Protein AF-0000000076391956 (afdb_homodimer)

Structure (mmCIF, N/CA/C/O backbone):
data_AF-0000000076391956-model_v1
#
loop_
_entity.id
_entity.type
_entity.pdbx_description
1 polymer 'Acylamino-acid-releasing enzyme'
#
loop_
_atom_site.group_PDB
_atom_site.id
_atom_site.type_symbol
_atom_site.label_atom_id
_atom_site.label_alt_id
_atom_site.label_comp_id
_atom_site.label_asym_id
_atom_site.label_entity_id
_atom_site.label_seq_id
_atom_site.pdbx_PDB_ins_code
_atom_site.Cartn_x
_atom_site.Cartn_y
_atom_site.Cartn_z
_atom_site.occupancy
_atom_site.B_iso_or_equiv
_atom_site.auth_seq_id
_atom_site.auth_comp_id
_atom_site.auth_asym_id
_atom_site.auth_atom_id
_atom_site.pdbx_PDB_model_num
ATOM 1 N N . SER A 1 1 ? -21.219 22.891 1.385 1 69.19 1 SER A N 1
ATOM 2 C CA . SER A 1 1 ? -20.25 23.219 0.346 1 69.19 1 SER A CA 1
ATOM 3 C C . SER A 1 1 ? -20.234 24.719 0.05 1 69.19 1 SER A C 1
ATOM 5 O O . SER A 1 1 ? -19.312 25.234 -0.591 1 69.19 1 SER A O 1
ATOM 7 N N . ARG A 1 2 ? -21.094 25.328 0.674 1 73.44 2 ARG A N 1
ATOM 8 C CA . ARG A 1 2 ? -21.25 26.719 0.299 1 73.44 2 ARG A CA 1
ATOM 9 C C . ARG A 1 2 ? -20.422 27.625 1.206 1 73.44 2 ARG A C 1
ATOM 11 O O . ARG A 1 2 ? -20.234 28.812 0.921 1 73.44 2 ARG A O 1
ATOM 18 N N . PHE A 1 3 ? -19.922 27.141 2.203 1 78.62 3 PHE A N 1
ATOM 19 C CA . PHE A 1 3 ? -19.141 27.953 3.123 1 78.62 3 PHE A CA 1
ATOM 20 C C . PHE A 1 3 ? -17.641 27.812 2.852 1 78.62 3 PHE A C 1
ATOM 22 O O . PHE A 1 3 ? -17.062 26.766 3.105 1 78.62 3 PHE A O 1
ATOM 29 N N . PRO A 1 4 ? -17.062 28.828 2.361 1 83.75 4 PRO A N 1
ATOM 30 C CA . PRO A 1 4 ? -15.625 28.766 2.092 1 83.75 4 PRO A CA 1
ATOM 31 C C . PRO A 1 4 ? -14.781 28.781 3.367 1 83.75 4 PRO A C 1
ATOM 33 O O . PRO A 1 4 ? -15.281 29.156 4.434 1 83.75 4 PRO A O 1
ATOM 36 N N . PHE A 1 5 ? -13.625 28.328 3.242 1 85.25 5 PHE A N 1
ATOM 37 C CA . PHE A 1 5 ? -12.641 28.344 4.32 1 85.25 5 PHE A CA 1
ATOM 38 C C . PHE A 1 5 ? -11.602 29.438 4.082 1 85.25 5 PHE A C 1
ATOM 40 O O . PHE A 1 5 ? -11.133 29.625 2.953 1 85.25 5 PHE A O 1
ATOM 47 N N . LEU A 1 6 ? -11.406 30.203 5.062 1 85.31 6 LEU A N 1
ATOM 48 C CA . LEU A 1 6 ? -10.383 31.25 4.977 1 85.31 6 LEU A CA 1
ATOM 49 C C . LEU A 1 6 ? -8.984 30.656 5.086 1 85.31 6 LEU A C 1
ATOM 51 O O . LEU A 1 6 ? -8.656 30.016 6.086 1 85.31 6 LEU A O 1
ATOM 55 N N . ALA A 1 7 ? -8.164 30.922 4.137 1 82.44 7 ALA A N 1
ATOM 56 C CA . ALA A 1 7 ? -6.816 30.359 4.113 1 82.44 7 ALA A CA 1
ATOM 57 C C . ALA A 1 7 ? -5.797 31.359 4.641 1 82.44 7 ALA A C 1
ATOM 59 O O . ALA A 1 7 ? -4.895 31 5.395 1 82.44 7 ALA A O 1
ATOM 60 N N . LYS A 1 8 ? -5.969 32.562 4.199 1 88.56 8 LYS A N 1
ATOM 61 C CA . LYS A 1 8 ? -4.953 33.562 4.512 1 88.56 8 LYS A CA 1
ATOM 62 C C . LYS A 1 8 ? -5.543 35 4.465 1 88.56 8 LYS A C 1
ATOM 64 O O . LYS A 1 8 ? -6.543 35.219 3.787 1 88.56 8 LYS A O 1
ATOM 69 N N . ALA A 1 9 ? -4.965 35.875 5.254 1 91.31 9 ALA A N 1
ATOM 70 C CA . ALA A 1 9 ? -5.242 37.312 5.18 1 91.31 9 ALA A CA 1
ATOM 71 C C . ALA A 1 9 ? -3.971 38.125 5.391 1 91.31 9 ALA A C 1
ATOM 73 O O . ALA A 1 9 ? -3.139 37.781 6.23 1 91.31 9 ALA A O 1
ATOM 74 N N . CYS A 1 10 ? -3.826 39.156 4.551 1 91.88 10 CYS A N 1
ATOM 75 C CA . CYS A 1 10 ? -2.643 40 4.633 1 91.88 10 CYS A CA 1
ATOM 76 C C . CYS A 1 10 ? -3.021 41.469 4.547 1 91.88 10 CYS A C 1
ATOM 78 O O . CYS A 1 10 ? -3.861 41.844 3.732 1 91.88 10 CYS A O 1
ATOM 80 N N . ILE A 1 11 ? -2.412 42.25 5.391 1 92.81 11 ILE A N 1
ATOM 81 C CA . ILE A 1 11 ? -2.627 43.688 5.371 1 92.81 11 ILE A CA 1
ATOM 82 C C . ILE A 1 11 ? -1.604 44.344 4.457 1 92.81 11 ILE A C 1
ATOM 84 O O . ILE A 1 11 ? -0.395 44.188 4.652 1 92.81 11 ILE A O 1
ATOM 88 N N . GLY A 1 12 ? -2.117 45.125 3.539 1 89.56 12 GLY A N 1
ATOM 89 C CA . GLY A 1 12 ? -1.245 45.812 2.594 1 89.56 12 GLY A CA 1
ATOM 90 C C . GLY A 1 12 ? -0.627 47.062 3.156 1 89.56 12 GLY A C 1
ATOM 91 O O . GLY A 1 12 ? -0.872 47.438 4.312 1 89.56 12 GLY A O 1
ATOM 92 N N . PRO A 1 13 ? 0.162 47.75 2.322 1 88.38 13 PRO A N 1
ATOM 93 C CA . PRO A 1 13 ? 0.824 48.969 2.77 1 88.38 13 PRO A CA 1
ATOM 94 C C . PRO A 1 13 ? -0.156 50.125 2.992 1 88.38 13 PRO A C 1
ATOM 96 O O . PRO A 1 13 ? -1.264 50.094 2.449 1 88.38 13 PRO A O 1
ATOM 99 N N . GLU A 1 14 ? 0.287 51.031 3.805 1 91.12 14 GLU A N 1
ATOM 100 C CA . GLU A 1 14 ? -0.49 52.219 4.051 1 91.12 14 GLU A CA 1
ATOM 101 C C . GLU A 1 14 ? -0.443 53.188 2.852 1 91.12 14 GLU A C 1
ATOM 103 O O . GLU A 1 14 ? 0.618 53.375 2.258 1 91.12 14 GLU A O 1
ATOM 108 N N . VAL A 1 15 ? -1.582 53.656 2.527 1 88.06 15 VAL A N 1
ATOM 109 C CA . VAL A 1 15 ? -1.7 54.656 1.476 1 88.06 15 VAL A CA 1
ATOM 110 C C . VAL A 1 15 ? -2.334 55.938 2.043 1 88.06 15 VAL A C 1
ATOM 112 O O . VAL A 1 15 ? -3.299 55.875 2.807 1 88.06 15 VAL A O 1
ATOM 115 N N . ILE A 1 16 ? -1.777 57.031 1.696 1 90.25 16 ILE A N 1
ATOM 116 C CA . ILE A 1 16 ? -2.332 58.312 2.121 1 90.25 16 ILE A CA 1
ATOM 117 C C . ILE A 1 16 ? -3.08 58.938 0.959 1 90.25 16 ILE A C 1
ATOM 119 O O . ILE A 1 16 ? -2.504 59.188 -0.106 1 90.25 16 ILE A O 1
ATOM 123 N N . SER A 1 17 ? -4.27 59.219 1.28 1 86.44 17 SER A N 1
ATOM 124 C CA . SER A 1 17 ? -5.074 59.844 0.237 1 86.44 17 SER A CA 1
ATOM 125 C C . SER A 1 17 ? -4.691 61.312 0.052 1 86.44 17 SER A C 1
ATOM 127 O O . SER A 1 17 ? -4.016 61.875 0.901 1 86.44 17 SER A O 1
ATOM 129 N N . GLN A 1 18 ? -5.293 61.875 -0.97 1 86.88 18 GLN A N 1
ATOM 130 C CA . GLN A 1 18 ? -5.043 63.281 -1.272 1 86.88 18 GLN A CA 1
ATOM 131 C C . GLN A 1 18 ? -5.613 64.188 -0.184 1 86.88 18 GLN A C 1
ATOM 133 O O . GLN A 1 18 ? -5.156 65.312 -0.01 1 86.88 18 GLN A O 1
ATOM 138 N N . TYR A 1 19 ? -6.461 63.688 0.542 1 86.69 19 TYR A N 1
ATOM 139 C CA . TYR A 1 19 ? -7.117 64.5 1.579 1 86.69 19 TYR A CA 1
ATOM 140 C C . TYR A 1 19 ? -6.535 64.188 2.953 1 86.69 19 TYR A C 1
ATOM 142 O O . TYR A 1 19 ? -7.082 64.625 3.975 1 86.69 19 TYR A O 1
ATOM 150 N N . GLY A 1 20 ? -5.539 63.344 2.934 1 82.19 20 GLY A N 1
ATOM 151 C CA . GLY A 1 20 ? -4.824 63.094 4.172 1 82.19 20 GLY A CA 1
ATOM 152 C C . GLY A 1 20 ? -5.305 61.844 4.891 1 82.19 20 GLY A C 1
ATOM 153 O O . GLY A 1 20 ? -4.703 61.406 5.879 1 82.19 20 GLY A O 1
ATOM 154 N N . GLY A 1 21 ? -6.312 61.25 4.414 1 87.31 21 GLY A N 1
ATOM 155 C CA . GLY A 1 21 ? -6.809 60.031 5.035 1 87.31 21 GLY A CA 1
ATOM 156 C C . GLY A 1 21 ? -5.938 58.812 4.762 1 87.31 21 GLY A C 1
ATOM 157 O O . GLY A 1 21 ? -5.391 58.688 3.664 1 87.31 21 GLY A O 1
ATOM 158 N N . LYS A 1 22 ? -5.75 57.969 5.801 1 91.88 22 LYS A N 1
ATOM 159 C CA . LYS A 1 22 ? -4.934 56.75 5.676 1 91.88 22 LYS A CA 1
ATOM 160 C C . LYS A 1 22 ? -5.797 55.531 5.367 1 91.88 22 LYS A C 1
ATOM 162 O O . LYS A 1 22 ? -6.871 55.375 5.953 1 91.88 22 LYS A O 1
ATOM 167 N N . TYR A 1 23 ? -5.398 54.812 4.383 1 91.75 23 TYR A N 1
ATOM 168 C CA . TYR A 1 23 ? -6.121 53.562 4.121 1 91.75 23 TYR A CA 1
ATOM 169 C C . TYR A 1 23 ? -5.168 52.469 3.693 1 91.75 23 TYR A C 1
ATOM 171 O O . TYR A 1 23 ? -4.004 52.719 3.373 1 91.75 23 TYR A O 1
ATOM 179 N N . CYS A 1 24 ? -5.543 51.25 3.848 1 91.81 24 CYS A N 1
ATOM 180 C CA . CYS A 1 24 ? -4.812 50.094 3.354 1 91.81 24 CYS A CA 1
ATOM 181 C C . CYS A 1 24 ? -5.773 49 2.871 1 91.81 24 CYS A C 1
ATOM 183 O O . CYS A 1 24 ? -6.965 49.031 3.176 1 91.81 24 CYS A O 1
ATOM 185 N N . ASN A 1 25 ? -5.273 48.188 2.055 1 90.44 25 ASN A N 1
ATOM 186 C CA . ASN A 1 25 ? -6.047 47.062 1.539 1 90.44 25 ASN A CA 1
ATOM 187 C C . ASN A 1 25 ? -5.773 45.781 2.328 1 90.44 25 ASN A C 1
ATOM 189 O O . ASN A 1 25 ? -4.648 45.531 2.781 1 90.44 25 ASN A O 1
ATOM 193 N N . ILE A 1 26 ? -6.773 45 2.523 1 92.62 26 ILE A N 1
ATOM 194 C CA . ILE A 1 26 ? -6.641 43.656 3.117 1 92.62 26 ILE A CA 1
ATOM 195 C C . ILE A 1 26 ? -6.914 42.594 2.059 1 92.62 26 ILE A C 1
ATOM 197 O O . ILE A 1 26 ? -8.016 42.531 1.507 1 92.62 26 ILE A O 1
ATOM 201 N N . HIS A 1 27 ? -5.879 41.875 1.807 1 91.25 27 HIS A N 1
ATOM 202 C CA . HIS A 1 27 ? -5.992 40.75 0.872 1 91.25 27 HIS A CA 1
ATOM 203 C C . HIS A 1 27 ? -6.332 39.469 1.598 1 91.25 27 HIS A C 1
ATOM 205 O O . HIS A 1 27 ? -5.668 39.094 2.568 1 91.25 27 HIS A O 1
ATOM 211 N N . THR A 1 28 ? -7.398 38.781 1.174 1 92 28 THR A N 1
ATOM 212 C CA . THR A 1 28 ? -7.789 37.531 1.786 1 92 28 THR A CA 1
ATOM 213 C C . THR A 1 28 ? -7.883 36.406 0.735 1 92 28 THR A C 1
ATOM 215 O O . THR A 1 28 ? -8.25 36.688 -0.414 1 92 28 THR A O 1
ATOM 218 N N . GLU A 1 29 ? -7.5 35.25 1.104 1 91.31 29 GLU A N 1
ATOM 219 C CA . GLU A 1 29 ? -7.598 34.062 0.253 1 91.31 29 GLU A CA 1
ATOM 220 C C . GLU A 1 29 ? -8.516 33.031 0.872 1 91.31 29 GLU A C 1
ATOM 222 O O . GLU A 1 29 ? -8.445 32.75 2.074 1 91.31 29 GLU A O 1
ATOM 227 N N . TRP A 1 30 ? -9.344 32.469 0.008 1 89.25 30 TRP A N 1
ATOM 228 C CA . TRP A 1 30 ? -10.367 31.516 0.445 1 89.25 30 TRP A CA 1
ATOM 229 C C . TRP A 1 30 ? -10.328 30.25 -0.395 1 89.25 30 TRP A C 1
ATOM 231 O O . TRP A 1 30 ? -9.844 30.25 -1.529 1 89.25 30 TRP A O 1
ATOM 241 N N . THR A 1 31 ? -10.773 29.156 0.243 1 90.12 31 THR A N 1
ATOM 242 C CA . THR A 1 31 ? -10.938 27.891 -0.448 1 90.12 31 THR A CA 1
ATOM 243 C C . THR A 1 31 ? -12.359 27.359 -0.276 1 90.12 31 THR A C 1
ATOM 245 O O . THR A 1 31 ? -12.938 27.469 0.803 1 90.12 31 THR A O 1
ATOM 248 N N . GLN A 1 32 ? -12.898 26.828 -1.362 1 88.62 32 GLN A N 1
ATOM 249 C CA . GLN A 1 32 ? -14.266 26.312 -1.342 1 88.62 32 GLN A CA 1
ATOM 250 C C . GLN A 1 32 ? -14.375 25.016 -2.139 1 88.62 32 GLN A C 1
ATOM 252 O O . GLN A 1 32 ? -13.734 24.859 -3.178 1 88.62 32 GLN A O 1
ATOM 257 N N . ARG A 1 33 ? -15.195 24.109 -1.592 1 88.88 33 ARG A N 1
ATOM 258 C CA . ARG A 1 33 ? -15.461 22.859 -2.307 1 88.88 33 ARG A CA 1
ATOM 259 C C . ARG A 1 33 ? -16.438 23.094 -3.455 1 88.88 33 ARG A C 1
ATOM 261 O O . ARG A 1 33 ? -17.5 23.688 -3.266 1 88.88 33 ARG A O 1
ATOM 268 N N . ASP A 1 34 ? -16.109 22.656 -4.648 1 88.56 34 ASP A N 1
ATOM 269 C CA . ASP A 1 34 ? -17.016 22.609 -5.797 1 88.56 34 ASP A CA 1
ATOM 270 C C . ASP A 1 34 ? -17.406 21.172 -6.133 1 88.56 34 ASP A C 1
ATOM 272 O O . ASP A 1 34 ? -16.641 20.453 -6.762 1 88.56 34 ASP A O 1
ATOM 276 N N . LEU A 1 35 ? -18.562 20.828 -5.801 1 83.44 35 LEU A N 1
ATOM 277 C CA . LEU A 1 35 ? -19 19.438 -5.949 1 83.44 35 LEU A CA 1
ATOM 278 C C . LEU A 1 35 ? -19.25 19.109 -7.418 1 83.44 35 LEU A C 1
ATOM 280 O O . LEU A 1 35 ? -19.156 17.938 -7.816 1 83.44 35 LEU A O 1
ATOM 284 N N . GLU A 1 36 ? -19.625 20.094 -8.195 1 78.25 36 GLU A N 1
ATOM 285 C CA . GLU A 1 36 ? -19.859 19.859 -9.617 1 78.25 36 GLU A CA 1
ATOM 286 C C . GLU A 1 36 ? -18.547 19.625 -10.367 1 78.25 36 GLU A C 1
ATOM 288 O O . GLU A 1 36 ? -18.453 18.703 -11.172 1 78.25 36 GLU A O 1
ATOM 293 N N . ARG A 1 37 ? -17.562 20.453 -10.031 1 80.25 37 ARG A N 1
ATOM 294 C CA . ARG A 1 37 ? -16.25 20.297 -10.656 1 80.25 37 ARG A CA 1
ATOM 295 C C . ARG A 1 37 ? -15.43 19.219 -9.953 1 80.25 37 ARG A C 1
ATOM 297 O O . ARG A 1 37 ? -14.414 18.766 -10.477 1 80.25 37 ARG A O 1
ATOM 304 N N . VAL A 1 38 ? -15.867 18.844 -8.797 1 86.25 38 VAL A N 1
ATOM 305 C CA . VAL A 1 38 ? -15.195 17.859 -7.961 1 86.25 38 VAL A CA 1
ATOM 306 C C . VAL A 1 38 ? -13.773 18.328 -7.66 1 86.25 38 VAL A C 1
ATOM 308 O O . VAL A 1 38 ? -12.812 17.578 -7.867 1 86.25 38 VAL A O 1
ATOM 311 N N . GLU A 1 39 ? -13.609 19.625 -7.379 1 87.94 39 GLU A N 1
ATOM 312 C CA . GLU A 1 39 ? -12.305 20.188 -7.023 1 87.94 39 GLU A CA 1
ATOM 313 C C . GLU A 1 39 ? -12.445 21.328 -6.016 1 87.94 39 GLU A C 1
ATOM 315 O O . GLU A 1 39 ? -13.547 21.859 -5.82 1 87.94 39 GLU A O 1
ATOM 320 N N . ARG A 1 40 ? -11.383 21.672 -5.348 1 89.94 40 ARG A N 1
ATOM 321 C CA . ARG A 1 40 ? -11.336 22.844 -4.48 1 89.94 40 ARG A CA 1
ATOM 322 C C . ARG A 1 40 ? -10.992 24.094 -5.273 1 89.94 40 ARG A C 1
ATOM 324 O O . ARG A 1 40 ? -10.047 24.094 -6.07 1 89.94 40 ARG A O 1
ATOM 331 N N . VAL A 1 41 ? -11.758 25.047 -5.07 1 88.69 41 VAL A N 1
ATOM 332 C CA . VAL A 1 41 ? -11.539 26.328 -5.758 1 88.69 41 VAL A CA 1
ATOM 333 C C . VAL A 1 41 ? -10.953 27.344 -4.785 1 88.69 41 VAL A C 1
ATOM 335 O O . VAL A 1 41 ? -11.484 27.547 -3.693 1 88.69 41 VAL A O 1
ATOM 338 N N . ASN A 1 42 ? -9.859 27.938 -5.137 1 91.06 42 ASN A N 1
ATOM 339 C CA . ASN A 1 42 ? -9.25 29.031 -4.375 1 91.06 42 ASN A CA 1
ATOM 340 C C . ASN A 1 42 ? -9.547 30.391 -5 1 91.06 42 ASN A C 1
ATOM 342 O O . ASN A 1 42 ? -9.555 30.531 -6.223 1 91.06 42 ASN A O 1
ATOM 346 N N . PHE A 1 43 ? -9.891 31.359 -4.18 1 89.94 43 PHE A N 1
ATOM 347 C CA . PHE A 1 43 ? -10.172 32.688 -4.695 1 89.94 43 PHE A CA 1
ATOM 348 C C . PHE A 1 43 ? -9.766 33.75 -3.686 1 89.94 43 PHE A C 1
ATOM 350 O O . PHE A 1 43 ? -9.531 33.469 -2.514 1 89.94 43 PHE A O 1
ATOM 357 N N . CYS A 1 44 ? -9.602 34.938 -4.152 1 91.31 44 CYS A N 1
ATOM 358 C CA . CYS A 1 44 ? -9.195 36.031 -3.297 1 91.31 44 CYS A CA 1
ATOM 359 C C . CYS A 1 44 ? -10.289 37.094 -3.205 1 91.31 44 CYS A C 1
ATOM 361 O O . CYS A 1 44 ? -11.109 37.219 -4.121 1 91.31 44 CYS A O 1
ATOM 363 N N . ARG A 1 45 ? -10.352 37.656 -2.012 1 88.69 45 ARG A N 1
ATOM 364 C CA . ARG A 1 45 ? -11.195 38.812 -1.732 1 88.69 45 ARG A CA 1
ATOM 365 C C . ARG A 1 45 ? -10.375 39.969 -1.152 1 88.69 45 ARG A C 1
ATOM 367 O O . ARG A 1 45 ? -9.461 39.719 -0.354 1 88.69 45 ARG A O 1
ATOM 374 N N . GLN A 1 46 ? -10.781 41.156 -1.593 1 90.56 46 GLN A N 1
ATOM 375 C CA . GLN A 1 46 ? -10.055 42.344 -1.105 1 90.56 46 GLN A CA 1
ATOM 376 C C . GLN A 1 46 ? -10.992 43.281 -0.368 1 90.56 46 GLN A C 1
ATOM 378 O O . GLN A 1 46 ? -12.156 43.438 -0.734 1 90.56 46 GLN A O 1
ATOM 383 N N . TYR A 1 47 ? -10.438 43.875 0.614 1 92.94 47 TYR A N 1
ATOM 384 C CA . TYR A 1 47 ? -11.141 44.875 1.395 1 92.94 47 TYR A CA 1
ATOM 385 C C . TYR A 1 47 ? -10.297 46.156 1.532 1 92.94 47 TYR A C 1
ATOM 387 O O . TYR A 1 47 ? -9.07 46.094 1.462 1 92.94 47 TYR A O 1
ATOM 395 N N . ILE A 1 48 ? -11.023 47.281 1.636 1 92.88 48 ILE A N 1
ATOM 396 C CA . ILE A 1 48 ? -10.359 48.531 1.918 1 92.88 48 ILE A CA 1
ATOM 397 C C . ILE A 1 48 ? -10.758 49.031 3.305 1 92.88 48 ILE A C 1
ATOM 399 O O . ILE A 1 48 ? -11.922 48.906 3.701 1 92.88 48 ILE A O 1
ATOM 403 N N . ILE A 1 49 ? -9.75 49.469 4.039 1 94 49 ILE A N 1
ATOM 404 C CA . ILE A 1 49 ? -10.031 50 5.363 1 94 49 ILE A CA 1
ATOM 405 C C . ILE A 1 49 ? -9.469 51.438 5.457 1 94 49 ILE A C 1
ATOM 407 O O . ILE A 1 49 ? -8.32 51.688 5.082 1 94 49 ILE A O 1
ATOM 411 N N . PHE A 1 50 ? -10.344 52.312 5.891 1 93.62 50 PHE A N 1
ATOM 412 C CA . PHE A 1 50 ? -9.922 53.656 6.266 1 93.62 50 PHE A CA 1
ATOM 413 C C . PHE A 1 50 ? -9.797 53.812 7.781 1 93.62 50 PHE A C 1
ATOM 415 O O . PHE A 1 50 ? -10.68 53.344 8.516 1 93.62 50 PHE A O 1
ATOM 422 N N . TYR A 1 51 ? -8.688 54.281 8.211 1 92 51 TYR A N 1
ATOM 423 C CA . TYR A 1 51 ? -8.492 54.344 9.656 1 92 51 TYR A CA 1
ATOM 424 C C . TYR A 1 51 ? -7.754 55.594 10.07 1 92 51 TYR A C 1
ATOM 426 O O . TYR A 1 51 ? -7.121 56.25 9.242 1 92 51 TYR A O 1
ATOM 434 N N . ASP A 1 52 ? -7.984 55.938 11.281 1 87.75 52 ASP A N 1
ATOM 435 C CA . ASP A 1 52 ? -7.23 56.969 11.953 1 87.75 52 ASP A CA 1
ATOM 436 C C . ASP A 1 52 ? -6.332 56.406 13.039 1 87.75 52 ASP A C 1
ATOM 438 O O . ASP A 1 52 ? -6.082 55.188 13.07 1 87.75 52 ASP A O 1
ATOM 442 N N . GLU A 1 53 ? -5.863 57.25 13.875 1 77.62 53 GLU A N 1
ATOM 443 C CA . GLU A 1 53 ? -4.867 56.781 14.836 1 77.62 53 GLU A CA 1
ATOM 444 C C . GLU A 1 53 ? -5.449 55.75 15.789 1 77.62 53 GLU A C 1
ATOM 446 O O . GLU A 1 53 ? -4.738 54.844 16.266 1 77.62 53 GLU A O 1
ATOM 451 N N . ASN A 1 54 ? -6.734 55.844 15.969 1 79.94 54 ASN A N 1
ATOM 452 C CA . ASN A 1 54 ? -7.203 54.938 17.016 1 79.94 54 ASN A CA 1
ATOM 453 C C . ASN A 1 54 ? -8.461 54.188 16.594 1 79.94 54 ASN A C 1
ATOM 455 O O . ASN A 1 54 ? -9.047 53.469 17.391 1 79.94 54 ASN A O 1
ATOM 459 N N . SER A 1 55 ? -8.797 54.406 15.344 1 86.81 55 SER A N 1
ATOM 460 C CA . SER A 1 55 ? -10.07 53.781 15.008 1 86.81 55 SER A CA 1
ATOM 461 C C . SER A 1 55 ? -10.164 53.469 13.516 1 86.81 55 SER A C 1
ATOM 463 O O . SER A 1 55 ? -9.555 54.188 12.695 1 86.81 55 SER A O 1
ATOM 465 N N . ILE A 1 56 ? -10.977 52.469 13.266 1 91.19 56 ILE A N 1
ATOM 466 C CA . ILE A 1 56 ? -11.352 52.188 11.891 1 91.19 56 ILE A CA 1
ATOM 467 C C . ILE A 1 56 ? -12.562 53 11.492 1 91.19 56 ILE A C 1
ATOM 469 O O . ILE A 1 56 ? -13.625 52.906 12.109 1 91.19 56 ILE A O 1
ATOM 473 N N . VAL A 1 57 ? -12.414 53.719 10.492 1 90 57 VAL A N 1
ATOM 474 C CA . VAL A 1 57 ? -13.445 54.688 10.102 1 90 57 VAL A CA 1
ATOM 475 C C . VAL A 1 57 ? -14.398 54.031 9.094 1 90 57 VAL A C 1
ATOM 477 O O . VAL A 1 57 ? -15.594 54.312 9.102 1 90 57 VAL A O 1
ATOM 480 N N . TYR A 1 58 ? -13.805 53.281 8.258 1 90.19 58 TYR A N 1
ATOM 481 C CA . TYR A 1 58 ? -14.602 52.656 7.207 1 90.19 58 TYR A CA 1
ATOM 482 C C . TYR A 1 58 ? -13.945 51.375 6.719 1 90.19 58 TYR A C 1
ATOM 484 O O . TYR A 1 58 ? -12.719 51.25 6.672 1 90.19 58 TYR A O 1
ATOM 492 N N . THR A 1 59 ? -14.844 50.438 6.461 1 90.94 59 THR A N 1
ATOM 493 C CA . THR A 1 59 ? -14.406 49.219 5.797 1 90.94 59 THR A CA 1
ATOM 494 C C . THR A 1 59 ? -15.359 48.844 4.664 1 90.94 59 THR A C 1
ATOM 496 O O . THR A 1 59 ? -16.562 49.125 4.738 1 90.94 59 THR A O 1
ATOM 499 N N . GLY A 1 60 ? -14.875 48.25 3.531 1 87.75 60 GLY A N 1
ATOM 500 C CA . GLY A 1 60 ? -15.703 47.781 2.43 1 87.75 60 GLY A CA 1
ATOM 501 C C . GLY A 1 60 ? -14.938 46.906 1.451 1 87.75 60 GLY A C 1
ATOM 502 O O . GLY A 1 60 ? -13.711 46.906 1.451 1 87.75 60 GLY A O 1
ATOM 503 N N . PRO A 1 61 ? -15.734 46.156 0.773 1 86.5 61 PRO A N 1
ATOM 504 C CA . PRO A 1 61 ? -15.094 45.344 -0.268 1 86.5 61 PRO A CA 1
ATOM 505 C C . PRO A 1 61 ? -14.445 46.219 -1.358 1 86.5 61 PRO A C 1
ATOM 507 O O . PRO A 1 61 ? -14.961 47.281 -1.703 1 86.5 61 PRO A O 1
ATOM 510 N N . SER A 1 62 ? -13.281 45.75 -1.672 1 83.38 62 SER A N 1
ATOM 511 C CA . SER A 1 62 ? -12.586 46.406 -2.771 1 83.38 62 SER A CA 1
ATOM 512 C C . SER A 1 62 ? -12.562 45.531 -4.02 1 83.38 62 SER A C 1
ATOM 514 O O . SER A 1 62 ? -11.578 44.844 -4.277 1 83.38 62 SER A O 1
ATOM 516 N N . GLY A 1 63 ? -13.727 45.344 -4.758 1 75.75 63 GLY A N 1
ATOM 517 C CA . GLY A 1 63 ? -13.844 44.531 -5.969 1 75.75 63 GLY A CA 1
ATOM 518 C C . GLY A 1 63 ? -14.555 43.219 -5.746 1 75.75 63 GLY A C 1
ATOM 519 O O . GLY A 1 63 ? -15.078 42.969 -4.66 1 75.75 63 GLY A O 1
ATOM 520 N N . ASN A 1 64 ? -14.523 42.375 -6.797 1 73.75 64 ASN A N 1
ATOM 521 C CA . ASN A 1 64 ? -15.188 41.094 -6.758 1 73.75 64 ASN A CA 1
ATOM 522 C C . ASN A 1 64 ? -14.211 39.969 -6.441 1 73.75 64 ASN A C 1
ATOM 524 O O . ASN A 1 64 ? -12.992 40.156 -6.496 1 73.75 64 ASN A O 1
ATOM 528 N N . CYS A 1 65 ? -14.758 38.844 -5.992 1 80.88 65 CYS A N 1
ATOM 529 C CA . CYS A 1 65 ? -13.945 37.625 -5.801 1 80.88 65 CYS A CA 1
ATOM 530 C C . CYS A 1 65 ? -13.289 37.219 -7.105 1 80.88 65 CYS A C 1
ATOM 532 O O . CYS A 1 65 ? -13.906 37.281 -8.172 1 80.88 65 CYS A O 1
ATOM 534 N N . THR A 1 66 ? -12.062 36.906 -7.027 1 81.5 66 THR A N 1
ATOM 535 C CA . THR A 1 66 ? -11.328 36.438 -8.195 1 81.5 66 THR A CA 1
ATOM 536 C C . THR A 1 66 ? -10.703 35.062 -7.938 1 81.5 66 THR A C 1
ATOM 538 O O . THR A 1 66 ? -10.039 34.875 -6.918 1 81.5 66 THR A O 1
ATOM 541 N N . GLU A 1 67 ? -10.945 34.062 -8.805 1 82.69 67 GLU A N 1
ATOM 542 C CA . GLU A 1 67 ? -10.367 32.719 -8.672 1 82.69 67 GLU A CA 1
ATOM 543 C C . GLU A 1 67 ? -8.859 32.75 -8.914 1 82.69 67 GLU A C 1
ATOM 545 O O . GLU A 1 67 ? -8.383 33.438 -9.812 1 82.69 67 GLU A O 1
ATOM 550 N N . LEU A 1 68 ? -8.102 32.125 -8.086 1 88.12 68 LEU A N 1
ATOM 551 C CA . LEU A 1 68 ? -6.656 31.969 -8.203 1 88.12 68 LEU A CA 1
ATOM 552 C C . LEU A 1 68 ? -6.32 30.641 -8.898 1 88.12 68 LEU A C 1
ATOM 554 O O . LEU A 1 68 ? -6.223 29.609 -8.242 1 88.12 68 LEU A O 1
ATOM 558 N N . GLN A 1 69 ? -6.059 30.688 -10.141 1 81.5 69 GLN A N 1
ATOM 559 C CA . GLN A 1 69 ? -5.867 29.469 -10.922 1 81.5 69 GLN A CA 1
ATOM 560 C C . GLN A 1 69 ? -4.422 28.984 -10.836 1 81.5 69 GLN A C 1
ATOM 562 O O . GLN A 1 69 ? -3.496 29.703 -11.219 1 81.5 69 GLN A O 1
ATOM 567 N N . SER A 1 70 ? -4.23 27.812 -10.398 1 87.44 70 SER A N 1
ATOM 568 C CA . SER A 1 70 ? -2.979 27.078 -10.398 1 87.44 70 SER A CA 1
ATOM 569 C C . SER A 1 70 ? -1.887 27.828 -9.648 1 87.44 70 SER A C 1
ATOM 571 O O . SER A 1 70 ? -0.708 27.734 -9.992 1 87.44 70 SER A O 1
ATOM 573 N N . GLU A 1 71 ? -2.297 28.781 -8.766 1 91.5 71 GLU A N 1
ATOM 574 C CA . GLU A 1 71 ? -1.331 29.469 -7.914 1 91.5 71 GLU A CA 1
ATOM 575 C C . GLU A 1 71 ? -0.949 28.609 -6.715 1 91.5 71 GLU A C 1
ATOM 577 O O . GLU A 1 71 ? -1.812 28.219 -5.926 1 91.5 71 GLU A O 1
ATOM 582 N N . LEU A 1 72 ? 0.309 28.391 -6.672 1 93.12 72 LEU A N 1
ATOM 583 C CA . LEU A 1 72 ? 0.787 27.531 -5.586 1 93.12 72 LEU A CA 1
ATOM 584 C C . LEU A 1 72 ? 1.186 28.375 -4.375 1 93.12 72 LEU A C 1
ATOM 586 O O . LEU A 1 72 ? 0.818 28.047 -3.244 1 93.12 72 LEU A O 1
ATOM 590 N N . LEU A 1 73 ? 2.012 29.391 -4.555 1 94.56 73 LEU A N 1
ATOM 591 C CA . LEU A 1 73 ? 2.453 30.344 -3.543 1 94.56 73 LEU A CA 1
ATOM 592 C C . LEU A 1 73 ? 2.406 31.766 -4.086 1 94.56 73 LEU A C 1
ATOM 594 O O . LEU A 1 73 ? 2.5 31.984 -5.297 1 94.56 73 LEU A O 1
ATOM 598 N N . SER A 1 74 ? 2.256 32.688 -3.215 1 93.12 74 SER A N 1
ATOM 599 C CA . SER A 1 74 ? 2.32 34.094 -3.584 1 93.12 74 SER A CA 1
ATOM 600 C C . SER A 1 74 ? 2.734 34.969 -2.398 1 93.12 74 SER A C 1
ATOM 602 O O . SER A 1 74 ? 2.451 34.625 -1.248 1 93.12 74 SER A O 1
ATOM 604 N N . ARG A 1 75 ? 3.453 36.062 -2.752 1 93.06 75 ARG A N 1
ATOM 605 C CA . ARG A 1 75 ? 3.904 36.969 -1.709 1 93.06 75 ARG A CA 1
ATOM 606 C C . ARG A 1 75 ? 4.113 38.375 -2.266 1 93.06 75 ARG A C 1
ATOM 608 O O . ARG A 1 75 ? 4.699 38.531 -3.336 1 93.06 75 ARG A O 1
ATOM 615 N N . GLU A 1 76 ? 3.584 39.281 -1.533 1 91.31 76 GLU A N 1
ATOM 616 C CA . GLU A 1 76 ? 3.844 40.656 -1.876 1 91.31 76 GLU A CA 1
ATOM 617 C C . GLU A 1 76 ? 5.195 41.125 -1.337 1 91.31 76 GLU A C 1
ATOM 619 O O . GLU A 1 76 ? 5.609 40.719 -0.25 1 91.31 76 GLU A O 1
ATOM 624 N N . SER A 1 77 ? 5.832 42.031 -2.107 1 92.81 77 SER A N 1
ATOM 625 C CA . SER A 1 77 ? 7.102 42.594 -1.636 1 92.81 77 SER A CA 1
ATOM 626 C C . SER A 1 77 ? 6.895 43.5 -0.431 1 92.81 77 SER A C 1
ATOM 628 O O . SER A 1 77 ? 5.793 44 -0.213 1 92.81 77 SER A O 1
ATOM 630 N N . PRO A 1 78 ? 7.961 43.719 0.378 1 87 78 PRO A N 1
ATOM 631 C CA . PRO A 1 78 ? 7.836 44.562 1.552 1 87 78 PRO A CA 1
ATOM 632 C C . PRO A 1 78 ? 7.332 45.969 1.202 1 87 78 PRO A C 1
ATOM 634 O O . PRO A 1 78 ? 6.559 46.562 1.964 1 87 78 PRO A O 1
ATOM 637 N N . SER A 1 79 ? 7.645 46.5 0.072 1 87.56 79 SER A N 1
ATOM 638 C CA . SER A 1 79 ? 7.211 47.812 -0.345 1 87.56 79 SER A CA 1
ATOM 639 C C . SER A 1 79 ? 5.773 47.812 -0.853 1 87.56 79 SER A C 1
ATOM 641 O O . SER A 1 79 ? 5.129 48.844 -0.955 1 87.56 79 SER A O 1
ATOM 643 N N . GLY A 1 80 ? 5.328 46.594 -1.275 1 87.25 80 GLY A N 1
ATOM 644 C CA . GLY A 1 80 ? 4.008 46.469 -1.872 1 87.25 80 GLY A CA 1
ATOM 645 C C . GLY A 1 80 ? 4 46.75 -3.363 1 87.25 80 GLY A C 1
ATOM 646 O O . GLY A 1 80 ? 2.965 46.625 -4.02 1 87.25 80 GLY A O 1
ATOM 647 N N . SER A 1 81 ? 5.129 46.969 -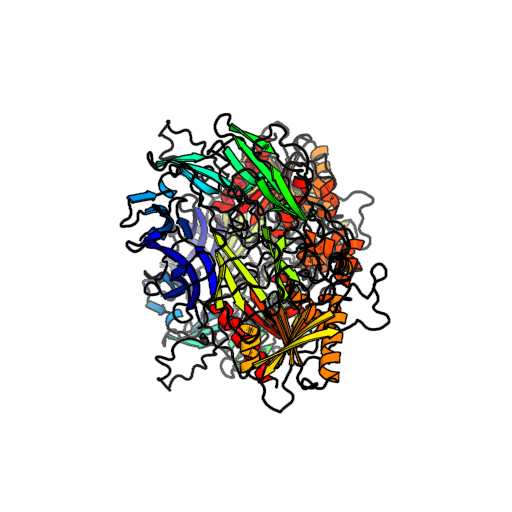3.932 1 89.19 81 SER A N 1
ATOM 648 C CA . SER A 1 81 ? 5.207 47.344 -5.336 1 89.19 81 SER A CA 1
ATOM 649 C C . SER A 1 81 ? 5.238 46.125 -6.242 1 89.19 81 SER A C 1
ATOM 651 O O . SER A 1 81 ? 4.887 46.219 -7.422 1 89.19 81 SER A O 1
ATOM 653 N N . LEU A 1 82 ? 5.688 45.062 -5.719 1 92.75 82 LEU A N 1
ATOM 654 C CA . LEU A 1 82 ? 5.812 43.844 -6.508 1 92.75 82 LEU A CA 1
ATOM 655 C C . LEU A 1 82 ? 5.113 42.688 -5.82 1 92.75 82 LEU A C 1
ATOM 657 O O . LEU A 1 82 ? 4.848 42.719 -4.617 1 92.75 82 LEU A O 1
ATOM 661 N N . ARG A 1 83 ? 4.793 41.719 -6.629 1 93.44 83 ARG A N 1
ATOM 662 C CA . ARG A 1 83 ? 4.215 40.469 -6.133 1 93.44 83 ARG A CA 1
ATOM 663 C C . ARG A 1 83 ? 4.832 39.25 -6.828 1 93.44 83 ARG A C 1
ATOM 665 O O . ARG A 1 83 ? 4.965 39.25 -8.055 1 93.44 83 ARG A O 1
ATOM 672 N N . ALA A 1 84 ? 5.301 38.344 -6.105 1 96 84 ALA A N 1
ATOM 673 C CA . ALA A 1 84 ? 5.809 37.094 -6.645 1 96 84 ALA A CA 1
ATOM 674 C C . ALA A 1 84 ? 4.746 36 -6.586 1 96 84 ALA A C 1
ATOM 676 O O . ALA A 1 84 ? 4.039 35.844 -5.586 1 96 84 ALA A O 1
ATOM 677 N N . VAL A 1 85 ? 4.566 35.25 -7.688 1 95.19 85 VAL A N 1
ATOM 678 C CA . VAL A 1 85 ? 3.572 34.188 -7.762 1 95.19 85 VAL A CA 1
ATOM 679 C C . VAL A 1 85 ? 4.211 32.906 -8.32 1 95.19 85 VAL A C 1
ATOM 681 O O . VAL A 1 85 ? 4.777 32.938 -9.422 1 95.19 85 VAL A O 1
ATOM 684 N N . LEU A 1 86 ? 4.219 31.828 -7.57 1 96.5 86 LEU A N 1
ATOM 685 C CA . LEU A 1 86 ? 4.578 30.516 -8.078 1 96.5 86 LEU A CA 1
ATOM 686 C C . LEU A 1 86 ? 3.365 29.812 -8.695 1 96.5 86 LEU A C 1
ATOM 688 O O . LEU A 1 86 ? 2.365 29.578 -8.008 1 96.5 86 LEU A O 1
ATOM 692 N N . ARG A 1 87 ? 3.463 29.422 -9.953 1 94.75 87 ARG A N 1
ATOM 693 C CA . ARG A 1 87 ? 2.326 28.875 -10.68 1 94.75 87 ARG A CA 1
ATOM 694 C C . ARG A 1 87 ? 2.703 27.562 -11.352 1 94.75 87 ARG A C 1
ATOM 696 O O . ARG A 1 87 ? 3.811 27.406 -11.875 1 94.75 87 ARG A O 1
ATOM 703 N N . GLU A 1 88 ? 1.774 26.641 -11.25 1 93.94 88 GLU A N 1
ATOM 704 C CA . GLU A 1 88 ? 1.947 25.375 -11.961 1 93.94 88 GLU A CA 1
ATOM 705 C C . GLU A 1 88 ? 1.195 25.391 -13.289 1 93.94 88 GLU A C 1
ATOM 707 O O . GLU A 1 88 ? 0.079 25.906 -13.375 1 93.94 88 GLU A O 1
ATOM 712 N N . HIS A 1 89 ? 1.883 24.844 -14.344 1 88.88 89 HIS A N 1
ATOM 713 C CA . HIS A 1 89 ? 1.286 24.781 -15.672 1 88.88 89 HIS A CA 1
ATOM 714 C C . HIS A 1 89 ? 1.527 23.406 -16.312 1 88.88 89 HIS A C 1
ATOM 716 O O . HIS A 1 89 ? 2.646 22.891 -16.281 1 88.88 89 HIS A O 1
ATOM 722 N N . THR A 1 90 ? 0.428 22.797 -16.672 1 87.62 90 THR A N 1
ATOM 723 C CA . THR A 1 90 ? 0.547 21.562 -17.438 1 87.62 90 THR A CA 1
ATOM 724 C C . THR A 1 90 ? 0.401 21.844 -18.938 1 87.62 90 THR A C 1
ATOM 726 O O . THR A 1 90 ? -0.622 22.375 -19.375 1 87.62 90 THR A O 1
ATOM 729 N N . ASN A 1 91 ? 1.369 21.422 -19.609 1 83.19 91 ASN A N 1
ATOM 730 C CA . ASN A 1 91 ? 1.278 21.672 -21.047 1 83.19 91 ASN A CA 1
ATOM 731 C C . ASN A 1 91 ? 0.409 20.641 -21.75 1 83.19 91 ASN A C 1
ATOM 733 O O . ASN A 1 91 ? -0.149 19.75 -21.094 1 83.19 91 ASN A O 1
ATOM 737 N N . LYS A 1 92 ? 0.285 20.641 -23.109 1 73.06 92 LYS A N 1
ATOM 738 C CA . LYS A 1 92 ? -0.587 19.781 -23.922 1 73.06 92 LYS A CA 1
ATOM 739 C C . LYS A 1 92 ? -0.106 18.344 -23.906 1 73.06 92 LYS A C 1
ATOM 741 O O . LYS A 1 92 ? -0.896 17.422 -24.125 1 73.06 92 LYS A O 1
ATOM 746 N N . LYS A 1 93 ? 1.123 18.203 -23.703 1 75.62 93 LYS A N 1
ATOM 747 C CA . LYS A 1 93 ? 1.71 16.859 -23.688 1 75.62 93 LYS A CA 1
ATOM 748 C C . LYS A 1 93 ? 1.607 16.219 -22.312 1 75.62 93 LYS A C 1
ATOM 750 O O . LYS A 1 93 ? 2.066 15.102 -22.094 1 75.62 93 LYS A O 1
ATOM 755 N N . GLY A 1 94 ? 1.068 16.984 -21.312 1 81.44 94 GLY A N 1
ATOM 756 C CA . GLY A 1 94 ? 0.877 16.453 -19.969 1 81.44 94 GLY A CA 1
ATOM 757 C C . GLY A 1 94 ? 2.061 16.703 -19.062 1 81.44 94 GLY A C 1
ATOM 758 O O . GLY A 1 94 ? 2.111 16.188 -17.938 1 81.44 94 GLY A O 1
ATOM 759 N N . GLU A 1 95 ? 3.01 17.422 -19.531 1 86.25 95 GLU A N 1
ATOM 760 C CA . GLU A 1 95 ? 4.168 17.75 -18.703 1 86.25 95 GLU A CA 1
ATOM 761 C C . GLU A 1 95 ? 3.861 18.891 -17.75 1 86.25 95 GLU A C 1
ATOM 763 O O . GLU A 1 95 ? 3.326 19.922 -18.156 1 86.25 95 GLU A O 1
ATOM 768 N N . GLU A 1 96 ? 4.164 18.75 -16.531 1 90.56 96 GLU A N 1
ATOM 769 C CA . GLU A 1 96 ? 3.943 19.75 -15.5 1 90.56 96 GLU A CA 1
ATOM 770 C C . GLU A 1 96 ? 5.176 20.625 -15.312 1 90.56 96 GLU A C 1
ATOM 772 O O . GLU A 1 96 ? 6.289 20.125 -15.164 1 90.56 96 GLU A O 1
ATOM 777 N N . LYS A 1 97 ? 5.02 21.938 -15.383 1 92.69 97 LYS A N 1
ATOM 778 C CA . LYS A 1 97 ? 6.086 22.922 -15.172 1 92.69 97 LYS A CA 1
ATOM 779 C C . LYS A 1 97 ? 5.707 23.922 -14.078 1 92.69 97 LYS A C 1
ATOM 781 O O . LYS A 1 97 ? 4.523 24.156 -13.828 1 92.69 97 LYS A O 1
ATOM 786 N N . GLN A 1 98 ? 6.691 24.438 -13.414 1 95.81 98 GLN A N 1
ATOM 787 C CA . GLN A 1 98 ? 6.484 25.469 -12.414 1 95.81 98 GLN A CA 1
ATOM 788 C C . GLN A 1 98 ? 7.129 26.781 -12.852 1 95.81 98 GLN A C 1
ATOM 790 O O . GLN A 1 98 ? 8.289 26.812 -13.266 1 95.81 98 GLN A O 1
ATOM 795 N N . PHE A 1 99 ? 6.406 27.875 -12.797 1 94.88 99 PHE A N 1
ATOM 796 C CA . PHE A 1 99 ? 6.859 29.219 -13.164 1 94.88 99 PHE A CA 1
ATOM 797 C C . PHE A 1 99 ? 6.859 30.141 -11.945 1 94.88 99 PHE A C 1
ATOM 799 O O . PHE A 1 99 ? 5.957 30.078 -11.109 1 94.88 99 PHE A O 1
ATOM 806 N N . LEU A 1 100 ? 7.836 30.906 -11.805 1 96.75 100 LEU A N 1
ATOM 807 C CA . LEU A 1 100 ? 7.836 32.031 -10.859 1 96.75 100 LEU A CA 1
ATOM 808 C C . LEU A 1 100 ? 7.602 33.344 -11.586 1 96.75 100 LEU A C 1
ATOM 810 O O . LEU A 1 100 ? 8.406 33.75 -12.43 1 96.75 100 LEU A O 1
ATOM 814 N N . GLU A 1 101 ? 6.547 34 -11.242 1 95.69 101 GLU A N 1
ATOM 815 C CA . GLU A 1 101 ? 6.152 35.219 -11.883 1 95.69 101 GLU A CA 1
ATOM 816 C C . GLU A 1 101 ? 6.363 36.438 -10.961 1 95.69 101 GLU A C 1
ATOM 818 O O . GLU A 1 101 ? 6.133 36.344 -9.75 1 95.69 101 GLU A O 1
ATOM 823 N N . ILE A 1 102 ? 6.848 37.5 -11.523 1 94.56 102 ILE A N 1
ATOM 824 C CA . ILE A 1 102 ? 6.953 38.75 -10.812 1 94.56 102 ILE A CA 1
ATOM 825 C C . ILE A 1 102 ? 5.984 39.781 -11.422 1 94.56 102 ILE A C 1
ATOM 827 O O . ILE A 1 102 ? 6.047 40.062 -12.625 1 94.56 102 ILE A O 1
ATOM 831 N N . TRP A 1 103 ? 5.113 40.219 -10.578 1 92.62 103 TRP A N 1
ATOM 832 C CA . TRP A 1 103 ? 4.09 41.156 -11.016 1 92.62 103 TRP A CA 1
ATOM 833 C C . TRP A 1 103 ? 4.324 42.531 -10.398 1 92.62 103 TRP A C 1
ATOM 835 O O . TRP A 1 103 ? 4.684 42.656 -9.227 1 92.62 103 TRP A O 1
ATOM 845 N N . ASN A 1 104 ? 4.168 43.469 -11.164 1 90.31 104 ASN A N 1
ATOM 846 C CA . ASN A 1 104 ? 4.043 44.812 -10.609 1 90.31 104 ASN A CA 1
ATOM 847 C C . ASN A 1 104 ? 2.582 45.25 -10.492 1 90.31 104 ASN A C 1
ATOM 849 O O . ASN A 1 104 ? 1.678 44.438 -10.617 1 90.31 104 ASN A O 1
ATOM 853 N N . ARG A 1 105 ? 2.266 46.438 -10.172 1 82.75 105 ARG A N 1
ATOM 854 C CA . ARG A 1 105 ? 0.905 46.906 -9.906 1 82.75 105 ARG A CA 1
ATOM 855 C C . ARG A 1 105 ? 0.031 46.781 -11.148 1 82.75 105 ARG A C 1
ATOM 857 O O . ARG A 1 105 ? -1.189 46.625 -11.039 1 82.75 105 ARG A O 1
ATOM 864 N N . ASN A 1 106 ? 0.693 46.688 -12.211 1 78.88 106 ASN A N 1
ATOM 865 C CA . ASN A 1 106 ? -0.114 46.844 -13.422 1 78.88 106 ASN A CA 1
ATOM 866 C C . ASN A 1 106 ? 0.021 45.625 -14.336 1 78.88 106 ASN A C 1
ATOM 868 O O . ASN A 1 106 ? -0.845 45.375 -15.18 1 78.88 106 ASN A O 1
ATOM 872 N N . SER A 1 107 ? 1.143 45 -14.203 1 85.38 107 SER A N 1
ATOM 873 C CA . SER A 1 107 ? 1.358 43.938 -15.188 1 85.38 107 SER A CA 1
ATOM 874 C C . SER A 1 107 ? 2.387 42.938 -14.695 1 85.38 107 SER A C 1
ATOM 876 O O . SER A 1 107 ? 3.096 43.188 -13.719 1 85.38 107 SER A O 1
ATOM 878 N N . LYS A 1 108 ? 2.467 41.781 -15.469 1 87.88 108 LYS A N 1
ATOM 879 C CA . LYS A 1 108 ? 3.506 40.781 -15.25 1 87.88 108 LYS A CA 1
ATOM 880 C C . LYS A 1 108 ? 4.84 41.219 -15.828 1 87.88 108 LYS A C 1
ATOM 882 O O . LYS A 1 108 ? 4.969 41.438 -17.031 1 87.88 108 LYS A O 1
ATOM 887 N N . GLU A 1 109 ? 5.734 41.406 -14.992 1 90.12 109 GLU A N 1
ATOM 888 C CA . GLU A 1 109 ? 7.047 41.875 -15.406 1 90.12 109 GLU A CA 1
ATOM 889 C C . GLU A 1 109 ? 7.938 40.75 -15.883 1 90.12 109 GLU A C 1
ATOM 891 O O . GLU A 1 109 ? 8.703 40.906 -16.844 1 90.12 109 GLU A O 1
ATOM 896 N N . LYS A 1 110 ? 7.918 39.688 -15.164 1 91.5 110 LYS A N 1
ATOM 897 C CA . LYS A 1 110 ? 8.789 38.531 -15.477 1 91.5 110 LYS A CA 1
ATOM 898 C C . LYS A 1 110 ? 8.055 37.219 -15.273 1 91.5 110 LYS A C 1
ATOM 900 O O . LYS A 1 110 ? 7.16 37.125 -14.43 1 91.5 110 LYS A O 1
ATOM 905 N N . SER A 1 111 ? 8.336 36.281 -16.062 1 93.31 111 SER A N 1
ATOM 906 C CA . SER A 1 111 ? 7.918 34.875 -15.93 1 93.31 111 SER A CA 1
ATOM 907 C C . SER A 1 111 ? 9.094 33.938 -16.125 1 93.31 111 SER A C 1
ATOM 909 O O . SER A 1 111 ? 9.617 33.781 -17.219 1 93.31 111 SER A O 1
ATOM 911 N N . ILE A 1 112 ? 9.477 33.281 -15.078 1 94.31 112 ILE A N 1
ATOM 912 C CA . ILE A 1 112 ? 10.68 32.469 -15.078 1 94.31 112 ILE A CA 1
ATOM 913 C C . ILE A 1 112 ? 10.281 30.984 -14.992 1 94.31 112 ILE A C 1
ATOM 915 O O . ILE A 1 112 ? 9.633 30.562 -14.023 1 94.31 112 ILE A O 1
ATOM 919 N N . ASP A 1 113 ? 10.602 30.188 -15.992 1 94.31 113 ASP A N 1
ATOM 920 C CA . ASP A 1 113 ? 10.367 28.75 -15.992 1 94.31 113 ASP A CA 1
ATOM 921 C C . ASP A 1 113 ? 11.391 28.016 -15.117 1 94.31 113 ASP A C 1
ATOM 923 O O . ASP A 1 113 ? 12.461 27.641 -15.594 1 94.31 113 ASP A O 1
ATOM 927 N N . LEU A 1 114 ? 11.016 27.797 -13.875 1 95.88 114 LEU A N 1
ATOM 928 C CA . LEU A 1 114 ? 11.938 27.188 -12.914 1 95.88 114 LEU A CA 1
ATOM 929 C C . LEU A 1 114 ? 12.297 25.766 -13.328 1 95.88 114 LEU A C 1
ATOM 931 O O . LEU A 1 114 ? 13.422 25.312 -13.094 1 95.88 114 LEU A O 1
ATOM 935 N N . THR A 1 115 ? 11.375 25.031 -13.93 1 92.75 115 THR A N 1
ATOM 936 C CA . THR A 1 115 ? 11.594 23.656 -14.344 1 92.75 115 THR A CA 1
ATOM 937 C C . THR A 1 115 ? 12.641 23.578 -15.445 1 92.75 115 THR A C 1
ATOM 939 O O . THR A 1 115 ? 13.531 22.719 -15.406 1 92.75 115 THR A O 1
ATOM 942 N N . SER A 1 116 ? 12.594 24.438 -16.375 1 90.31 116 SER A N 1
ATOM 943 C CA . SER A 1 116 ? 13.5 24.422 -17.516 1 90.31 116 SER A CA 1
ATOM 944 C C . SER A 1 116 ? 14.914 24.812 -17.109 1 90.31 116 SER A C 1
ATOM 946 O O . SER A 1 116 ? 15.891 24.391 -17.734 1 90.31 116 SER A O 1
ATOM 948 N N . LEU A 1 117 ? 15.008 25.703 -16.078 1 93.06 117 LEU A N 1
ATOM 949 C CA . LEU A 1 117 ? 16.328 26.109 -15.609 1 93.06 117 LEU A CA 1
ATOM 950 C C . LEU A 1 117 ? 17.078 24.906 -15.023 1 93.06 117 LEU A C 1
ATOM 952 O O . LEU A 1 117 ? 18.312 24.922 -14.938 1 93.06 117 LEU A O 1
ATOM 956 N N . ASP A 1 118 ? 16.422 23.844 -14.547 1 92.94 118 ASP A N 1
ATOM 957 C CA . ASP A 1 118 ? 16.938 22.516 -14.195 1 92.94 118 ASP A CA 1
ATOM 958 C C . ASP A 1 118 ? 18 22.609 -13.102 1 92.94 118 ASP A C 1
ATOM 960 O O . ASP A 1 118 ? 19.047 21.984 -13.195 1 92.94 118 ASP A O 1
ATOM 964 N N . LYS A 1 119 ? 17.844 23.531 -12.133 1 96.19 119 LYS A N 1
ATOM 965 C CA . LYS A 1 119 ? 18.766 23.672 -11.016 1 96.19 119 LYS A CA 1
ATOM 966 C C . LYS A 1 119 ? 18.312 22.859 -9.812 1 96.19 119 LYS A C 1
ATOM 968 O O . LYS A 1 119 ? 19.109 22.547 -8.93 1 96.19 119 LYS A O 1
ATOM 973 N N . HIS A 1 120 ? 17.125 22.594 -9.75 1 97.31 120 HIS A N 1
ATOM 974 C CA . HIS A 1 120 ? 16.5 21.844 -8.672 1 97.31 120 HIS A CA 1
ATOM 975 C C . HIS A 1 120 ? 15.258 21.109 -9.156 1 97.31 120 HIS A C 1
ATOM 977 O O . HIS A 1 120 ? 14.852 21.266 -10.312 1 97.31 120 HIS A O 1
ATOM 983 N N . GLY A 1 121 ? 14.68 20.203 -8.297 1 96.5 121 GLY A N 1
ATOM 984 C CA . GLY A 1 121 ? 13.406 19.562 -8.578 1 96.5 121 GLY A CA 1
ATOM 985 C C . GLY A 1 121 ? 12.211 20.453 -8.297 1 96.5 121 GLY A C 1
ATOM 986 O O . GLY A 1 121 ? 12.305 21.672 -8.406 1 96.5 121 GLY A O 1
ATOM 987 N N . LYS A 1 122 ? 11.109 19.922 -7.965 1 96.69 122 LYS A N 1
ATOM 988 C CA . LYS A 1 122 ? 9.867 20.672 -7.758 1 96.69 122 LYS A CA 1
ATOM 989 C C . LYS A 1 122 ? 9.984 21.594 -6.555 1 96.69 122 LYS A C 1
ATOM 991 O O . LYS A 1 122 ? 10.547 21.219 -5.523 1 96.69 122 LYS A O 1
ATOM 996 N N . VAL A 1 123 ? 9.453 22.781 -6.668 1 98.06 123 VAL A N 1
ATOM 997 C CA . VAL A 1 123 ? 9.391 23.734 -5.566 1 98.06 123 VAL A CA 1
ATOM 998 C C . VAL A 1 123 ? 8.344 23.297 -4.551 1 98.06 123 VAL A C 1
ATOM 1000 O O . VAL A 1 123 ? 7.258 22.844 -4.93 1 98.06 123 VAL A O 1
ATOM 1003 N N . TYR A 1 124 ? 8.781 23.375 -3.279 1 97.75 124 TYR A N 1
ATOM 1004 C CA . TYR A 1 124 ? 7.855 22.984 -2.223 1 97.75 124 TYR A CA 1
ATOM 1005 C C . TYR A 1 124 ? 6.809 24.062 -1.988 1 97.75 124 TYR A C 1
ATOM 1007 O O . TYR A 1 124 ? 7.141 25.234 -1.868 1 97.75 124 TYR A O 1
ATOM 1015 N N . GLU A 1 125 ? 5.547 23.688 -1.955 1 95.31 125 GLU A N 1
ATOM 1016 C CA . GLU A 1 125 ? 4.457 24.641 -1.748 1 95.31 125 GLU A CA 1
ATOM 1017 C C . GLU A 1 125 ? 3.758 24.391 -0.415 1 95.31 125 GLU A C 1
ATOM 1019 O O . GLU A 1 125 ? 2.787 25.078 -0.083 1 95.31 125 GLU A O 1
ATOM 1024 N N . ASP A 1 126 ? 4.246 23.438 0.355 1 92.31 126 ASP A N 1
ATOM 1025 C CA . ASP A 1 126 ? 3.592 23.062 1.604 1 92.31 126 ASP A CA 1
ATOM 1026 C C . ASP A 1 126 ? 3.91 24.047 2.717 1 92.31 126 ASP A C 1
ATOM 1028 O O . ASP A 1 126 ? 4.797 24.891 2.568 1 92.31 126 ASP A O 1
ATOM 1032 N N . GLY A 1 127 ? 3.166 23.953 3.816 1 89.62 127 GLY A N 1
ATOM 1033 C CA . GLY A 1 127 ? 3.367 24.844 4.949 1 89.62 127 GLY A CA 1
ATOM 1034 C C . GLY A 1 127 ? 4.422 24.344 5.918 1 89.62 127 GLY A C 1
ATOM 1035 O O . GLY A 1 127 ? 4.785 25.031 6.867 1 89.62 127 GLY A O 1
ATOM 1036 N N . GLN A 1 128 ? 4.953 23.172 5.613 1 93.06 128 GLN A N 1
ATOM 1037 C CA . GLN A 1 128 ? 5.941 22.562 6.504 1 93.06 128 GLN A CA 1
ATOM 1038 C C . GLN A 1 128 ? 7.348 23.047 6.164 1 93.06 128 GLN A C 1
ATOM 1040 O O . GLN A 1 128 ? 8.062 23.547 7.027 1 93.06 128 GLN A O 1
ATOM 1045 N N . PHE A 1 129 ? 7.719 22.891 4.934 1 96.81 129 PHE A N 1
ATOM 1046 C CA . PHE A 1 129 ? 9.047 23.281 4.477 1 96.81 129 PHE A CA 1
ATOM 1047 C C . PHE A 1 129 ? 8.984 24.562 3.658 1 96.81 129 PHE A C 1
ATOM 1049 O O . PHE A 1 129 ? 9.812 25.469 3.826 1 96.81 129 PHE A O 1
ATOM 1056 N N . GLY A 1 130 ? 8.031 24.656 2.828 1 94.81 130 GLY A N 1
ATOM 1057 C CA . GLY A 1 130 ? 7.965 25.641 1.762 1 94.81 130 GLY A CA 1
ATOM 1058 C C . GLY A 1 130 ? 7.984 27.062 2.268 1 94.81 130 GLY A C 1
ATOM 1059 O O . GLY A 1 130 ? 7.555 27.344 3.391 1 94.81 130 GLY A O 1
ATOM 1060 N N . CYS A 1 131 ? 8.539 27.953 1.386 1 95.38 131 CYS A N 1
ATOM 1061 C CA . CYS A 1 131 ? 8.516 29.391 1.637 1 95.38 131 CYS A CA 1
ATOM 1062 C C . CYS A 1 131 ? 8.688 30.172 0.34 1 95.38 131 CYS A C 1
ATOM 1064 O O . CYS A 1 131 ? 9.133 29.625 -0.669 1 95.38 131 CYS A O 1
ATOM 1066 N N . LEU A 1 132 ? 8.203 31.297 0.283 1 97.06 132 LEU A N 1
ATOM 1067 C CA . LEU A 1 132 ? 8.414 32.312 -0.743 1 97.06 132 LEU A CA 1
ATOM 1068 C C . LEU A 1 132 ? 8.609 33.688 -0.115 1 97.06 132 LEU A C 1
ATOM 1070 O O . LEU A 1 132 ? 7.645 34.312 0.333 1 97.06 132 LEU A O 1
ATOM 1074 N N . VAL A 1 133 ? 9.875 34.125 -0.137 1 97.31 133 VAL A N 1
ATOM 1075 C CA . VAL A 1 133 ? 10.172 35.312 0.67 1 97.31 133 VAL A CA 1
ATOM 1076 C C . VAL A 1 133 ? 11.039 36.281 -0.128 1 97.31 133 VAL A C 1
ATOM 1078 O O . VAL A 1 133 ? 12.023 35.875 -0.755 1 97.31 133 VAL A O 1
ATOM 1081 N N . TRP A 1 134 ? 10.711 37.562 -0.079 1 97.12 134 TRP A N 1
ATOM 1082 C CA . TRP A 1 134 ? 11.5 38.625 -0.7 1 97.12 134 TRP A CA 1
ATOM 1083 C C . TRP A 1 134 ? 12.672 39 0.188 1 97.12 134 TRP A C 1
ATOM 1085 O O . TRP A 1 134 ? 12.547 39.062 1.414 1 97.12 134 TRP A O 1
ATOM 1095 N N . SER A 1 135 ? 13.781 39.281 -0.473 1 97.44 135 SER A N 1
ATOM 1096 C CA . SER A 1 135 ? 14.836 39.969 0.274 1 97.44 135 SER A CA 1
ATOM 1097 C C . SER A 1 135 ? 14.391 41.375 0.712 1 97.44 135 SER A C 1
ATOM 1099 O O . SER A 1 135 ? 13.406 41.906 0.192 1 97.44 135 SER A O 1
ATOM 1101 N N . HIS A 1 136 ? 15.102 41.844 1.719 1 94.38 136 HIS A N 1
ATOM 1102 C CA . HIS A 1 136 ? 14.766 43.188 2.176 1 94.38 136 HIS A CA 1
ATOM 1103 C C . HIS A 1 136 ? 14.953 44.219 1.064 1 94.38 136 HIS A C 1
ATOM 1105 O O . HIS A 1 136 ? 14.219 45.219 0.984 1 94.38 136 HIS A O 1
ATOM 1111 N N . SER A 1 137 ? 15.898 44 0.172 1 95.06 137 SER A N 1
ATOM 1112 C CA . SER A 1 137 ? 16.188 44.906 -0.949 1 95.06 137 SER A CA 1
ATOM 1113 C C . SER A 1 137 ? 15.211 44.656 -2.1 1 95.06 137 SER A C 1
ATOM 1115 O O . SER A 1 137 ? 15.203 45.438 -3.07 1 95.06 137 SER A O 1
ATOM 1117 N N . GLU A 1 138 ? 14.438 43.625 -2.08 1 95.75 138 GLU A N 1
ATOM 1118 C CA . GLU A 1 138 ? 13.453 43.219 -3.088 1 95.75 138 GLU A CA 1
ATOM 1119 C C . GLU A 1 138 ? 14.125 42.875 -4.414 1 95.75 138 GLU A C 1
ATOM 1121 O O . GLU A 1 138 ? 13.531 43.031 -5.48 1 95.75 138 GLU A O 1
ATOM 1126 N N . SER A 1 139 ? 15.383 42.406 -4.297 1 96.19 139 SER A N 1
ATOM 1127 C CA . SER A 1 139 ? 16.141 42.031 -5.488 1 96.19 139 SER A CA 1
ATOM 1128 C C . SER A 1 139 ? 16.172 40.5 -5.656 1 96.19 139 SER A C 1
ATOM 1130 O O . SER A 1 139 ? 16.484 40 -6.742 1 96.19 139 SER A O 1
ATOM 1132 N N . HIS A 1 140 ? 15.961 39.875 -4.602 1 97.69 140 HIS A N 1
ATOM 1133 C CA . HIS A 1 140 ? 16.062 38.406 -4.633 1 97.69 140 HIS A CA 1
ATOM 1134 C C . HIS A 1 140 ? 14.812 37.75 -4.031 1 97.69 140 HIS A C 1
ATOM 1136 O O . HIS A 1 140 ? 14.125 38.375 -3.217 1 97.69 140 HIS A O 1
ATOM 1142 N N . ILE A 1 141 ? 14.516 36.531 -4.438 1 98.12 141 ILE A N 1
ATOM 1143 C CA . ILE A 1 141 ? 13.445 35.719 -3.883 1 98.12 141 ILE A CA 1
ATOM 1144 C C . ILE A 1 141 ? 14.023 34.406 -3.316 1 98.12 141 ILE A C 1
ATOM 1146 O O . ILE A 1 141 ? 14.828 33.75 -3.971 1 98.12 141 ILE A O 1
ATOM 1150 N N . LEU A 1 142 ? 13.703 34.156 -2.143 1 98.44 142 LEU A N 1
ATOM 1151 C CA . LEU A 1 142 ? 14.086 32.938 -1.46 1 98.44 142 LEU A CA 1
ATOM 1152 C C . LEU A 1 142 ? 12.945 31.906 -1.479 1 98.44 142 LEU A C 1
ATOM 1154 O O . LEU A 1 142 ? 11.797 32.25 -1.19 1 98.44 142 LEU A O 1
ATOM 1158 N N . TYR A 1 143 ? 13.164 30.672 -1.903 1 98.5 143 TYR A N 1
ATOM 1159 C CA . TYR A 1 143 ? 12.188 29.594 -1.849 1 98.5 143 TYR A CA 1
ATOM 1160 C C . TYR A 1 143 ? 12.875 28.25 -1.616 1 98.5 143 TYR A C 1
ATOM 1162 O O . TYR A 1 143 ? 14.102 28.172 -1.558 1 98.5 143 TYR A O 1
ATOM 1170 N N . ILE A 1 144 ? 12.094 27.188 -1.346 1 98.5 144 ILE A N 1
ATOM 1171 C CA . ILE A 1 144 ? 12.594 25.844 -1.07 1 98.5 144 ILE A CA 1
ATOM 1172 C C . ILE A 1 144 ? 12.164 24.891 -2.18 1 98.5 144 ILE A C 1
ATOM 1174 O O . ILE A 1 144 ? 11.016 24.953 -2.639 1 98.5 144 ILE A O 1
ATOM 1178 N N . ALA A 1 145 ? 13.047 24.078 -2.66 1 98.44 145 ALA A N 1
ATOM 1179 C CA . ALA A 1 145 ? 12.758 23.094 -3.697 1 98.44 145 ALA A CA 1
ATOM 1180 C C . ALA A 1 145 ? 13.414 21.75 -3.383 1 98.44 145 ALA A C 1
ATOM 1182 O O . ALA A 1 145 ? 14.203 21.641 -2.445 1 98.44 145 ALA A O 1
ATOM 1183 N N . GLU A 1 146 ? 12.969 20.719 -4.074 1 97.88 146 GLU A N 1
ATOM 1184 C CA . GLU A 1 146 ? 13.617 19.406 -3.971 1 97.88 146 GLU A CA 1
ATOM 1185 C C . GLU A 1 146 ? 15 19.422 -4.617 1 97.88 146 GLU A C 1
ATOM 1187 O O . GLU A 1 146 ? 15.188 20.016 -5.68 1 97.88 146 GLU A O 1
ATOM 1192 N N . LYS A 1 147 ? 15.938 18.812 -3.949 1 96.94 147 LYS A N 1
ATOM 1193 C CA . LYS A 1 147 ? 17.266 18.688 -4.531 1 96.94 147 LYS A CA 1
ATOM 1194 C C . LYS A 1 147 ? 17.219 17.984 -5.883 1 96.94 147 LYS A C 1
ATOM 1196 O O . LYS A 1 147 ? 16.469 17.016 -6.055 1 96.94 147 LYS A O 1
ATOM 1201 N N . LYS A 1 148 ? 17.953 18.5 -6.793 1 94.88 148 LYS A N 1
ATOM 1202 C CA . LYS A 1 148 ? 18.016 17.844 -8.102 1 94.88 148 LYS A CA 1
ATOM 1203 C C . LYS A 1 148 ? 18.594 16.438 -7.984 1 94.88 148 LYS A C 1
ATOM 1205 O O . LYS A 1 148 ? 19.672 16.25 -7.395 1 94.88 148 LYS A O 1
ATOM 1210 N N . ARG A 1 149 ? 17.922 15.484 -8.5 1 91.06 149 ARG A N 1
ATOM 1211 C CA . ARG A 1 149 ? 18.391 14.102 -8.484 1 91.06 149 ARG A CA 1
ATOM 1212 C C . ARG A 1 149 ? 19.281 13.812 -9.688 1 91.06 149 ARG A C 1
ATOM 1214 O O . ARG A 1 149 ? 19.094 14.398 -10.758 1 91.06 149 ARG A O 1
ATOM 1221 N N . PRO A 1 150 ? 20.203 12.938 -9.484 1 88.38 150 PRO A N 1
ATOM 1222 C CA . PRO A 1 150 ? 21.016 12.555 -10.633 1 88.38 150 PRO A CA 1
ATOM 1223 C C . PRO A 1 150 ? 20.219 11.859 -11.727 1 88.38 150 PRO A C 1
ATOM 1225 O O . PRO A 1 150 ? 19.234 11.164 -11.43 1 88.38 150 PRO A O 1
ATOM 1228 N N . LYS A 1 151 ? 20.594 12.102 -12.867 1 86.19 151 LYS A N 1
ATOM 1229 C CA . LYS A 1 151 ? 19.969 11.398 -13.984 1 86.19 151 LYS A CA 1
ATOM 1230 C C . LYS A 1 151 ? 20.359 9.922 -13.992 1 86.19 151 LYS A C 1
ATOM 1232 O O . LYS A 1 151 ? 21.531 9.586 -13.852 1 86.19 151 LYS A O 1
ATOM 1237 N N . THR A 1 152 ? 19.422 9.07 -14.039 1 88.75 152 THR A N 1
ATOM 1238 C CA . THR A 1 152 ? 19.656 7.625 -14.008 1 88.75 152 THR A CA 1
ATOM 1239 C C . THR A 1 152 ? 19.172 6.977 -15.305 1 88.75 152 THR A C 1
ATOM 1241 O O . THR A 1 152 ? 18.328 7.527 -16 1 88.75 152 THR A O 1
ATOM 1244 N N . GLU A 1 153 ? 19.859 5.871 -15.656 1 84.88 153 GLU A N 1
ATOM 1245 C CA . GLU A 1 153 ? 19.5 5.141 -16.875 1 84.88 153 GLU A CA 1
ATOM 1246 C C . GLU A 1 153 ? 19.531 3.633 -16.641 1 84.88 153 GLU A C 1
ATOM 1248 O O . GLU A 1 153 ? 20.188 3.158 -15.711 1 84.88 153 GLU A O 1
ATOM 1253 N N . SER A 1 154 ? 18.797 2.949 -17.5 1 85.44 154 SER A N 1
ATOM 1254 C CA . SER A 1 154 ? 18.797 1.49 -17.469 1 85.44 154 SER A CA 1
ATOM 1255 C C . SER A 1 154 ? 20.125 0.918 -17.922 1 85.44 154 SER A C 1
ATOM 1257 O O . SER A 1 154 ? 20.844 1.545 -18.703 1 85.44 154 SER A O 1
ATOM 1259 N N . PHE A 1 155 ? 20.422 -0.231 -17.406 1 84.75 155 PHE A N 1
ATOM 1260 C CA . PHE A 1 155 ? 21.609 -0.942 -17.875 1 84.75 155 PHE A CA 1
ATOM 1261 C C . PHE A 1 155 ? 21.5 -1.26 -19.359 1 84.75 155 PHE A C 1
ATOM 1263 O O . PHE A 1 155 ? 22.516 -1.503 -20.016 1 84.75 155 PHE A O 1
ATOM 1270 N N . PHE A 1 156 ? 20.312 -1.219 -19.906 1 81.06 156 PHE A N 1
ATOM 1271 C CA . PHE A 1 156 ? 20.094 -1.744 -21.25 1 81.06 156 PHE A CA 1
ATOM 1272 C C . PHE A 1 156 ? 19.703 -0.627 -22.203 1 81.06 156 PHE A C 1
ATOM 1274 O O . PHE A 1 156 ? 19.203 -0.891 -23.297 1 81.06 156 PHE A O 1
ATOM 1281 N N . GLN A 1 157 ? 19.781 0.541 -21.766 1 74.94 157 GLN A N 1
ATOM 1282 C CA . GLN A 1 157 ? 19.5 1.661 -22.656 1 74.94 157 GLN A CA 1
ATOM 1283 C C . GLN A 1 157 ? 20.625 1.865 -23.672 1 74.94 157 GLN A C 1
ATOM 1285 O O . GLN A 1 157 ? 21.797 1.792 -23.312 1 74.94 157 GLN A O 1
ATOM 1290 N N . SER A 1 158 ? 20.266 1.679 -25.094 1 63.69 158 SER A N 1
ATOM 1291 C CA . SER A 1 158 ? 21.188 1.81 -26.219 1 63.69 158 SER A CA 1
ATOM 1292 C C . SER A 1 158 ? 21.969 3.117 -26.156 1 63.69 158 SER A C 1
ATOM 1294 O O . SER A 1 158 ? 21.422 4.152 -25.766 1 63.69 158 SER A O 1
ATOM 1296 N N . LYS A 1 159 ? 23.188 2.971 -26 1 55.56 159 LYS A N 1
ATOM 1297 C CA . LYS A 1 159 ? 24.156 4.07 -25.984 1 55.56 159 LYS A CA 1
ATOM 1298 C C . LYS A 1 159 ? 23.891 5.051 -27.125 1 55.56 159 LYS A C 1
ATOM 1300 O O . LYS A 1 159 ? 24.609 5.043 -28.125 1 55.56 159 LYS A O 1
ATOM 1305 N N . SER A 1 160 ? 22.812 5.184 -27.734 1 43.59 160 SER A N 1
ATOM 1306 C CA . SER A 1 160 ? 23.062 6.188 -28.766 1 43.59 160 SER A CA 1
ATOM 1307 C C . SER A 1 160 ? 23.906 7.34 -28.234 1 43.59 160 SER A C 1
ATOM 1309 O O . SER A 1 160 ? 24.875 7.75 -28.859 1 43.59 160 SER A O 1
ATOM 1311 N N . GLU A 1 161 ? 23.25 8.227 -27.469 1 40.34 161 GLU A N 1
ATOM 1312 C CA . GLU A 1 161 ? 23.766 9.586 -27.297 1 40.34 161 GLU A CA 1
ATOM 1313 C C . GLU A 1 161 ? 24.875 9.633 -26.266 1 40.34 161 GLU A C 1
ATOM 1315 O O . GLU A 1 161 ? 25.125 10.672 -25.641 1 40.34 161 GLU A O 1
ATOM 1320 N N . LEU A 1 162 ? 25.438 8.523 -25.953 1 39.72 162 LEU A N 1
ATOM 1321 C CA . LEU A 1 162 ? 26.547 8.68 -25.031 1 39.72 162 LEU A CA 1
ATOM 1322 C C . LEU A 1 162 ? 27.672 9.508 -25.656 1 39.72 162 LEU A C 1
ATOM 1324 O O . LEU A 1 162 ? 28.75 9.625 -25.094 1 39.72 162 LEU A O 1
ATOM 1328 N N . LEU A 1 163 ? 27.594 9.68 -26.969 1 35.97 163 LEU A N 1
ATOM 1329 C CA . LEU A 1 163 ? 28.766 10.336 -27.531 1 35.97 163 LEU A CA 1
ATOM 1330 C C . LEU A 1 163 ? 28.969 11.711 -26.906 1 35.97 163 LEU A C 1
ATOM 1332 O O . LEU A 1 163 ? 29.891 12.438 -27.281 1 35.97 163 LEU A O 1
ATOM 1336 N N . GLU A 1 164 ? 27.828 12.414 -26.562 1 34.69 164 GLU A N 1
ATOM 1337 C CA . GLU A 1 164 ? 28.422 13.734 -26.328 1 34.69 164 GLU A CA 1
ATOM 1338 C C . GLU A 1 164 ? 29.281 13.742 -25.062 1 34.69 164 GLU A C 1
ATOM 1340 O O . GLU A 1 164 ? 28.828 13.344 -24 1 34.69 164 GLU A O 1
ATOM 1345 N N . PRO A 1 165 ? 30.609 13.68 -25.188 1 35.22 165 PRO A N 1
ATOM 1346 C CA . PRO A 1 165 ? 31.656 13.844 -24.172 1 35.22 165 PRO A CA 1
ATOM 1347 C C . PRO A 1 165 ? 31.234 14.781 -23.031 1 35.22 165 PRO A C 1
ATOM 1349 O O . PRO A 1 165 ? 31.781 14.719 -21.938 1 35.22 165 PRO A O 1
ATOM 1352 N N . LEU A 1 166 ? 30.75 16.094 -23.469 1 35.09 166 LEU A N 1
ATOM 1353 C CA . LEU A 1 166 ? 30.984 17.25 -22.594 1 35.09 166 LEU A CA 1
ATOM 1354 C C . LEU A 1 166 ? 30.312 17.047 -21.25 1 35.09 166 LEU A C 1
ATOM 1356 O O . LEU A 1 166 ? 30.891 17.359 -20.203 1 35.09 166 LEU A O 1
ATOM 1360 N N . THR A 1 167 ? 28.938 17.5 -21.141 1 35.5 167 THR A N 1
ATOM 1361 C CA . THR A 1 167 ? 28.438 17.766 -19.797 1 35.5 167 THR A CA 1
ATOM 1362 C C . THR A 1 167 ? 28.312 16.453 -19.016 1 35.5 167 THR A C 1
ATOM 1364 O O . THR A 1 167 ? 27.578 15.547 -19.406 1 35.5 167 THR A O 1
ATOM 1367 N N . CYS A 1 168 ? 29.344 15.805 -18.484 1 36.91 168 CYS A N 1
ATOM 1368 C CA . CYS A 1 168 ? 29.719 14.719 -17.594 1 36.91 168 CYS A CA 1
ATOM 1369 C C . CYS A 1 168 ? 28.594 14.406 -16.609 1 36.91 168 CYS A C 1
ATOM 1371 O O . CYS A 1 168 ? 28.641 14.805 -15.453 1 36.91 168 CYS A O 1
ATOM 1373 N N . PHE A 1 169 ? 27.422 14.812 -16.812 1 42.75 169 PHE A N 1
ATOM 1374 C CA . PHE A 1 169 ? 26.5 14.383 -15.773 1 42.75 169 PHE A CA 1
ATOM 1375 C C . PHE A 1 169 ? 26.516 12.867 -15.633 1 42.75 169 PHE A C 1
ATOM 1377 O O . PHE A 1 169 ? 26.469 12.141 -16.641 1 42.75 169 PHE A O 1
ATOM 1384 N N . PHE A 1 170 ? 27.344 12.32 -14.68 1 52.84 170 PHE A N 1
ATOM 1385 C CA . PHE A 1 170 ? 27.484 10.961 -14.164 1 52.84 170 PHE A CA 1
ATOM 1386 C C . PHE A 1 170 ? 26.141 10.242 -14.188 1 52.84 170 PHE A C 1
ATOM 1388 O O . PHE A 1 170 ? 25.234 10.586 -13.422 1 52.84 170 PHE A O 1
ATOM 1395 N N . ILE A 1 171 ? 25.75 9.977 -15.383 1 58.22 171 ILE A N 1
ATOM 1396 C CA . ILE A 1 171 ? 24.594 9.094 -15.461 1 58.22 171 ILE A CA 1
ATOM 1397 C C . ILE A 1 171 ? 24.875 7.789 -14.727 1 58.22 171 ILE A C 1
ATOM 1399 O O . ILE A 1 171 ? 25.875 7.113 -15 1 58.22 171 ILE A O 1
ATOM 1403 N N . LEU A 1 172 ? 24.203 7.633 -13.688 1 74.75 172 LEU A N 1
ATOM 1404 C CA . LEU A 1 172 ? 24.344 6.426 -12.883 1 74.75 172 LEU A CA 1
ATOM 1405 C C . LEU A 1 172 ? 23.469 5.297 -13.43 1 74.75 172 LEU A C 1
ATOM 1407 O O . LEU A 1 172 ? 22.25 5.383 -13.391 1 74.75 172 LEU A O 1
ATOM 1411 N N . GLN A 1 173 ? 24.141 4.391 -14.047 1 79.06 173 GLN A N 1
ATOM 1412 C CA . GLN A 1 173 ? 23.406 3.227 -14.539 1 79.06 173 GLN A CA 1
ATOM 1413 C C . GLN A 1 173 ? 23.016 2.307 -13.383 1 79.06 173 GLN A C 1
ATOM 1415 O O . GLN A 1 173 ? 23.828 2.031 -12.5 1 79.06 173 GLN A O 1
ATOM 1420 N N . GLY A 1 174 ? 21.797 1.972 -13.367 1 83.25 174 GLY A N 1
ATOM 1421 C CA . GLY A 1 174 ? 21.328 0.98 -12.406 1 83.25 174 GLY A CA 1
ATOM 1422 C C . GLY A 1 174 ? 20.734 1.594 -11.156 1 83.25 174 GLY A C 1
ATOM 1423 O O . GLY A 1 174 ? 20.266 0.876 -10.273 1 83.25 174 GLY A O 1
ATOM 1424 N N . ASP A 1 175 ? 20.625 2.881 -11.133 1 88.31 175 ASP A N 1
ATOM 1425 C CA . ASP A 1 175 ? 20.125 3.543 -9.93 1 88.31 175 ASP A CA 1
ATOM 1426 C C . ASP A 1 175 ? 18.703 4.062 -10.156 1 88.31 175 ASP A C 1
ATOM 1428 O O . ASP A 1 175 ? 18.188 4.848 -9.352 1 88.31 175 ASP A O 1
ATOM 1432 N N . GLN A 1 176 ? 18.062 3.602 -11.258 1 90 176 GLN A N 1
ATOM 1433 C CA . GLN A 1 176 ? 16.734 4.066 -11.609 1 90 176 GLN A CA 1
ATOM 1434 C C . GLN A 1 176 ? 15.734 3.76 -10.492 1 90 176 GLN A C 1
ATOM 1436 O O . GLN A 1 176 ? 14.766 4.496 -10.297 1 90 176 GLN A O 1
ATOM 1441 N N . PHE A 1 177 ? 16.047 2.703 -9.789 1 94.19 177 PHE A N 1
ATOM 1442 C CA . PHE A 1 177 ? 15.039 2.236 -8.852 1 94.19 177 PHE A CA 1
ATOM 1443 C C . PHE A 1 177 ? 15.539 2.377 -7.414 1 94.19 177 PHE A C 1
ATOM 1445 O O . PHE A 1 177 ? 14.992 1.751 -6.5 1 94.19 177 PHE A O 1
ATOM 1452 N N . VAL A 1 178 ? 16.578 3.193 -7.277 1 94.75 178 VAL A N 1
ATOM 1453 C CA . VAL A 1 178 ? 17.062 3.438 -5.926 1 94.75 178 VAL A CA 1
ATOM 1454 C C . VAL A 1 178 ? 15.961 4.094 -5.09 1 94.75 178 VAL A C 1
ATOM 1456 O O . VAL A 1 178 ? 15.242 4.973 -5.574 1 94.75 178 VAL A O 1
ATOM 1459 N N . TYR A 1 179 ? 15.836 3.662 -3.844 1 94.81 179 TYR A N 1
ATOM 1460 C CA . TYR A 1 179 ? 14.797 4.129 -2.938 1 94.81 179 TYR A CA 1
ATOM 1461 C C . TYR A 1 179 ? 15.148 5.492 -2.352 1 94.81 179 TYR A C 1
ATOM 1463 O O . TYR A 1 179 ? 16.266 5.691 -1.857 1 94.81 179 TYR A O 1
ATOM 1471 N N . TRP A 1 180 ? 14.172 6.402 -2.443 1 92.81 180 TRP A N 1
ATOM 1472 C CA . TRP A 1 180 ? 14.297 7.715 -1.82 1 92.81 180 TRP A CA 1
ATOM 1473 C C . TRP A 1 180 ? 13.266 7.891 -0.71 1 92.81 180 TRP A C 1
ATOM 1475 O O . TRP A 1 180 ? 12.07 7.977 -0.979 1 92.81 180 TRP A O 1
ATOM 1485 N N . GLU A 1 181 ? 13.742 7.93 0.49 1 94.06 181 GLU A N 1
ATOM 1486 C CA . GLU A 1 181 ? 12.844 8.133 1.624 1 94.06 181 GLU A CA 1
ATOM 1487 C C . GLU A 1 181 ? 12.273 9.547 1.634 1 94.06 181 GLU A C 1
ATOM 1489 O O . GLU A 1 181 ? 12.984 10.508 1.334 1 94.06 181 GLU A O 1
ATOM 1494 N N . ASP A 1 182 ? 11.023 9.672 1.856 1 96.12 182 ASP A N 1
ATOM 1495 C CA . ASP A 1 182 ? 10.398 10.984 1.984 1 96.12 182 ASP A CA 1
ATOM 1496 C C . ASP A 1 182 ? 9.875 11.211 3.402 1 96.12 182 ASP A C 1
ATOM 1498 O O . ASP A 1 182 ? 10.141 10.414 4.301 1 96.12 182 ASP A O 1
ATOM 1502 N N . TRP A 1 183 ? 9.25 12.312 3.678 1 96.75 183 TRP A N 1
ATOM 1503 C CA . TRP A 1 183 ? 8.844 12.711 5.02 1 96.75 183 TRP A CA 1
ATOM 1504 C C . TRP A 1 183 ? 7.438 12.219 5.328 1 96.75 183 TRP A C 1
ATOM 1506 O O . TRP A 1 183 ? 6.797 12.695 6.27 1 96.75 183 TRP A O 1
ATOM 1516 N N . GLY A 1 184 ? 6.938 11.266 4.559 1 94.38 184 GLY A N 1
ATOM 1517 C CA . GLY A 1 184 ? 5.734 10.508 4.863 1 94.38 184 GLY A CA 1
ATOM 1518 C C . GLY A 1 184 ? 4.457 11.25 4.516 1 94.38 184 GLY A C 1
ATOM 1519 O O . GLY A 1 184 ? 4.438 12.055 3.58 1 94.38 184 GLY A O 1
ATOM 1520 N N . GLU A 1 185 ? 3.438 10.969 5.352 1 95.06 185 GLU A N 1
ATOM 1521 C CA . GLU A 1 185 ? 2.061 11.391 5.113 1 95.06 185 GLU A CA 1
ATOM 1522 C C . GLU A 1 185 ? 1.986 12.883 4.801 1 95.06 185 GLU A C 1
ATOM 1524 O O . GLU A 1 185 ? 2.508 13.711 5.551 1 95.06 185 GLU A O 1
ATOM 1529 N N . ALA A 1 186 ? 1.426 13.328 3.73 1 93 186 ALA A N 1
ATOM 1530 C CA . ALA A 1 186 ? 1.18 14.695 3.264 1 93 186 ALA A CA 1
ATOM 1531 C C . ALA A 1 186 ? 2.447 15.312 2.682 1 93 186 ALA A C 1
ATOM 1533 O O . ALA A 1 186 ? 2.438 16.469 2.236 1 93 186 ALA A O 1
ATOM 1534 N N . LEU A 1 187 ? 3.613 14.648 2.82 1 97.25 187 LEU A N 1
ATOM 1535 C CA . LEU A 1 187 ? 4.875 15.117 2.256 1 97.25 187 LEU A CA 1
ATOM 1536 C C . LEU A 1 187 ? 5.52 14.031 1.394 1 97.25 187 LEU A C 1
ATOM 1538 O O . LEU A 1 187 ? 6.738 13.852 1.427 1 97.25 187 LEU A O 1
ATOM 1542 N N . VAL A 1 188 ? 4.637 13.312 0.729 1 95.31 188 VAL A N 1
ATOM 1543 C CA . VAL A 1 188 ? 5.098 12.266 -0.174 1 95.31 188 VAL A CA 1
ATOM 1544 C C . VAL A 1 188 ? 5.949 12.875 -1.286 1 95.31 188 VAL A C 1
ATOM 1546 O O . VAL A 1 188 ? 5.617 13.938 -1.819 1 95.31 188 VAL A O 1
ATOM 1549 N N . ASN A 1 189 ? 7.09 12.258 -1.629 1 94 189 ASN A N 1
ATOM 1550 C CA . ASN A 1 189 ? 8.023 12.633 -2.684 1 94 189 ASN A CA 1
ATOM 1551 C C . ASN A 1 189 ? 8.859 13.844 -2.285 1 94 189 ASN A C 1
ATOM 1553 O O . ASN A 1 189 ? 9.562 14.422 -3.117 1 94 189 ASN A O 1
ATOM 1557 N N . LYS A 1 190 ? 8.773 14.328 -1.083 1 96.88 190 LYS A N 1
ATOM 1558 C CA . LYS A 1 190 ? 9.664 15.352 -0.539 1 96.88 190 LYS A CA 1
ATOM 1559 C C . LYS A 1 190 ? 10.75 14.727 0.328 1 96.88 190 LYS A C 1
ATOM 1561 O O . LYS A 1 190 ? 10.5 14.359 1.479 1 96.88 190 LYS A O 1
ATOM 1566 N N . SER A 1 191 ? 11.922 14.711 -0.202 1 95.38 191 SER A N 1
ATOM 1567 C CA . SER A 1 191 ? 13.008 13.938 0.397 1 95.38 191 SER A CA 1
ATOM 1568 C C . SER A 1 191 ? 14.117 14.859 0.894 1 95.38 191 SER A C 1
ATOM 1570 O O . SER A 1 191 ? 14.359 14.953 2.1 1 95.38 191 SER A O 1
ATOM 1572 N N . ILE A 1 192 ? 14.703 15.648 -0.031 1 95.94 192 ILE A N 1
ATOM 1573 C CA . ILE A 1 192 ? 15.844 16.484 0.313 1 95.94 192 ILE A CA 1
ATOM 1574 C C . ILE A 1 192 ? 15.562 17.938 -0.103 1 95.94 192 ILE A C 1
ATOM 1576 O O . ILE A 1 192 ? 16 18.375 -1.169 1 95.94 192 ILE A O 1
ATOM 1580 N N . PRO A 1 193 ? 14.93 18.672 0.785 1 97.69 193 PRO A N 1
ATOM 1581 C CA . PRO A 1 193 ? 14.727 20.094 0.465 1 97.69 193 PRO A CA 1
ATOM 1582 C C . PRO A 1 193 ? 16.031 20.891 0.439 1 97.69 193 PRO A C 1
ATOM 1584 O O . PRO A 1 193 ? 16.922 20.641 1.246 1 97.69 193 PRO A O 1
ATOM 1587 N N . VAL A 1 194 ? 16.109 21.859 -0.446 1 97.94 194 VAL A N 1
ATOM 1588 C CA . VAL A 1 194 ? 17.266 22.75 -0.535 1 97.94 194 VAL A CA 1
ATOM 1589 C C . VAL A 1 194 ? 16.797 24.203 -0.575 1 97.94 194 VAL A C 1
ATOM 1591 O O . VAL A 1 194 ? 15.68 24.484 -1.019 1 97.94 194 VAL A O 1
ATOM 1594 N N . LEU A 1 195 ? 17.656 25.078 -0.123 1 98.25 195 LEU A N 1
ATOM 1595 C CA . LEU A 1 195 ? 17.391 26.516 -0.177 1 98.25 195 LEU A CA 1
ATOM 1596 C C . LEU A 1 195 ? 17.812 27.094 -1.522 1 98.25 195 LEU A C 1
ATOM 1598 O O . LEU A 1 195 ? 18.953 26.922 -1.949 1 98.25 195 LEU A O 1
ATOM 1602 N N . CYS A 1 196 ? 16.906 27.812 -2.164 1 98.5 196 CYS A N 1
ATOM 1603 C CA . CYS A 1 196 ? 17.188 28.422 -3.457 1 98.5 196 CYS A CA 1
ATOM 1604 C C . CYS A 1 196 ? 16.984 29.938 -3.404 1 98.5 196 CYS A C 1
ATOM 1606 O O . CYS A 1 196 ? 16 30.422 -2.838 1 98.5 196 CYS A O 1
ATOM 1608 N N . VAL A 1 197 ? 17.922 30.641 -3.961 1 97.94 197 VAL A N 1
ATOM 1609 C CA . VAL A 1 197 ? 17.828 32.094 -4.07 1 97.94 197 VAL A CA 1
ATOM 1610 C C . VAL A 1 197 ? 17.828 32.5 -5.543 1 97.94 197 VAL A C 1
ATOM 1612 O O . VAL A 1 197 ? 18.766 32.188 -6.285 1 97.94 197 VAL A O 1
ATOM 1615 N N . LEU A 1 198 ? 16.828 33.156 -5.938 1 97.75 198 LEU A N 1
ATOM 1616 C CA . LEU A 1 198 ? 16.703 33.625 -7.309 1 97.75 198 LEU A CA 1
ATOM 1617 C C . LEU A 1 198 ? 17 35.125 -7.375 1 97.75 198 LEU A C 1
ATOM 1619 O O . LEU A 1 198 ? 16.422 35.906 -6.629 1 97.75 198 LEU A O 1
ATOM 1623 N N . ASP A 1 199 ? 17.906 35.438 -8.203 1 96.81 199 ASP A N 1
ATOM 1624 C CA . ASP A 1 199 ? 18.141 36.844 -8.547 1 96.81 199 ASP A CA 1
ATOM 1625 C C . ASP A 1 199 ? 17.156 37.312 -9.609 1 96.81 199 ASP A C 1
ATOM 1627 O O . ASP A 1 199 ? 17.188 36.844 -10.75 1 96.81 199 ASP A O 1
ATOM 1631 N N . ILE A 1 200 ? 16.406 38.281 -9.297 1 94.88 200 ILE A N 1
ATOM 1632 C CA . ILE A 1 200 ? 15.289 38.688 -10.164 1 94.88 200 ILE A CA 1
ATOM 1633 C C . ILE A 1 200 ? 15.836 39.312 -11.445 1 94.88 200 ILE A C 1
ATOM 1635 O O . ILE A 1 200 ? 15.305 39.062 -12.531 1 94.88 200 ILE A O 1
ATOM 1639 N N . GLU A 1 201 ? 16.828 40.062 -11.367 1 94 201 GLU A N 1
ATOM 1640 C CA . GLU A 1 201 ? 17.375 40.75 -12.539 1 94 201 GLU A CA 1
ATOM 1641 C C . GLU A 1 201 ? 18 39.75 -13.516 1 94 201 GLU A C 1
ATOM 1643 O O . GLU A 1 201 ? 17.703 39.781 -14.711 1 94 201 GLU A O 1
ATOM 1648 N N . SER A 1 202 ? 18.828 38.875 -13.047 1 95.19 202 SER A N 1
ATOM 1649 C CA . SER A 1 202 ? 19.578 38 -13.922 1 95.19 202 SER A CA 1
ATOM 1650 C C . SER A 1 202 ? 18.828 36.688 -14.195 1 95.19 202 SER A C 1
ATOM 1652 O O . SER A 1 202 ? 19.172 35.938 -15.102 1 95.19 202 SER A O 1
ATOM 1654 N N . ASN A 1 203 ? 17.891 36.406 -13.414 1 93.38 203 ASN A N 1
ATOM 1655 C CA . ASN A 1 203 ? 17.141 35.156 -13.469 1 93.38 203 ASN A CA 1
ATOM 1656 C C . ASN A 1 203 ? 18.016 33.969 -13.102 1 93.38 203 ASN A C 1
ATOM 1658 O O . ASN A 1 203 ? 17.703 32.812 -13.461 1 93.38 203 ASN A O 1
ATOM 1662 N N . ASN A 1 204 ? 19.047 34.25 -12.445 1 95.88 204 ASN A N 1
ATOM 1663 C CA . ASN A 1 204 ? 19.922 33.188 -12 1 95.88 204 ASN A CA 1
ATOM 1664 C C . ASN A 1 204 ? 19.469 32.625 -10.648 1 95.88 204 ASN A C 1
ATOM 1666 O O . ASN A 1 204 ? 19.062 33.375 -9.766 1 95.88 204 ASN A O 1
ATOM 1670 N N . ILE A 1 205 ? 19.531 31.297 -10.531 1 97.56 205 ILE A N 1
ATOM 1671 C CA . ILE A 1 205 ? 19.172 30.625 -9.297 1 97.56 205 ILE A CA 1
ATOM 1672 C C . ILE A 1 205 ? 20.422 30.078 -8.617 1 97.56 205 ILE A C 1
ATOM 1674 O O . ILE A 1 205 ? 21.219 29.391 -9.242 1 97.56 205 ILE A O 1
ATOM 1678 N N . SER A 1 206 ? 20.625 30.344 -7.414 1 96.62 206 SER A N 1
ATOM 1679 C CA . SER A 1 206 ? 21.672 29.781 -6.586 1 96.62 206 SER A CA 1
ATOM 1680 C C . SER A 1 206 ? 21.109 28.812 -5.562 1 96.62 206 SER A C 1
ATOM 1682 O O . SER A 1 206 ? 20.328 29.188 -4.699 1 96.62 206 SER A O 1
ATOM 1684 N N . VAL A 1 207 ? 21.516 27.562 -5.676 1 97.38 207 VAL A N 1
ATOM 1685 C CA . VAL A 1 207 ? 21.203 26.578 -4.633 1 97.38 207 VAL A CA 1
ATOM 1686 C C . VAL A 1 207 ? 22.266 26.656 -3.535 1 97.38 207 VAL A C 1
ATOM 1688 O O . VAL A 1 207 ? 23.453 26.406 -3.785 1 97.38 207 VAL A O 1
ATOM 1691 N N . LEU A 1 208 ? 21.828 26.969 -2.395 1 96.81 208 LEU A N 1
ATOM 1692 C CA . LEU A 1 208 ? 22.781 27.25 -1.325 1 96.81 208 LEU A CA 1
ATOM 1693 C C . LEU A 1 208 ? 23.469 25.984 -0.859 1 96.81 208 LEU A C 1
ATOM 1695 O O . LEU A 1 208 ? 22.844 24.922 -0.764 1 96.81 208 LEU A O 1
ATOM 1699 N N . GLU A 1 209 ? 24.719 26.109 -0.606 1 93.25 209 GLU A N 1
ATOM 1700 C CA . GLU A 1 209 ? 25.547 25.031 -0.116 1 93.25 209 GLU A CA 1
ATOM 1701 C C . GLU A 1 209 ? 25.953 25.25 1.342 1 93.25 209 GLU A C 1
ATOM 1703 O O . GLU A 1 209 ? 25.594 26.266 1.941 1 93.25 209 GLU A O 1
ATOM 1708 N N . GLY A 1 210 ? 26.516 24.297 1.874 1 91.31 210 GLY A N 1
ATOM 1709 C CA . GLY A 1 210 ? 27.031 24.422 3.227 1 91.31 210 GLY A CA 1
ATOM 1710 C C . GLY A 1 210 ? 26.062 23.953 4.289 1 91.31 210 GLY A C 1
ATOM 1711 O O . GLY A 1 210 ? 26.406 23.875 5.465 1 91.31 210 GLY A O 1
ATOM 1712 N N . ILE A 1 211 ? 24.844 23.688 3.953 1 94.19 211 ILE A N 1
ATOM 1713 C CA . ILE A 1 211 ? 23.859 23.141 4.887 1 94.19 211 ILE A CA 1
ATOM 1714 C C . ILE A 1 211 ? 24.203 21.703 5.227 1 94.19 211 ILE A C 1
ATOM 1716 O O . ILE A 1 211 ? 24.484 20.891 4.332 1 94.19 211 ILE A O 1
ATOM 1720 N N . PRO A 1 212 ? 24.188 21.359 6.512 1 91.44 212 PRO A N 1
ATOM 1721 C CA . PRO A 1 212 ? 24.516 19.984 6.887 1 91.44 212 PRO A CA 1
ATOM 1722 C C . PRO A 1 212 ? 23.672 18.953 6.148 1 91.44 212 PRO A C 1
ATOM 1724 O O . PRO A 1 212 ? 22.469 19.141 5.973 1 91.44 212 PRO A O 1
ATOM 1727 N N . GLU A 1 213 ? 24.25 17.812 5.773 1 89.38 213 GLU A N 1
ATOM 1728 C CA . GLU A 1 213 ? 23.625 16.797 4.93 1 89.38 213 GLU A CA 1
ATOM 1729 C C . GLU A 1 213 ? 22.438 16.141 5.637 1 89.38 213 GLU A C 1
ATOM 1731 O O . GLU A 1 213 ? 21.484 15.703 4.984 1 89.38 213 GLU A O 1
ATOM 1736 N N . HIS A 1 214 ? 22.422 16.031 6.895 1 91.31 214 HIS A N 1
ATOM 1737 C CA . HIS A 1 214 ? 21.344 15.344 7.609 1 91.31 214 HIS A CA 1
ATOM 1738 C C . HIS A 1 214 ? 20.312 16.344 8.133 1 91.31 214 HIS A C 1
ATOM 1740 O O . HIS A 1 214 ? 19.656 16.078 9.133 1 91.31 214 HIS A O 1
ATOM 1746 N N . THR A 1 215 ? 20.25 17.5 7.438 1 94.19 215 THR A N 1
ATOM 1747 C CA . THR A 1 215 ? 19.297 18.531 7.824 1 94.19 215 THR A CA 1
ATOM 1748 C C . THR A 1 215 ? 18.406 18.906 6.645 1 94.19 215 THR A C 1
ATOM 1750 O O . THR A 1 215 ? 18.906 19.203 5.555 1 94.19 215 THR A O 1
ATOM 1753 N N . SER A 1 216 ? 17.125 18.891 6.891 1 97.12 216 SER A N 1
ATOM 1754 C CA . SER A 1 216 ? 16.172 19.344 5.895 1 97.12 216 SER A CA 1
ATOM 1755 C C . SER A 1 216 ? 15.695 20.766 6.203 1 97.12 216 SER A C 1
ATOM 1757 O O . SER A 1 216 ? 14.914 20.969 7.137 1 97.12 216 SER A O 1
ATOM 1759 N N . PRO A 1 217 ? 16.094 21.719 5.43 1 97.94 217 PRO A N 1
ATOM 1760 C CA . PRO A 1 217 ? 15.734 23.109 5.719 1 97.94 217 PRO A CA 1
ATOM 1761 C C . PRO A 1 217 ? 14.289 23.438 5.352 1 97.94 217 PRO A C 1
ATOM 1763 O O . PRO A 1 217 ? 13.773 22.922 4.352 1 97.94 217 PRO A O 1
ATOM 1766 N N . GLY A 1 218 ? 13.664 24.25 6.09 1 97.88 218 GLY A N 1
ATOM 1767 C CA . GLY A 1 218 ? 12.336 24.812 5.855 1 97.88 218 GLY A CA 1
ATOM 1768 C C . GLY A 1 218 ? 12.055 26.047 6.676 1 97.88 218 GLY A C 1
ATOM 1769 O O . GLY A 1 218 ? 12.891 26.469 7.48 1 97.88 218 GLY A O 1
ATOM 1770 N N . GLN A 1 219 ? 10.922 26.703 6.348 1 97.25 219 GLN A N 1
ATOM 1771 C CA . GLN A 1 219 ? 10.492 27.891 7.066 1 97.25 219 GLN A CA 1
ATOM 1772 C C . GLN A 1 219 ? 11.609 28.938 7.109 1 97.25 219 GLN A C 1
ATOM 1774 O O . GLN A 1 219 ? 11.969 29.422 8.188 1 97.25 219 GLN A O 1
ATOM 1779 N N . ALA A 1 220 ? 12.102 29.312 5.988 1 98.12 220 ALA A N 1
ATOM 1780 C CA . ALA A 1 220 ? 13.297 30.141 5.867 1 98.12 220 ALA A CA 1
ATOM 1781 C C . ALA A 1 220 ? 12.922 31.594 5.617 1 98.12 220 ALA A C 1
ATOM 1783 O O . ALA A 1 220 ? 11.859 31.891 5.055 1 98.12 220 ALA A O 1
ATOM 1784 N N . PHE A 1 221 ? 13.797 32.531 6.035 1 97 221 PHE A N 1
ATOM 1785 C CA . PHE A 1 221 ? 13.633 33.969 5.758 1 97 221 PHE A CA 1
ATOM 1786 C C . PHE A 1 221 ? 14.984 34.688 5.758 1 97 221 PHE A C 1
ATOM 1788 O O . PHE A 1 221 ? 15.984 34.094 6.191 1 97 221 PHE A O 1
ATOM 1795 N N . TRP A 1 222 ? 15 35.906 5.277 1 96.94 222 TRP A N 1
ATOM 1796 C CA . TRP A 1 222 ? 16.234 36.656 5.156 1 96.94 222 TRP A CA 1
ATOM 1797 C C . TRP A 1 222 ? 16.641 37.25 6.5 1 96.94 222 TRP A C 1
ATOM 1799 O O . TRP A 1 222 ? 15.805 37.781 7.23 1 96.94 222 TRP A O 1
ATOM 1809 N N . ALA A 1 223 ? 17.906 37.125 6.805 1 94.38 223 ALA A N 1
ATOM 1810 C CA . ALA A 1 223 ? 18.469 37.812 7.957 1 94.38 223 ALA A CA 1
ATOM 1811 C C . ALA A 1 223 ? 18.516 39.312 7.711 1 94.38 223 ALA A C 1
ATOM 1813 O O . ALA A 1 223 ? 18.391 39.781 6.574 1 94.38 223 ALA A O 1
ATOM 1814 N N . PRO A 1 224 ? 18.703 40.062 8.781 1 91.44 224 PRO A N 1
ATOM 1815 C CA . PRO A 1 224 ? 18.781 41.531 8.617 1 91.44 224 PRO A CA 1
ATOM 1816 C C . PRO A 1 224 ? 19.812 41.938 7.57 1 91.44 224 PRO A C 1
ATOM 1818 O O . PRO A 1 224 ? 20.891 41.375 7.504 1 91.44 224 PRO A O 1
ATOM 1821 N N . ASN A 1 225 ? 19.469 42.875 6.738 1 90.06 225 ASN A N 1
ATOM 1822 C CA . ASN A 1 225 ? 20.297 43.469 5.699 1 90.06 225 ASN A CA 1
ATOM 1823 C C . ASN A 1 225 ? 20.688 42.438 4.641 1 90.06 225 ASN A C 1
ATOM 1825 O O . ASN A 1 225 ? 21.734 42.562 4 1 90.06 225 ASN A O 1
ATOM 1829 N N . ASP A 1 226 ? 20.016 41.406 4.543 1 94.56 226 ASP A N 1
ATOM 1830 C CA . ASP A 1 226 ? 20.156 40.375 3.516 1 94.56 226 ASP A CA 1
ATOM 1831 C C . ASP A 1 226 ? 21.531 39.688 3.607 1 94.56 226 ASP A C 1
ATOM 1833 O O . ASP A 1 226 ? 22.125 39.344 2.586 1 94.56 226 ASP A O 1
ATOM 1837 N N . THR A 1 227 ? 22.094 39.594 4.816 1 91.19 227 THR A N 1
ATOM 1838 C CA . THR A 1 227 ? 23.422 39.062 5.016 1 91.19 227 THR A CA 1
ATOM 1839 C C . THR A 1 227 ? 23.406 37.531 4.871 1 91.19 227 THR A C 1
ATOM 1841 O O . THR A 1 227 ? 24.453 36.938 4.59 1 91.19 227 THR A O 1
ATOM 1844 N N . GLY A 1 228 ? 22.344 37 5.168 1 94.94 228 GLY A N 1
ATOM 1845 C CA . GLY A 1 228 ? 22.203 35.562 5.121 1 94.94 228 GLY A CA 1
ATOM 1846 C C . GLY A 1 228 ? 20.766 35.094 5.262 1 94.94 228 GLY A C 1
ATOM 1847 O O . GLY A 1 228 ? 19.828 35.875 5.055 1 94.94 228 GLY A O 1
ATOM 1848 N N . ILE A 1 229 ? 20.609 33.781 5.445 1 96.69 229 ILE A N 1
ATOM 1849 C CA . ILE A 1 229 ? 19.297 33.156 5.539 1 96.69 229 ILE A CA 1
ATOM 1850 C C . ILE A 1 229 ? 19.172 32.438 6.875 1 96.69 229 ILE A C 1
ATOM 1852 O O . ILE A 1 229 ? 20.078 31.703 7.277 1 96.69 229 ILE A O 1
ATOM 1856 N N . VAL A 1 230 ? 18.094 32.656 7.586 1 96.25 230 VAL A N 1
ATOM 1857 C CA . VAL A 1 230 ? 17.719 31.906 8.773 1 96.25 230 VAL A CA 1
ATOM 1858 C C . VAL A 1 230 ? 16.656 30.859 8.398 1 96.25 230 VAL A C 1
ATOM 1860 O O . VAL A 1 230 ? 15.734 31.156 7.637 1 96.25 230 VAL A O 1
ATOM 1863 N N . PHE A 1 231 ? 16.828 29.672 8.859 1 97.12 231 PHE A N 1
ATOM 1864 C CA . PHE A 1 231 ? 15.867 28.625 8.531 1 97.12 231 PHE A CA 1
ATOM 1865 C C . PHE A 1 231 ? 15.773 27.594 9.656 1 97.12 231 PHE A C 1
ATOM 1867 O O . PHE A 1 231 ? 16.625 27.562 10.547 1 97.12 231 PHE A O 1
ATOM 1874 N N . VAL A 1 232 ? 14.703 26.859 9.688 1 97.25 232 VAL A N 1
ATOM 1875 C CA . VAL A 1 232 ? 14.578 25.703 10.562 1 97.25 232 VAL A CA 1
ATOM 1876 C C . VAL A 1 232 ? 15.133 24.469 9.859 1 97.25 232 VAL A C 1
ATOM 1878 O O . VAL A 1 232 ? 14.859 24.234 8.68 1 97.25 232 VAL A O 1
ATOM 1881 N N . GLY A 1 233 ? 15.961 23.719 10.508 1 97.12 233 GLY A N 1
ATOM 1882 C CA . GLY A 1 233 ? 16.484 22.469 9.984 1 97.12 233 GLY A CA 1
ATOM 1883 C C . GLY A 1 233 ? 15.992 21.25 10.734 1 97.12 233 GLY A C 1
ATOM 1884 O O . GLY A 1 233 ? 16.281 21.094 11.922 1 97.12 233 GLY A O 1
ATOM 1885 N N . TRP A 1 234 ? 15.219 20.375 10.062 1 96.75 234 TRP A N 1
ATOM 1886 C CA . TRP A 1 234 ? 14.773 19.109 10.656 1 96.75 234 TRP A CA 1
ATOM 1887 C C . TRP A 1 234 ? 15.812 18.016 10.445 1 96.75 234 TRP A C 1
ATOM 1889 O O . TRP A 1 234 ? 16.234 17.766 9.312 1 96.75 234 TRP A O 1
ATOM 1899 N N . GLY A 1 235 ? 16.125 17.391 11.523 1 93.38 235 GLY A N 1
ATOM 1900 C CA . GLY A 1 235 ? 17.109 16.312 11.453 1 93.38 235 GLY A CA 1
ATOM 1901 C C . GLY A 1 235 ? 16.531 15 10.961 1 93.38 235 GLY A C 1
ATOM 1902 O O . GLY A 1 235 ? 15.391 14.656 11.297 1 93.38 235 GLY A O 1
ATOM 1903 N N . HIS A 1 236 ? 17.297 14.25 10.031 1 86.88 236 HIS A N 1
ATOM 1904 C CA . HIS A 1 236 ? 16.859 12.953 9.523 1 86.88 236 HIS A CA 1
ATOM 1905 C C . HIS A 1 236 ? 18.031 11.992 9.375 1 86.88 236 HIS A C 1
ATOM 1907 O O . HIS A 1 236 ? 18.156 11.32 8.352 1 86.88 236 HIS A O 1
ATOM 1913 N N . GLU A 1 237 ? 18.891 11.875 10.281 1 76.88 237 GLU A N 1
ATOM 1914 C CA . GLU A 1 237 ? 20.109 11.07 10.188 1 76.88 237 GLU A CA 1
ATOM 1915 C C . GLU A 1 237 ? 19.797 9.625 9.844 1 76.88 237 GLU A C 1
ATOM 1917 O O . GLU A 1 237 ? 20.469 9.008 9.016 1 76.88 237 GLU A O 1
ATOM 1922 N N . THR A 1 238 ? 18.797 9.086 10.383 1 82.94 238 THR A N 1
ATOM 1923 C CA . THR A 1 238 ? 18.594 7.66 10.141 1 82.94 238 THR A CA 1
ATOM 1924 C C . THR A 1 238 ? 17.266 7.402 9.461 1 82.94 238 THR A C 1
ATOM 1926 O O . THR A 1 238 ? 17.141 6.48 8.648 1 82.94 238 THR A O 1
ATOM 1929 N N . GLN A 1 239 ? 16.328 8.117 9.797 1 90.81 239 GLN A N 1
ATOM 1930 C CA . GLN A 1 239 ? 14.992 7.887 9.25 1 90.81 239 GLN A CA 1
ATOM 1931 C C . GLN A 1 239 ? 14.188 9.18 9.195 1 90.81 239 GLN A C 1
ATOM 1933 O O . GLN A 1 239 ? 14.281 10.016 10.102 1 90.81 239 GLN A O 1
ATOM 1938 N N . ARG A 1 240 ? 13.523 9.398 8.141 1 94.94 240 ARG A N 1
ATOM 1939 C CA . ARG A 1 240 ? 12.562 10.492 8.031 1 94.94 240 ARG A CA 1
ATOM 1940 C C . ARG A 1 240 ? 11.188 10.07 8.539 1 94.94 240 ARG A C 1
ATOM 1942 O O . ARG A 1 240 ? 10.398 9.484 7.797 1 94.94 240 ARG A O 1
ATOM 1949 N N . LEU A 1 241 ? 10.898 10.406 9.781 1 95.56 241 LEU A N 1
ATOM 1950 C CA . LEU A 1 241 ? 9.594 10.125 10.383 1 95.56 241 LEU A CA 1
ATOM 1951 C C . LEU A 1 241 ? 8.539 11.102 9.875 1 95.56 241 LEU A C 1
ATOM 1953 O O . LEU A 1 241 ? 8.859 12.25 9.562 1 95.56 241 LEU A O 1
ATOM 1957 N N . GLY A 1 242 ? 7.281 10.578 9.812 1 96.31 242 GLY A N 1
ATOM 1958 C CA . GLY A 1 242 ? 6.215 11.492 9.445 1 96.31 242 GLY A CA 1
ATOM 1959 C C . GLY A 1 242 ? 6.281 12.82 10.18 1 96.31 242 GLY A C 1
ATOM 1960 O O . GLY A 1 242 ? 6.535 12.852 11.383 1 96.31 242 GLY A O 1
ATOM 1961 N N . LEU A 1 243 ? 6.055 13.875 9.422 1 96.5 243 LEU A N 1
ATOM 1962 C CA . LEU A 1 243 ? 6.359 15.188 9.984 1 96.5 243 LEU A CA 1
ATOM 1963 C C . LEU A 1 243 ? 5.078 15.977 10.242 1 96.5 243 LEU A C 1
ATOM 1965 O O . LEU A 1 243 ? 4.906 16.562 11.32 1 96.5 243 LEU A O 1
ATOM 1969 N N . VAL A 1 244 ? 4.137 15.961 9.312 1 95.69 244 VAL A N 1
ATOM 1970 C CA . VAL A 1 244 ? 2.934 16.781 9.43 1 95.69 244 VAL A CA 1
ATOM 1971 C C . VAL A 1 244 ? 2.086 16.281 10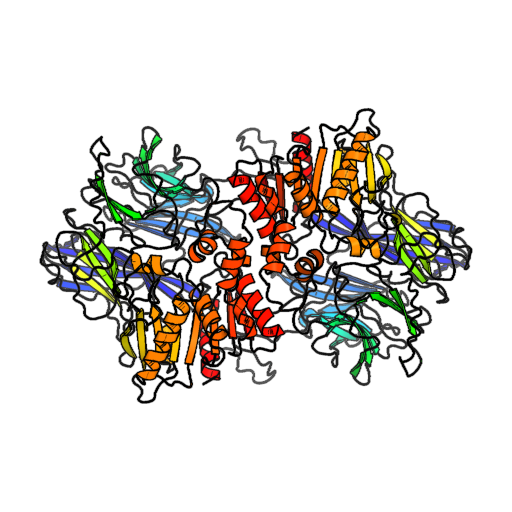.602 1 95.69 244 VAL A C 1
ATOM 1973 O O . VAL A 1 244 ? 1.859 15.07 10.742 1 95.69 244 VAL A O 1
ATOM 1976 N N . PHE A 1 245 ? 1.682 17.141 11.516 1 93.5 245 PHE A N 1
ATOM 1977 C CA . PHE A 1 245 ? 0.878 16.922 12.711 1 93.5 245 PHE A CA 1
ATOM 1978 C C . PHE A 1 245 ? 1.712 16.266 13.812 1 93.5 245 PHE A C 1
ATOM 1980 O O . PHE A 1 245 ? 1.173 15.836 14.828 1 93.5 245 PHE A O 1
ATOM 1987 N N . CYS A 1 246 ? 3.021 16.141 13.586 1 96.31 246 CYS A N 1
ATOM 1988 C CA . CYS A 1 246 ? 3.965 15.688 14.602 1 96.31 246 CYS A CA 1
ATOM 1989 C C . CYS A 1 246 ? 4.949 16.781 14.961 1 96.31 246 CYS A C 1
ATOM 1991 O O . CYS A 1 246 ? 6.02 16.891 14.359 1 96.31 246 CYS A O 1
ATOM 1993 N N . THR A 1 247 ? 4.656 17.5 15.984 1 95.19 247 THR A N 1
ATOM 1994 C CA . THR A 1 247 ? 5.438 18.688 16.328 1 95.19 247 THR A CA 1
ATOM 1995 C C . THR A 1 247 ? 6.605 18.328 17.234 1 95.19 247 THR A C 1
ATOM 1997 O O . THR A 1 247 ? 7.32 19.203 17.719 1 95.19 247 THR A O 1
ATOM 2000 N N . ASN A 1 248 ? 6.816 17.031 17.516 1 95.19 248 ASN A N 1
ATOM 2001 C CA . ASN A 1 248 ? 7.836 16.562 18.453 1 95.19 248 ASN A CA 1
ATOM 2002 C C . ASN A 1 248 ? 9.109 16.125 17.719 1 95.19 248 ASN A C 1
ATOM 2004 O O . ASN A 1 248 ? 9.93 15.406 18.281 1 95.19 248 ASN A O 1
ATOM 2008 N N . ARG A 1 249 ? 9.281 16.5 16.438 1 96 249 ARG A N 1
ATOM 2009 C CA . ARG A 1 249 ? 10.453 16.078 15.672 1 96 249 ARG A CA 1
ATOM 2010 C C . ARG A 1 249 ? 11.648 16.984 15.977 1 96 249 ARG A C 1
ATOM 2012 O O . ARG A 1 249 ? 11.508 18.203 16.078 1 96 249 ARG A O 1
ATOM 2019 N N . LYS A 1 250 ? 12.805 16.375 16.047 1 95.44 250 LYS A N 1
ATOM 2020 C CA . LYS A 1 250 ? 14.031 17.125 16.297 1 95.44 250 LYS A CA 1
ATOM 2021 C C . LYS A 1 250 ? 14.312 18.125 15.188 1 95.44 250 LYS A C 1
ATOM 2023 O O . LYS A 1 250 ? 14.359 17.766 14.008 1 95.44 250 LYS A O 1
ATOM 2028 N N . SER A 1 251 ? 14.469 19.391 15.594 1 96.31 251 SER A N 1
ATOM 2029 C CA . SER A 1 251 ? 14.789 20.469 14.68 1 96.31 251 SER A CA 1
ATOM 2030 C C . SER A 1 251 ? 15.523 21.609 15.398 1 96.31 251 SER A C 1
ATOM 2032 O O . SER A 1 251 ? 15.633 21.594 16.625 1 96.31 251 SER A O 1
ATOM 2034 N N . GLY A 1 252 ? 16.109 22.453 14.617 1 95.06 252 GLY A N 1
ATOM 2035 C CA . GLY A 1 252 ? 16.828 23.594 15.141 1 95.06 252 GLY A CA 1
ATOM 2036 C C . GLY A 1 252 ? 16.844 24.781 14.203 1 95.06 252 GLY A C 1
ATOM 2037 O O . GLY A 1 252 ? 16.516 24.656 13.023 1 95.06 252 GLY A O 1
ATOM 2038 N N . LEU A 1 253 ? 17.172 25.922 14.82 1 95.06 253 LEU A N 1
ATOM 2039 C CA . LEU A 1 253 ? 17.359 27.141 14.023 1 95.06 253 LEU A CA 1
ATOM 2040 C C . LEU A 1 253 ? 18.781 27.219 13.477 1 95.06 253 LEU A C 1
ATOM 2042 O O . LEU A 1 253 ? 19.734 26.953 14.195 1 95.06 253 LEU A O 1
ATOM 2046 N N . TYR A 1 254 ? 18.891 27.594 12.203 1 95 254 TYR A N 1
ATOM 2047 C CA . TYR A 1 254 ? 20.172 27.703 11.539 1 95 254 TYR A CA 1
ATOM 2048 C C . TYR A 1 254 ? 20.312 29.047 10.828 1 95 254 TYR A C 1
ATOM 2050 O O . TYR A 1 254 ? 19.312 29.703 10.547 1 95 254 TYR A O 1
ATOM 2058 N N . TYR A 1 255 ? 21.516 29.469 10.648 1 94.81 255 TYR A N 1
ATOM 2059 C CA . TYR A 1 255 ? 21.875 30.641 9.859 1 94.81 255 TYR A CA 1
ATOM 2060 C C . TYR A 1 255 ? 22.953 30.297 8.836 1 94.81 255 TYR A C 1
ATOM 2062 O O . TYR A 1 255 ? 23.984 29.734 9.172 1 94.81 255 TYR A O 1
ATOM 2070 N N . VAL A 1 256 ? 22.688 30.609 7.641 1 95.31 256 VAL A N 1
ATOM 2071 C CA . VAL A 1 256 ? 23.688 30.453 6.594 1 95.31 256 VAL A CA 1
ATOM 2072 C C . VAL A 1 256 ? 24.109 31.828 6.078 1 95.31 256 VAL A C 1
ATOM 2074 O O . VAL A 1 256 ? 23.266 32.625 5.652 1 95.31 256 VAL A O 1
ATOM 2077 N N . ASP A 1 257 ? 25.391 32 6.098 1 93.56 257 ASP A N 1
ATOM 2078 C CA . ASP A 1 257 ? 25.969 33.25 5.613 1 93.56 257 ASP A CA 1
ATOM 2079 C C . ASP A 1 257 ? 26.141 33.25 4.098 1 93.56 257 ASP A C 1
ATOM 2081 O O . ASP A 1 257 ? 26.781 32.344 3.557 1 93.56 257 ASP A O 1
ATOM 2085 N N . LEU A 1 258 ? 25.641 34.219 3.445 1 93.06 258 LEU A N 1
ATOM 2086 C CA . LEU A 1 258 ? 25.656 34.188 1.986 1 93.06 258 LEU A CA 1
ATOM 2087 C C . LEU A 1 258 ? 27.031 34.594 1.45 1 93.06 258 LEU A C 1
ATOM 2089 O O . LEU A 1 258 ? 27.359 34.281 0.305 1 93.06 258 LEU A O 1
ATOM 2093 N N . THR A 1 259 ? 27.781 35.25 2.221 1 90.88 259 THR A N 1
ATOM 2094 C CA . THR A 1 259 ? 29.109 35.656 1.787 1 90.88 259 THR A CA 1
ATOM 2095 C C . THR A 1 259 ? 30.109 34.5 1.973 1 90.88 259 THR A C 1
ATOM 2097 O O . THR A 1 259 ? 30.812 34.125 1.03 1 90.88 259 THR A O 1
ATOM 2100 N N . SER A 1 260 ? 30.172 33.938 3.096 1 91.5 260 SER A N 1
ATOM 2101 C CA . SER A 1 260 ? 31.141 32.875 3.4 1 91.5 260 SER A CA 1
ATOM 2102 C C . SER A 1 260 ? 30.609 31.5 3.01 1 91.5 260 SER A C 1
ATOM 2104 O O . SER A 1 260 ? 31.391 30.578 2.795 1 91.5 260 SER A O 1
ATOM 2106 N N . GLY A 1 261 ? 29.328 31.406 3.014 1 90.94 261 GLY A N 1
ATOM 2107 C CA . GLY A 1 261 ? 28.719 30.109 2.762 1 90.94 261 GLY A CA 1
ATOM 2108 C C . GLY A 1 261 ? 28.656 29.234 4 1 90.94 261 GLY A C 1
ATOM 2109 O O . GLY A 1 261 ? 28.109 28.125 3.957 1 90.94 261 GLY A O 1
ATOM 2110 N N . ASN A 1 262 ? 29.078 29.719 5.066 1 93.31 262 ASN A N 1
ATOM 2111 C CA . ASN A 1 262 ? 29.109 28.953 6.309 1 93.31 262 ASN A CA 1
ATOM 2112 C C . ASN A 1 262 ? 27.719 28.875 6.949 1 93.31 262 ASN A C 1
ATOM 2114 O O . ASN A 1 262 ? 26.984 29.875 6.961 1 93.31 262 ASN A O 1
ATOM 2118 N N . CYS A 1 263 ? 27.375 27.719 7.426 1 94.62 263 CYS A N 1
ATOM 2119 C CA . CYS A 1 263 ? 26.109 27.5 8.109 1 94.62 263 CYS A CA 1
ATOM 2120 C C . CYS A 1 263 ? 26.328 27.203 9.594 1 94.62 263 CYS A C 1
ATOM 2122 O O . CYS A 1 263 ? 27.094 26.312 9.945 1 94.62 263 CYS A O 1
ATOM 2124 N N . VAL A 1 264 ? 25.719 27.922 10.453 1 92.56 264 VAL A N 1
ATOM 2125 C CA . VAL A 1 264 ? 25.891 27.734 11.891 1 92.56 264 VAL A CA 1
ATOM 2126 C C . VAL A 1 264 ? 24.547 27.453 12.547 1 92.56 264 VAL A C 1
ATOM 2128 O O . VAL A 1 264 ? 23.531 28.016 12.141 1 92.56 264 VAL A O 1
ATOM 2131 N N . GLY A 1 265 ? 24.547 26.609 13.562 1 92.5 265 GLY A N 1
ATOM 2132 C CA . GLY A 1 265 ? 23.359 26.375 14.383 1 92.5 265 GLY A CA 1
ATOM 2133 C C . GLY A 1 265 ? 23.141 27.453 15.422 1 92.5 265 GLY A C 1
ATOM 2134 O O . GLY A 1 265 ? 24.078 27.891 16.078 1 92.5 265 GLY A O 1
ATOM 2135 N N . LEU A 1 266 ? 21.859 27.906 15.5 1 90.75 266 LEU A N 1
ATOM 2136 C CA . LEU A 1 266 ? 21.531 28.984 16.422 1 90.75 266 LEU A CA 1
ATOM 2137 C C . LEU A 1 266 ? 20.922 28.438 17.703 1 90.75 266 LEU A C 1
ATOM 2139 O O . LEU A 1 266 ? 20.828 29.141 18.703 1 90.75 266 LEU A O 1
ATOM 2143 N N . THR A 1 267 ? 20.375 27.25 17.672 1 90.19 267 THR A N 1
ATOM 2144 C CA . THR A 1 267 ? 19.781 26.609 18.844 1 90.19 267 THR A CA 1
ATOM 2145 C C . THR A 1 267 ? 20.359 25.203 19.031 1 90.19 267 THR A C 1
ATOM 2147 O O . THR A 1 267 ? 21.109 24.719 18.188 1 90.19 267 THR A O 1
ATOM 2150 N N . SER A 1 268 ? 19.938 24.594 20.266 1 82.88 268 SER A N 1
ATOM 2151 C CA . SER A 1 268 ? 20.328 23.203 20.5 1 82.88 268 SER A CA 1
ATOM 2152 C C . SER A 1 268 ? 19.656 22.266 19.5 1 82.88 268 SER A C 1
ATOM 2154 O O . SER A 1 268 ? 18.578 22.562 19 1 82.88 268 SER A O 1
ATOM 2156 N N . GLN A 1 269 ? 20.281 21.328 19.094 1 79.31 269 GLN A N 1
ATOM 2157 C CA . GLN A 1 269 ? 19.734 20.359 18.141 1 79.31 269 GLN A CA 1
ATOM 2158 C C . GLN A 1 269 ? 19.062 19.203 18.875 1 79.31 269 GLN A C 1
ATOM 2160 O O . GLN A 1 269 ? 18.875 18.125 18.297 1 79.31 269 GLN A O 1
ATOM 2165 N N . ALA A 1 270 ? 18.641 19.406 20.062 1 88.12 270 ALA A N 1
ATOM 2166 C CA . ALA A 1 270 ? 18.062 18.328 20.859 1 88.12 270 ALA A CA 1
ATOM 2167 C C . ALA A 1 270 ? 16.547 18.5 21 1 88.12 270 ALA A C 1
ATOM 2169 O O . ALA A 1 270 ? 15.852 17.547 21.359 1 88.12 270 ALA A O 1
ATOM 2170 N N . ASN A 1 271 ? 16.047 19.688 20.641 1 93.81 271 ASN A N 1
ATOM 2171 C CA . ASN A 1 271 ? 14.633 20 20.812 1 93.81 271 ASN A CA 1
ATOM 2172 C C . ASN A 1 271 ? 13.906 20.062 19.469 1 93.81 271 ASN A C 1
ATOM 2174 O O . ASN A 1 271 ? 14.469 19.703 18.438 1 93.81 271 ASN A O 1
ATOM 2178 N N . ALA A 1 272 ? 12.672 20.359 19.562 1 95.5 272 ALA A N 1
ATOM 2179 C CA . ALA A 1 272 ? 11.859 20.641 18.391 1 95.5 272 ALA A CA 1
ATOM 2180 C C . ALA A 1 272 ? 11.57 22.141 18.266 1 95.5 272 ALA A C 1
ATOM 2182 O O . ALA A 1 272 ? 10.828 22.703 19.078 1 95.5 272 ALA A O 1
ATOM 2183 N N . VAL A 1 273 ? 12.18 22.75 17.312 1 94.94 273 VAL A N 1
ATOM 2184 C CA . VAL A 1 273 ? 12.062 24.188 17.094 1 94.94 273 VAL A CA 1
ATOM 2185 C C . VAL A 1 273 ? 11.305 24.453 15.789 1 94.94 273 VAL A C 1
ATOM 2187 O O . VAL A 1 273 ? 11.562 23.812 14.766 1 94.94 273 VAL A O 1
ATOM 2190 N N . VAL A 1 274 ? 10.32 25.391 15.914 1 95.12 274 VAL A N 1
ATOM 2191 C CA . VAL A 1 274 ? 9.562 25.672 14.695 1 95.12 274 VAL A CA 1
ATOM 2192 C C . VAL A 1 274 ? 9.109 27.141 14.695 1 95.12 274 VAL A C 1
ATOM 2194 O O . VAL A 1 274 ? 9.188 27.812 15.719 1 95.12 274 VAL A O 1
ATOM 2197 N N . SER A 1 275 ? 8.703 27.62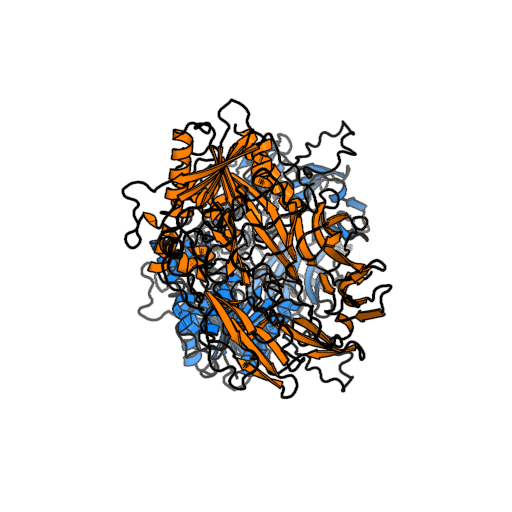5 13.594 1 95.94 275 SER A N 1
ATOM 2198 C CA . SER A 1 275 ? 7.957 28.859 13.344 1 95.94 275 SER A CA 1
ATOM 2199 C C . SER A 1 275 ? 8.734 30.078 13.828 1 95.94 275 SER A C 1
ATOM 2201 O O . SER A 1 275 ? 8.219 30.891 14.609 1 95.94 275 SER A O 1
ATOM 2203 N N . PRO A 1 276 ? 9.945 30.234 13.367 1 95.44 276 PRO A N 1
ATOM 2204 C CA . PRO A 1 276 ? 10.672 31.469 13.688 1 95.44 276 PRO A CA 1
ATOM 2205 C C . PRO A 1 276 ? 10.078 32.688 13 1 95.44 276 PRO A C 1
ATOM 2207 O O . PRO A 1 276 ? 9.625 32.625 11.852 1 95.44 276 PRO A O 1
ATOM 2210 N N . ARG A 1 277 ? 10.055 33.812 13.734 1 95 277 ARG A N 1
ATOM 2211 C CA . ARG A 1 277 ? 9.57 35.094 13.203 1 95 277 ARG A CA 1
ATOM 2212 C C . ARG A 1 277 ? 10.516 36.219 13.562 1 95 277 ARG A C 1
ATOM 2214 O O . ARG A 1 277 ? 10.984 36.312 14.703 1 95 277 ARG A O 1
ATOM 2221 N N . LEU A 1 278 ? 10.781 37 12.578 1 93.5 278 LEU A N 1
ATOM 2222 C CA . LEU A 1 278 ? 11.641 38.156 12.773 1 93.5 278 LEU A CA 1
ATOM 2223 C C . LEU A 1 278 ? 10.82 39.375 13.203 1 93.5 278 LEU A C 1
ATOM 2225 O O . LEU A 1 278 ? 9.758 39.625 12.648 1 93.5 278 LEU A O 1
ATOM 2229 N N . SER A 1 279 ? 11.344 40.094 14.211 1 92 279 SER A N 1
ATOM 2230 C CA . SER A 1 279 ? 10.664 41.312 14.664 1 92 279 SER A CA 1
ATOM 2231 C C . SER A 1 279 ? 10.758 42.406 13.617 1 92 279 SER A C 1
ATOM 2233 O O . SER A 1 279 ? 11.688 42.438 12.805 1 92 279 SER A O 1
ATOM 2235 N N . PRO A 1 280 ? 9.805 43.375 13.695 1 92.31 280 PRO A N 1
ATOM 2236 C CA . PRO A 1 280 ? 9.82 44.469 12.719 1 92.31 280 PRO A CA 1
ATOM 2237 C C . PRO A 1 280 ? 11.117 45.281 12.75 1 92.31 280 PRO A C 1
ATOM 2239 O O . PRO A 1 280 ? 11.578 45.75 11.711 1 92.31 280 PRO A O 1
ATOM 2242 N N . ASP A 1 281 ? 11.734 45.5 13.883 1 91.12 281 ASP A N 1
ATOM 2243 C CA . ASP A 1 281 ? 12.977 46.25 13.984 1 91.12 281 ASP A CA 1
ATOM 2244 C C . ASP A 1 281 ? 14.18 45.375 13.586 1 91.12 281 ASP A C 1
ATOM 2246 O O . ASP A 1 281 ? 15.32 45.844 13.602 1 91.12 281 ASP A O 1
ATOM 2250 N N . LYS A 1 282 ? 13.977 44.062 13.305 1 91.69 282 LYS A N 1
ATOM 2251 C CA . LYS A 1 282 ? 14.953 43.094 12.805 1 91.69 282 LYS A CA 1
ATOM 2252 C C . LYS A 1 282 ? 16 42.781 13.867 1 91.69 282 LYS A C 1
ATOM 2254 O O . LYS A 1 282 ? 17.094 42.312 13.547 1 91.69 282 LYS A O 1
ATOM 2259 N N . CYS A 1 283 ? 15.633 42.938 15.164 1 88.19 283 CYS A N 1
ATOM 2260 C CA . CYS A 1 283 ? 16.625 42.75 16.219 1 88.19 283 CYS A CA 1
ATOM 2261 C C . CYS A 1 283 ? 16.359 41.469 16.984 1 88.19 283 CYS A C 1
ATOM 2263 O O . CYS A 1 283 ? 17.234 41 17.719 1 88.19 283 CYS A O 1
ATOM 2265 N N . ARG A 1 284 ? 15.203 40.938 16.719 1 88.06 284 ARG A N 1
ATOM 2266 C CA . ARG A 1 284 ? 14.836 39.781 17.484 1 88.06 284 ARG A CA 1
ATOM 2267 C C . ARG A 1 284 ? 14.203 38.688 16.594 1 88.06 284 ARG A C 1
ATOM 2269 O O . ARG A 1 284 ? 13.461 39.031 15.672 1 88.06 284 ARG A O 1
ATOM 2276 N N . ILE A 1 285 ? 14.492 37.438 16.906 1 91.25 285 ILE A N 1
ATOM 2277 C CA . ILE A 1 285 ? 13.812 36.281 16.312 1 91.25 285 ILE A CA 1
ATOM 2278 C C . ILE A 1 285 ? 13.086 35.5 17.406 1 91.25 285 ILE A C 1
ATOM 2280 O O . ILE A 1 285 ? 13.703 35.062 18.375 1 91.25 285 ILE A O 1
ATOM 2284 N N . VAL A 1 286 ? 11.805 35.406 17.312 1 90.31 286 VAL A N 1
ATOM 2285 C CA . VAL A 1 286 ? 11.039 34.594 18.219 1 90.31 286 VAL A CA 1
ATOM 2286 C C . VAL A 1 286 ? 10.711 33.25 17.547 1 90.31 286 VAL A C 1
ATOM 2288 O O . VAL A 1 286 ? 10.648 33.156 16.328 1 90.31 286 VAL A O 1
ATOM 2291 N N . TYR A 1 287 ? 10.633 32.188 18.328 1 92.12 287 TYR A N 1
ATOM 2292 C CA . TYR A 1 287 ? 10.297 30.875 17.797 1 92.12 287 TYR A CA 1
ATOM 2293 C C . TYR A 1 287 ? 9.688 29.984 18.875 1 92.12 287 TYR A C 1
ATOM 2295 O O . TYR A 1 287 ? 9.734 30.328 20.062 1 92.12 287 TYR A O 1
ATOM 2303 N N . LEU A 1 288 ? 9.008 28.938 18.453 1 91.56 288 LEU A N 1
ATOM 2304 C CA . LEU A 1 288 ? 8.414 27.953 19.344 1 91.56 288 LEU A CA 1
ATOM 2305 C C . LEU A 1 288 ? 9.359 26.766 19.547 1 91.56 288 LEU A C 1
ATOM 2307 O O . LEU A 1 288 ? 10.023 26.328 18.609 1 91.56 288 LEU A O 1
ATOM 2311 N N . GLU A 1 289 ? 9.469 26.281 20.781 1 92 289 GLU A N 1
ATOM 2312 C CA . GLU A 1 289 ? 10.344 25.156 21.109 1 92 289 GLU A CA 1
ATOM 2313 C C . GLU A 1 289 ? 9.633 24.156 22.016 1 92 289 GLU A C 1
ATOM 2315 O O . GLU A 1 289 ? 8.953 24.547 22.969 1 92 289 GLU A O 1
ATOM 2320 N N . ARG A 1 290 ? 9.695 22.969 21.656 1 91.62 290 ARG A N 1
ATOM 2321 C CA . ARG A 1 290 ? 9.164 21.859 22.453 1 91.62 290 ARG A CA 1
ATOM 2322 C C . ARG A 1 290 ? 10.203 20.75 22.594 1 91.62 290 ARG A C 1
ATOM 2324 O O . ARG A 1 290 ? 11.211 20.734 21.891 1 91.62 290 ARG A O 1
ATOM 2331 N N . GLU A 1 291 ? 9.961 19.922 23.609 1 90.25 291 GLU A N 1
ATOM 2332 C CA . GLU A 1 291 ? 10.805 18.734 23.734 1 90.25 291 GLU A CA 1
ATOM 2333 C C . GLU A 1 291 ? 10.625 17.812 22.531 1 90.25 291 GLU A C 1
ATOM 2335 O O . GLU A 1 291 ? 9.508 17.609 22.047 1 90.25 291 GLU A O 1
ATOM 2340 N N . ALA A 1 292 ? 11.766 17.344 22.047 1 93.88 292 ALA A N 1
ATOM 2341 C CA . ALA A 1 292 ? 11.68 16.359 20.969 1 93.88 292 ALA A CA 1
ATOM 2342 C C . ALA A 1 292 ? 11.328 14.977 21.531 1 93.88 292 ALA A C 1
ATOM 2344 O O . ALA A 1 292 ? 11.773 14.609 22.609 1 93.88 292 ALA A O 1
ATOM 2345 N N . GLY A 1 293 ? 10.555 14.203 20.766 1 94.25 293 GLY A N 1
ATOM 2346 C CA . GLY A 1 293 ? 10.102 12.898 21.219 1 94.25 293 GLY A CA 1
ATOM 2347 C C . GLY A 1 293 ? 8.852 12.961 22.062 1 94.25 293 GLY A C 1
ATOM 2348 O O . GLY A 1 293 ? 8.273 14.039 22.266 1 94.25 293 GLY A O 1
ATOM 2349 N N . GLY A 1 294 ? 8.391 11.805 22.516 1 95.5 294 GLY A N 1
ATOM 2350 C CA . GLY A 1 294 ? 7.195 11.75 23.344 1 95.5 294 GLY A CA 1
ATOM 2351 C C . GLY A 1 294 ? 5.914 11.938 22.547 1 95.5 294 GLY A C 1
ATOM 2352 O O . GLY A 1 294 ? 5.785 11.43 21.438 1 95.5 294 GLY A O 1
ATOM 2353 N N . PRO A 1 295 ? 4.957 12.664 23.188 1 96.69 295 PRO A N 1
ATOM 2354 C CA . PRO A 1 295 ? 3.689 12.875 22.484 1 96.69 295 PRO A CA 1
ATOM 2355 C C . PRO A 1 295 ? 3.855 13.688 21.203 1 96.69 295 PRO A C 1
ATOM 2357 O O . PRO A 1 295 ? 4.684 14.602 21.156 1 96.69 295 PRO A O 1
ATOM 2360 N N . HIS A 1 296 ? 3.09 13.375 20.234 1 96.56 296 HIS A N 1
ATOM 2361 C CA . HIS A 1 296 ? 3.227 14 18.922 1 96.56 296 HIS A CA 1
ATOM 2362 C C . HIS A 1 296 ? 2.865 15.477 18.969 1 96.56 296 HIS A C 1
ATOM 2364 O O . HIS A 1 296 ? 3.186 16.234 18.047 1 96.56 296 HIS A O 1
ATOM 2370 N N . HIS A 1 297 ? 2.158 15.93 19.984 1 95.81 297 HIS A N 1
ATOM 2371 C CA . HIS A 1 297 ? 1.854 17.344 20.234 1 95.81 297 HIS A CA 1
ATOM 2372 C C . HIS A 1 297 ? 1.762 17.625 21.734 1 95.81 297 HIS A C 1
ATOM 2374 O O . HIS A 1 297 ? 1.174 16.844 22.484 1 95.81 297 HIS A O 1
ATOM 2380 N N . GLN A 1 298 ? 2.424 18.688 22.125 1 93.31 298 GLN A N 1
ATOM 2381 C CA . GLN A 1 298 ? 2.461 19.031 23.531 1 93.31 298 GLN A CA 1
ATOM 2382 C C . GLN A 1 298 ? 2.719 20.531 23.719 1 93.31 298 GLN A C 1
ATOM 2384 O O . GLN A 1 298 ? 2.834 21.281 22.75 1 93.31 298 GLN A O 1
ATOM 2389 N N . CYS A 1 299 ? 2.709 20.953 24.906 1 89.81 299 CYS A N 1
ATOM 2390 C CA . CYS A 1 299 ? 2.949 22.344 25.234 1 89.81 299 CYS A CA 1
ATOM 2391 C C . CYS A 1 299 ? 4.328 22.797 24.766 1 89.81 299 CYS A C 1
ATOM 2393 O O . CYS A 1 299 ? 5.262 22 24.734 1 89.81 299 CYS A O 1
ATOM 2395 N N . CYS A 1 300 ? 4.379 24.016 24.328 1 89.5 300 CYS A N 1
ATOM 2396 C CA . CYS A 1 300 ? 5.668 24.516 23.844 1 89.5 300 CYS A CA 1
ATOM 2397 C C . CYS A 1 300 ? 6.066 25.781 24.578 1 89.5 300 CYS A C 1
ATOM 2399 O O . CYS A 1 300 ? 5.281 26.328 25.359 1 89.5 300 CYS A O 1
ATOM 2401 N N . ARG A 1 301 ? 7.273 26.094 24.406 1 85.94 301 ARG A N 1
ATOM 2402 C CA . ARG A 1 301 ? 7.84 27.344 24.922 1 85.94 301 ARG A CA 1
ATOM 2403 C C . ARG A 1 301 ? 8.039 28.359 23.797 1 85.94 301 ARG A C 1
ATOM 2405 O O . ARG A 1 301 ? 8.359 27.984 22.672 1 85.94 301 ARG A O 1
ATOM 2412 N N . LEU A 1 302 ? 7.742 29.578 24.156 1 86.94 302 LEU A N 1
ATOM 2413 C CA . LEU A 1 302 ? 8.109 30.688 23.281 1 86.94 302 LEU A CA 1
ATOM 2414 C C . LEU A 1 302 ? 9.508 31.188 23.594 1 86.94 302 LEU A C 1
ATOM 2416 O O . LEU A 1 302 ? 9.781 31.609 24.719 1 86.94 302 LEU A O 1
ATOM 2420 N N . ARG A 1 303 ? 10.383 31.094 22.609 1 85.94 303 ARG A N 1
ATOM 2421 C CA . ARG A 1 303 ? 11.773 31.5 22.781 1 85.94 303 ARG A CA 1
ATOM 2422 C C . ARG A 1 303 ? 12.117 32.688 21.891 1 85.94 303 ARG A C 1
ATOM 2424 O O . ARG A 1 303 ? 11.469 32.875 20.859 1 85.94 303 ARG A O 1
ATOM 2431 N N . MET A 1 304 ? 13.102 33.438 22.328 1 86.56 304 MET A N 1
ATOM 2432 C CA . MET A 1 304 ? 13.523 34.625 21.562 1 86.56 304 MET A CA 1
ATOM 2433 C C . MET A 1 304 ? 15.047 34.688 21.484 1 86.56 304 MET A C 1
ATOM 2435 O O . MET A 1 304 ? 15.742 34.406 22.453 1 86.56 304 MET A O 1
ATOM 2439 N N . LYS A 1 305 ? 15.523 35.062 20.344 1 84.12 305 LYS A N 1
ATOM 2440 C CA . LYS A 1 305 ? 16.938 35.312 20.109 1 84.12 305 LYS A CA 1
ATOM 2441 C C . LYS A 1 305 ? 17.172 36.688 19.5 1 84.12 305 LYS A C 1
ATOM 2443 O O . LYS A 1 305 ? 16.391 37.125 18.656 1 84.12 305 LYS A O 1
ATOM 2448 N N . MET A 1 306 ? 18.281 37.344 19.938 1 84.5 306 MET A N 1
ATOM 2449 C CA . MET A 1 306 ? 18.656 38.625 19.344 1 84.5 306 MET A CA 1
ATOM 2450 C C . MET A 1 306 ? 19.5 38.438 18.094 1 84.5 306 MET A C 1
ATOM 2452 O O . MET A 1 306 ? 20.312 37.5 18.031 1 84.5 306 MET A O 1
ATOM 2456 N N . THR A 1 307 ? 19.375 39.25 17.031 1 75.38 307 THR A N 1
ATOM 2457 C CA . THR A 1 307 ? 20.109 39.094 15.781 1 75.38 307 THR A CA 1
ATOM 2458 C C . THR A 1 307 ? 21.5 39.688 15.875 1 75.38 307 THR A C 1
ATOM 2460 O O . THR A 1 307 ? 22.406 39.281 15.148 1 75.38 307 THR A O 1
ATOM 2463 N N . HIS A 1 308 ? 21.953 41.094 16.141 1 61.72 308 HIS A N 1
ATOM 2464 C CA . HIS A 1 308 ? 23.234 41.781 16.062 1 61.72 308 HIS A CA 1
ATOM 2465 C C . HIS A 1 308 ? 24.266 41.125 16.984 1 61.72 308 HIS A C 1
ATOM 2467 O O . HIS A 1 308 ? 25.469 41.344 16.812 1 61.72 308 HIS A O 1
ATOM 2473 N N . SER A 1 309 ? 24.078 40.938 18.156 1 47.78 309 SER A N 1
ATOM 2474 C CA . SER A 1 309 ? 25.188 40.688 19.062 1 47.78 309 SER A CA 1
ATOM 2475 C C . SER A 1 309 ? 25.969 39.438 18.656 1 47.78 309 SER A C 1
ATOM 2477 O O . SER A 1 309 ? 25.375 38.469 18.188 1 47.78 309 SER A O 1
ATOM 2479 N N . ARG A 1 310 ? 27.297 39.656 18.109 1 42.75 310 ARG A N 1
ATOM 2480 C CA . ARG A 1 310 ? 28.234 38.531 18.016 1 42.75 310 ARG A CA 1
ATOM 2481 C C . ARG A 1 310 ? 27.734 37.344 18.812 1 42.75 310 ARG A C 1
ATOM 2483 O O . ARG A 1 310 ? 28.188 36.219 18.609 1 42.75 310 ARG A O 1
ATOM 2490 N N . LEU A 1 311 ? 27.719 37.625 19.984 1 33.25 311 LEU A N 1
ATOM 2491 C CA . LEU A 1 311 ? 27.328 36.594 20.922 1 33.25 311 LEU A CA 1
ATOM 2492 C C . LEU A 1 311 ? 25.891 36.156 20.688 1 33.25 311 LEU A C 1
ATOM 2494 O O . LEU A 1 311 ? 24.953 36.906 20.969 1 33.25 311 LEU A O 1
ATOM 2498 N N . TYR A 1 312 ? 25.531 35.844 19.391 1 37.84 312 TYR A N 1
ATOM 2499 C CA . TYR A 1 312 ? 24.344 35 19.422 1 37.84 312 TYR A CA 1
ATOM 2500 C C . TYR A 1 312 ? 24.062 34.531 20.844 1 37.84 312 TYR A C 1
ATOM 2502 O O . TYR A 1 312 ? 24.516 33.469 21.266 1 37.84 312 TYR A O 1
ATOM 2510 N N . LEU A 1 313 ? 24.625 35.406 21.734 1 31.88 313 LEU A N 1
ATOM 2511 C CA . LEU A 1 313 ? 24.578 35.219 23.188 1 31.88 313 LEU A CA 1
ATOM 2512 C C . LEU A 1 313 ? 23.297 34.531 23.594 1 31.88 313 LEU A C 1
ATOM 2514 O O . LEU A 1 313 ? 22.312 34.531 22.844 1 31.88 313 LEU A O 1
ATOM 2518 N N . ASP A 1 314 ? 23.203 34.625 25.078 1 33.16 314 ASP A N 1
ATOM 2519 C CA . ASP A 1 314 ? 22.344 33.906 26 1 33.16 314 ASP A CA 1
ATOM 2520 C C . ASP A 1 314 ? 20.875 34.031 25.641 1 33.16 314 ASP A C 1
ATOM 2522 O O . ASP A 1 314 ? 20.484 35 24.984 1 33.16 314 ASP A O 1
ATOM 2526 N N . HIS A 1 315 ? 20.25 33.062 25.766 1 37.12 315 HIS A N 1
ATOM 2527 C CA . HIS A 1 315 ? 18.906 32.531 25.969 1 37.12 315 HIS A CA 1
ATOM 2528 C C . HIS A 1 315 ? 18 33.531 26.641 1 37.12 315 HIS A C 1
ATOM 2530 O O . HIS A 1 315 ? 18 33.656 27.859 1 37.12 315 HIS A O 1
ATOM 2536 N N . LEU A 1 316 ? 18.234 34.781 26.375 1 33.16 316 LEU A N 1
ATOM 2537 C CA . LEU A 1 316 ? 17.047 35.25 27.094 1 33.16 316 LEU A CA 1
ATOM 2538 C C . LEU A 1 316 ? 15.82 34.438 26.672 1 33.16 316 LEU A C 1
ATOM 2540 O O . LEU A 1 316 ? 15.367 34.531 25.531 1 33.16 316 LEU A O 1
ATOM 2544 N N . ALA A 1 317 ? 15.891 33.219 26.797 1 38.59 317 ALA A N 1
ATOM 2545 C CA . ALA A 1 317 ? 14.672 32.438 26.781 1 38.59 317 ALA A CA 1
ATOM 2546 C C . ALA A 1 317 ? 13.531 33.156 27.484 1 38.59 317 ALA A C 1
ATOM 2548 O O . ALA A 1 317 ? 13.547 33.312 28.719 1 38.59 317 ALA A O 1
ATOM 2549 N N . LEU A 1 318 ? 13.359 34.375 27.188 1 36.03 318 LEU A N 1
ATOM 2550 C CA . LEU A 1 318 ? 12.047 34.562 27.781 1 36.03 318 LEU A CA 1
ATOM 2551 C C . LEU A 1 318 ? 11.172 33.344 27.562 1 36.03 318 LEU A C 1
ATOM 2553 O O . LEU A 1 318 ? 10.82 33 26.438 1 36.03 318 LEU A O 1
ATOM 2557 N N . SER A 1 319 ? 11.734 32.25 27.938 1 37.19 319 SER A N 1
ATOM 2558 C CA . SER A 1 319 ? 10.75 31.172 28.094 1 37.19 319 SER A CA 1
ATOM 2559 C C . SER A 1 319 ? 9.422 31.719 28.609 1 37.19 319 SER A C 1
ATOM 2561 O O . SER A 1 319 ? 9.312 32.125 29.766 1 37.19 319 SER A O 1
ATOM 2563 N N . PHE A 1 320 ? 8.992 32.594 27.938 1 38.5 320 PHE A N 1
ATOM 2564 C CA . PHE A 1 320 ? 7.621 32.625 28.422 1 38.5 320 PHE A CA 1
ATOM 2565 C C . PHE A 1 320 ? 7.145 31.203 28.734 1 38.5 320 PHE A C 1
ATOM 2567 O O . PHE A 1 320 ? 6.734 30.469 27.828 1 38.5 320 PHE A O 1
ATOM 2574 N N . LEU A 1 321 ? 8.156 30.469 29.078 1 37.03 321 LEU A N 1
ATOM 2575 C CA . LEU A 1 321 ? 7.672 29.219 29.641 1 37.03 321 LEU A CA 1
ATOM 2576 C C . LEU A 1 321 ? 6.238 29.375 30.141 1 37.03 321 LEU A C 1
ATOM 2578 O O . LEU A 1 321 ? 5.938 30.281 30.922 1 37.03 321 LEU A O 1
ATOM 2582 N N . VAL A 1 322 ? 5.348 29.219 29.328 1 39.59 322 VAL A N 1
ATOM 2583 C CA . VAL A 1 322 ? 4.086 28.75 29.891 1 39.59 322 VAL A CA 1
ATOM 2584 C C . VAL A 1 322 ? 4.348 27.984 31.172 1 39.59 322 VAL A C 1
ATOM 2586 O O . VAL A 1 322 ? 4.602 26.766 31.141 1 39.59 322 VAL A O 1
ATOM 2589 N N . CYS A 1 323 ? 5.523 28.156 31.672 1 33.66 323 CYS A N 1
ATOM 2590 C CA . CYS A 1 323 ? 5.703 27.453 32.938 1 33.66 323 CYS A CA 1
ATOM 2591 C C . CYS A 1 323 ? 4.359 27.172 33.594 1 33.66 323 CYS A C 1
ATOM 2593 O O . CYS A 1 323 ? 3.338 27.75 33.219 1 33.66 323 CYS A O 1
ATOM 2595 N N . ASP A 1 324 ? 4.523 26.75 34.875 1 36.88 324 ASP A N 1
ATOM 2596 C CA . ASP A 1 324 ? 3.434 26.297 35.719 1 36.88 324 ASP A CA 1
ATOM 2597 C C . ASP A 1 324 ? 2.217 27.203 35.594 1 36.88 324 ASP A C 1
ATOM 2599 O O . ASP A 1 324 ? 1.132 26.75 35.219 1 36.88 324 ASP A O 1
ATOM 2603 N N . GLY A 1 325 ? 2.088 28.141 36.594 1 34.72 325 GLY A N 1
ATOM 2604 C CA . GLY A 1 325 ? 0.88 28.719 37.188 1 34.72 325 GLY A CA 1
ATOM 2605 C C . GLY A 1 325 ? 0.468 30.016 36.531 1 34.72 325 GLY A C 1
ATOM 2606 O O . GLY A 1 325 ? 0.857 31.109 36.969 1 34.72 325 GLY A O 1
ATOM 2607 N N . PHE A 1 326 ? 0.755 30.156 35.281 1 41.19 326 PHE A N 1
ATOM 2608 C CA . PHE A 1 326 ? -0.144 31.281 35.062 1 41.19 326 PHE A CA 1
ATOM 2609 C C . PHE A 1 326 ? -1.335 31.219 36 1 41.19 326 PHE A C 1
ATOM 2611 O O . PHE A 1 326 ? -1.955 30.172 36.156 1 41.19 326 PHE A O 1
ATOM 2618 N N . SER A 1 327 ? -1.042 31.875 37.094 1 42.97 327 SER A N 1
ATOM 2619 C CA . SER A 1 327 ? -2.031 31.906 38.156 1 42.97 327 SER A CA 1
ATOM 2620 C C . SER A 1 327 ? -3.443 31.719 37.625 1 42.97 327 SER A C 1
ATOM 2622 O O . SER A 1 327 ? -4.242 30.984 38.188 1 42.97 327 SER A O 1
ATOM 2624 N N . ASP A 1 328 ? -3.785 32.688 36.625 1 51.06 328 ASP A N 1
ATOM 2625 C CA . ASP A 1 328 ? -5.195 33 36.406 1 51.06 328 ASP A CA 1
ATOM 2626 C C . ASP A 1 328 ? -5.77 32.156 35.281 1 51.06 328 ASP A C 1
ATOM 2628 O O . ASP A 1 328 ? -6.461 32.656 34.406 1 51.06 328 ASP A O 1
ATOM 2632 N N . GLY A 1 329 ? -5.551 30.688 35.25 1 66.12 329 GLY A N 1
ATOM 2633 C CA . GLY A 1 329 ? -6.367 29.859 34.375 1 66.12 329 GLY A CA 1
ATOM 2634 C C . GLY A 1 329 ? -5.707 29.562 33.031 1 66.12 329 GLY A C 1
ATOM 2635 O O . GLY A 1 329 ? -6.266 28.844 32.219 1 66.12 329 GLY A O 1
ATOM 2636 N N . PHE A 1 330 ? -4.41 30.078 32.688 1 77.19 330 PHE A N 1
ATOM 2637 C CA . PHE A 1 330 ? -3.717 29.828 31.422 1 77.19 330 PHE A CA 1
ATOM 2638 C C . PHE A 1 330 ? -3.15 28.406 31.391 1 77.19 330 PHE A C 1
ATOM 2640 O O . PHE A 1 330 ? -2.424 28.016 32.312 1 77.19 330 PHE A O 1
ATOM 2647 N N . THR A 1 331 ? -3.457 27.641 30.375 1 82.62 331 THR A N 1
ATOM 2648 C CA . THR A 1 331 ? -3.154 26.219 30.359 1 82.62 331 THR A CA 1
ATOM 2649 C C . THR A 1 331 ? -1.896 25.938 29.531 1 82.62 331 THR A C 1
ATOM 2651 O O . THR A 1 331 ? -1.425 24.797 29.469 1 82.62 331 THR A O 1
ATOM 2654 N N . GLY A 1 332 ? -1.271 26.984 28.859 1 83.31 332 GLY A N 1
ATOM 2655 C CA . GLY A 1 332 ? -0.047 26.781 28.109 1 83.31 332 GLY A CA 1
ATOM 2656 C C . GLY A 1 332 ? -0.193 27.125 26.641 1 83.31 332 GLY A C 1
ATOM 2657 O O . GLY A 1 332 ? -1.281 27.484 26.188 1 83.31 332 GLY A O 1
ATOM 2658 N N . ILE A 1 333 ? 0.969 27.062 25.859 1 86.75 333 ILE A N 1
ATOM 2659 C CA . ILE A 1 333 ? 1.009 27.344 24.422 1 86.75 333 ILE A CA 1
ATOM 2660 C C . ILE A 1 333 ? 1.035 26.047 23.641 1 86.75 333 ILE A C 1
ATOM 2662 O O . ILE A 1 333 ? 1.938 25.219 23.812 1 86.75 333 ILE A O 1
ATOM 2666 N N . TYR A 1 334 ? 0.029 25.875 22.906 1 90.56 334 TYR A N 1
ATOM 2667 C CA . TYR A 1 334 ? -0.071 24.672 22.078 1 90.56 334 TYR A CA 1
ATOM 2668 C C . TYR A 1 334 ? -0.127 25.031 20.609 1 90.56 334 TYR A C 1
ATOM 2670 O O . TYR A 1 334 ? -0.582 24.219 19.781 1 90.56 334 TYR A O 1
ATOM 2678 N N . SER A 1 335 ? 0.364 26.156 20.266 1 87.5 335 SER A N 1
ATOM 2679 C CA . SER A 1 335 ? 0.323 26.641 18.891 1 87.5 335 SER A CA 1
ATOM 2680 C C . SER A 1 335 ? 1.258 25.828 18 1 87.5 335 SER A C 1
ATOM 2682 O O . SER A 1 335 ? 2.379 25.5 18.391 1 87.5 335 SER A O 1
ATOM 2684 N N . GLY A 1 336 ? 0.724 25.453 16.797 1 87.19 336 GLY A N 1
ATOM 2685 C CA . GLY A 1 336 ? 1.582 24.797 15.812 1 87.19 336 GLY A CA 1
ATOM 2686 C C . GLY A 1 336 ? 2.48 25.766 15.07 1 87.19 336 GLY A C 1
ATOM 2687 O O . GLY A 1 336 ? 3.582 25.406 14.656 1 87.19 336 GLY A O 1
ATOM 2688 N N . SER A 1 337 ? 1.98 26.953 14.875 1 91.56 337 SER A N 1
ATOM 2689 C CA . SER A 1 337 ? 2.717 27.984 14.164 1 91.56 337 SER A CA 1
ATOM 2690 C C . SER A 1 337 ? 2.27 29.391 14.602 1 91.56 337 SER A C 1
ATOM 2692 O O . SER A 1 337 ? 1.111 29.578 14.977 1 91.56 337 SER A O 1
ATOM 2694 N N . LEU A 1 338 ? 3.246 30.266 14.523 1 91.81 338 LEU A N 1
ATOM 2695 C CA . LEU A 1 338 ? 2.941 31.688 14.711 1 91.81 338 LEU A CA 1
ATOM 2696 C C . LEU A 1 338 ? 2.486 32.312 13.406 1 91.81 338 LEU A C 1
ATOM 2698 O O . LEU A 1 338 ? 2.836 31.844 12.32 1 91.81 338 LEU A O 1
ATOM 2702 N N . ALA A 1 339 ? 1.622 33.344 13.602 1 91.88 339 ALA A N 1
ATOM 2703 C CA . ALA A 1 339 ? 1.306 34.125 12.406 1 91.88 339 ALA A CA 1
ATOM 2704 C C . ALA A 1 339 ? 2.57 34.688 11.773 1 91.88 339 ALA A C 1
ATOM 2706 O O . ALA A 1 339 ? 3.559 34.938 12.469 1 91.88 339 ALA A O 1
ATOM 2707 N N . GLN A 1 340 ? 2.502 34.875 10.461 1 90.81 340 GLN A N 1
ATOM 2708 C CA . GLN A 1 340 ? 3.668 35.438 9.781 1 90.81 340 GLN A CA 1
ATOM 2709 C C . GLN A 1 340 ? 4.105 36.75 10.406 1 90.81 340 GLN A C 1
ATOM 2711 O O . GLN A 1 340 ? 5.297 37 10.602 1 90.81 340 GLN A O 1
ATOM 2716 N N . ASN A 1 341 ? 3.166 37.656 10.633 1 92.69 341 ASN A N 1
ATOM 2717 C CA . ASN A 1 341 ? 3.35 38.844 11.438 1 92.69 341 ASN A CA 1
ATOM 2718 C C . ASN A 1 341 ? 2.668 38.719 12.797 1 92.69 341 ASN A C 1
ATOM 2720 O O . ASN A 1 341 ? 1.449 38.562 12.867 1 92.69 341 ASN A O 1
ATOM 2724 N N . CYS A 1 342 ? 3.48 38.781 13.836 1 92.06 342 CYS A N 1
ATOM 2725 C CA . CYS A 1 342 ? 2.893 38.562 15.156 1 92.06 342 CYS A CA 1
ATOM 2726 C C . CYS A 1 342 ? 3.389 39.625 16.156 1 92.06 342 CYS A C 1
ATOM 2728 O O . CYS A 1 342 ? 3.127 39.5 17.344 1 92.06 342 CYS A O 1
ATOM 2730 N N . TRP A 1 343 ? 4.137 40.594 15.633 1 91.12 343 TRP A N 1
ATOM 2731 C CA . TRP A 1 343 ? 4.688 41.656 16.469 1 91.12 343 TRP A CA 1
ATOM 2732 C C . TRP A 1 343 ? 3.91 42.969 16.297 1 91.12 343 TRP A C 1
ATOM 2734 O O . TRP A 1 343 ? 3.402 43.25 15.203 1 91.12 343 TRP A O 1
ATOM 2744 N N . THR A 1 344 ? 3.941 43.656 17.359 1 90.25 344 THR A N 1
ATOM 2745 C CA . THR A 1 344 ? 3.525 45.062 17.219 1 90.25 344 THR A CA 1
ATOM 2746 C C . THR A 1 344 ? 4.555 45.844 16.406 1 90.25 344 THR A C 1
ATOM 2748 O O . THR A 1 344 ? 5.703 45.406 16.266 1 90.25 344 THR A O 1
ATOM 2751 N N . MET A 1 345 ? 4.113 46.969 15.945 1 90.81 345 MET A N 1
ATOM 2752 C CA . MET A 1 345 ? 4.953 47.781 15.078 1 90.81 345 MET A CA 1
ATOM 2753 C C . MET A 1 345 ? 6.246 48.188 15.789 1 90.81 345 MET A C 1
ATOM 2755 O O . MET A 1 345 ? 7.309 48.25 15.164 1 90.81 345 MET A O 1
ATOM 2759 N N . ASN A 1 346 ? 6.164 48.438 17.062 1 90 346 ASN A N 1
ATOM 2760 C CA . ASN A 1 346 ? 7.332 48.906 17.812 1 90 346 ASN A CA 1
ATOM 2761 C C . ASN A 1 346 ? 8.148 47.719 18.328 1 90 346 ASN A C 1
ATOM 2763 O O . ASN A 1 346 ? 9.109 47.906 19.078 1 90 346 ASN A O 1
ATOM 2767 N N . SER A 1 347 ? 7.727 46.438 18.094 1 89.31 347 SER A N 1
ATOM 2768 C CA . SER A 1 347 ? 8.422 45.188 18.422 1 89.31 347 SER A CA 1
ATOM 2769 C C . SER A 1 347 ? 8.43 44.938 19.938 1 89.31 347 SER A C 1
ATOM 2771 O O . SER A 1 347 ? 9.352 44.312 20.453 1 89.31 347 SER A O 1
ATOM 2773 N N . GLN A 1 348 ? 7.422 45.5 20.625 1 82.81 348 GLN A N 1
ATOM 2774 C CA . GLN A 1 348 ? 7.438 45.375 22.078 1 82.81 348 GLN A CA 1
ATOM 2775 C C . GLN A 1 348 ? 6.488 44.281 22.547 1 82.81 348 GLN A C 1
ATOM 2777 O O . GLN A 1 348 ? 6.645 43.781 23.656 1 82.81 348 GLN A O 1
ATOM 2782 N N . ARG A 1 349 ? 5.496 44.031 21.75 1 84 349 ARG A N 1
ATOM 2783 C CA . ARG A 1 349 ? 4.52 43.031 22.141 1 84 349 ARG A CA 1
ATOM 2784 C C . ARG A 1 349 ? 4.363 41.969 21.047 1 84 349 ARG A C 1
ATOM 2786 O O . ARG A 1 349 ? 4.562 42.281 19.859 1 84 349 ARG A O 1
ATOM 2793 N N . LEU A 1 350 ? 4.082 40.812 21.531 1 84.94 350 LEU A N 1
ATOM 2794 C CA . LEU A 1 350 ? 3.857 39.688 20.641 1 84.94 350 LEU A CA 1
ATOM 2795 C C . LEU A 1 350 ? 2.459 39.125 20.844 1 84.94 350 LEU A C 1
ATOM 2797 O O . LEU A 1 350 ? 1.979 39 21.969 1 84.94 350 LEU A O 1
ATOM 2801 N N . LEU A 1 351 ? 1.806 38.844 19.734 1 84.75 351 LEU A N 1
ATOM 2802 C CA . LEU A 1 351 ? 0.496 38.188 19.766 1 84.75 351 LEU A CA 1
ATOM 2803 C C . LEU A 1 351 ? 0.594 36.719 19.359 1 84.75 351 LEU A C 1
ATOM 2805 O O . LEU A 1 351 ? 1.241 36.406 18.359 1 84.75 351 LEU A O 1
ATOM 2809 N N . ILE A 1 352 ? -0.027 35.875 20.141 1 84.38 352 ILE A N 1
ATOM 2810 C CA . ILE A 1 352 ? -0.025 34.438 19.844 1 84.38 352 ILE A CA 1
ATOM 2811 C C . ILE A 1 352 ? -1.428 33.875 20.047 1 84.38 352 ILE A C 1
ATOM 2813 O O . ILE A 1 352 ? -2.182 34.344 20.906 1 84.38 352 ILE A O 1
ATOM 2817 N N . ASP A 1 353 ? -1.764 32.938 19.141 1 85.25 353 ASP A N 1
ATOM 2818 C CA . ASP A 1 353 ? -2.986 32.188 19.344 1 85.25 353 ASP A CA 1
ATOM 2819 C C . ASP A 1 353 ? -2.68 30.797 19.938 1 85.25 353 ASP A C 1
ATOM 2821 O O . ASP A 1 353 ? -1.692 30.156 19.547 1 85.25 353 ASP A O 1
ATOM 2825 N N . THR A 1 354 ? -3.461 30.359 20.875 1 86.56 354 THR A N 1
ATOM 2826 C CA . THR A 1 354 ? -3.229 29.047 21.484 1 86.56 354 THR A CA 1
ATOM 2827 C C . THR A 1 354 ? -4.543 28.422 21.938 1 86.56 354 THR A C 1
ATOM 2829 O O . THR A 1 354 ? -5.523 29.141 22.172 1 86.56 354 THR A O 1
ATOM 2832 N N . GLN A 1 355 ? -4.566 27.188 22.062 1 88.88 355 GLN A N 1
ATOM 2833 C CA . GLN A 1 355 ? -5.695 26.438 22.609 1 88.88 355 GLN A CA 1
ATOM 2834 C C . GLN A 1 355 ? -5.809 26.625 24.109 1 88.88 355 GLN A C 1
ATOM 2836 O O . GLN A 1 355 ? -4.801 26.578 24.828 1 88.88 355 GLN A O 1
ATOM 2841 N N . GLN A 1 356 ? -7.062 26.969 24.547 1 84.94 356 GLN A N 1
ATOM 2842 C CA . GLN A 1 356 ? -7.332 27.156 25.969 1 84.94 356 GLN A CA 1
ATOM 2843 C C . GLN A 1 356 ? -8.719 26.641 26.344 1 84.94 356 GLN A C 1
ATOM 2845 O O . GLN A 1 356 ? -9.727 27.25 26 1 84.94 356 GLN A O 1
ATOM 2850 N N . ASN A 1 357 ? -8.797 25.531 27.047 1 87.25 357 ASN A N 1
ATOM 2851 C CA . ASN A 1 357 ? -10.039 25.031 27.625 1 87.25 357 ASN A CA 1
ATOM 2852 C C . ASN A 1 357 ? -11.156 24.953 26.578 1 87.25 357 ASN A C 1
ATOM 2854 O O . ASN A 1 357 ? -12.227 25.547 26.766 1 87.25 357 ASN A O 1
ATOM 2858 N N . SER A 1 358 ? -10.906 24.297 25.484 1 90.75 358 SER A N 1
ATOM 2859 C CA . SER A 1 358 ? -11.844 23.984 24.422 1 90.75 358 SER A CA 1
ATOM 2860 C C . SER A 1 358 ? -12.156 25.219 23.578 1 90.75 358 SER A C 1
ATOM 2862 O O . SER A 1 358 ? -13.18 25.266 22.891 1 90.75 358 SER A O 1
ATOM 2864 N N . ARG A 1 359 ? -11.273 26.234 23.672 1 88.75 359 ARG A N 1
ATOM 2865 C CA . ARG A 1 359 ? -11.328 27.422 22.844 1 88.75 359 ARG A CA 1
ATOM 2866 C C . ARG A 1 359 ? -9.945 27.766 22.281 1 88.75 359 ARG A C 1
ATOM 2868 O O . ARG A 1 359 ? -8.945 27.172 22.688 1 88.75 359 ARG A O 1
ATOM 2875 N N . LYS A 1 360 ? -9.984 28.578 21.344 1 87.56 360 LYS A N 1
ATOM 2876 C CA . LYS A 1 360 ? -8.75 29.188 20.859 1 87.56 360 LYS A CA 1
ATOM 2877 C C . LYS A 1 360 ? -8.695 30.672 21.203 1 87.56 360 LYS A C 1
ATOM 2879 O O . LYS A 1 360 ? -9.617 31.422 20.875 1 87.56 360 LYS A O 1
ATOM 2884 N N . ALA A 1 361 ? -7.676 31.047 21.891 1 77.75 361 ALA A N 1
ATOM 2885 C CA . ALA A 1 361 ? -7.566 32.438 22.344 1 77.75 361 ALA A CA 1
ATOM 2886 C C . ALA A 1 361 ? -6.32 33.094 21.781 1 77.75 361 ALA A C 1
ATOM 2888 O O . ALA A 1 361 ? -5.324 32.438 21.5 1 77.75 361 ALA A O 1
ATOM 2889 N N . SER A 1 362 ? -6.477 34.375 21.516 1 75.19 362 SER A N 1
ATOM 2890 C CA . SER A 1 362 ? -5.309 35.188 21.172 1 75.19 362 SER A CA 1
ATOM 2891 C C . SER A 1 362 ? -4.73 35.875 22.406 1 75.19 362 SER A C 1
ATOM 2893 O O . SER A 1 362 ? -5.461 36.469 23.188 1 75.19 362 SER A O 1
ATOM 2895 N N . VAL A 1 363 ? -3.414 35.688 22.625 1 68.19 363 VAL A N 1
ATOM 2896 C CA . VAL A 1 363 ? -2.754 36.188 23.828 1 68.19 363 VAL A CA 1
ATOM 2897 C C . VAL A 1 363 ? -1.644 37.156 23.438 1 68.19 363 VAL A C 1
ATOM 2899 O O . VAL A 1 363 ? -0.94 36.938 22.453 1 68.19 363 VAL A O 1
ATOM 2902 N N . THR A 1 364 ? -1.661 38.281 24.016 1 68.62 364 THR A N 1
ATOM 2903 C CA . THR A 1 364 ? -0.551 39.188 23.844 1 68.62 364 THR A CA 1
ATOM 2904 C C . THR A 1 364 ? 0.497 39 24.938 1 68.62 364 THR A C 1
ATOM 2906 O O . THR A 1 364 ? 0.161 38.906 26.125 1 68.62 364 THR A O 1
ATOM 2909 N N . LEU A 1 365 ? 1.668 38.594 24.375 1 61.91 365 LEU A N 1
ATOM 2910 C CA . LEU A 1 365 ? 2.76 38.312 25.312 1 61.91 365 LEU A CA 1
ATOM 2911 C C . LEU A 1 365 ? 3.547 39.594 25.594 1 61.91 365 LEU A C 1
ATOM 2913 O O . LEU A 1 365 ? 4.016 40.25 24.656 1 61.91 365 LEU A O 1
ATOM 2917 N N . ASN A 1 366 ? 3.059 40.406 26.406 1 53.62 366 ASN A N 1
ATOM 2918 C CA . ASN A 1 366 ? 3.766 41.281 27.344 1 53.62 366 ASN A CA 1
ATOM 2919 C C . ASN A 1 366 ? 3.467 40.906 28.797 1 53.62 366 ASN A C 1
ATOM 2921 O O . ASN A 1 366 ? 2.811 39.875 29.047 1 53.62 366 ASN A O 1
ATOM 2925 N N . SER A 1 367 ? 3.018 41.844 29.703 1 38.69 367 SER A N 1
ATOM 2926 C CA . SER A 1 367 ? 2.672 41.656 31.109 1 38.69 367 SER A CA 1
ATOM 2927 C C . SER A 1 367 ? 1.509 40.688 31.266 1 38.69 367 SER A C 1
ATOM 2929 O O . SER A 1 367 ? 1.562 39.781 32.094 1 38.69 367 SER A O 1
ATOM 2931 N N . THR A 1 368 ? 0.188 41.125 31.438 1 36.34 368 THR A N 1
ATOM 2932 C CA . THR A 1 368 ? -0.927 40.469 32.125 1 36.34 368 THR A CA 1
ATOM 2933 C C . THR A 1 368 ? -1.799 39.719 31.109 1 36.34 368 THR A C 1
ATOM 2935 O O . THR A 1 368 ? -2.213 38.594 31.375 1 36.34 368 THR A O 1
ATOM 2938 N N . CYS A 1 369 ? -3.076 40.281 30.578 1 36.97 369 CYS A N 1
ATOM 2939 C CA . CYS A 1 369 ? -4.328 39.625 30.219 1 36.97 369 CYS A CA 1
ATOM 2940 C C . CYS A 1 369 ? -4.438 39.438 28.703 1 36.97 369 CYS A C 1
ATOM 2942 O O . CYS A 1 369 ? -4.008 40.312 27.938 1 36.97 369 CYS A O 1
ATOM 2944 N N . CYS A 1 370 ? -4.301 38.344 28.078 1 42.97 370 CYS A N 1
ATOM 2945 C CA . CYS A 1 370 ? -4.859 38.094 26.766 1 42.97 370 CYS A CA 1
ATOM 2946 C C . CYS A 1 370 ? -6.328 38.5 26.703 1 42.97 370 CYS A C 1
ATOM 2948 O O . CYS A 1 370 ? -7.031 38.469 27.703 1 42.97 370 CYS A O 1
ATOM 2950 N N . VAL A 1 371 ? -6.773 39.25 25.766 1 44.06 371 VAL A N 1
ATOM 2951 C CA . VAL A 1 371 ? -8.117 39.688 25.438 1 44.06 371 VAL A CA 1
ATOM 2952 C C . VAL A 1 371 ? -9.062 38.5 25.328 1 44.06 371 VAL A C 1
ATOM 2954 O O . VAL A 1 371 ? -8.828 37.594 24.531 1 44.06 371 VAL A O 1
ATOM 2957 N N . ALA A 1 372 ? -9.734 38 26.438 1 42.22 372 ALA A N 1
ATOM 2958 C CA . ALA A 1 372 ? -10.93 37.188 26.688 1 42.22 372 ALA A CA 1
ATOM 2959 C C . ALA A 1 372 ? -12.047 37.562 25.719 1 42.22 372 ALA A C 1
ATOM 2961 O O . ALA A 1 372 ? -13.094 36.906 25.688 1 42.22 372 ALA A O 1
ATOM 2962 N N . GLY A 1 373 ? -12.367 38.875 25.484 1 42 373 GLY A N 1
ATOM 2963 C CA . GLY A 1 373 ? -13.781 39.125 25.719 1 42 373 GLY A CA 1
ATOM 2964 C C . GLY A 1 373 ? -14.68 38.281 24.828 1 42 373 GLY A C 1
ATOM 2965 O O . GLY A 1 373 ? -15.891 38.5 24.766 1 42 373 GLY A O 1
ATOM 2966 N N . SER A 1 374 ? -14.359 38.125 23.531 1 45.66 374 SER A N 1
ATOM 2967 C CA . SER A 1 374 ? -15.695 37.875 22.984 1 45.66 374 SER A CA 1
ATOM 2968 C C . SER A 1 374 ? -16.266 36.562 23.453 1 45.66 374 SER A C 1
ATOM 2970 O O . SER A 1 374 ? -15.531 35.562 23.578 1 45.66 374 SER A O 1
ATOM 2972 N N . GLU A 1 375 ? -17.156 36.625 24.438 1 51.09 375 GLU A N 1
ATOM 2973 C CA . GLU A 1 375 ? -18.047 35.562 24.922 1 51.09 375 GLU A CA 1
ATOM 2974 C C . GLU A 1 375 ? -18.141 34.438 23.906 1 51.09 375 GLU A C 1
ATOM 2976 O O . GLU A 1 375 ? -18.406 33.281 24.266 1 51.09 375 GLU A O 1
ATOM 2981 N N . ILE A 1 376 ? -17.891 34.719 22.547 1 60 376 ILE A N 1
ATOM 2982 C CA . ILE A 1 376 ? -18.516 33.75 21.656 1 60 376 ILE A CA 1
ATOM 2983 C C . ILE A 1 376 ? -17.453 33.125 20.766 1 60 376 ILE A C 1
ATOM 2985 O O . ILE A 1 376 ? -16.75 33.812 20.031 1 60 376 ILE A O 1
ATOM 2989 N N . GLY A 1 377 ? -16.859 31.812 21.062 1 80.94 377 GLY A N 1
ATOM 2990 C CA . GLY A 1 377 ? -16.281 30.953 20.031 1 80.94 377 GLY A CA 1
ATOM 2991 C C . GLY A 1 377 ? -14.766 30.922 20.047 1 80.94 377 GLY A C 1
ATOM 2992 O O . GLY A 1 377 ? -14.156 30.828 21.109 1 80.94 377 GLY A O 1
ATOM 2993 N N . SER A 1 378 ? -14.078 30.859 19.078 1 87.25 378 SER A N 1
ATOM 2994 C CA . SER A 1 378 ? -12.633 30.75 18.891 1 87.25 378 SER A CA 1
ATOM 2995 C C . SER A 1 378 ? -12.117 31.797 17.922 1 87.25 378 SER A C 1
ATOM 2997 O O . SER A 1 378 ? -12.789 32.125 16.938 1 87.25 378 SER A O 1
ATOM 2999 N N . TRP A 1 379 ? -10.945 32.375 18.266 1 85.25 379 TRP A N 1
ATOM 3000 C CA . TRP A 1 379 ? -10.336 33.469 17.5 1 85.25 379 TRP A CA 1
ATOM 3001 C C . TRP A 1 379 ? -8.945 33.062 17 1 85.25 379 TRP A C 1
ATOM 3003 O O . TRP A 1 379 ? -8.219 32.344 17.688 1 85.25 379 TRP A O 1
ATOM 3013 N N . THR A 1 380 ? -8.617 33.531 15.852 1 87.56 380 THR A N 1
ATOM 3014 C CA . THR A 1 380 ? -7.293 33.312 15.281 1 87.56 380 THR A CA 1
ATOM 3015 C C . THR A 1 380 ? -6.746 34.594 14.656 1 87.56 380 THR A C 1
ATOM 3017 O O . THR A 1 380 ? -7.422 35.219 13.836 1 87.56 380 THR A O 1
ATOM 3020 N N . LEU A 1 381 ? -5.551 35 15.047 1 89.56 381 LEU A N 1
ATOM 3021 C CA . LEU A 1 381 ? -4.875 36.125 14.406 1 89.56 381 LEU A CA 1
ATOM 3022 C C . LEU A 1 381 ? -4.34 35.719 13.039 1 89.56 381 LEU A C 1
ATOM 3024 O O . LEU A 1 381 ? -3.572 34.75 12.922 1 89.56 381 LEU A O 1
ATOM 3028 N N . LEU A 1 382 ? -4.715 36.438 12.055 1 92.12 382 LEU A N 1
ATOM 3029 C CA . LEU A 1 382 ? -4.254 36.125 10.703 1 92.12 382 LEU A CA 1
ATOM 3030 C C . LEU A 1 382 ? -3.076 37 10.32 1 92.12 382 LEU A C 1
ATOM 3032 O O . LEU A 1 382 ? -2.162 36.562 9.617 1 92.12 382 LEU A O 1
ATOM 3036 N N . ASP A 1 383 ? -3.203 38.312 10.734 1 93.25 383 ASP A N 1
ATOM 3037 C CA . ASP A 1 383 ? -2.137 39.25 10.406 1 93.25 383 ASP A CA 1
ATOM 3038 C C . ASP A 1 383 ? -2.188 40.5 11.312 1 93.25 383 ASP A C 1
ATOM 3040 O O . ASP A 1 383 ? -3.238 40.812 11.875 1 93.25 383 ASP A O 1
ATOM 3044 N N . ILE A 1 384 ? -1.03 41.094 11.508 1 93.06 384 ILE A N 1
ATOM 3045 C CA . ILE A 1 384 ? -0.936 42.375 12.203 1 93.06 384 ILE A CA 1
ATOM 3046 C C . ILE A 1 384 ? 0.132 43.219 11.539 1 93.06 384 ILE A C 1
ATOM 3048 O O . ILE A 1 384 ? 1.243 42.781 11.273 1 93.06 384 ILE A O 1
ATOM 3052 N N . GLN A 1 385 ? -0.243 44.375 11.18 1 92.56 385 GLN A N 1
ATOM 3053 C CA . GLN A 1 385 ? 0.64 45.406 10.633 1 92.56 385 GLN A CA 1
ATOM 3054 C C . GLN A 1 385 ? 0.247 46.781 11.125 1 92.56 385 GLN A C 1
ATOM 3056 O O . GLN A 1 385 ? -0.926 47.156 11.07 1 92.56 385 GLN A O 1
ATOM 3061 N N . ARG A 1 386 ? 1.146 47.562 11.625 1 91.88 386 ARG A N 1
ATOM 3062 C CA . ARG A 1 386 ? 0.874 48.906 12.141 1 91.88 386 ARG A CA 1
ATOM 3063 C C . ARG A 1 386 ? -0.196 48.844 13.227 1 91.88 386 ARG A C 1
ATOM 3065 O O . ARG A 1 386 ? -1.109 49.688 13.242 1 91.88 386 ARG A O 1
ATOM 3072 N N . ASP A 1 387 ? -0.182 47.75 13.906 1 90.88 387 ASP A N 1
ATOM 3073 C CA . ASP A 1 387 ? -1.041 47.5 15.062 1 90.88 387 ASP A CA 1
ATOM 3074 C C . ASP A 1 387 ? -2.496 47.312 14.633 1 90.88 387 ASP A C 1
ATOM 3076 O O . ASP A 1 387 ? -3.396 47.281 15.469 1 90.88 387 ASP A O 1
ATOM 3080 N N . ILE A 1 388 ? -2.684 47.312 13.289 1 92.75 388 ILE A N 1
ATOM 3081 C CA . ILE A 1 388 ? -3.967 46.844 12.766 1 92.75 388 ILE A CA 1
ATOM 3082 C C . ILE A 1 388 ? -3.996 45.344 12.719 1 92.75 388 ILE A C 1
ATOM 3084 O O . ILE A 1 388 ? -3.107 44.719 12.133 1 92.75 388 ILE A O 1
ATOM 3088 N N . MET A 1 389 ? -4.973 44.812 13.344 1 92 389 MET A N 1
ATOM 3089 C CA . MET A 1 389 ? -5.094 43.344 13.398 1 92 389 MET A CA 1
ATOM 3090 C C . MET A 1 389 ? -6.234 42.875 12.508 1 92 389 MET A C 1
ATOM 3092 O O . MET A 1 389 ? -7.285 43.5 12.438 1 92 389 MET A O 1
ATOM 3096 N N . VAL A 1 390 ? -6.023 41.844 11.805 1 92.38 390 VAL A N 1
ATOM 3097 C CA . VAL A 1 390 ? -7.074 41.062 11.133 1 92.38 390 VAL A CA 1
ATOM 3098 C C . VAL A 1 390 ? -7.215 39.688 11.781 1 92.38 390 VAL A C 1
ATOM 3100 O O . VAL A 1 390 ? -6.238 38.969 11.906 1 92.38 390 VAL A O 1
ATOM 3103 N N . VAL A 1 391 ? -8.422 39.375 12.227 1 89 391 VAL A N 1
ATOM 3104 C CA . VAL A 1 391 ? -8.656 38.156 12.953 1 89 391 VAL A CA 1
ATOM 3105 C C . VAL A 1 391 ? -9.836 37.406 12.336 1 89 391 VAL A C 1
ATOM 3107 O O . VAL A 1 391 ? -10.68 38 11.672 1 89 391 VAL A O 1
ATOM 3110 N N . SER A 1 392 ? -9.75 36.094 12.438 1 89.88 392 SER A N 1
ATOM 3111 C CA . SER A 1 392 ? -10.891 35.25 12.133 1 89.88 392 SER A CA 1
ATOM 3112 C C . SER A 1 392 ? -11.578 34.781 13.406 1 89.88 392 SER A C 1
ATOM 3114 O O . SER A 1 392 ? -10.914 34.375 14.367 1 89.88 392 SER A O 1
ATOM 3116 N N . CYS A 1 393 ? -12.875 34.906 13.477 1 86.62 393 CYS A N 1
ATOM 3117 C CA . CYS A 1 393 ? -13.656 34.469 14.625 1 86.62 393 CYS A CA 1
ATOM 3118 C C . CYS A 1 393 ? -14.812 33.562 14.203 1 86.62 393 CYS A C 1
ATOM 3120 O O . CYS A 1 393 ? -15.453 33.812 13.18 1 86.62 393 CYS A O 1
ATOM 3122 N N . SER A 1 394 ? -14.969 32.5 14.898 1 89.06 394 SER A N 1
ATOM 3123 C CA . SER A 1 394 ? -16.094 31.609 14.617 1 89.06 394 SER A CA 1
ATOM 3124 C C . SER A 1 394 ? -16.594 30.938 15.891 1 89.06 394 SER A C 1
ATOM 3126 O O . SER A 1 394 ? -15.969 31.031 16.938 1 89.06 394 SER A O 1
ATOM 3128 N N . ALA A 1 395 ? -17.734 30.375 15.828 1 89.31 395 ALA A N 1
ATOM 3129 C CA . ALA A 1 395 ? -18.375 29.562 16.859 1 89.31 395 ALA A CA 1
ATOM 3130 C C . ALA A 1 395 ? -19.094 28.359 16.234 1 89.31 395 ALA A C 1
ATOM 3132 O O . ALA A 1 395 ? -19.297 28.312 15.016 1 89.31 395 ALA A O 1
ATOM 3133 N N . PRO A 1 396 ? -19.438 27.391 17.062 1 91.31 396 PRO A N 1
ATOM 3134 C CA . PRO A 1 396 ? -20.094 26.219 16.5 1 91.31 396 PRO A CA 1
ATOM 3135 C C . PRO A 1 396 ? -21.359 26.562 15.703 1 91.31 396 PRO A C 1
ATOM 3137 O O . PRO A 1 396 ? -21.719 25.859 14.766 1 91.31 396 PRO A O 1
ATOM 3140 N N . ASN A 1 397 ? -22.016 27.625 16.031 1 90.75 397 ASN A N 1
ATOM 3141 C CA . ASN A 1 397 ? -23.219 28 15.312 1 90.75 397 ASN A CA 1
ATOM 3142 C C . ASN A 1 397 ? -23 29.234 14.445 1 90.75 397 ASN A C 1
ATOM 3144 O O . ASN A 1 397 ? -23.969 29.859 13.992 1 90.75 397 ASN A O 1
ATOM 3148 N N . CYS A 1 398 ? -21.766 29.656 14.32 1 89.25 398 CYS A N 1
ATOM 3149 C CA . CYS A 1 398 ? -21.453 30.812 13.5 1 89.25 398 CYS A CA 1
ATOM 3150 C C . CYS A 1 398 ? -20.234 30.547 12.625 1 89.25 398 CYS A C 1
ATOM 3152 O O . CYS A 1 398 ? -19.141 30.297 13.125 1 89.25 398 CYS A O 1
ATOM 3154 N N . PRO A 1 399 ? -20.422 30.578 11.281 1 88.19 399 PRO A N 1
ATOM 3155 C CA . PRO A 1 399 ? -19.281 30.406 10.383 1 88.19 399 PRO A CA 1
ATOM 3156 C C . PRO A 1 399 ? -18.203 31.484 10.602 1 88.19 399 PRO A C 1
ATOM 3158 O O . PRO A 1 399 ? -18.469 32.5 11.227 1 88.19 399 PRO A O 1
ATOM 3161 N N . PRO A 1 400 ? -17.031 31.297 10.109 1 87.31 400 PRO A N 1
ATOM 3162 C CA . PRO A 1 400 ? -15.938 32.25 10.312 1 87.31 400 PRO A CA 1
ATOM 3163 C C . PRO A 1 400 ? -16.234 33.625 9.734 1 87.31 400 PRO A C 1
ATOM 3165 O O . PRO A 1 400 ? -16.797 33.719 8.641 1 87.31 400 PRO A O 1
ATOM 3168 N N . CYS A 1 401 ? -15.922 34.594 10.539 1 86.5 401 CYS A N 1
ATOM 3169 C CA . CYS A 1 401 ? -16.016 36 10.133 1 86.5 401 CYS A CA 1
ATOM 3170 C C . CYS A 1 401 ? -14.68 36.688 10.289 1 86.5 401 CYS A C 1
ATOM 3172 O O . CYS A 1 401 ? -13.938 36.438 11.227 1 86.5 401 CYS A O 1
ATOM 3174 N N . LEU A 1 402 ? -14.422 37.562 9.336 1 89.81 402 LEU A N 1
ATOM 3175 C CA . LEU A 1 402 ? -13.203 38.375 9.406 1 89.81 402 LEU A CA 1
ATOM 3176 C C . LEU A 1 402 ? -13.469 39.688 10.086 1 89.81 402 LEU A C 1
ATOM 3178 O O . LEU A 1 402 ? -14.445 40.375 9.766 1 89.81 402 LEU A O 1
ATOM 3182 N N . LYS A 1 403 ? -12.641 40 11.023 1 88.94 403 LYS A N 1
ATOM 3183 C CA . LYS A 1 403 ? -12.742 41.281 11.727 1 88.94 403 LYS A CA 1
ATOM 3184 C C . LYS A 1 403 ? -11.406 42 11.742 1 88.94 403 LYS A C 1
ATOM 3186 O O . LYS A 1 403 ? -10.352 41.375 11.633 1 88.94 403 LYS A O 1
ATOM 3191 N N . VAL A 1 404 ? -11.531 43.25 11.805 1 92.31 404 VAL A N 1
ATOM 3192 C CA . VAL A 1 404 ? -10.344 44.125 11.883 1 92.31 404 VAL A CA 1
ATOM 3193 C C . VAL A 1 404 ? -10.438 45.031 13.102 1 92.31 404 VAL A C 1
ATOM 3195 O O . VAL A 1 404 ? -11.531 45.438 13.484 1 92.31 404 VAL A O 1
ATOM 3198 N N . GLY A 1 405 ? -9.32 45.188 13.75 1 90.12 405 GLY A N 1
ATOM 3199 C CA . GLY A 1 405 ? -9.211 46.094 14.891 1 90.12 405 GLY A CA 1
ATOM 3200 C C . GLY A 1 405 ? -7.809 46.625 15.086 1 90.12 405 GLY A C 1
ATOM 3201 O O . GLY A 1 405 ? -6.844 46.094 14.547 1 90.12 405 GLY A O 1
ATOM 3202 N N . ILE A 1 406 ? -7.754 47.75 15.797 1 91.25 406 ILE A N 1
ATOM 3203 C CA . ILE A 1 406 ? -6.457 48.344 16.109 1 91.25 406 ILE A CA 1
ATOM 3204 C C . ILE A 1 406 ? -6.051 48 17.531 1 91.25 406 ILE A C 1
ATOM 3206 O O . ILE A 1 406 ? -6.824 48.219 18.469 1 91.25 406 ILE A O 1
ATOM 3210 N N . LEU A 1 407 ? -4.91 47.469 17.641 1 88.62 407 LEU A N 1
ATOM 3211 C CA . LEU A 1 407 ? -4.395 47.094 18.969 1 88.62 407 LEU A CA 1
ATOM 3212 C C . LEU A 1 407 ? -4.066 48.344 19.766 1 88.62 407 LEU A C 1
ATOM 3214 O O . LEU A 1 407 ? -3.229 49.156 19.359 1 88.62 407 LEU A O 1
ATOM 3218 N N . PRO A 1 408 ? -4.738 48.531 20.844 1 86.25 408 PRO A N 1
ATOM 3219 C CA . PRO A 1 408 ? -4.445 49.688 21.656 1 86.25 408 PRO A CA 1
ATOM 3220 C C . PRO A 1 408 ? -3.125 49.562 22.422 1 86.25 408 PRO A C 1
ATOM 3222 O O . PRO A 1 408 ? -2.408 48.594 22.266 1 86.25 408 PRO A O 1
ATOM 3225 N N . ALA A 1 409 ? -2.844 50.594 23.203 1 81.56 409 ALA A N 1
ATOM 3226 C CA . ALA A 1 409 ? -1.616 50.625 24 1 81.56 409 ALA A CA 1
ATOM 3227 C C . ALA A 1 409 ? -1.599 49.469 25 1 81.56 409 ALA A C 1
ATOM 3229 O O . ALA A 1 409 ? -2.65 48.938 25.359 1 81.56 409 ALA A O 1
ATOM 3230 N N . ALA A 1 410 ? -0.422 49.125 25.406 1 78.5 410 ALA A N 1
ATOM 3231 C CA . ALA A 1 410 ? -0.25 48.031 26.344 1 78.5 410 ALA A CA 1
ATOM 3232 C C . ALA A 1 410 ? -1.096 48.25 27.594 1 78.5 410 ALA A C 1
ATOM 3234 O O . ALA A 1 410 ? -1.116 49.344 28.156 1 78.5 410 ALA A O 1
ATOM 3235 N N . GLY A 1 411 ? -1.845 47.219 27.922 1 73 411 GLY A N 1
ATOM 3236 C CA . GLY A 1 411 ? -2.676 47.312 29.109 1 73 411 GLY A CA 1
ATOM 3237 C C . GLY A 1 411 ? -4.137 47.562 28.797 1 73 411 GLY A C 1
ATOM 3238 O O . GLY A 1 411 ? -5.004 47.344 29.656 1 73 411 GLY A O 1
ATOM 3239 N N . SER A 1 412 ? -4.43 48.031 27.562 1 78.88 412 SER A N 1
ATOM 3240 C CA . SER A 1 412 ? -5.805 48.344 27.188 1 78.88 412 SER A CA 1
ATOM 3241 C C . SER A 1 412 ? -6.305 47.406 26.109 1 78.88 412 SER A C 1
ATOM 3243 O O . SER A 1 412 ? -7.141 47.781 25.281 1 78.88 412 SER A O 1
ATOM 3245 N N . GLU A 1 413 ? -5.793 46.25 26.016 1 77.62 413 GLU A N 1
ATOM 3246 C CA . GLU A 1 413 ? -6.113 45.344 24.938 1 77.62 413 GLU A CA 1
ATOM 3247 C C . GLU A 1 413 ? -7.602 45 24.922 1 77.62 413 GLU A C 1
ATOM 3249 O O . GLU A 1 413 ? -8.164 44.688 23.875 1 77.62 413 GLU A O 1
ATOM 3254 N N . GLN A 1 414 ? -8.328 45.094 26.016 1 74.19 414 GLN A N 1
ATOM 3255 C CA . GLN A 1 414 ? -9.75 44.781 26.109 1 74.19 414 GLN A CA 1
ATOM 3256 C C . GLN A 1 414 ? -10.602 45.844 25.438 1 74.19 414 GLN A C 1
ATOM 3258 O O . GLN A 1 414 ? -11.781 45.594 25.141 1 74.19 414 GLN A O 1
ATOM 3263 N N . GLU A 1 415 ? -9.969 46.875 25.094 1 78.12 415 GLU A N 1
ATOM 3264 C CA . GLU A 1 415 ? -10.719 48 24.547 1 78.12 415 GLU A CA 1
ATOM 3265 C C . GLU A 1 415 ? -10.727 47.969 23.016 1 78.12 415 GLU A C 1
ATOM 3267 O O . GLU A 1 415 ? -11.219 48.906 22.375 1 78.12 415 GLU A O 1
ATOM 3272 N N . VAL A 1 416 ? -10.227 46.938 22.484 1 83.81 416 VAL A N 1
ATOM 3273 C CA . VAL A 1 416 ? -10.188 46.844 21.016 1 83.81 416 VAL A CA 1
ATOM 3274 C C . VAL A 1 416 ? -11.617 46.844 20.469 1 83.81 416 VAL A C 1
ATOM 3276 O O . VAL A 1 416 ? -12.477 46.094 20.953 1 83.81 416 VAL A O 1
ATOM 3279 N N . THR A 1 417 ? -11.875 47.719 19.578 1 84.12 417 THR A N 1
ATOM 3280 C CA . THR A 1 417 ? -13.125 47.688 18.828 1 84.12 417 THR A CA 1
ATOM 3281 C C . THR A 1 417 ? -12.969 46.938 17.516 1 84.12 417 THR A C 1
ATOM 3283 O O . THR A 1 417 ? -12.188 47.312 16.641 1 84.12 417 THR A O 1
ATOM 3286 N N . TRP A 1 418 ? -13.719 45.906 17.406 1 88.06 418 TRP A N 1
ATOM 3287 C CA . TRP A 1 418 ? -13.633 45.062 16.219 1 88.06 418 TRP A CA 1
ATOM 3288 C C . TRP A 1 418 ? -14.688 45.438 15.195 1 88.06 418 TRP A C 1
ATOM 3290 O O . TRP A 1 418 ? -15.852 45.656 15.539 1 88.06 418 TRP A O 1
ATOM 3300 N N . VAL A 1 419 ? -14.25 45.594 13.977 1 89.94 419 VAL A N 1
ATOM 3301 C CA . VAL A 1 419 ? -15.141 45.875 12.859 1 89.94 419 VAL A CA 1
ATOM 3302 C C . VAL A 1 419 ? -15.156 44.688 11.906 1 89.94 419 VAL A C 1
ATOM 3304 O O . VAL A 1 419 ? -14.102 44.188 11.492 1 89.94 419 VAL A O 1
ATOM 3307 N N . ALA A 1 420 ? -16.344 44.219 11.586 1 89.31 420 ALA A N 1
ATOM 3308 C CA . ALA A 1 420 ? -16.469 43.062 10.703 1 89.31 420 ALA A CA 1
ATOM 3309 C C . ALA A 1 420 ? -16.203 43.469 9.25 1 89.31 420 ALA A C 1
ATOM 3311 O O . ALA A 1 420 ? -16.703 44.469 8.773 1 89.31 420 ALA A O 1
ATOM 3312 N N . LEU A 1 421 ? -15.328 42.781 8.602 1 89 421 LEU A N 1
ATOM 3313 C CA . LEU A 1 421 ? -15.109 42.938 7.168 1 89 421 LEU A CA 1
ATOM 3314 C C . LEU A 1 421 ? -16.188 42.219 6.363 1 89 421 LEU A C 1
ATOM 3316 O O . LEU A 1 421 ? -16.484 42.594 5.234 1 89 421 LEU A O 1
ATOM 3320 N N . ASP A 1 422 ? -16.547 41.094 6.875 1 80.5 422 ASP A N 1
ATOM 3321 C CA . ASP A 1 422 ? -17.625 40.281 6.297 1 80.5 422 ASP A CA 1
ATOM 3322 C C . ASP A 1 422 ? -18.562 39.75 7.383 1 80.5 422 ASP A C 1
ATOM 3324 O O . ASP A 1 422 ? -18.109 39.438 8.492 1 80.5 422 ASP A O 1
ATOM 3328 N N . GLU A 1 423 ? -19.812 39.906 7.047 1 75.44 423 GLU A N 1
ATOM 3329 C CA . GLU A 1 423 ? -20.766 39.406 8.047 1 75.44 423 GLU A CA 1
ATOM 3330 C C . GLU A 1 423 ? -21.156 37.969 7.797 1 75.44 423 GLU A C 1
ATOM 3332 O O . GLU A 1 423 ? -21.344 37.562 6.652 1 75.44 423 GLU A O 1
ATOM 3337 N N . ALA A 1 424 ? -20.859 37.188 8.812 1 78.69 424 ALA A N 1
ATOM 3338 C CA . ALA A 1 424 ? -21.359 35.812 8.789 1 78.69 424 ALA A CA 1
ATOM 3339 C C . ALA A 1 424 ? -22.625 35.688 9.625 1 78.69 424 ALA A C 1
ATOM 3341 O O . ALA A 1 424 ? -22.734 36.281 10.695 1 78.69 424 ALA A O 1
ATOM 3342 N N . GLU A 1 425 ? -23.609 35.031 9.008 1 82.5 425 GLU A N 1
ATOM 3343 C CA . GLU A 1 425 ? -24.891 34.875 9.695 1 82.5 425 GLU A CA 1
ATOM 3344 C C . GLU A 1 425 ? -24.875 33.688 10.625 1 82.5 425 GLU A C 1
ATOM 3346 O O . GLU A 1 425 ? -24.547 32.562 10.203 1 82.5 425 GLU A O 1
ATOM 3351 N N . ARG A 1 426 ? -25.125 34 11.836 1 87.56 426 ARG A N 1
ATOM 3352 C CA . ARG A 1 426 ? -25.281 32.906 12.805 1 87.56 426 ARG A CA 1
ATOM 3353 C C . ARG A 1 426 ? -26.469 32.031 12.445 1 87.56 426 ARG A C 1
ATOM 3355 O O . ARG A 1 426 ? -27.484 32.5 11.945 1 87.56 426 ARG A O 1
ATOM 3362 N N . LEU A 1 427 ? -26.328 30.766 12.703 1 88.88 427 LEU A N 1
ATOM 3363 C CA . LEU A 1 427 ? -27.453 29.844 12.555 1 88.88 427 LEU A CA 1
ATOM 3364 C C . LEU A 1 427 ? -28.344 29.875 13.789 1 88.88 427 LEU A C 1
ATOM 3366 O O . LEU A 1 427 ? -28.016 29.281 14.82 1 88.88 427 LEU A O 1
ATOM 3370 N N . PRO A 1 428 ? -29.516 30.5 13.688 1 87.56 428 PRO A N 1
ATOM 3371 C CA . PRO A 1 428 ? -30.344 30.719 14.883 1 87.56 428 PRO A CA 1
ATOM 3372 C C . PRO A 1 428 ? -30.938 29.422 15.43 1 87.56 428 PRO A C 1
ATOM 3374 O O . PRO A 1 428 ? -31.297 29.344 16.609 1 87.56 428 PRO A O 1
ATOM 3377 N N . ASP A 1 429 ? -30.984 28.422 14.625 1 89.94 429 ASP A N 1
ATOM 3378 C CA . ASP A 1 429 ? -31.656 27.188 15.023 1 89.94 429 ASP A CA 1
ATOM 3379 C C . ASP A 1 429 ? -30.672 26.219 15.688 1 89.94 429 ASP A C 1
ATOM 3381 O O . ASP A 1 429 ? -31.047 25.109 16.062 1 89.94 429 ASP A O 1
ATOM 3385 N N . ILE A 1 430 ? -29.469 26.625 15.844 1 92.25 430 ILE A N 1
ATOM 3386 C CA . ILE A 1 430 ? -28.469 25.75 16.453 1 92.25 430 ILE A CA 1
ATOM 3387 C C . ILE A 1 430 ? -27.938 26.391 17.734 1 92.25 430 ILE A C 1
ATOM 3389 O O . ILE A 1 430 ? -27.516 27.547 17.734 1 92.25 430 ILE A O 1
ATOM 3393 N N . GLU A 1 431 ? -28 25.625 18.781 1 91.81 431 GLU A N 1
ATOM 3394 C CA . GLU A 1 431 ? -27.438 26.016 20.062 1 91.81 431 GLU A CA 1
ATOM 3395 C C . GLU A 1 431 ? -26.219 25.156 20.422 1 91.81 431 GLU A C 1
ATOM 3397 O O . GLU A 1 431 ? -26.047 24.062 19.859 1 91.81 431 GLU A O 1
ATOM 3402 N N . TRP A 1 432 ? -25.359 25.719 21.266 1 93 432 TRP A N 1
ATOM 3403 C CA . TRP A 1 432 ? -24.203 24.953 21.688 1 93 432 TRP A CA 1
ATOM 3404 C C . TRP A 1 432 ? -23.766 25.344 23.094 1 93 432 TRP A C 1
ATOM 3406 O O . TRP A 1 432 ? -24.156 26.406 23.594 1 93 432 TRP A O 1
ATOM 3416 N N . GLN A 1 433 ? -23.078 24.484 23.766 1 92.25 433 GLN A N 1
ATOM 3417 C CA . GLN A 1 433 ? -22.484 24.75 25.078 1 92.25 433 GLN A CA 1
ATOM 3418 C C . GLN A 1 433 ? -21.25 23.875 25.312 1 92.25 433 GLN A C 1
ATOM 3420 O O . GLN A 1 433 ? -21.078 22.859 24.641 1 92.25 433 GLN A O 1
ATOM 3425 N N . ILE A 1 434 ? -20.344 24.359 26.125 1 93.19 434 ILE A N 1
ATOM 3426 C CA . ILE A 1 434 ? -19.219 23.578 26.609 1 93.19 434 ILE A CA 1
ATOM 3427 C C . ILE A 1 434 ? -19.562 22.953 27.969 1 93.19 434 ILE A C 1
ATOM 3429 O O . ILE A 1 434 ? -19.969 23.656 28.891 1 93.19 434 ILE A O 1
ATOM 3433 N N . LEU A 1 435 ? -19.531 21.594 27.969 1 94.44 435 LEU A N 1
ATOM 3434 C CA . LEU A 1 435 ? -19.766 20.844 29.203 1 94.44 435 LEU A CA 1
ATOM 3435 C C . LEU A 1 435 ? -18.469 20.375 29.828 1 94.44 435 LEU A C 1
ATOM 3437 O O . LEU A 1 435 ? -17.547 19.969 29.109 1 94.44 435 LEU A O 1
ATOM 3441 N N . THR A 1 436 ? -18.312 20.578 31.078 1 93 436 THR A N 1
ATOM 3442 C CA . THR A 1 436 ? -17.141 20.109 31.797 1 93 436 THR A CA 1
ATOM 3443 C C . THR A 1 436 ? -17.516 19.078 32.844 1 93 436 THR A C 1
ATOM 3445 O O . THR A 1 436 ? -18.438 19.297 33.656 1 93 436 THR A O 1
ATOM 3448 N N . PHE A 1 437 ? -16.812 17.953 32.781 1 91.88 437 PHE A N 1
ATOM 3449 C CA . PHE A 1 437 ? -17.078 16.875 33.719 1 91.88 437 PHE A CA 1
ATOM 3450 C C . PHE A 1 437 ? -15.828 16.5 34.5 1 91.88 437 PHE A C 1
ATOM 3452 O O . PHE A 1 437 ? -14.711 16.703 34.031 1 91.88 437 PHE A O 1
ATOM 3459 N N . THR A 1 438 ? -16.047 15.992 35.688 1 87.19 438 THR A N 1
ATOM 3460 C CA . THR A 1 438 ? -14.977 15.414 36.5 1 87.19 438 THR A CA 1
ATOM 3461 C C . THR A 1 438 ? -15.016 13.883 36.438 1 87.19 438 THR A C 1
ATOM 3463 O O . THR A 1 438 ? -16.062 13.281 36.688 1 87.19 438 THR A O 1
ATOM 3466 N N . PRO A 1 439 ? -13.898 13.391 36.094 1 86.06 439 PRO A N 1
ATOM 3467 C CA . PRO A 1 439 ? -13.883 11.93 36.031 1 86.06 439 PRO A CA 1
ATOM 3468 C C . PRO A 1 439 ? -14.359 11.289 37.344 1 86.06 439 PRO A C 1
ATOM 3470 O O . PRO A 1 439 ? -14.125 11.836 38.406 1 86.06 439 PRO A O 1
ATOM 3473 N N . PRO A 1 440 ? -14.969 10.148 37.219 1 86.06 440 PRO A N 1
ATOM 3474 C CA . PRO A 1 440 ? -15.531 9.516 38.438 1 86.06 440 PRO A CA 1
ATOM 3475 C C . PRO A 1 440 ? -14.461 9.031 39.406 1 86.06 440 PRO A C 1
ATOM 3477 O O . PRO A 1 440 ? -13.289 8.938 39.031 1 86.06 440 PRO A O 1
ATOM 3480 N N . CYS A 1 441 ? -15 8.625 40.531 1 83.31 441 CYS A N 1
ATOM 3481 C CA . CYS A 1 441 ? -14.117 8.086 41.562 1 83.31 441 CYS A CA 1
ATOM 3482 C C . CYS A 1 441 ? -13.531 6.746 41.125 1 83.31 441 CYS A C 1
ATOM 3484 O O . CYS A 1 441 ? -14.227 5.93 40.531 1 83.31 441 CYS A O 1
ATOM 3486 N N . GLY A 1 442 ? -12.25 6.527 41.25 1 82.62 442 GLY A N 1
ATOM 3487 C CA . GLY A 1 442 ? -11.594 5.293 40.875 1 82.62 442 GLY A CA 1
ATOM 3488 C C . GLY A 1 442 ? -10.82 5.41 39.562 1 82.62 442 GLY A C 1
ATOM 3489 O O . GLY A 1 442 ? -10.023 4.539 39.219 1 82.62 442 GLY A O 1
ATOM 3490 N N . GLN A 1 443 ? -11.094 6.484 38.875 1 86.06 443 GLN A N 1
ATOM 3491 C CA . GLN A 1 443 ? -10.398 6.676 37.625 1 86.06 443 GLN A CA 1
ATOM 3492 C C . GLN A 1 443 ? -9.344 7.77 37.75 1 86.06 443 GLN A C 1
ATOM 3494 O O . GLN A 1 443 ? -8.984 8.406 36.75 1 86.06 443 GLN A O 1
ATOM 3499 N N . GLU A 1 444 ? -8.875 7.953 38.938 1 85.44 444 GLU A N 1
ATOM 3500 C CA . GLU A 1 444 ? -7.832 8.945 39.188 1 85.44 444 GLU A CA 1
ATOM 3501 C C . GLU A 1 444 ? -6.484 8.469 38.656 1 85.44 444 GLU A C 1
ATOM 3503 O O . GLU A 1 444 ? -6.168 7.277 38.719 1 85.44 444 GLU A O 1
ATOM 3508 N N . HIS A 1 445 ? -5.844 9.453 38.125 1 89 445 HIS A N 1
ATOM 3509 C CA . HIS A 1 445 ? -4.488 9.141 37.688 1 89 445 HIS A CA 1
ATOM 3510 C C . HIS A 1 445 ? -3.537 9.031 38.875 1 89 445 HIS A C 1
ATOM 3512 O O . HIS A 1 445 ? -3.621 9.82 39.844 1 89 445 HIS A O 1
ATOM 3518 N N . PRO A 1 446 ? -2.674 8.109 38.844 1 87.31 446 PRO A N 1
ATOM 3519 C CA . PRO A 1 446 ? -1.799 7.91 40 1 87.31 446 PRO A CA 1
ATOM 3520 C C . PRO A 1 446 ? -0.802 9.055 40.188 1 87.31 446 PRO A C 1
ATOM 3522 O O . PRO A 1 446 ? -0.38 9.328 41.312 1 87.31 446 PRO A O 1
ATOM 3525 N N . LYS A 1 447 ? -0.476 9.703 39.219 1 87.94 447 LYS A N 1
ATOM 3526 C CA . LYS A 1 447 ? 0.609 10.68 39.281 1 87.94 447 LYS A CA 1
ATOM 3527 C C . LYS A 1 447 ? 0.069 12.102 39.25 1 87.94 447 LYS A C 1
ATOM 3529 O O . LYS A 1 447 ? 0.674 13.016 39.812 1 87.94 447 LYS A O 1
ATOM 3534 N N . PHE A 1 448 ? -1.097 12.328 38.562 1 87.81 448 PHE A N 1
ATOM 3535 C CA . PHE A 1 448 ? -1.549 13.688 38.344 1 87.81 448 PHE A CA 1
ATOM 3536 C C . PHE A 1 448 ? -2.863 13.961 39.062 1 87.81 448 PHE A C 1
ATOM 3538 O O . PHE A 1 448 ? -3.738 13.094 39.094 1 87.81 448 PHE A O 1
ATOM 3545 N N . ARG A 1 449 ? -2.973 15.117 39.5 1 81.62 449 ARG A N 1
ATOM 3546 C CA . ARG A 1 449 ? -4.16 15.508 40.281 1 81.62 449 ARG A CA 1
ATOM 3547 C C . ARG A 1 449 ? -5.375 15.625 39.344 1 81.62 449 ARG A C 1
ATOM 3549 O O . ARG A 1 449 ? -5.262 16.094 38.219 1 81.62 449 ARG A O 1
ATOM 3556 N N . LYS A 1 450 ? -6.441 15.328 40 1 78.38 450 LYS A N 1
ATOM 3557 C CA . LYS A 1 450 ? -7.723 15.344 39.281 1 78.38 450 LYS A CA 1
ATOM 3558 C C . LYS A 1 450 ? -8.055 16.734 38.75 1 78.38 450 LYS A C 1
ATOM 3560 O O . LYS A 1 450 ? -8.641 16.891 37.688 1 78.38 450 LYS A O 1
ATOM 3565 N N . SER A 1 451 ? -7.73 17.719 39.469 1 71.56 451 SER A N 1
ATOM 3566 C CA . SER A 1 451 ? -8.039 19.109 39.094 1 71.56 451 SER A CA 1
ATOM 3567 C C . SER A 1 451 ? -7.281 19.531 37.844 1 71.56 451 SER A C 1
ATOM 3569 O O . SER A 1 451 ? -7.656 20.5 37.188 1 71.56 451 SER A O 1
ATOM 3571 N N . ARG A 1 452 ? -6.426 18.797 37.438 1 71.44 452 ARG A N 1
ATOM 3572 C CA . ARG A 1 452 ? -5.586 19.141 36.312 1 71.44 452 ARG A CA 1
ATOM 3573 C C . ARG A 1 452 ? -5.973 18.312 35.094 1 71.44 452 ARG A C 1
ATOM 3575 O O . ARG A 1 452 ? -5.293 18.359 34.062 1 71.44 452 ARG A O 1
ATOM 3582 N N . LEU A 1 453 ? -7.059 17.609 35.281 1 80.06 453 LEU A N 1
ATOM 3583 C CA . LEU A 1 453 ? -7.457 16.703 34.188 1 80.06 453 LEU A CA 1
ATOM 3584 C C . LEU A 1 453 ? -8.93 16.891 33.844 1 80.06 453 LEU A C 1
ATOM 3586 O O . LEU A 1 453 ? -9.734 15.969 34.031 1 80.06 453 LEU A O 1
ATOM 3590 N N . PRO A 1 454 ? -9.203 18 33.219 1 78.25 454 PRO A N 1
ATOM 3591 C CA . PRO A 1 454 ? -10.617 18.219 32.875 1 78.25 454 PRO A CA 1
ATOM 3592 C C . PRO A 1 454 ? -11.078 17.391 31.688 1 78.25 454 PRO A C 1
ATOM 3594 O O . PRO A 1 454 ? -10.289 17.109 30.781 1 78.25 454 PRO A O 1
ATOM 3597 N N . LEU A 1 455 ? -12.297 16.953 31.859 1 82.5 455 LEU A N 1
ATOM 3598 C CA . LEU A 1 455 ? -13.039 16.344 30.766 1 82.5 455 LEU A CA 1
ATOM 3599 C C . LEU A 1 455 ? -14.102 17.297 30.234 1 82.5 455 LEU A C 1
ATOM 3601 O O . LEU A 1 455 ? -15.039 17.656 30.953 1 82.5 455 LEU A O 1
ATOM 3605 N N . THR A 1 456 ? -13.875 17.797 28.906 1 84.25 456 THR A N 1
ATOM 3606 C CA . THR A 1 456 ? -14.812 18.766 28.344 1 84.25 456 THR A CA 1
ATOM 3607 C C . THR A 1 456 ? -15.445 18.234 27.062 1 84.25 456 THR A C 1
ATOM 3609 O O . THR A 1 456 ? -14.875 17.375 26.391 1 84.25 456 THR A O 1
ATOM 3612 N N . CYS A 1 457 ? -16.672 18.656 26.844 1 87.69 457 CYS A N 1
ATOM 3613 C CA . CYS A 1 457 ? -17.391 18.297 25.625 1 87.69 457 CYS A CA 1
ATOM 3614 C C . CYS A 1 457 ? -18.078 19.5 25.016 1 87.69 457 CYS A C 1
ATOM 3616 O O . CYS A 1 457 ? -18.562 20.375 25.734 1 87.69 457 CYS A O 1
ATOM 3618 N N . ARG A 1 458 ? -17.984 19.516 23.766 1 86.06 458 ARG A N 1
ATOM 3619 C CA . ARG A 1 458 ? -18.828 20.453 23.047 1 86.06 458 ARG A CA 1
ATOM 3620 C C . ARG A 1 458 ? -20.141 19.797 22.594 1 86.06 458 ARG A C 1
ATOM 3622 O O . ARG A 1 458 ? -20.125 18.781 21.906 1 86.06 458 ARG A O 1
ATOM 3629 N N . PHE A 1 459 ? -21.172 20.359 23.016 1 88.06 459 PHE A N 1
ATOM 3630 C CA . PHE A 1 459 ? -22.5 19.828 22.734 1 88.06 459 PHE A CA 1
ATOM 3631 C C . PHE A 1 459 ? -23.312 20.812 21.891 1 88.06 459 PHE A C 1
ATOM 3633 O O . PHE A 1 459 ? -23.469 21.969 22.266 1 88.06 459 PHE A O 1
ATOM 3640 N N . ALA A 1 460 ? -23.719 20.391 20.734 1 85.5 460 ALA A N 1
ATOM 3641 C CA . ALA A 1 460 ? -24.516 21.219 19.828 1 85.5 460 ALA A CA 1
ATOM 3642 C C . ALA A 1 460 ? -25.781 20.469 19.391 1 85.5 460 ALA A C 1
ATOM 3644 O O . ALA A 1 460 ? -25.75 19.266 19.188 1 85.5 460 ALA A O 1
ATOM 3645 N N . PHE A 1 461 ? -26.891 21.203 19.312 1 87.06 461 PHE A N 1
ATOM 3646 C CA . PHE A 1 461 ? -28.156 20.562 18.984 1 87.06 461 PHE A CA 1
ATOM 3647 C C . PHE A 1 461 ? -29.109 21.578 18.359 1 87.06 461 PHE A C 1
ATOM 3649 O O . PHE A 1 461 ? -28.953 22.781 18.531 1 87.06 461 PHE A O 1
ATOM 3656 N N . GLY A 1 462 ? -30.094 20.984 17.625 1 86.25 462 GLY A N 1
ATOM 3657 C CA . GLY A 1 462 ? -31.172 21.797 17.109 1 86.25 462 GLY A CA 1
ATOM 3658 C C . GLY A 1 462 ? -32.219 22.125 18.156 1 86.25 462 GLY A C 1
ATOM 3659 O O . GLY A 1 462 ? -32.5 21.312 19.047 1 86.25 462 GLY A O 1
ATOM 3660 N N . LYS A 1 463 ? -32.906 23.234 18.109 1 77.31 463 LYS A N 1
ATOM 3661 C CA . LYS A 1 463 ? -33.844 23.75 19.094 1 77.31 463 LYS A CA 1
ATOM 3662 C C . LYS A 1 463 ? -35.156 22.938 19.094 1 77.31 463 LYS A C 1
ATOM 3664 O O . LYS A 1 463 ? -35.875 22.953 20.078 1 77.31 463 LYS A O 1
ATOM 3669 N N . GLU A 1 464 ? -35.188 22.031 18.328 1 68.62 464 GLU A N 1
ATOM 3670 C CA . GLU A 1 464 ? -36.5 21.391 18.297 1 68.62 464 GLU A CA 1
ATOM 3671 C C . GLU A 1 464 ? -36.75 20.562 19.562 1 68.62 464 GLU A C 1
ATOM 3673 O O . GLU A 1 464 ? -35.781 20.156 20.234 1 68.62 464 GLU A O 1
ATOM 3678 N N . GLY A 1 465 ? -37.969 20.531 20.266 1 66.06 465 GLY A N 1
ATOM 3679 C CA . GLY A 1 465 ? -38.438 20.125 21.562 1 66.06 465 GLY A CA 1
ATOM 3680 C C . GLY A 1 465 ? -38.219 18.641 21.859 1 66.06 465 GLY A C 1
ATOM 3681 O O . GLY A 1 465 ? -38.281 18.219 23 1 66.06 465 GLY A O 1
ATOM 3682 N N . SER A 1 466 ? -38 17.703 21.016 1 79.12 466 SER A N 1
ATOM 3683 C CA . SER A 1 466 ? -37.781 16.312 21.375 1 79.12 466 SER A CA 1
ATOM 3684 C C . SER A 1 466 ? -36.312 16.016 21.578 1 79.12 466 SER A C 1
ATOM 3686 O O . SER A 1 466 ? -35.469 16.75 21.109 1 79.12 466 SER A O 1
ATOM 3688 N N . LEU A 1 467 ? -36.094 15.031 22.547 1 91.25 467 LEU A N 1
ATOM 3689 C CA . LEU A 1 467 ? -34.719 14.602 22.766 1 91.25 467 LEU A CA 1
ATOM 3690 C C . LEU A 1 467 ? -34.094 14.086 21.469 1 91.25 467 LEU A C 1
ATOM 3692 O O . LEU A 1 467 ? -34.531 13.07 20.938 1 91.25 467 LEU A O 1
ATOM 3696 N N . PRO A 1 468 ? -33.188 14.734 20.969 1 95.56 468 PRO A N 1
ATOM 3697 C CA . PRO A 1 468 ? -32.594 14.336 19.688 1 95.56 468 PRO A CA 1
ATOM 3698 C C . PRO A 1 468 ? -31.719 13.094 19.812 1 95.56 468 PRO A C 1
ATOM 3700 O O . PRO A 1 468 ? -31.219 12.797 20.906 1 95.56 468 PRO A O 1
ATOM 3703 N N . PRO A 1 469 ? -31.625 12.312 18.703 1 96.75 469 PRO A N 1
ATOM 3704 C CA . PRO A 1 469 ? -30.547 11.312 18.688 1 96.75 469 PRO A CA 1
ATOM 3705 C C . PRO A 1 469 ? -29.156 11.93 18.875 1 96.75 469 PRO A C 1
ATOM 3707 O O . PRO A 1 469 ? -28.938 13.078 18.484 1 96.75 469 PRO A O 1
ATOM 3710 N N . LEU A 1 470 ? -28.25 11.188 19.469 1 98.06 470 LEU A N 1
ATOM 3711 C CA . LEU A 1 470 ? -26.938 11.711 19.844 1 98.06 470 LEU A CA 1
ATOM 3712 C C . LEU A 1 470 ? -25.844 11.094 18.984 1 98.06 470 LEU A C 1
ATOM 3714 O O . LEU A 1 470 ? -25.781 9.875 18.844 1 98.06 470 LEU A O 1
ATOM 3718 N N . VAL A 1 471 ? -25.062 11.883 18.328 1 98.5 471 VAL A N 1
ATOM 3719 C CA . VAL A 1 471 ? -23.844 11.438 17.672 1 98.5 471 VAL A CA 1
ATOM 3720 C C . VAL A 1 471 ? -22.641 11.836 18.516 1 98.5 471 VAL A C 1
ATOM 3722 O O . VAL A 1 471 ? -22.391 13.023 18.75 1 98.5 471 VAL A O 1
ATOM 3725 N N . VAL A 1 472 ? -21.938 10.898 19 1 98.69 472 VAL A N 1
ATOM 3726 C CA . VAL A 1 472 ? -20.719 11.102 19.797 1 98.69 472 VAL A CA 1
ATOM 3727 C C . VAL A 1 472 ? -19.5 11.078 18.875 1 98.69 472 VAL A C 1
ATOM 3729 O O . VAL A 1 472 ? -19.344 10.164 18.062 1 98.69 472 VAL A O 1
ATOM 3732 N N . SER A 1 473 ? -18.609 12.062 19.047 1 98.31 473 SER A N 1
ATOM 3733 C CA . SER A 1 473 ? -17.422 12.133 18.203 1 98.31 473 SER A CA 1
ATOM 3734 C C . SER A 1 473 ? -16.188 12.523 19.016 1 98.31 473 SER A C 1
ATOM 3736 O O . SER A 1 473 ? -15.969 13.703 19.281 1 98.31 473 SER A O 1
ATOM 3738 N N . PRO A 1 474 ? -15.383 11.57 19.438 1 98.25 474 PRO A N 1
ATOM 3739 C CA . PRO A 1 474 ? -14.062 11.906 19.969 1 98.25 474 PRO A CA 1
ATOM 3740 C C . PRO A 1 474 ? -13.07 12.312 18.875 1 98.25 474 PRO A C 1
ATOM 3742 O O . PRO A 1 474 ? -13.195 11.867 17.734 1 98.25 474 PRO A O 1
ATOM 3745 N N . HIS A 1 475 ? -12.172 13.195 19.172 1 97.75 475 HIS A N 1
ATOM 3746 C CA . HIS A 1 475 ? -11.227 13.648 18.156 1 97.75 475 HIS A CA 1
ATOM 3747 C C . HIS A 1 475 ? -10.07 12.664 18.016 1 97.75 475 HIS A C 1
ATOM 3749 O O . HIS A 1 475 ? -9.883 11.789 18.859 1 97.75 475 HIS A O 1
ATOM 3755 N N . GLY A 1 476 ? -9.305 12.859 16.875 1 97.19 476 GLY A N 1
ATOM 3756 C CA . GLY A 1 476 ? -8.086 12.094 16.672 1 97.19 476 GLY A CA 1
ATOM 3757 C C . GLY A 1 476 ? -6.883 12.68 17.391 1 97.19 476 GLY A C 1
ATOM 3758 O O . GLY A 1 476 ? -7.031 13.531 18.266 1 97.19 476 GLY A O 1
ATOM 3759 N N . GLY A 1 477 ? -5.754 12.25 17.062 1 94.44 477 GLY A N 1
ATOM 3760 C CA . GLY A 1 477 ? -4.535 12.672 17.734 1 94.44 477 GLY A CA 1
ATOM 3761 C C . GLY A 1 477 ? -3.758 11.516 18.344 1 94.44 477 GLY A C 1
ATOM 3762 O O . GLY A 1 477 ? -3.221 10.672 17.625 1 94.44 477 GLY A O 1
ATOM 3763 N N . PRO A 1 478 ? -3.672 11.43 19.609 1 96.5 478 PRO A N 1
ATOM 3764 C CA . PRO A 1 478 ? -4.691 11.797 20.594 1 96.5 478 PRO A CA 1
ATOM 3765 C C . PRO A 1 478 ? -4.484 13.203 21.156 1 96.5 478 PRO A C 1
ATOM 3767 O O . PRO A 1 478 ? -5.367 13.734 21.844 1 96.5 478 PRO A O 1
ATOM 3770 N N . HIS A 1 479 ? -3.379 13.75 20.922 1 97.19 479 HIS A N 1
ATOM 3771 C CA . HIS A 1 479 ? -3.102 15.047 21.516 1 97.19 479 HIS A CA 1
ATOM 3772 C C . HIS A 1 479 ? -3.551 16.188 20.609 1 97.19 479 HIS A C 1
ATOM 3774 O O . HIS A 1 479 ? -2.719 16.891 20.047 1 97.19 479 HIS A O 1
ATOM 3780 N N . SER A 1 480 ? -4.805 16.266 20.531 1 96.56 480 SER A N 1
ATOM 3781 C CA . SER A 1 480 ? -5.543 17.297 19.797 1 96.56 480 SER A CA 1
ATOM 3782 C C . SER A 1 480 ? -6.699 17.828 20.641 1 96.56 480 SER A C 1
ATOM 3784 O O . SER A 1 480 ? -6.762 17.609 21.844 1 96.56 480 SER A O 1
ATOM 3786 N N . VAL A 1 481 ? -7.574 18.672 19.984 1 95.88 481 VAL A N 1
ATOM 3787 C CA . VAL A 1 481 ? -8.656 19.266 20.766 1 95.88 481 VAL A CA 1
ATOM 3788 C C . VAL A 1 481 ? -9.773 19.719 19.828 1 95.88 481 VAL A C 1
ATOM 3790 O O . VAL A 1 481 ? -9.523 20.078 18.672 1 95.88 481 VAL A O 1
ATOM 3793 N N . PHE A 1 482 ? -10.969 19.594 20.25 1 96.31 482 PHE A N 1
ATOM 3794 C CA . PHE A 1 482 ? -12.086 20.297 19.656 1 96.31 482 PHE A CA 1
ATOM 3795 C C . PHE A 1 482 ? -12.305 21.656 20.328 1 96.31 482 PHE A C 1
ATOM 3797 O O . PHE A 1 482 ? -12.641 21.703 21.516 1 96.31 482 PHE A O 1
ATOM 3804 N N . THR A 1 483 ? -12.07 22.656 19.594 1 93.25 483 THR A N 1
ATOM 3805 C CA . THR A 1 483 ? -12.344 24 20.094 1 93.25 483 THR A CA 1
ATOM 3806 C C . THR A 1 483 ? -13.742 24.469 19.688 1 93.25 483 THR A C 1
ATOM 3808 O O . THR A 1 483 ? -14.352 23.875 18.781 1 93.25 483 THR A O 1
ATOM 3811 N N . ALA A 1 484 ? -14.242 25.469 20.391 1 92.12 484 ALA A N 1
ATOM 3812 C CA . ALA A 1 484 ? -15.562 26.016 20.078 1 92.12 484 ALA A CA 1
ATOM 3813 C C . ALA A 1 484 ? -15.523 26.828 18.781 1 92.12 484 ALA A C 1
ATOM 3815 O O . ALA A 1 484 ? -15.617 28.062 18.812 1 92.12 484 ALA A O 1
ATOM 3816 N N . GLU A 1 485 ? -15.383 26.188 17.703 1 92.25 485 GLU A N 1
ATOM 3817 C CA . GLU A 1 485 ? -15.305 26.812 16.391 1 92.25 485 GLU A CA 1
ATOM 3818 C C . GLU A 1 485 ? -16.25 26.141 15.398 1 92.25 485 GLU A C 1
ATOM 3820 O O . GLU A 1 485 ? -16.859 25.109 15.711 1 92.25 485 GLU A O 1
ATOM 3825 N N . TRP A 1 486 ? -16.453 26.797 14.297 1 91.5 486 TRP A N 1
ATOM 3826 C CA . TRP A 1 486 ? -17.297 26.281 13.227 1 91.5 486 TRP A CA 1
ATOM 3827 C C . TRP A 1 486 ? -16.688 25.031 12.602 1 91.5 486 TRP A C 1
ATOM 3829 O O . TRP A 1 486 ? -15.508 25 12.266 1 91.5 486 TRP A O 1
ATOM 3839 N N . MET A 1 487 ? -17.484 23.984 12.602 1 92.88 487 MET A N 1
ATOM 3840 C CA . MET A 1 487 ? -17.125 22.75 11.922 1 92.88 487 MET A CA 1
ATOM 3841 C C . MET A 1 487 ? -18.281 22.25 11.047 1 92.88 487 MET A C 1
ATOM 3843 O O . MET A 1 487 ? -19.391 22.078 11.531 1 92.88 487 MET A O 1
ATOM 3847 N N . LEU A 1 488 ? -17.969 21.953 9.859 1 90.12 488 LEU A N 1
ATOM 3848 C CA . LEU A 1 488 ? -18.984 21.656 8.859 1 90.12 488 LEU A CA 1
ATOM 3849 C C . LEU A 1 488 ? -19.75 20.391 9.211 1 90.12 488 LEU A C 1
ATOM 3851 O O . LEU A 1 488 ? -20.984 20.375 9.211 1 90.12 488 LEU A O 1
ATOM 3855 N N . TYR A 1 489 ? -19.062 19.25 9.555 1 92.06 489 TYR A N 1
ATOM 3856 C CA . TYR A 1 489 ? -19.688 17.953 9.75 1 92.06 489 TYR A CA 1
ATOM 3857 C C . TYR A 1 489 ? -20.625 17.969 10.945 1 92.06 489 TYR A C 1
ATOM 3859 O O . TYR A 1 489 ? -21.797 17.594 10.836 1 92.06 489 TYR A O 1
ATOM 3867 N N . PRO A 1 490 ? -20.203 18.484 12.109 1 94.62 490 PRO A N 1
ATOM 3868 C CA . PRO A 1 490 ? -21.109 18.562 13.258 1 94.62 490 PRO A CA 1
ATOM 3869 C C . PRO A 1 490 ? -22.344 19.406 12.984 1 94.62 490 PRO A C 1
ATOM 3871 O O . PRO A 1 490 ? -23.453 19.047 13.383 1 94.62 490 PRO A O 1
ATOM 3874 N N . ILE A 1 491 ? -22.188 20.5 12.273 1 92.44 491 ILE A N 1
ATOM 3875 C CA . ILE A 1 491 ? -23.297 21.406 12.008 1 92.44 491 ILE A CA 1
ATOM 3876 C C . ILE A 1 491 ? -24.281 20.734 11.047 1 92.44 491 ILE A C 1
ATOM 3878 O O . ILE A 1 491 ? -25.5 20.859 11.203 1 92.44 491 ILE A O 1
ATOM 3882 N N . ALA A 1 492 ? -23.703 20.062 10.07 1 93.31 492 ALA A N 1
ATOM 3883 C CA . ALA A 1 492 ? -24.562 19.344 9.117 1 93.31 492 ALA A CA 1
ATOM 3884 C C . ALA A 1 492 ? -25.375 18.281 9.828 1 93.31 492 ALA A C 1
ATOM 3886 O O . ALA A 1 492 ? -26.547 18.078 9.508 1 93.31 492 ALA A O 1
ATOM 3887 N N . LEU A 1 493 ? -24.812 17.578 10.75 1 95.69 493 LEU A N 1
ATOM 3888 C CA . LEU A 1 493 ? -25.531 16.562 11.508 1 95.69 493 LEU A CA 1
ATOM 3889 C C . LEU A 1 493 ? -26.609 17.188 12.375 1 95.69 493 LEU A C 1
ATOM 3891 O O . LEU A 1 493 ? -27.719 16.641 12.5 1 95.69 493 LEU A O 1
ATOM 3895 N N . CYS A 1 494 ? -26.359 18.344 12.977 1 94.75 494 CYS A N 1
ATOM 3896 C CA . CYS A 1 494 ? -27.359 19.062 13.75 1 94.75 494 CYS A CA 1
ATOM 3897 C C . CYS A 1 494 ? -28.547 19.453 12.875 1 94.75 494 CYS A C 1
ATOM 3899 O O . CYS A 1 494 ? -29.703 19.344 13.297 1 94.75 494 CYS A O 1
ATOM 3901 N N . LYS A 1 495 ? -28.203 19.875 11.656 1 92.06 495 LYS A N 1
ATOM 3902 C CA . LYS A 1 495 ? -29.25 20.266 10.719 1 92.06 495 LYS A CA 1
ATOM 3903 C C . LYS A 1 495 ? -30.109 19.062 10.312 1 92.06 495 LYS A C 1
ATOM 3905 O O . LYS A 1 495 ? -31.266 19.219 9.945 1 92.06 495 LYS A O 1
ATOM 3910 N N . LEU A 1 496 ? -29.547 17.891 10.445 1 93.44 496 LEU A N 1
ATOM 3911 C CA . LEU A 1 496 ? -30.281 16.672 10.141 1 93.44 496 LEU A CA 1
ATOM 3912 C C . LEU A 1 496 ? -31.078 16.188 11.352 1 93.44 496 LEU A C 1
ATOM 3914 O O . LEU A 1 496 ? -31.75 15.156 11.289 1 93.44 496 LEU A O 1
ATOM 3918 N N . GLY A 1 497 ? -30.938 16.891 12.5 1 93.5 497 GLY A N 1
ATOM 3919 C CA . GLY A 1 497 ? -31.766 16.578 13.664 1 93.5 497 GLY A CA 1
ATOM 3920 C C . GLY A 1 497 ? -31 15.883 14.766 1 93.5 497 GLY A C 1
ATOM 3921 O O . GLY A 1 497 ? -31.578 15.508 15.789 1 93.5 497 GLY A O 1
ATOM 3922 N N . PHE A 1 498 ? -29.719 15.766 14.617 1 96.44 498 PHE A N 1
ATOM 3923 C CA . PHE A 1 498 ? -28.906 15.117 15.641 1 96.44 498 PHE A CA 1
ATOM 3924 C C . PHE A 1 498 ? -28.375 16.141 16.641 1 96.44 498 PHE A C 1
ATOM 3926 O O . PHE A 1 498 ? -28.203 17.312 16.297 1 96.44 498 PHE A O 1
ATOM 3933 N N . ALA A 1 499 ? -28.203 15.742 17.844 1 96.88 499 ALA A N 1
ATOM 3934 C CA . ALA A 1 499 ? -27.234 16.406 18.734 1 96.88 499 ALA A CA 1
ATOM 3935 C C . ALA A 1 499 ? -25.844 15.828 18.547 1 96.88 499 ALA A C 1
ATOM 3937 O O . ALA A 1 499 ? -25.672 14.641 18.281 1 96.88 499 ALA A O 1
ATOM 3938 N N . VAL A 1 500 ? -24.875 16.672 18.656 1 97.75 500 VAL A N 1
ATOM 3939 C CA . VAL A 1 500 ? -23.5 16.219 18.438 1 97.75 500 VAL A CA 1
ATOM 3940 C C . VAL A 1 500 ? -22.656 16.516 19.688 1 97.75 500 VAL A C 1
ATOM 3942 O O . VAL A 1 500 ? -22.641 17.641 20.172 1 97.75 500 VAL A O 1
ATOM 3945 N N . LEU A 1 501 ? -22.016 15.508 20.188 1 98.19 501 LEU A N 1
ATOM 3946 C CA . LEU A 1 501 ? -21.109 15.617 21.328 1 98.19 501 LEU A CA 1
ATOM 3947 C C . LEU A 1 501 ? -19.672 15.414 20.891 1 98.19 501 LEU A C 1
ATOM 3949 O O . LEU A 1 501 ? -19.266 14.297 20.578 1 98.19 501 LEU A O 1
ATOM 3953 N N . LEU A 1 502 ? -18.906 16.516 20.844 1 98.19 502 LEU A N 1
ATOM 3954 C CA . LEU A 1 502 ? -17.469 16.453 20.578 1 98.19 502 LEU A CA 1
ATOM 3955 C C . LEU A 1 502 ? -16.672 16.375 21.875 1 98.19 502 LEU A C 1
ATOM 3957 O O . LEU A 1 502 ? -16.703 17.312 22.688 1 98.19 502 LEU A O 1
ATOM 3961 N N . VAL A 1 503 ? -15.891 15.312 22.062 1 98 503 VAL A N 1
ATOM 3962 C CA . VAL A 1 503 ? -15.344 15.016 23.391 1 98 503 VAL A CA 1
ATOM 3963 C C . VAL A 1 503 ? -13.852 15.336 23.406 1 98 503 VAL A C 1
ATOM 3965 O O . VAL A 1 503 ? -13.094 14.859 22.547 1 98 503 VAL A O 1
ATOM 3968 N N . ASN A 1 504 ? -13.438 16.141 24.312 1 97.38 504 ASN A N 1
ATOM 3969 C CA . ASN A 1 504 ? -12.039 16.344 24.688 1 97.38 504 ASN A CA 1
ATOM 3970 C C . ASN A 1 504 ? -11.656 15.516 25.906 1 97.38 504 ASN A C 1
ATOM 3972 O O . ASN A 1 504 ? -11.727 15.992 27.031 1 97.38 504 ASN A O 1
ATOM 3976 N N . TYR A 1 505 ? -11.25 14.305 25.641 1 97.38 505 TYR A N 1
ATOM 3977 C CA . TYR A 1 505 ? -10.867 13.383 26.703 1 97.38 505 TYR A CA 1
ATOM 3978 C C . TYR A 1 505 ? -9.531 13.781 27.312 1 97.38 505 TYR A C 1
ATOM 3980 O O . TYR A 1 505 ? -8.828 14.648 26.781 1 97.38 505 TYR A O 1
ATOM 3988 N N . ARG A 1 506 ? -9.18 13.219 28.641 1 95.12 506 ARG A N 1
ATOM 3989 C CA . ARG A 1 506 ? -7.879 13.469 29.234 1 95.12 506 ARG A CA 1
ATOM 3990 C C . ARG A 1 506 ? -6.75 13 28.328 1 95.12 506 ARG A C 1
ATOM 3992 O O . ARG A 1 506 ? -6.734 11.852 27.891 1 95.12 506 ARG A O 1
ATOM 3999 N N . GLY A 1 507 ? -5.895 13.836 27.969 1 96.56 507 GLY A N 1
ATOM 4000 C CA . GLY A 1 507 ? -4.871 13.656 26.953 1 96.56 507 GLY A CA 1
ATOM 4001 C C . GLY A 1 507 ? -4.953 14.68 25.828 1 96.56 507 GLY A C 1
ATOM 4002 O O . GLY A 1 507 ? -4.016 14.828 25.047 1 96.56 507 GLY A O 1
ATOM 4003 N N . SER A 1 508 ? -6.07 15.469 25.781 1 96.94 508 SER A N 1
ATOM 4004 C CA . SER A 1 508 ? -6.285 16.5 24.766 1 96.94 508 SER A CA 1
ATOM 4005 C C . SER A 1 508 ? -5.406 17.719 25.016 1 96.94 508 SER A C 1
ATOM 4007 O O . SER A 1 508 ? -4.969 17.953 26.156 1 96.94 508 SER A O 1
ATOM 4009 N N . SER A 1 509 ? -5.105 18.422 24.062 1 94.62 509 SER A N 1
ATOM 4010 C CA . SER A 1 509 ? -4.281 19.625 24.203 1 94.62 509 SER A CA 1
ATOM 4011 C C . SER A 1 509 ? -5.117 20.812 24.656 1 94.62 509 SER A C 1
ATOM 4013 O O . SER A 1 509 ? -6.34 20.812 24.5 1 94.62 509 SER A O 1
ATOM 4015 N N . GLY A 1 510 ? -4.492 21.766 25.234 1 90.06 510 GLY A N 1
ATOM 4016 C CA . GLY A 1 510 ? -5.176 22.984 25.672 1 90.06 510 GLY A CA 1
ATOM 4017 C C . GLY A 1 510 ? -5.652 22.906 27.109 1 90.06 510 GLY A C 1
ATOM 4018 O O . GLY A 1 510 ? -6.395 23.781 27.562 1 90.06 510 GLY A O 1
ATOM 4019 N N . PHE A 1 511 ? -5.227 21.859 27.859 1 90.94 511 PHE A N 1
ATOM 4020 C CA . PHE A 1 511 ? -5.684 21.672 29.234 1 90.94 511 PHE A CA 1
ATOM 4021 C C . PHE A 1 511 ? -4.504 21.453 30.172 1 90.94 511 PHE A C 1
ATOM 4023 O O . PHE A 1 511 ? -4.664 20.891 31.25 1 90.94 511 PHE A O 1
ATOM 4030 N N . GLY A 1 512 ? -3.318 21.828 29.719 1 87.56 512 GLY A N 1
ATOM 4031 C CA . GLY A 1 512 ? -2.123 21.688 30.531 1 87.56 512 GLY A CA 1
ATOM 4032 C C . GLY A 1 512 ? -1.258 20.516 30.125 1 87.56 512 GLY A C 1
ATOM 4033 O O . GLY A 1 512 ? -1.756 19.531 29.547 1 87.56 512 GLY A O 1
ATOM 4034 N N . GLN A 1 513 ? 0.058 20.562 30.484 1 90.44 513 GLN A N 1
ATOM 4035 C CA . GLN A 1 513 ? 1.022 19.547 30.078 1 90.44 513 GLN A CA 1
ATOM 4036 C C . GLN A 1 513 ? 0.777 18.234 30.828 1 90.44 513 GLN A C 1
ATOM 4038 O O . GLN A 1 513 ? 0.999 17.141 30.266 1 90.44 513 GLN A O 1
ATOM 4043 N N . ASP A 1 514 ? 0.34 18.312 32.062 1 91.56 514 ASP A N 1
ATOM 4044 C CA . ASP A 1 514 ? 0.015 17.094 32.844 1 91.56 514 ASP A CA 1
ATOM 4045 C C . ASP A 1 514 ? -1.093 16.297 32.156 1 91.56 514 ASP A C 1
ATOM 4047 O O . ASP A 1 514 ? -1.079 15.07 32.156 1 91.56 514 ASP A O 1
ATOM 4051 N N . ASN A 1 515 ? -2.043 17.031 31.641 1 92.81 515 ASN A N 1
ATOM 4052 C CA . ASN A 1 515 ? -3.133 16.375 30.922 1 92.81 515 ASN A CA 1
ATOM 4053 C C . ASN A 1 515 ? -2.617 15.539 29.75 1 92.81 515 ASN A C 1
ATOM 4055 O O . ASN A 1 515 ? -3.068 14.414 29.547 1 92.81 515 ASN A O 1
ATOM 4059 N N . ILE A 1 516 ? -1.677 16.078 29.031 1 94.69 516 ILE A N 1
ATOM 4060 C CA . ILE A 1 516 ? -1.09 15.383 27.891 1 94.69 516 ILE A CA 1
ATOM 4061 C C . ILE A 1 516 ? -0.409 14.102 28.359 1 94.69 516 ILE A C 1
ATOM 4063 O O . ILE A 1 516 ? -0.673 13.023 27.828 1 94.69 516 ILE A O 1
ATOM 4067 N N . TYR A 1 517 ? 0.41 14.148 29.406 1 94.81 517 TYR A N 1
ATOM 4068 C CA . TYR A 1 517 ? 1.223 13.031 29.859 1 94.81 517 TYR A CA 1
ATOM 4069 C C . TYR A 1 517 ? 0.367 12 30.578 1 94.81 517 TYR A C 1
ATOM 4071 O O . TYR A 1 517 ? 0.779 10.844 30.75 1 94.81 517 TYR A O 1
ATOM 4079 N N . SER A 1 518 ? -0.796 12.406 31.016 1 95.69 518 SER A N 1
ATOM 4080 C CA . SER A 1 518 ? -1.675 11.492 31.734 1 95.69 518 SER A CA 1
ATOM 4081 C C . SER A 1 518 ? -2.115 10.336 30.828 1 95.69 518 SER A C 1
ATOM 4083 O O . SER A 1 518 ? -2.475 9.266 31.328 1 95.69 518 SER A O 1
ATOM 4085 N N . LEU A 1 519 ? -2.086 10.516 29.531 1 97.56 519 LEU A N 1
ATOM 4086 C CA . LEU A 1 519 ? -2.65 9.531 28.625 1 97.56 519 LEU A CA 1
ATOM 4087 C C . LEU A 1 519 ? -1.589 8.531 28.188 1 97.56 519 LEU A C 1
ATOM 4089 O O . LEU A 1 519 ? -1.914 7.402 27.797 1 97.56 519 LEU A O 1
ATOM 4093 N N . LEU A 1 520 ? -0.275 8.883 28.219 1 97.44 520 LEU A N 1
ATOM 4094 C CA . LEU A 1 520 ? 0.784 7.996 27.75 1 97.44 520 LEU A CA 1
ATOM 4095 C C . LEU A 1 520 ? 0.766 6.672 28.516 1 97.44 520 LEU A C 1
ATOM 4097 O O . LEU A 1 520 ? 0.824 6.66 29.75 1 97.44 520 LEU A O 1
ATOM 4101 N N . GLY A 1 521 ? 0.613 5.613 27.734 1 97.56 521 GLY A N 1
ATOM 4102 C CA . GLY A 1 521 ? 0.559 4.285 28.328 1 97.56 521 GLY A CA 1
ATOM 4103 C C . GLY A 1 521 ? -0.834 3.887 28.766 1 97.56 521 GLY A C 1
ATOM 4104 O O . GLY A 1 521 ? -1.035 2.785 29.281 1 97.56 521 GLY A O 1
ATOM 4105 N N . ARG A 1 522 ? -1.801 4.793 28.484 1 97.69 522 ARG A N 1
ATOM 4106 C CA . ARG A 1 522 ? -3.129 4.508 29.031 1 97.69 522 ARG A CA 1
ATOM 4107 C C . ARG A 1 522 ? -4.195 4.633 27.938 1 97.69 522 ARG A C 1
ATOM 4109 O O . ARG A 1 522 ? -5.387 4.688 28.234 1 97.69 522 ARG A O 1
ATOM 4116 N N . ILE A 1 523 ? -3.771 4.746 26.719 1 98.5 523 ILE A N 1
ATOM 4117 C CA . ILE A 1 523 ? -4.754 4.777 25.641 1 98.5 523 ILE A CA 1
ATOM 4118 C C . ILE A 1 523 ? -5.551 3.475 25.625 1 98.5 523 ILE A C 1
ATOM 4120 O O . ILE A 1 523 ? -5.051 2.43 26.047 1 98.5 523 ILE A O 1
ATOM 4124 N N . GLY A 1 524 ? -6.781 3.512 25.109 1 98.38 524 GLY A N 1
ATOM 4125 C CA . GLY A 1 524 ? -7.637 2.338 25.078 1 98.38 524 GLY A CA 1
ATOM 4126 C C . GLY A 1 524 ? -8.344 2.076 26.391 1 98.38 524 GLY A C 1
ATOM 4127 O O . GLY A 1 524 ? -9.219 1.205 26.469 1 98.38 524 GLY A O 1
ATOM 4128 N N . SER A 1 525 ? -7.969 2.805 27.422 1 97.81 525 SER A N 1
ATOM 4129 C CA . SER A 1 525 ? -8.602 2.678 28.734 1 97.81 525 SER A CA 1
ATOM 4130 C C . SER A 1 525 ? -9.047 4.035 29.266 1 97.81 525 SER A C 1
ATOM 4132 O O . SER A 1 525 ? -10.242 4.355 29.234 1 97.81 525 SER A O 1
ATOM 4134 N N . GLN A 1 526 ? -8.094 4.957 29.578 1 96.75 526 GLN A N 1
ATOM 4135 C CA . GLN A 1 526 ? -8.422 6.277 30.109 1 96.75 526 GLN A CA 1
ATOM 4136 C C . GLN A 1 526 ? -9.305 7.062 29.141 1 96.75 526 GLN A C 1
ATOM 4138 O O . GLN A 1 526 ? -10.344 7.586 29.531 1 96.75 526 GLN A O 1
ATOM 4143 N N . ASP A 1 527 ? -8.844 7.148 27.969 1 98 527 ASP A N 1
ATOM 4144 C CA . ASP A 1 527 ? -9.555 7.93 26.953 1 98 527 ASP A CA 1
ATOM 4145 C C . ASP A 1 527 ? -10.906 7.297 26.625 1 98 527 ASP A C 1
ATOM 4147 O O . ASP A 1 527 ? -11.898 8 26.453 1 98 527 ASP A O 1
ATOM 4151 N N . VAL A 1 528 ? -11 5.973 26.531 1 98.5 528 VAL A N 1
ATOM 4152 C CA . VAL A 1 528 ? -12.25 5.281 26.266 1 98.5 528 VAL A CA 1
ATOM 4153 C C . VAL A 1 528 ? -13.242 5.539 27.391 1 98.5 528 VAL A C 1
ATOM 4155 O O . VAL A 1 528 ? -14.406 5.883 27.141 1 98.5 528 VAL A O 1
ATOM 4158 N N . LYS A 1 529 ? -12.836 5.379 28.641 1 97.69 529 LYS A N 1
ATOM 4159 C CA . LYS A 1 529 ? -13.688 5.605 29.797 1 97.69 529 LYS A CA 1
ATOM 4160 C C . LYS A 1 529 ? -14.148 7.059 29.875 1 97.69 529 LYS A C 1
ATOM 4162 O O . LYS A 1 529 ? -15.281 7.336 30.266 1 97.69 529 LYS A O 1
ATOM 4167 N N . ASP A 1 530 ? -13.234 7.953 29.5 1 97.38 530 ASP A N 1
ATOM 4168 C CA . ASP A 1 530 ? -13.586 9.367 29.484 1 97.38 530 ASP A CA 1
ATOM 4169 C C . ASP A 1 530 ? -14.734 9.641 28.516 1 97.38 530 ASP A C 1
ATOM 4171 O O . ASP A 1 530 ? -15.68 10.367 28.844 1 97.38 530 ASP A O 1
ATOM 4175 N N . VAL A 1 531 ? -14.672 9.094 27.281 1 98.25 531 VAL A N 1
ATOM 4176 C CA . VAL A 1 531 ? -15.703 9.32 26.266 1 98.25 531 VAL A CA 1
ATOM 4177 C C . VAL A 1 531 ? -17.016 8.695 26.734 1 98.25 531 VAL A C 1
ATOM 4179 O O . VAL A 1 531 ? -18.078 9.336 26.672 1 98.25 531 VAL A O 1
ATOM 4182 N N . GLN A 1 532 ? -16.953 7.445 27.203 1 98.06 532 GLN A N 1
ATOM 4183 C CA . GLN A 1 532 ? -18.156 6.758 27.656 1 98.06 532 GLN A CA 1
ATOM 4184 C C . GLN A 1 532 ? -18.812 7.504 28.812 1 98.06 532 GLN A C 1
ATOM 4186 O O . GLN A 1 532 ? -20.031 7.664 28.844 1 98.06 532 GLN A O 1
ATOM 4191 N N . TYR A 1 533 ? -18 7.934 29.75 1 96.94 533 TYR A N 1
ATOM 4192 C CA . TYR A 1 533 ? -18.516 8.68 30.891 1 96.94 533 TYR A CA 1
ATOM 4193 C C . TYR A 1 533 ? -19.203 9.961 30.438 1 96.94 533 TYR A C 1
ATOM 4195 O O . TYR A 1 533 ? -20.281 10.305 30.938 1 96.94 533 TYR A O 1
ATOM 4203 N N . SER A 1 534 ? -18.594 10.688 29.531 1 97 534 SER A N 1
ATOM 4204 C CA . SER A 1 534 ? -19.172 11.922 29 1 97 534 SER A CA 1
ATOM 4205 C C . SER A 1 534 ? -20.547 11.672 28.391 1 97 534 SER A C 1
ATOM 4207 O O . SER A 1 534 ? -21.469 12.453 28.594 1 97 534 SER A O 1
ATOM 4209 N N . VAL A 1 535 ? -20.641 10.625 27.625 1 97.94 535 VAL A N 1
ATOM 4210 C CA . VAL A 1 535 ? -21.906 10.273 26.984 1 97.94 535 VAL A CA 1
ATOM 4211 C C . VAL A 1 535 ? -22.969 9.969 28.047 1 97.94 535 VAL A C 1
ATOM 4213 O O . VAL A 1 535 ? -24.094 10.453 27.969 1 97.94 535 VAL A O 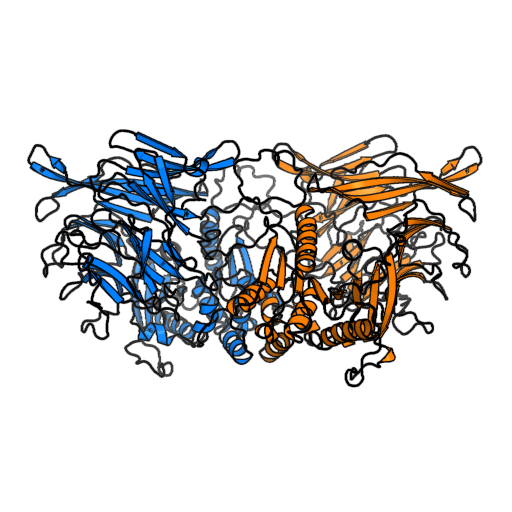1
ATOM 4216 N N . GLU A 1 536 ? -22.609 9.203 29.031 1 97.25 536 GLU A N 1
ATOM 4217 C CA . GLU A 1 536 ? -23.531 8.844 30.094 1 97.25 536 GLU A CA 1
ATOM 4218 C C . GLU A 1 536 ? -24 10.07 30.859 1 97.25 536 GLU A C 1
ATOM 4220 O O . GLU A 1 536 ? -25.172 10.164 31.234 1 97.25 536 GLU A O 1
ATOM 4225 N N . GLN A 1 537 ? -23.109 10.992 31.094 1 96.31 537 GLN A N 1
ATOM 4226 C CA . GLN A 1 537 ? -23.484 12.211 31.797 1 96.31 537 GLN A CA 1
ATOM 4227 C C . GLN A 1 537 ? -24.469 13.031 30.984 1 96.31 537 GLN A C 1
ATOM 4229 O O . GLN A 1 537 ? -25.438 13.57 31.531 1 96.31 537 GLN A O 1
ATOM 4234 N N . VAL A 1 538 ? -24.234 13.164 29.703 1 96.38 538 VAL A N 1
ATOM 4235 C CA . VAL A 1 538 ? -25.109 13.922 28.812 1 96.38 538 VAL A CA 1
ATOM 4236 C C . VAL A 1 538 ? -26.5 13.281 28.797 1 96.38 538 VAL A C 1
ATOM 4238 O O . VAL A 1 538 ? -27.516 13.984 28.797 1 96.38 538 VAL A O 1
ATOM 4241 N N . LEU A 1 539 ? -26.531 11.984 28.781 1 96.69 539 LEU A N 1
ATOM 4242 C CA . LEU A 1 539 ? -27.797 11.266 28.797 1 96.69 539 LEU A CA 1
ATOM 4243 C C . LEU A 1 539 ? -28.5 11.422 30.141 1 96.69 539 LEU A C 1
ATOM 4245 O O . LEU A 1 539 ? -29.734 11.562 30.188 1 96.69 539 LEU A O 1
ATOM 4249 N N . LYS A 1 540 ? -27.75 11.406 31.219 1 96.25 540 LYS A N 1
ATOM 4250 C CA . LYS A 1 540 ? -28.312 11.609 32.562 1 96.25 540 LYS A CA 1
ATOM 4251 C C . LYS A 1 540 ? -28.922 13.008 32.688 1 96.25 540 LYS A C 1
ATOM 4253 O O . LYS A 1 540 ? -29.922 13.188 33.375 1 96.25 540 LYS A O 1
ATOM 4258 N N . MET A 1 541 ? -28.391 13.945 31.969 1 94.56 541 MET A N 1
ATOM 4259 C CA . MET A 1 541 ? -28.875 15.32 31.969 1 94.56 541 MET A CA 1
ATOM 4260 C C . MET A 1 541 ? -30.094 15.477 31.047 1 94.56 541 MET A C 1
ATOM 4262 O O . MET A 1 541 ? -30.641 16.562 30.938 1 94.56 541 MET A O 1
ATOM 4266 N N . LYS A 1 542 ? -30.516 14.422 30.344 1 94.38 542 LYS A N 1
ATOM 4267 C CA . LYS A 1 542 ? -31.656 14.367 29.453 1 94.38 542 LYS A CA 1
ATOM 4268 C C . LYS A 1 542 ? -31.5 15.359 28.297 1 94.38 542 LYS A C 1
ATOM 4270 O O . LYS A 1 542 ? -32.438 16.078 27.969 1 94.38 542 LYS A O 1
ATOM 4275 N N . LEU A 1 543 ? -30.312 15.32 27.797 1 93.94 543 LEU A N 1
ATOM 4276 C CA . LEU A 1 543 ? -30.031 16.219 26.688 1 93.94 543 LEU A CA 1
ATOM 4277 C C . LEU A 1 543 ? -30.203 15.508 25.359 1 93.94 543 LEU A C 1
ATOM 4279 O O . LEU A 1 543 ? -30.312 16.156 24.312 1 93.94 543 LEU A O 1
ATOM 4283 N N . ALA A 1 544 ? -30.234 14.227 25.391 1 95.69 544 ALA A N 1
ATOM 4284 C CA . ALA A 1 544 ? -30.375 13.43 24.172 1 95.69 544 ALA A CA 1
ATOM 4285 C C . ALA A 1 544 ? -31.125 12.133 24.453 1 95.69 544 ALA A C 1
ATOM 4287 O O . ALA A 1 544 ? -31.328 11.766 25.609 1 95.69 544 ALA A O 1
ATOM 4288 N N . ASP A 1 545 ? -31.562 11.453 23.391 1 95.44 545 ASP A N 1
ATOM 4289 C CA . ASP A 1 545 ? -32.312 10.203 23.5 1 95.44 545 ASP A CA 1
ATOM 4290 C C . ASP A 1 545 ? -31.375 9.031 23.797 1 95.44 545 ASP A C 1
ATOM 4292 O O . ASP A 1 545 ? -30.547 8.672 22.953 1 95.44 545 ASP A O 1
ATOM 4296 N N . PRO A 1 546 ? -31.516 8.398 24.906 1 96.12 546 PRO A N 1
ATOM 4297 C CA . PRO A 1 546 ? -30.594 7.312 25.266 1 96.12 546 PRO A CA 1
ATOM 4298 C C . PRO A 1 546 ? -30.734 6.086 24.375 1 96.12 546 PRO A C 1
ATOM 4300 O O . PRO A 1 546 ? -29.844 5.234 24.344 1 96.12 546 PRO A O 1
ATOM 4303 N N . SER A 1 547 ? -31.797 5.941 23.625 1 96.06 547 SER A N 1
ATOM 4304 C CA . SER A 1 547 ? -32 4.785 22.766 1 96.06 547 SER A CA 1
ATOM 4305 C C . SER A 1 547 ? -31.438 5.012 21.375 1 96.06 547 SER A C 1
ATOM 4307 O O . SER A 1 547 ? -31.406 4.094 20.547 1 96.06 547 SER A O 1
ATOM 4309 N N . LYS A 1 548 ? -30.984 6.184 21.109 1 97.31 548 LYS A N 1
ATOM 4310 C CA . LYS A 1 548 ? -30.453 6.535 19.797 1 97.31 548 LYS A CA 1
ATOM 4311 C C . LYS A 1 548 ? -29.094 7.207 19.906 1 97.31 548 LYS A C 1
ATOM 4313 O O . LYS A 1 548 ? -28.938 8.375 19.547 1 97.31 548 LYS A O 1
ATOM 4318 N N . VAL A 1 549 ? -28.109 6.449 20.281 1 98.56 549 VAL A N 1
ATOM 4319 C CA . VAL A 1 549 ? -26.75 6.957 20.422 1 98.56 549 VAL A CA 1
ATOM 4320 C C . VAL A 1 549 ? -25.859 6.363 19.344 1 98.56 549 VAL A C 1
ATOM 4322 O O . VAL A 1 549 ? -25.797 5.141 19.188 1 98.56 549 VAL A O 1
ATOM 4325 N N . PHE A 1 550 ? -25.219 7.18 18.594 1 98.75 550 PHE A N 1
ATOM 4326 C CA . PHE A 1 550 ? -24.297 6.805 17.531 1 98.75 550 PHE A CA 1
ATOM 4327 C C . PHE A 1 550 ? -22.891 7.309 17.812 1 98.75 550 PHE A C 1
ATOM 4329 O O . PHE A 1 550 ? -22.719 8.227 18.625 1 98.75 550 PHE A O 1
ATOM 4336 N N . VAL A 1 551 ? -21.906 6.68 17.281 1 98.81 551 VAL A N 1
ATOM 4337 C CA . VAL A 1 551 ? -20.531 7.113 17.516 1 98.81 551 VAL A CA 1
ATOM 4338 C C . VAL A 1 551 ? -19.766 7.145 16.203 1 98.81 551 VAL A C 1
ATOM 4340 O O . VAL A 1 551 ? -19.969 6.285 15.336 1 98.81 551 VAL A O 1
ATOM 4343 N N . THR A 1 552 ? -18.984 8.141 15.984 1 98.69 552 THR A N 1
ATOM 4344 C CA . THR A 1 552 ? -18.125 8.281 14.82 1 98.69 552 THR A CA 1
ATOM 4345 C C . THR A 1 552 ? -16.781 8.906 15.211 1 98.69 552 THR A C 1
ATOM 4347 O O . THR A 1 552 ? -16.672 9.555 16.25 1 98.69 552 THR A O 1
ATOM 4350 N N . GLY A 1 553 ? -15.758 8.641 14.477 1 98 553 GLY A N 1
ATOM 4351 C CA . GLY A 1 553 ? -14.43 9.195 14.711 1 98 553 GLY A CA 1
ATOM 4352 C C . GLY A 1 553 ? -13.406 8.734 13.695 1 98 553 GLY A C 1
ATOM 4353 O O . GLY A 1 553 ? -13.594 7.707 13.039 1 98 553 GLY A O 1
ATOM 4354 N N . GLY A 1 554 ? -12.367 9.477 13.539 1 98.06 554 GLY A N 1
ATOM 4355 C CA . GLY A 1 554 ? -11.289 9.141 12.625 1 98.06 554 GLY A CA 1
ATOM 4356 C C . GLY A 1 554 ? -9.938 9.023 13.305 1 98.06 554 GLY A C 1
ATOM 4357 O O . GLY A 1 554 ? -9.711 9.633 14.352 1 98.06 554 GLY A O 1
ATOM 4358 N N . SER A 1 555 ? -8.984 8.266 12.672 1 98.19 555 SER A N 1
ATOM 4359 C CA . SER A 1 555 ? -7.637 8.109 13.211 1 98.19 555 SER A CA 1
ATOM 4360 C C . SER A 1 555 ? -7.676 7.602 14.656 1 98.19 555 SER A C 1
ATOM 4362 O O . SER A 1 555 ? -8.281 6.566 14.938 1 98.19 555 SER A O 1
ATOM 4364 N N . HIS A 1 556 ? -7.227 8.367 15.641 1 98.69 556 HIS A N 1
ATOM 4365 C CA . HIS A 1 556 ? -7.359 7.992 17.047 1 98.69 556 HIS A CA 1
ATOM 4366 C C . HIS A 1 556 ? -8.812 8.062 17.5 1 98.69 556 HIS A C 1
ATOM 4368 O O . HIS A 1 556 ? -9.234 7.301 18.375 1 98.69 556 HIS A O 1
ATOM 4374 N N . GLY A 1 557 ? -9.617 9.039 16.938 1 98.69 557 GLY A N 1
ATOM 4375 C CA . GLY A 1 557 ? -11.055 9.016 17.203 1 98.69 557 GLY A CA 1
ATOM 4376 C C . GLY A 1 557 ? -11.719 7.727 16.75 1 98.69 557 GLY A C 1
ATOM 4377 O O . GLY A 1 557 ? -12.664 7.258 17.391 1 98.69 557 GLY A O 1
ATOM 4378 N N . GLY A 1 558 ? -11.234 7.207 15.578 1 98.75 558 GLY A N 1
ATOM 4379 C CA . GLY A 1 558 ? -11.695 5.898 15.141 1 98.75 558 GLY A CA 1
ATOM 4380 C C . GLY A 1 558 ? -11.242 4.773 16.062 1 98.75 558 GLY A C 1
ATOM 4381 O O . GLY A 1 558 ? -11.961 3.795 16.25 1 98.75 558 GLY A O 1
ATOM 4382 N N . PHE A 1 559 ? -10.031 4.914 16.625 1 98.81 559 PHE A N 1
ATOM 4383 C CA . PHE A 1 559 ? -9.523 4.023 17.672 1 98.81 559 PHE A CA 1
ATOM 4384 C C . PHE A 1 559 ? -10.477 3.982 18.859 1 98.81 559 PHE A C 1
ATOM 4386 O O . PHE A 1 559 ? -10.875 2.904 19.297 1 98.81 559 PHE A O 1
ATOM 4393 N N . LEU A 1 560 ? -10.93 5.121 19.266 1 98.88 560 LEU A N 1
ATOM 4394 C CA . LEU A 1 560 ? -11.836 5.227 20.406 1 98.88 560 LEU A CA 1
ATOM 4395 C C . LEU A 1 560 ? -13.219 4.691 20.047 1 98.88 560 LEU A C 1
ATOM 4397 O O . LEU A 1 560 ? -13.82 3.963 20.844 1 98.88 560 LEU A O 1
ATOM 4401 N N . ALA A 1 561 ? -13.711 5.066 18.875 1 98.88 561 ALA A N 1
ATOM 4402 C CA . ALA A 1 561 ? -15.008 4.562 18.453 1 98.88 561 ALA A CA 1
ATOM 4403 C C . ALA A 1 561 ? -15.016 3.037 18.406 1 98.88 561 ALA A C 1
ATOM 4405 O O . ALA A 1 561 ? -15.984 2.402 18.828 1 98.88 561 ALA A O 1
ATOM 4406 N N . SER A 1 562 ? -13.93 2.471 17.906 1 98.88 562 SER A N 1
ATOM 4407 C CA . SER A 1 562 ? -13.82 1.018 17.828 1 98.88 562 SER A CA 1
ATOM 4408 C C . SER A 1 562 ? -13.734 0.383 19.203 1 98.88 562 SER A C 1
ATOM 4410 O O . SER A 1 562 ? -14.312 -0.68 19.438 1 98.88 562 SER A O 1
ATOM 4412 N N . HIS A 1 563 ? -13.023 0.993 20.109 1 98.88 563 HIS A N 1
ATOM 4413 C CA . HIS A 1 563 ? -12.992 0.534 21.5 1 98.88 563 HIS A CA 1
ATOM 4414 C C . HIS A 1 563 ? -14.383 0.6 22.125 1 98.88 563 HIS A C 1
ATOM 4416 O O . HIS A 1 563 ? -14.789 -0.322 22.828 1 98.88 563 HIS A O 1
ATOM 4422 N N . LEU A 1 564 ? -15.078 1.7 21.891 1 98.88 564 LEU A N 1
ATOM 4423 C CA . LEU A 1 564 ? -16.375 1.918 22.531 1 98.88 564 LEU A CA 1
ATOM 4424 C C . LEU A 1 564 ? -17.359 0.821 22.125 1 98.88 564 LEU A C 1
ATOM 4426 O O . LEU A 1 564 ? -18.031 0.246 23 1 98.88 564 LEU A O 1
ATOM 4430 N N . VAL A 1 565 ? -17.422 0.466 20.875 1 98.75 565 VAL A N 1
ATOM 4431 C CA . VAL A 1 565 ? -18.391 -0.543 20.453 1 98.75 565 VAL A CA 1
ATOM 4432 C C . VAL A 1 565 ? -17.891 -1.933 20.844 1 98.75 565 VAL A C 1
ATOM 4434 O O . VAL A 1 565 ? -18.688 -2.873 20.953 1 98.75 565 VAL A O 1
ATOM 4437 N N . GLY A 1 566 ? -16.594 -2.086 21.047 1 98.62 566 GLY A N 1
ATOM 4438 C CA . GLY A 1 566 ? -16.047 -3.348 21.516 1 98.62 566 GLY A CA 1
ATOM 4439 C C . GLY A 1 566 ? -16.203 -3.547 23.016 1 98.62 566 GLY A C 1
ATOM 4440 O O . GLY A 1 566 ? -16.578 -4.633 23.469 1 98.62 566 GLY A O 1
ATOM 4441 N N . GLN A 1 567 ? -15.977 -2.516 23.766 1 98.56 567 GLN A N 1
ATOM 4442 C CA . GLN A 1 567 ? -15.992 -2.594 25.219 1 98.56 567 GLN A CA 1
ATOM 4443 C C . GLN A 1 567 ? -17.406 -2.391 25.766 1 98.56 567 GLN A C 1
ATOM 4445 O O . GLN A 1 567 ? -17.719 -2.846 26.859 1 98.56 567 GLN A O 1
ATOM 4450 N N . TYR A 1 568 ? -18.25 -1.734 25.016 1 98.56 568 TYR A N 1
ATOM 4451 C CA . TYR A 1 568 ? -19.656 -1.519 25.375 1 98.56 568 TYR A CA 1
ATOM 4452 C C . TYR A 1 568 ? -20.578 -1.992 24.25 1 98.56 568 TYR A C 1
ATOM 4454 O O . TYR A 1 568 ? -21.297 -1.192 23.656 1 98.56 568 TYR A O 1
ATOM 4462 N N . PRO A 1 569 ? -20.656 -3.27 23.969 1 97.19 569 PRO A N 1
ATOM 4463 C CA . PRO A 1 569 ? -21.25 -3.844 22.766 1 97.19 569 PRO A CA 1
ATOM 4464 C C . PRO A 1 569 ? -22.734 -3.557 22.641 1 97.19 569 PRO A C 1
ATOM 4466 O O . PRO A 1 569 ? -23.297 -3.609 21.547 1 97.19 569 PRO A O 1
ATOM 4469 N N . ASN A 1 570 ? -23.516 -3.146 23.703 1 96.94 570 ASN A N 1
ATOM 4470 C CA . ASN A 1 570 ? -24.953 -2.957 23.609 1 96.94 570 ASN A CA 1
ATOM 4471 C C . ASN A 1 570 ? -25.344 -1.488 23.781 1 96.94 570 ASN A C 1
ATOM 4473 O O . ASN A 1 570 ? -26.531 -1.156 23.859 1 96.94 570 ASN A O 1
ATOM 4477 N N . PHE A 1 571 ? -24.422 -0.655 23.719 1 98.31 571 PHE A N 1
ATOM 4478 C CA . PHE A 1 571 ? -24.688 0.732 24.078 1 98.31 571 PHE A CA 1
ATOM 4479 C C . PHE A 1 571 ? -24.969 1.572 22.844 1 98.31 571 PHE A C 1
ATOM 4481 O O . PHE A 1 571 ? -25.875 2.416 22.844 1 98.31 571 PHE A O 1
ATOM 4488 N N . TYR A 1 572 ? -24.25 1.406 21.75 1 98.75 572 TYR A N 1
ATOM 4489 C CA . TYR A 1 572 ? -24.328 2.25 20.562 1 98.75 572 TYR A CA 1
ATOM 4490 C C . TYR A 1 572 ? -25.141 1.572 19.469 1 98.75 572 TYR A C 1
ATOM 4492 O O . TYR A 1 572 ? -24.984 0.374 19.219 1 98.75 572 TYR A O 1
ATOM 4500 N N . LYS A 1 573 ? -25.891 2.291 18.781 1 98.12 573 LYS A N 1
ATOM 4501 C CA . LYS A 1 573 ? -26.781 1.771 17.75 1 98.12 573 LYS A CA 1
ATOM 4502 C C . LYS A 1 573 ? -26.031 1.528 16.453 1 98.12 573 LYS A C 1
ATOM 4504 O O . LYS A 1 573 ? -26.391 0.633 15.68 1 98.12 573 LYS A O 1
ATOM 4509 N N . ALA A 1 574 ? -25.109 2.402 16.156 1 98.56 574 ALA A N 1
ATOM 4510 C CA . ALA A 1 574 ? -24.266 2.277 14.961 1 98.56 574 ALA A CA 1
ATOM 4511 C C . ALA A 1 574 ? -22.953 3.041 15.133 1 98.56 574 ALA A C 1
ATOM 4513 O O . ALA A 1 574 ? -22.875 3.961 15.945 1 98.56 574 ALA A O 1
ATOM 4514 N N . CYS A 1 575 ? -22 2.643 14.406 1 98.88 575 CYS A N 1
ATOM 4515 C CA . CYS A 1 575 ? -20.672 3.232 14.469 1 98.88 575 CYS A CA 1
ATOM 4516 C C . CYS A 1 575 ? -20.109 3.469 13.07 1 98.88 575 CYS A C 1
ATOM 4518 O O . CYS A 1 575 ? -20.297 2.645 12.172 1 98.88 575 CYS A O 1
ATOM 4520 N N . ALA A 1 576 ? -19.547 4.578 12.812 1 98.81 576 ALA A N 1
ATOM 4521 C CA . ALA A 1 576 ? -18.812 4.895 11.586 1 98.81 576 ALA A CA 1
ATOM 4522 C C . ALA A 1 576 ? -17.391 5.352 11.898 1 98.81 576 ALA A C 1
ATOM 4524 O O . ALA A 1 576 ? -17.188 6.309 12.656 1 98.81 576 ALA A O 1
ATOM 4525 N N . THR A 1 577 ? -16.406 4.703 11.367 1 98.56 577 THR A N 1
ATOM 4526 C CA . THR A 1 577 ? -15.023 5.039 11.664 1 98.56 577 THR A CA 1
ATOM 4527 C C . THR A 1 577 ? -14.258 5.375 10.391 1 98.56 577 THR A C 1
ATOM 4529 O O . THR A 1 577 ? -14.484 4.762 9.344 1 98.56 577 THR A O 1
ATOM 4532 N N . LEU A 1 578 ? -13.445 6.379 10.438 1 98.5 578 LEU A N 1
ATOM 4533 C CA . LEU A 1 578 ? -12.586 6.801 9.336 1 98.5 578 LEU A CA 1
ATOM 4534 C C . LEU A 1 578 ? -11.125 6.504 9.633 1 98.5 578 LEU A C 1
ATOM 4536 O O . LEU A 1 578 ? -10.555 7.055 10.578 1 98.5 578 LEU A O 1
ATOM 4540 N N . ASN A 1 579 ? -10.477 5.633 8.828 1 98.56 579 ASN A N 1
ATOM 4541 C CA . ASN A 1 579 ? -9.07 5.262 8.984 1 98.56 579 ASN A CA 1
ATOM 4542 C C . ASN A 1 579 ? -8.719 5.012 10.445 1 98.56 579 ASN A C 1
ATOM 4544 O O . ASN A 1 579 ? -7.777 5.605 10.969 1 98.56 579 ASN A O 1
ATOM 4548 N N . PRO A 1 580 ? -9.383 4.094 11.07 1 98.69 580 PRO A N 1
ATOM 4549 C CA . PRO A 1 580 ? -9.188 3.854 12.5 1 98.69 580 PRO A CA 1
ATOM 4550 C C . PRO A 1 580 ? -7.895 3.094 12.805 1 98.69 580 PRO A C 1
ATOM 4552 O O . PRO A 1 580 ? -7.496 2.217 12.031 1 98.69 580 PRO A O 1
ATOM 4555 N N . VAL A 1 581 ? -7.215 3.438 13.875 1 98.75 581 VAL A N 1
ATOM 4556 C CA . VAL A 1 581 ? -6.199 2.555 14.438 1 98.75 581 VAL A CA 1
ATOM 4557 C C . VAL A 1 581 ? -6.867 1.351 15.094 1 98.75 581 VAL A C 1
ATOM 4559 O O . VAL A 1 581 ? -7.73 1.51 15.961 1 98.75 581 VAL A O 1
ATOM 4562 N N . ILE A 1 582 ? -6.512 0.145 14.711 1 98.56 582 ILE A N 1
ATOM 4563 C CA . ILE A 1 582 ? -7.23 -1.039 15.172 1 98.56 582 ILE A CA 1
ATOM 4564 C C . ILE A 1 582 ? -6.273 -1.971 15.906 1 98.56 582 ILE A C 1
ATOM 4566 O O . ILE A 1 582 ? -6.668 -2.648 16.859 1 98.56 582 ILE A O 1
ATOM 4570 N N . ASN A 1 583 ? -5.078 -2.094 15.414 1 98.25 583 ASN A N 1
ATOM 4571 C CA . ASN A 1 583 ? -4.055 -3.002 15.914 1 98.25 583 ASN A CA 1
ATOM 4572 C C . ASN A 1 583 ? -2.674 -2.354 15.898 1 98.25 583 ASN A C 1
ATOM 4574 O O . ASN A 1 583 ? -1.979 -2.387 14.883 1 98.25 583 ASN A O 1
ATOM 4578 N N . ILE A 1 584 ? -2.264 -1.869 17.109 1 98.38 584 ILE A N 1
ATOM 4579 C CA . ILE A 1 584 ? -1.018 -1.119 17.234 1 98.38 584 ILE A CA 1
ATOM 4580 C C . ILE A 1 584 ? 0.162 -2.014 16.859 1 98.38 584 ILE A C 1
ATOM 4582 O O . ILE A 1 584 ? 1.141 -1.548 16.266 1 98.38 584 ILE A O 1
ATOM 4586 N N . VAL A 1 585 ? 0.061 -3.326 17.109 1 97.44 585 VAL A N 1
ATOM 4587 C CA . VAL A 1 585 ? 1.128 -4.277 16.828 1 97.44 585 VAL A CA 1
ATOM 4588 C C . VAL A 1 585 ? 1.42 -4.289 15.32 1 97.44 585 VAL A C 1
ATOM 4590 O O . VAL A 1 585 ? 2.574 -4.16 14.906 1 97.44 585 VAL A O 1
ATOM 4593 N N . SER A 1 586 ? 0.409 -4.441 14.531 1 94.31 586 SER A N 1
ATOM 4594 C CA . SER A 1 586 ? 0.603 -4.535 13.094 1 94.31 586 SER A CA 1
ATOM 4595 C C . SER A 1 586 ? 0.909 -3.17 12.484 1 94.31 586 SER A C 1
ATOM 4597 O O . SER A 1 586 ? 1.455 -3.082 11.383 1 94.31 586 SER A O 1
ATOM 4599 N N . MET A 1 587 ? 0.571 -2.049 13.148 1 97.44 587 MET A N 1
ATOM 4600 C CA . MET A 1 587 ? 0.795 -0.689 12.664 1 97.44 587 MET A CA 1
ATOM 4601 C C . MET A 1 587 ? 2.262 -0.295 12.812 1 97.44 587 MET A C 1
ATOM 4603 O O . MET A 1 587 ? 2.791 0.459 11.992 1 97.44 587 MET A O 1
ATOM 4607 N N . LEU A 1 588 ? 2.91 -0.824 13.766 1 96.38 588 LEU A N 1
ATOM 4608 C CA . LEU A 1 588 ? 4.246 -0.413 14.188 1 96.38 588 LEU A CA 1
ATOM 4609 C C . LEU A 1 588 ? 5.211 -0.415 13.008 1 96.38 588 LEU A C 1
ATOM 4611 O O . LEU A 1 588 ? 5.957 0.546 12.805 1 96.38 588 LEU A O 1
ATOM 4615 N N . ALA A 1 589 ? 5.137 -1.47 12.164 1 94.62 589 ALA A N 1
ATOM 4616 C CA . ALA A 1 589 ? 6.133 -1.623 11.109 1 94.62 589 ALA A CA 1
ATOM 4617 C C . ALA A 1 589 ? 5.617 -1.071 9.781 1 94.62 589 ALA A C 1
ATOM 4619 O O . ALA A 1 589 ? 6.32 -1.105 8.773 1 94.62 589 ALA A O 1
ATOM 4620 N N . THR A 1 590 ? 4.418 -0.502 9.75 1 95.88 590 THR A N 1
ATOM 4621 C CA . THR A 1 590 ? 3.818 -0.153 8.469 1 95.88 590 THR A CA 1
ATOM 4622 C C . THR A 1 590 ? 3.518 1.342 8.406 1 95.88 590 THR A C 1
ATOM 4624 O O . THR A 1 590 ? 3.297 1.887 7.32 1 95.88 590 THR A O 1
ATOM 4627 N N . THR A 1 591 ? 3.551 2.023 9.516 1 97.56 591 THR A N 1
ATOM 4628 C CA . THR A 1 591 ? 3.182 3.434 9.586 1 97.56 591 THR A CA 1
ATOM 4629 C C . THR A 1 591 ? 4.41 4.324 9.422 1 97.56 591 THR A C 1
ATOM 4631 O O . THR A 1 591 ? 5.543 3.865 9.586 1 97.56 591 THR A O 1
ATOM 4634 N N . ASP A 1 592 ? 4.207 5.543 9.039 1 96.88 592 ASP A N 1
ATOM 4635 C CA . ASP A 1 592 ? 5.289 6.52 8.977 1 96.88 592 ASP A CA 1
ATOM 4636 C C . ASP A 1 592 ? 5.543 7.148 10.344 1 96.88 592 ASP A C 1
ATOM 4638 O O . ASP A 1 592 ? 6.445 7.973 10.5 1 96.88 592 ASP A O 1
ATOM 4642 N N . ILE A 1 593 ? 4.707 6.77 11.383 1 97.38 593 ILE A N 1
ATOM 4643 C CA . ILE A 1 593 ? 4.887 7.316 12.727 1 97.38 593 ILE A CA 1
ATOM 4644 C C . ILE A 1 593 ? 4.977 6.18 13.734 1 97.38 593 ILE A C 1
ATOM 4646 O O . ILE A 1 593 ? 4.195 6.125 14.688 1 97.38 593 ILE A O 1
ATOM 4650 N N . PRO A 1 594 ? 5.949 5.359 13.594 1 96.75 594 PRO A N 1
ATOM 4651 C CA . PRO A 1 594 ? 6.074 4.246 14.539 1 96.75 594 PRO A CA 1
ATOM 4652 C C . PRO A 1 594 ? 6.273 4.711 15.977 1 96.75 594 PRO A C 1
ATOM 4654 O O . PRO A 1 594 ? 5.961 3.977 16.922 1 96.75 594 PRO A O 1
ATOM 4657 N N . ASP A 1 595 ? 6.801 5.898 16.156 1 96.94 595 ASP A N 1
ATOM 4658 C CA . ASP A 1 595 ? 7 6.441 17.5 1 96.94 595 ASP A CA 1
ATOM 4659 C C . ASP A 1 595 ? 5.668 6.613 18.219 1 96.94 595 ASP A C 1
ATOM 4661 O O . ASP A 1 595 ? 5.59 6.43 19.438 1 96.94 595 ASP A O 1
ATOM 4665 N N . TRP A 1 596 ? 4.609 6.977 17.5 1 97.75 596 TRP A N 1
ATOM 4666 C CA . TRP A 1 596 ? 3.287 7.039 18.109 1 97.75 596 TRP A CA 1
ATOM 4667 C C . TRP A 1 596 ? 2.914 5.703 18.75 1 97.75 596 TRP A C 1
ATOM 4669 O O . TRP A 1 596 ? 2.434 5.656 19.891 1 97.75 596 TRP A O 1
ATOM 4679 N N . CYS A 1 597 ? 3.107 4.586 18.062 1 97.94 597 CYS A N 1
ATOM 4680 C CA . CYS A 1 597 ? 2.764 3.246 18.516 1 97.94 597 CYS A CA 1
ATOM 4681 C C . CYS A 1 597 ? 3.459 2.93 19.844 1 97.94 597 CYS A C 1
ATOM 4683 O O . CYS A 1 597 ? 2.834 2.414 20.766 1 97.94 597 CYS A O 1
ATOM 4685 N N . THR A 1 598 ? 4.703 3.279 19.922 1 97.62 598 THR A N 1
ATOM 4686 C CA . THR A 1 598 ? 5.516 2.941 21.078 1 97.62 598 THR A CA 1
ATOM 4687 C C . THR A 1 598 ? 5.223 3.885 22.234 1 97.62 598 THR A C 1
ATOM 4689 O O . THR A 1 598 ? 4.988 3.439 23.359 1 97.62 598 THR A O 1
ATOM 4692 N N . VAL A 1 599 ? 5.145 5.18 22 1 97.81 599 VAL A N 1
ATOM 4693 C CA . VAL A 1 599 ? 4.996 6.191 23.031 1 97.81 599 VAL A CA 1
ATOM 4694 C C . VAL A 1 599 ? 3.604 6.102 23.656 1 97.81 599 VAL A C 1
ATOM 4696 O O . VAL A 1 599 ? 3.457 6.141 24.875 1 97.81 599 VAL A O 1
ATOM 4699 N N . GLU A 1 600 ? 2.594 5.973 22.844 1 98.19 600 GLU A N 1
ATOM 4700 C CA . GLU A 1 600 ? 1.229 5.898 23.359 1 98.19 600 GLU A CA 1
ATOM 4701 C C . GLU A 1 600 ? 0.987 4.59 24.094 1 98.19 600 GLU A C 1
ATOM 4703 O O . GLU A 1 600 ? 0.065 4.492 24.906 1 98.19 600 GLU A O 1
ATOM 4708 N N . ALA A 1 601 ? 1.822 3.609 23.766 1 97.69 601 ALA A N 1
ATOM 4709 C CA . ALA A 1 601 ? 1.738 2.346 24.5 1 97.69 601 ALA A CA 1
ATOM 4710 C C . ALA A 1 601 ? 2.486 2.428 25.828 1 97.69 601 ALA A C 1
ATOM 4712 O O . ALA A 1 601 ? 2.42 1.505 26.641 1 97.69 601 ALA A O 1
ATOM 4713 N N . GLY A 1 602 ? 3.205 3.51 26.109 1 96.94 602 GLY A N 1
ATOM 4714 C CA . GLY A 1 602 ? 3.814 3.734 27.422 1 96.94 602 GLY A CA 1
ATOM 4715 C C . GLY A 1 602 ? 5.312 3.5 27.422 1 96.94 602 GLY A C 1
ATOM 4716 O O . GLY A 1 602 ? 5.918 3.332 28.484 1 96.94 602 GLY A O 1
ATOM 4717 N N . PHE A 1 603 ? 5.949 3.459 26.219 1 97.25 603 PHE A N 1
ATOM 4718 C CA . PHE A 1 603 ? 7.379 3.178 26.125 1 97.25 603 PHE A CA 1
ATOM 4719 C C . PHE A 1 603 ? 8.102 4.293 25.375 1 97.25 603 PHE A C 1
ATOM 4721 O O . PHE A 1 603 ? 7.465 5.133 24.734 1 97.25 603 PHE A O 1
ATOM 4728 N N . ASN A 1 604 ? 9.414 4.332 25.516 1 95.31 604 ASN A N 1
ATOM 4729 C CA . ASN A 1 604 ? 10.242 5.258 24.75 1 95.31 604 ASN A CA 1
ATOM 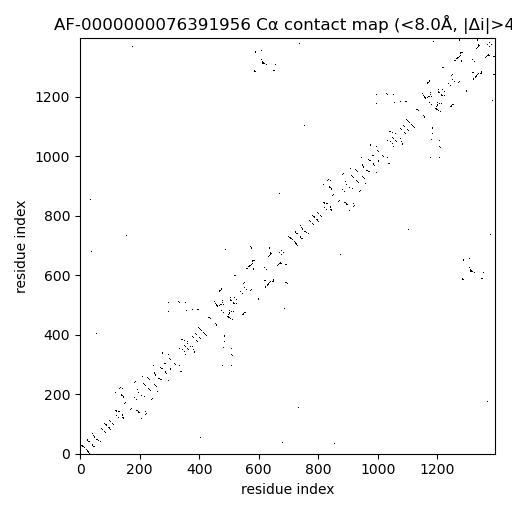4730 C C . ASN A 1 604 ? 10.602 4.688 23.375 1 95.31 604 ASN A C 1
ATOM 4732 O O . ASN A 1 604 ? 10.852 3.49 23.25 1 95.31 604 ASN A O 1
ATOM 4736 N N . TYR A 1 605 ? 10.609 5.531 22.422 1 94.94 605 TYR A N 1
ATOM 4737 C CA . TYR A 1 605 ? 10.875 5.098 21.047 1 94.94 605 TYR A CA 1
ATOM 4738 C C . TYR A 1 605 ? 12.297 5.457 20.625 1 94.94 605 TYR A C 1
ATOM 4740 O O . TYR A 1 605 ? 12.789 6.535 20.953 1 94.94 605 TYR A O 1
ATOM 4748 N N . THR A 1 606 ? 12.914 4.531 19.969 1 91.56 606 THR A N 1
ATOM 4749 C CA . THR A 1 606 ? 14.188 4.754 19.297 1 91.56 606 THR A CA 1
ATOM 4750 C C . THR A 1 606 ? 14.141 4.25 17.859 1 91.56 606 THR A C 1
ATOM 4752 O O . THR A 1 606 ? 13.586 3.184 17.594 1 91.56 606 THR A O 1
ATOM 4755 N N . VAL A 1 607 ? 14.727 5.062 17 1 88.31 607 VAL A N 1
ATOM 4756 C CA . VAL A 1 607 ? 14.742 4.695 15.594 1 88.31 607 VAL A CA 1
ATOM 4757 C C . VAL A 1 607 ? 15.461 3.357 15.414 1 88.31 607 VAL A C 1
ATOM 4759 O O . VAL A 1 607 ? 16.531 3.141 15.977 1 88.31 607 VAL A O 1
ATOM 4762 N N . GLY A 1 608 ? 14.875 2.473 14.656 1 87.12 608 GLY A N 1
ATOM 4763 C CA . GLY A 1 608 ? 15.461 1.176 14.367 1 87.12 608 GLY A CA 1
ATOM 4764 C C . GLY A 1 608 ? 15.273 0.172 15.492 1 87.12 608 GLY A C 1
ATOM 4765 O O . GLY A 1 608 ? 15.883 -0.901 15.484 1 87.12 608 GLY A O 1
ATOM 4766 N N . GLN A 1 609 ? 14.438 0.541 16.422 1 90.25 609 GLN A N 1
ATOM 4767 C CA . GLN A 1 609 ? 14.219 -0.375 17.531 1 90.25 609 GLN A CA 1
ATOM 4768 C C . GLN A 1 609 ? 13.555 -1.665 17.062 1 90.25 609 GLN A C 1
ATOM 4770 O O . GLN A 1 609 ? 12.711 -1.643 16.172 1 90.25 609 GLN A O 1
ATOM 4775 N N . ILE A 1 610 ? 14 -2.789 17.641 1 93 610 ILE A N 1
ATOM 4776 C CA . ILE A 1 610 ? 13.422 -4.105 17.391 1 93 610 ILE A CA 1
ATOM 4777 C C . ILE A 1 610 ? 12.398 -4.434 18.484 1 93 610 ILE A C 1
ATOM 4779 O O . ILE A 1 610 ? 12.711 -4.375 19.672 1 93 610 ILE A O 1
ATOM 4783 N N . PRO A 1 611 ? 11.234 -4.734 18.094 1 91.88 611 PRO A N 1
ATOM 4784 C CA . PRO A 1 611 ? 10.195 -4.988 19.109 1 91.88 611 PRO A CA 1
ATOM 4785 C C . PRO A 1 611 ? 10.516 -6.191 19.984 1 91.88 611 PRO A C 1
ATOM 4787 O O . PRO A 1 611 ? 11.117 -7.16 19.516 1 91.88 611 PRO A O 1
ATOM 4790 N N . THR A 1 612 ? 10.086 -6.145 21.234 1 94.75 612 THR A N 1
ATOM 4791 C CA . THR A 1 612 ? 10.203 -7.234 22.203 1 94.75 612 THR A CA 1
ATOM 4792 C C . THR A 1 612 ? 8.828 -7.789 22.562 1 94.75 612 THR A C 1
ATOM 4794 O O . THR A 1 612 ? 7.816 -7.117 22.375 1 94.75 612 THR A O 1
ATOM 4797 N N . PRO A 1 613 ? 8.781 -9.031 23.062 1 95.5 613 PRO A N 1
ATOM 4798 C CA . PRO A 1 613 ? 7.484 -9.633 23.391 1 95.5 613 PRO A CA 1
ATOM 4799 C C . PRO A 1 613 ? 6.684 -8.797 24.391 1 95.5 613 PRO A C 1
ATOM 4801 O O . PRO A 1 613 ? 5.484 -8.578 24.203 1 95.5 613 PRO A O 1
ATOM 4804 N N . PRO A 1 614 ? 7.297 -8.148 25.422 1 95.12 614 PRO A N 1
ATOM 4805 C CA . PRO A 1 614 ? 6.512 -7.328 26.344 1 95.12 614 PRO A CA 1
ATOM 4806 C C . PRO A 1 614 ? 5.906 -6.094 25.672 1 95.12 614 PRO A C 1
ATOM 4808 O O . PRO A 1 614 ? 4.77 -5.723 25.984 1 95.12 614 PRO A O 1
ATOM 4811 N N . ILE A 1 615 ? 6.648 -5.496 24.875 1 95.69 615 ILE A N 1
ATOM 4812 C CA . ILE A 1 615 ? 6.152 -4.316 24.172 1 95.69 615 ILE A CA 1
ATOM 4813 C C . ILE A 1 615 ? 4.984 -4.699 23.266 1 95.69 615 ILE A C 1
ATOM 4815 O O . ILE A 1 615 ? 3.969 -4.004 23.219 1 95.69 615 ILE A O 1
ATOM 4819 N N . LEU A 1 616 ? 5.125 -5.836 22.562 1 97.12 616 LEU A N 1
ATOM 4820 C CA . LEU A 1 616 ? 4.062 -6.305 21.688 1 97.12 616 LEU A CA 1
ATOM 4821 C C . LEU A 1 616 ? 2.801 -6.629 22.469 1 97.12 616 LEU A C 1
ATOM 4823 O O . LEU A 1 616 ? 1.689 -6.336 22.031 1 97.12 616 LEU A O 1
ATOM 4827 N N . GLU A 1 617 ? 2.984 -7.238 23.594 1 97.38 617 GLU A N 1
ATOM 4828 C CA . GLU A 1 617 ? 1.838 -7.562 24.438 1 97.38 617 GLU A CA 1
ATOM 4829 C C . GLU A 1 617 ? 1.124 -6.301 24.906 1 97.38 617 GLU A C 1
ATOM 4831 O O . GLU A 1 617 ? -0.107 -6.234 24.891 1 97.38 617 GLU A O 1
ATOM 4836 N N . ALA A 1 618 ? 1.928 -5.309 25.359 1 97.5 618 ALA A N 1
ATOM 4837 C CA . ALA A 1 618 ? 1.346 -4.043 25.797 1 97.5 618 ALA A CA 1
ATOM 4838 C C . ALA A 1 618 ? 0.56 -3.381 24.672 1 97.5 618 ALA A C 1
ATOM 4840 O O . ALA A 1 618 ? -0.542 -2.869 24.891 1 97.5 618 ALA A O 1
ATOM 4841 N N . MET A 1 619 ? 1.093 -3.395 23.531 1 98.12 619 MET A N 1
ATOM 4842 C CA . MET A 1 619 ? 0.448 -2.789 22.375 1 98.12 619 MET A CA 1
ATOM 4843 C C . MET A 1 619 ? -0.856 -3.508 22.031 1 98.12 619 MET A C 1
ATOM 4845 O O . MET A 1 619 ? -1.864 -2.867 21.734 1 98.12 619 MET A O 1
ATOM 4849 N N . LEU A 1 620 ? -0.843 -4.828 22.078 1 98.06 620 LEU A N 1
ATOM 4850 C CA . LEU A 1 620 ? -2.035 -5.602 21.75 1 98.06 620 LEU A CA 1
ATOM 4851 C C . LEU A 1 620 ? -3.15 -5.328 22.75 1 98.06 620 LEU A C 1
ATOM 4853 O O . LEU A 1 620 ? -4.305 -5.129 22.375 1 98.06 620 LEU A O 1
ATOM 4857 N N . LYS A 1 621 ? -2.799 -5.277 24.016 1 97.62 621 LYS A N 1
ATOM 4858 C CA . LYS A 1 621 ? -3.781 -5.082 25.078 1 97.62 621 LYS A CA 1
ATOM 4859 C C . LYS A 1 621 ? -4.457 -3.721 24.953 1 97.62 621 LYS A C 1
ATOM 4861 O O . LYS A 1 621 ? -5.602 -3.551 25.391 1 97.62 621 LYS A O 1
ATOM 4866 N N . LYS A 1 622 ? -3.811 -2.814 24.422 1 98.5 622 LYS A N 1
ATOM 4867 C CA . LYS A 1 622 ? -4.336 -1.458 24.281 1 98.5 622 LYS A CA 1
ATOM 4868 C C . LYS A 1 622 ? -5.082 -1.288 22.969 1 98.5 622 LYS A C 1
ATOM 4870 O O . LYS A 1 622 ? -5.703 -0.25 22.734 1 98.5 622 LYS A O 1
ATOM 4875 N N . SER A 1 623 ? -5.148 -2.301 22.109 1 98.56 623 SER A N 1
ATOM 4876 C CA . SER A 1 623 ? -5.691 -2.199 20.75 1 98.56 623 SER A CA 1
ATOM 4877 C C . SER A 1 623 ? -7.168 -2.58 20.719 1 98.56 623 SER A C 1
ATOM 4879 O O . SER A 1 623 ? -7.59 -3.506 21.406 1 98.56 623 SER A O 1
ATOM 4881 N N . PRO A 1 624 ? -8.016 -1.887 19.844 1 98.5 624 PRO A N 1
ATOM 4882 C CA . PRO A 1 624 ? -9.422 -2.24 19.688 1 98.5 624 PRO A CA 1
ATOM 4883 C C . PRO A 1 624 ? -9.625 -3.689 19.25 1 98.5 624 PRO A C 1
ATOM 4885 O O . PRO A 1 624 ? -10.625 -4.312 19.609 1 98.5 624 PRO A O 1
ATOM 4888 N N . ILE A 1 625 ? -8.688 -4.277 18.516 1 98 625 ILE A N 1
ATOM 4889 C CA . ILE A 1 625 ? -8.836 -5.605 17.938 1 98 625 ILE A CA 1
ATOM 4890 C C . ILE A 1 625 ? -9.023 -6.637 19.047 1 98 625 ILE A C 1
ATOM 4892 O O . ILE A 1 625 ? -9.641 -7.684 18.844 1 98 625 ILE A O 1
ATOM 4896 N N . SER A 1 626 ? -8.508 -6.328 20.234 1 97.31 626 SER A N 1
ATOM 4897 C CA . SER A 1 626 ? -8.617 -7.234 21.375 1 97.31 626 SER A CA 1
ATOM 4898 C C . SER A 1 626 ? -10.062 -7.375 21.828 1 97.31 626 SER A C 1
ATOM 4900 O O . SER A 1 626 ? -10.406 -8.32 22.531 1 97.31 626 SER A O 1
ATOM 4902 N N . HIS A 1 627 ? -10.945 -6.469 21.469 1 97.81 627 HIS A N 1
ATOM 4903 C CA . HIS A 1 627 ? -12.352 -6.477 21.875 1 97.81 627 HIS A CA 1
ATOM 4904 C C . HIS A 1 627 ? -13.266 -6.719 20.672 1 97.81 627 HIS A C 1
ATOM 4906 O O . HIS A 1 627 ? -14.484 -6.621 20.797 1 97.81 627 HIS A O 1
ATOM 4912 N N . ALA A 1 628 ? -12.688 -7.047 19.547 1 96.81 628 ALA A N 1
ATOM 4913 C CA . ALA A 1 628 ? -13.438 -7.113 18.297 1 96.81 628 ALA A CA 1
ATOM 4914 C C . ALA A 1 628 ? -14.492 -8.219 18.344 1 96.81 628 ALA A C 1
ATOM 4916 O O . ALA A 1 628 ? -15.547 -8.109 17.703 1 96.81 628 ALA A O 1
ATOM 4917 N N . SER A 1 629 ? -14.258 -9.273 19.078 1 96 629 SER A N 1
ATOM 4918 C CA . SER A 1 629 ? -15.18 -10.398 19.141 1 96 629 SER A CA 1
ATOM 4919 C C . SER A 1 629 ? -16.484 -10 19.812 1 96 629 SER A C 1
ATOM 4921 O O . SER A 1 629 ? -17.5 -10.68 19.672 1 96 629 SER A O 1
ATOM 4923 N N . GLN A 1 630 ? -16.484 -8.906 20.516 1 97.12 630 GLN A N 1
ATOM 4924 C CA . GLN A 1 630 ? -17.656 -8.484 21.281 1 97.12 630 GLN A CA 1
ATOM 4925 C C . GLN A 1 630 ? -18.516 -7.508 20.5 1 97.12 630 GLN A C 1
ATOM 4927 O O . GLN A 1 630 ? -19.625 -7.168 20.906 1 97.12 630 GLN A O 1
ATOM 4932 N N . ILE A 1 631 ? -18.078 -7.082 19.391 1 98.19 631 ILE A N 1
ATOM 4933 C CA . ILE A 1 631 ? -18.75 -6.023 18.641 1 98.19 631 ILE A CA 1
ATOM 4934 C C . ILE A 1 631 ? -20.078 -6.543 18.078 1 98.19 631 ILE A C 1
ATOM 4936 O O . ILE A 1 631 ? -20.094 -7.527 17.344 1 98.19 631 ILE A O 1
ATOM 4940 N N . LYS A 1 632 ? -21.125 -5.938 18.438 1 98 632 LYS A N 1
ATOM 4941 C CA . LYS A 1 632 ? -22.453 -6.223 17.922 1 98 632 LYS A CA 1
ATOM 4942 C C . LYS A 1 632 ? -22.984 -5.059 17.078 1 98 632 LYS A C 1
ATOM 4944 O O . LYS A 1 632 ? -23.812 -5.246 16.203 1 98 632 LYS A O 1
ATOM 4949 N N . THR A 1 633 ? -22.484 -3.893 17.406 1 98.38 633 THR A N 1
ATOM 4950 C CA . THR A 1 633 ? -22.906 -2.652 16.766 1 98.38 633 THR A CA 1
ATOM 4951 C C . THR A 1 633 ? -22.562 -2.664 15.281 1 98.38 633 THR A C 1
ATOM 4953 O O . THR A 1 633 ? -21.438 -2.975 14.898 1 98.38 633 THR A O 1
ATOM 4956 N N . PRO A 1 634 ? -23.609 -2.361 14.375 1 98.56 634 PRO A N 1
ATOM 4957 C CA . PRO A 1 634 ? -23.281 -2.207 12.961 1 98.56 634 PRO A CA 1
ATOM 4958 C C . PRO A 1 634 ? -22.141 -1.211 12.727 1 98.56 634 PRO A C 1
ATOM 4960 O O . PRO A 1 634 ? -22.141 -0.122 13.305 1 98.56 634 PRO A O 1
ATOM 4963 N N . LEU A 1 635 ? -21.25 -1.599 11.859 1 98.62 635 LEU A N 1
ATOM 4964 C CA . LEU A 1 635 ? -20.031 -0.829 11.695 1 98.62 635 LEU A CA 1
ATOM 4965 C C . LEU A 1 635 ? -19.859 -0.381 10.25 1 98.62 635 LEU A C 1
ATOM 4967 O O . LEU A 1 635 ? -19.953 -1.194 9.328 1 98.62 635 LEU A O 1
ATOM 4971 N N . LEU A 1 636 ? -19.656 0.912 10.016 1 98.75 636 LEU A N 1
ATOM 4972 C CA . LEU A 1 636 ? -19.203 1.475 8.75 1 98.75 636 LEU A CA 1
ATOM 4973 C C . LEU A 1 636 ? -17.734 1.864 8.82 1 98.75 636 LEU A C 1
ATOM 4975 O O . LEU A 1 636 ? -17.344 2.631 9.703 1 98.75 636 LEU A O 1
ATOM 4979 N N . ILE A 1 637 ? -16.938 1.311 7.965 1 98.81 637 ILE A N 1
ATOM 4980 C CA . ILE A 1 637 ? -15.508 1.601 7.938 1 98.81 637 ILE A CA 1
ATOM 4981 C C . ILE A 1 637 ? -15.156 2.316 6.637 1 98.81 637 ILE A C 1
ATOM 4983 O O . ILE A 1 637 ? -15.477 1.839 5.551 1 98.81 637 ILE A O 1
ATOM 4987 N N . LEU A 1 638 ? -14.539 3.453 6.711 1 98.81 638 LEU A N 1
ATOM 4988 C CA . LEU A 1 638 ? -14.133 4.254 5.562 1 98.81 638 LEU A CA 1
ATOM 4989 C C . LEU A 1 638 ? -12.617 4.398 5.508 1 98.81 638 LEU A C 1
ATOM 4991 O O . LEU A 1 638 ? -12 4.91 6.449 1 98.81 638 LEU A O 1
ATOM 4995 N N . LEU A 1 639 ? -11.953 3.969 4.383 1 98.75 639 LEU A N 1
ATOM 4996 C CA . LEU A 1 639 ? -10.5 3.881 4.352 1 98.75 639 LEU A CA 1
ATOM 4997 C C . LEU A 1 639 ? -9.938 4.605 3.131 1 98.75 639 LEU A C 1
ATOM 4999 O O . LEU A 1 639 ? -10.445 4.445 2.02 1 98.75 639 LEU A O 1
ATOM 5003 N N . GLY A 1 640 ? -8.945 5.457 3.381 1 98.56 640 GLY A N 1
ATOM 5004 C CA . GLY A 1 640 ? -8.133 5.977 2.287 1 98.56 640 GLY A CA 1
ATOM 5005 C C . GLY A 1 640 ? -7.059 5.012 1.83 1 98.56 640 GLY A C 1
ATOM 5006 O O . GLY A 1 640 ? -6.262 4.531 2.641 1 98.56 640 GLY A O 1
ATOM 5007 N N . GLU A 1 641 ? -6.914 4.816 0.587 1 97.06 641 GLU A N 1
ATOM 5008 C CA . GLU A 1 641 ? -6.035 3.807 0.006 1 97.06 641 GLU A CA 1
ATOM 5009 C C . GLU A 1 641 ? -4.566 4.141 0.258 1 97.06 641 GLU A C 1
ATOM 5011 O O . GLU A 1 641 ? -3.752 3.25 0.502 1 97.06 641 GLU A O 1
ATOM 5016 N N . LYS A 1 642 ? -4.203 5.391 0.197 1 97.06 642 LYS A N 1
ATOM 5017 C CA . LYS A 1 642 ? -2.801 5.793 0.23 1 97.06 642 LYS A CA 1
ATOM 5018 C C 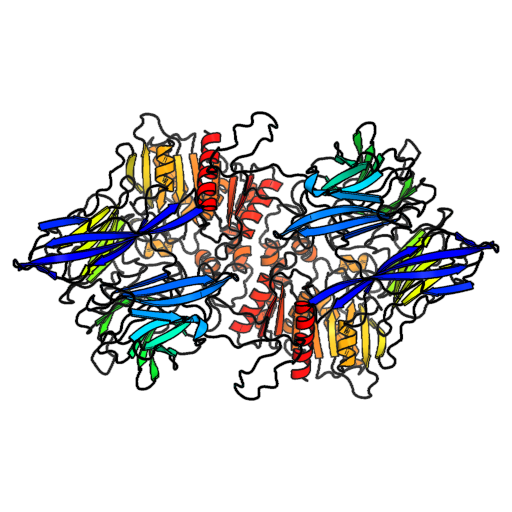. LYS A 1 642 ? -2.414 6.324 1.607 1 97.06 642 LYS A C 1
ATOM 5020 O O . LYS A 1 642 ? -1.413 7.031 1.747 1 97.06 642 LYS A O 1
ATOM 5025 N N . ASP A 1 643 ? -3.186 6.004 2.613 1 98 643 ASP A N 1
ATOM 5026 C CA . ASP A 1 643 ? -2.92 6.453 3.979 1 98 643 ASP A CA 1
ATOM 5027 C C . ASP A 1 643 ? -1.621 5.852 4.512 1 98 643 ASP A C 1
ATOM 5029 O O . ASP A 1 643 ? -1.518 4.637 4.684 1 98 643 ASP A O 1
ATOM 5033 N N . LYS A 1 644 ? -0.626 6.688 4.84 1 97.56 644 LYS A N 1
ATOM 5034 C CA . LYS A 1 644 ? 0.644 6.238 5.406 1 97.56 644 LYS A CA 1
ATOM 5035 C C . LYS A 1 644 ? 0.646 6.371 6.926 1 97.56 644 LYS A C 1
ATOM 5037 O O . LYS A 1 644 ? 1.495 5.789 7.602 1 97.56 644 LYS A O 1
ATOM 5042 N N . ARG A 1 645 ? -0.329 7.188 7.402 1 97.94 645 ARG A N 1
ATOM 5043 C CA . ARG A 1 645 ? -0.405 7.488 8.828 1 97.94 645 ARG A CA 1
ATOM 5044 C C . ARG A 1 645 ? -1.024 6.324 9.602 1 97.94 645 ARG A C 1
ATOM 5046 O O . ARG A 1 645 ? -0.437 5.828 10.562 1 97.94 645 ARG A O 1
ATOM 5053 N N . VAL A 1 646 ? -2.15 5.941 9.234 1 98.5 646 VAL A N 1
ATOM 5054 C CA . VAL A 1 646 ? -2.83 4.723 9.656 1 98.5 646 VAL A CA 1
ATOM 5055 C C . VAL A 1 646 ? -3.104 3.838 8.438 1 98.5 646 VAL A C 1
ATOM 5057 O O . VAL A 1 646 ? -4.168 3.93 7.824 1 98.5 646 VAL A O 1
ATOM 5060 N N . PRO A 1 647 ? -2.201 2.928 8.188 1 97.75 647 PRO A N 1
ATOM 5061 C CA . PRO A 1 647 ? -2.348 2.115 6.98 1 97.75 647 PRO A CA 1
ATOM 5062 C C . PRO A 1 647 ? -3.717 1.445 6.883 1 97.75 647 PRO A C 1
ATOM 5064 O O . PRO A 1 647 ? -4.254 0.979 7.891 1 97.75 647 PRO A O 1
ATOM 5067 N N . PRO A 1 648 ? -4.293 1.381 5.656 1 97.88 648 PRO A N 1
ATOM 5068 C CA . PRO A 1 648 ? -5.648 0.843 5.492 1 97.88 648 PRO A CA 1
ATOM 5069 C C . PRO A 1 648 ? -5.766 -0.606 5.961 1 97.88 648 PRO A C 1
ATOM 5071 O O . PRO A 1 648 ? -6.871 -1.085 6.223 1 97.88 648 PRO A O 1
ATOM 5074 N N . SER A 1 649 ? -4.645 -1.312 6.074 1 97.38 649 SER A N 1
ATOM 5075 C CA . SER A 1 649 ? -4.68 -2.676 6.594 1 97.38 649 SER A CA 1
ATOM 5076 C C . SER A 1 649 ? -5.312 -2.721 7.98 1 97.38 649 SER A C 1
ATOM 5078 O O . SER A 1 649 ? -5.891 -3.738 8.367 1 97.38 649 SER A O 1
ATOM 5080 N N . GLN A 1 650 ? -5.25 -1.603 8.758 1 98.12 650 GLN A N 1
ATOM 5081 C CA . GLN A 1 650 ? -5.867 -1.521 10.078 1 98.12 650 GLN A CA 1
ATOM 5082 C C . GLN A 1 650 ? -7.379 -1.716 9.984 1 98.12 650 GLN A C 1
ATOM 5084 O O . GLN A 1 650 ? -7.926 -2.639 10.594 1 98.12 650 GLN A O 1
ATOM 5089 N N . GLY A 1 651 ? -8.016 -0.869 9.133 1 98.12 651 GLY A N 1
ATOM 5090 C CA . GLY A 1 651 ? -9.453 -0.991 8.961 1 98.12 651 GLY A CA 1
ATOM 5091 C C . GLY A 1 651 ? -9.867 -2.303 8.32 1 98.12 651 GLY A C 1
ATOM 5092 O O . GLY A 1 651 ? -10.922 -2.855 8.656 1 98.12 651 GLY A O 1
ATOM 5093 N N . LEU A 1 652 ? -9.062 -2.859 7.402 1 96.88 652 LEU A N 1
ATOM 5094 C CA . LEU A 1 652 ? -9.344 -4.133 6.746 1 96.88 652 LEU A CA 1
ATOM 5095 C C . LEU A 1 652 ? -9.336 -5.277 7.754 1 96.88 652 LEU A C 1
ATOM 5097 O O . LEU A 1 652 ? -10.141 -6.203 7.652 1 96.88 652 LEU A O 1
ATOM 5101 N N . GLU A 1 653 ? -8.359 -5.227 8.648 1 96.44 653 GLU A N 1
ATOM 5102 C CA . GLU A 1 653 ? -8.289 -6.242 9.688 1 96.44 653 GLU A CA 1
ATOM 5103 C C . GLU A 1 653 ? -9.578 -6.277 10.508 1 96.44 653 GLU A C 1
ATOM 5105 O O . GLU A 1 653 ? -10.109 -7.352 10.797 1 96.44 653 GLU A O 1
ATOM 5110 N N . LEU A 1 654 ? -10.086 -5.141 10.938 1 97.75 654 LEU A N 1
ATOM 5111 C CA . LEU A 1 654 ? -11.328 -5.062 11.695 1 97.75 654 LEU A CA 1
ATOM 5112 C C . LEU A 1 654 ? -12.5 -5.57 10.859 1 97.75 654 LEU A C 1
ATOM 5114 O O . LEU A 1 654 ? -13.352 -6.312 11.359 1 97.75 654 LEU A O 1
ATOM 5118 N N . TYR A 1 655 ? -12.57 -5.18 9.578 1 97.19 655 TYR A N 1
ATOM 5119 C CA . TYR A 1 655 ? -13.617 -5.602 8.648 1 97.19 655 TYR A CA 1
ATOM 5120 C C . TYR A 1 655 ? -13.703 -7.125 8.578 1 97.19 655 TYR A C 1
ATOM 5122 O O . TYR A 1 655 ? -14.781 -7.699 8.734 1 97.19 655 TYR A O 1
ATOM 5130 N N . ARG A 1 656 ? -12.594 -7.742 8.414 1 95.12 656 ARG A N 1
ATOM 5131 C CA . ARG A 1 656 ? -12.531 -9.195 8.273 1 95.12 656 ARG A CA 1
ATOM 5132 C C . ARG A 1 656 ? -12.938 -9.883 9.57 1 95.12 656 ARG A C 1
ATOM 5134 O O . ARG A 1 656 ? -13.648 -10.891 9.547 1 95.12 656 ARG A O 1
ATOM 5141 N N . THR A 1 657 ? -12.469 -9.352 10.68 1 96.25 657 THR A N 1
ATOM 5142 C CA . THR A 1 657 ? -12.75 -9.953 11.977 1 96.25 657 THR A CA 1
ATOM 5143 C C . THR A 1 657 ? -14.234 -9.891 12.297 1 96.25 657 THR A C 1
ATOM 5145 O O . THR A 1 657 ? -14.82 -10.883 12.742 1 96.25 657 THR A O 1
ATOM 5148 N N . VAL A 1 658 ? -14.836 -8.727 12.055 1 97 658 VAL A N 1
ATOM 5149 C CA . VAL A 1 658 ? -16.25 -8.547 12.352 1 97 658 VAL A CA 1
ATOM 5150 C C . VAL A 1 658 ? -17.094 -9.375 11.375 1 97 658 VAL A C 1
ATOM 5152 O O . VAL A 1 658 ? -18.047 -10.039 11.773 1 97 658 VAL A O 1
ATOM 5155 N N . LYS A 1 659 ? -16.719 -9.406 10.117 1 95.38 659 LYS A N 1
ATOM 5156 C CA . LYS A 1 659 ? -17.438 -10.164 9.094 1 95.38 659 LYS A CA 1
ATOM 5157 C C . LYS A 1 659 ? -17.391 -11.656 9.375 1 95.38 659 LYS A C 1
ATOM 5159 O O . LYS A 1 659 ? -18.406 -12.352 9.234 1 95.38 659 LYS A O 1
ATOM 5164 N N . ALA A 1 660 ? -16.266 -12.141 9.758 1 94.06 660 ALA A N 1
ATOM 5165 C CA . ALA A 1 660 ? -16.078 -13.562 10.039 1 94.06 660 ALA A CA 1
ATOM 5166 C C . ALA A 1 660 ? -16.969 -14.016 11.195 1 94.06 660 ALA A C 1
ATOM 5168 O O . ALA A 1 660 ? -17.266 -15.203 11.32 1 94.06 660 ALA A O 1
ATOM 5169 N N . ARG A 1 661 ? -17.422 -13.102 11.977 1 94.62 661 ARG A N 1
ATOM 5170 C CA . ARG A 1 661 ? -18.234 -13.43 13.148 1 94.62 661 ARG A CA 1
ATOM 5171 C C . ARG A 1 661 ? -19.703 -13.117 12.898 1 94.62 661 ARG A C 1
ATOM 5173 O O . ARG A 1 661 ? -20.516 -13.141 13.82 1 94.62 661 ARG A O 1
ATOM 5180 N N . GLY A 1 662 ? -20.016 -12.781 11.695 1 94.19 662 GLY A N 1
ATOM 5181 C CA . GLY A 1 662 ? -21.391 -12.562 11.297 1 94.19 662 GLY A CA 1
ATOM 5182 C C . GLY A 1 662 ? -21.906 -11.172 11.633 1 94.19 662 GLY A C 1
ATOM 5183 O O . GLY A 1 662 ? -23.109 -10.906 11.562 1 94.19 662 GLY A O 1
ATOM 5184 N N . GLY A 1 663 ? -21.016 -10.273 12.055 1 95.69 663 GLY A N 1
ATOM 5185 C CA . GLY A 1 663 ? -21.422 -8.914 12.359 1 95.69 663 GLY A CA 1
ATOM 5186 C C . GLY A 1 663 ? -21.812 -8.117 11.125 1 95.69 663 GLY A C 1
ATOM 5187 O O . GLY A 1 663 ? -21.422 -8.461 10.008 1 95.69 663 GLY A O 1
ATOM 5188 N N . VAL A 1 664 ? -22.594 -7.094 11.352 1 97.25 664 VAL A N 1
ATOM 5189 C CA . VAL A 1 664 ? -22.969 -6.18 10.281 1 97.25 664 VAL A CA 1
ATOM 5190 C C . VAL A 1 664 ? -21.859 -5.164 10.055 1 97.25 664 VAL A C 1
ATOM 5192 O O . VAL A 1 664 ? -21.547 -4.359 10.938 1 97.25 664 VAL A O 1
ATOM 5195 N N . VAL A 1 665 ? -21.234 -5.242 8.906 1 97.5 665 VAL A N 1
ATOM 5196 C CA . VAL A 1 665 ? -20.125 -4.348 8.641 1 97.5 665 VAL A CA 1
ATOM 5197 C C . VAL A 1 665 ? -20.094 -3.973 7.164 1 97.5 665 VAL A C 1
ATOM 5199 O O . VAL A 1 665 ? -20.391 -4.805 6.301 1 97.5 665 VAL A O 1
ATOM 5202 N N . ARG A 1 666 ? -19.906 -2.725 6.855 1 97.5 666 ARG A N 1
ATOM 5203 C CA . ARG A 1 666 ? -19.75 -2.158 5.52 1 97.5 666 ARG A CA 1
ATOM 5204 C C . ARG A 1 666 ? -18.438 -1.398 5.387 1 97.5 666 ARG A C 1
ATOM 5206 O O . ARG A 1 666 ? -18.016 -0.703 6.312 1 97.5 666 ARG A O 1
ATOM 5213 N N . LEU A 1 667 ? -17.719 -1.616 4.277 1 98.12 667 LEU A N 1
ATOM 5214 C CA . LEU A 1 667 ? -16.422 -0.957 4.078 1 98.12 667 LEU A CA 1
ATOM 5215 C C . LEU A 1 667 ? -16.422 -0.167 2.771 1 98.12 667 LEU A C 1
ATOM 5217 O O . LEU A 1 667 ? -16.828 -0.684 1.727 1 98.12 667 LEU A O 1
ATOM 5221 N N . LEU A 1 668 ? -16.094 1.093 2.84 1 98.31 668 LEU A N 1
ATOM 5222 C CA . LEU A 1 668 ? -15.859 1.94 1.674 1 98.31 668 LEU A CA 1
ATOM 5223 C C . LEU A 1 668 ? -14.375 2.201 1.475 1 98.31 668 LEU A C 1
ATOM 5225 O O . LEU A 1 668 ? -13.656 2.504 2.432 1 98.31 668 LEU A O 1
ATOM 5229 N N . TRP A 1 669 ? -13.898 1.989 0.281 1 97.88 669 TRP A N 1
ATOM 5230 C CA . TRP A 1 669 ? -12.5 2.129 -0.122 1 97.88 669 TRP A CA 1
ATOM 5231 C C . TRP A 1 669 ? -12.32 3.326 -1.049 1 97.88 669 TRP A C 1
ATOM 5233 O O . TRP A 1 669 ? -12.891 3.365 -2.141 1 97.88 669 TRP A O 1
ATOM 5243 N N . TYR A 1 670 ? -11.516 4.312 -0.655 1 98.19 670 TYR A N 1
ATOM 5244 C CA . TYR A 1 670 ? -11.352 5.535 -1.432 1 98.19 670 TYR A CA 1
ATOM 5245 C C . TYR A 1 670 ? -9.977 5.574 -2.102 1 98.19 670 TYR A C 1
ATOM 5247 O O . TYR A 1 670 ? -8.992 5.98 -1.487 1 98.19 670 TYR A O 1
ATOM 5255 N N . PRO A 1 671 ? -9.922 5.328 -3.383 1 96.44 671 PRO A N 1
ATOM 5256 C CA . PRO A 1 671 ? -8.648 5.301 -4.109 1 96.44 671 PRO A CA 1
ATOM 5257 C C . PRO A 1 671 ? -7.977 6.672 -4.172 1 96.44 671 PRO A C 1
ATOM 5259 O O . PRO A 1 671 ? -8.656 7.691 -4.309 1 96.44 671 PRO A O 1
ATOM 5262 N N . GLU A 1 672 ? -6.68 6.723 -4.027 1 95 672 GLU A N 1
ATOM 5263 C CA . GLU A 1 672 ? -5.824 7.895 -4.207 1 95 672 GLU A CA 1
ATOM 5264 C C . GLU A 1 672 ? -6.039 8.914 -3.09 1 95 672 GLU A C 1
ATOM 5266 O O . GLU A 1 672 ? -5.664 10.078 -3.225 1 95 672 GLU A O 1
ATOM 5271 N N . ASN A 1 673 ? -6.742 8.477 -2.061 1 97.06 673 ASN A N 1
ATOM 5272 C CA . ASN A 1 673 ? -6.887 9.336 -0.894 1 97.06 673 ASN A CA 1
ATOM 5273 C C . ASN A 1 673 ? -5.926 8.938 0.222 1 97.06 673 ASN A C 1
ATOM 5275 O O . ASN A 1 673 ? -5.652 7.754 0.415 1 97.06 673 ASN A O 1
ATOM 5279 N N . ASN A 1 674 ? -5.402 9.883 0.823 1 95.75 674 ASN A N 1
ATOM 5280 C CA . ASN A 1 674 ? -4.516 9.672 1.96 1 95.75 674 ASN A CA 1
ATOM 5281 C C . ASN A 1 674 ? -5.285 9.648 3.277 1 95.75 674 ASN A C 1
ATOM 5283 O O . ASN A 1 674 ? -6.473 9.328 3.301 1 95.75 674 ASN A O 1
ATOM 5287 N N . HIS A 1 675 ? -4.664 9.93 4.406 1 95.75 675 HIS A N 1
ATOM 5288 C CA . HIS A 1 675 ? -5.223 9.812 5.75 1 95.75 675 HIS A CA 1
ATOM 5289 C C . HIS A 1 675 ? -6.438 10.719 5.922 1 95.75 675 HIS A C 1
ATOM 5291 O O . HIS A 1 675 ? -7.41 10.344 6.582 1 95.75 675 HIS A O 1
ATOM 5297 N N . HIS A 1 676 ? -6.527 11.906 5.352 1 92.94 676 HIS A N 1
ATOM 5298 C CA . HIS A 1 676 ? -7.598 12.883 5.52 1 92.94 676 HIS A CA 1
ATOM 5299 C C . HIS A 1 676 ? -8.758 12.594 4.578 1 92.94 676 HIS A C 1
ATOM 5301 O O . HIS A 1 676 ? -9.852 13.148 4.746 1 92.94 676 HIS A O 1
ATOM 5307 N N . ILE A 1 677 ? -8.617 11.688 3.578 1 94.81 677 ILE A N 1
ATOM 5308 C CA . ILE A 1 677 ? -9.609 11.477 2.529 1 94.81 677 ILE A CA 1
ATOM 5309 C C . ILE A 1 677 ? -10.109 12.828 2.01 1 94.81 677 ILE A C 1
ATOM 5311 O O . ILE A 1 677 ? -11.289 13.148 2.139 1 94.81 677 ILE A O 1
ATOM 5315 N N . SER A 1 678 ? -9.25 13.547 1.337 1 90.75 678 SER A N 1
ATOM 5316 C CA . SER A 1 678 ? -9.469 14.977 1.14 1 90.75 678 SER A CA 1
ATOM 5317 C C . SER A 1 678 ? -10.008 15.266 -0.256 1 90.75 678 SER A C 1
ATOM 5319 O O . SER A 1 678 ? -10.445 16.391 -0.538 1 90.75 678 SER A O 1
ATOM 5321 N N . LYS A 1 679 ? -10 14.266 -1.141 1 93.06 679 LYS A N 1
ATOM 5322 C CA . LYS A 1 679 ? -10.617 14.555 -2.432 1 93.06 679 LYS A CA 1
ATOM 5323 C C . LYS A 1 679 ? -12.078 14.945 -2.266 1 93.06 679 LYS A C 1
ATOM 5325 O O . LYS A 1 679 ? -12.797 14.359 -1.454 1 93.06 679 LYS A O 1
ATOM 5330 N N . VAL A 1 680 ? -12.523 15.938 -3.016 1 91.62 680 VAL A N 1
ATOM 5331 C CA . VAL A 1 680 ? -13.828 16.562 -2.82 1 91.62 680 VAL A CA 1
ATOM 5332 C C . VAL A 1 680 ? -14.93 15.516 -2.977 1 91.62 680 VAL A C 1
ATOM 5334 O O . VAL A 1 680 ? -15.867 15.469 -2.174 1 91.62 680 VAL A O 1
ATOM 5337 N N . ASP A 1 681 ? -14.82 14.719 -3.951 1 91.56 681 ASP A N 1
ATOM 5338 C CA . ASP A 1 681 ? -15.836 13.695 -4.172 1 91.56 681 ASP A CA 1
ATOM 5339 C C . ASP A 1 681 ? -15.844 12.68 -3.035 1 91.56 681 ASP A C 1
ATOM 5341 O O . ASP A 1 681 ? -16.906 12.281 -2.557 1 91.56 681 ASP A O 1
ATOM 5345 N N . ALA A 1 682 ? -14.672 12.273 -2.613 1 94.88 682 ALA A N 1
ATOM 5346 C CA . ALA A 1 682 ? -14.562 11.281 -1.545 1 94.88 682 ALA A CA 1
ATOM 5347 C C . ALA A 1 682 ? -15.055 11.852 -0.217 1 94.88 682 ALA A C 1
ATOM 5349 O O . ALA A 1 682 ? -15.766 11.172 0.528 1 94.88 682 ALA A O 1
ATOM 5350 N N . GLU A 1 683 ? -14.664 13.07 0.081 1 94.31 683 GLU A N 1
ATOM 5351 C CA . GLU A 1 683 ? -15.086 13.703 1.328 1 94.31 683 GLU A CA 1
ATOM 5352 C C . GLU A 1 683 ? -16.609 13.82 1.397 1 94.31 683 GLU A C 1
ATOM 5354 O O . GLU A 1 683 ? -17.203 13.547 2.439 1 94.31 683 GLU A O 1
ATOM 5359 N N . ALA A 1 684 ? -17.156 14.273 0.309 1 92.62 684 ALA A N 1
ATOM 5360 C CA . ALA A 1 684 ? -18.609 14.398 0.248 1 92.62 684 ALA A CA 1
ATOM 5361 C C . ALA A 1 684 ? -19.297 13.039 0.397 1 92.62 684 ALA A C 1
ATOM 5363 O O . ALA A 1 684 ? -20.297 12.914 1.092 1 92.62 684 ALA A O 1
ATOM 5364 N N . ASP A 1 685 ? -18.75 12.07 -0.307 1 94.81 685 ASP A N 1
ATOM 5365 C CA . ASP A 1 685 ? -19.281 10.719 -0.215 1 94.81 685 ASP A CA 1
ATOM 5366 C C . ASP A 1 685 ? -19.203 10.188 1.218 1 94.81 685 ASP A C 1
ATOM 5368 O O . ASP A 1 685 ? -20.141 9.547 1.7 1 94.81 685 ASP A O 1
ATOM 5372 N N . VAL A 1 686 ? -18.125 10.438 1.892 1 96.44 686 VAL A N 1
ATOM 5373 C CA . VAL A 1 686 ? -17.906 10.023 3.273 1 96.44 686 VAL A CA 1
ATOM 5374 C C . VAL A 1 686 ? -19.016 10.578 4.16 1 96.44 686 VAL A C 1
ATOM 5376 O O . VAL A 1 686 ? -19.641 9.836 4.914 1 96.44 686 VAL A O 1
ATOM 5379 N N . PHE A 1 687 ? -19.281 11.836 4.035 1 95.31 687 PHE A N 1
ATOM 5380 C CA . PHE A 1 687 ? -20.297 12.453 4.887 1 95.31 687 PHE A CA 1
ATOM 5381 C C . PHE A 1 687 ? -21.672 11.859 4.625 1 95.31 687 PHE A C 1
ATOM 5383 O O . PHE A 1 687 ? -22.391 11.523 5.559 1 95.31 687 PHE A O 1
ATOM 5390 N N . MET A 1 688 ? -22 11.742 3.357 1 95.56 688 MET A N 1
ATOM 5391 C CA . MET A 1 688 ? -23.312 11.234 2.998 1 95.56 688 MET A CA 1
ATOM 5392 C C . MET A 1 688 ? -23.516 9.805 3.508 1 95.56 688 MET A C 1
ATOM 5394 O O . MET A 1 688 ? -24.578 9.469 4.031 1 95.56 688 MET A O 1
ATOM 5398 N N . ASN A 1 689 ? -22.516 9.008 3.359 1 96.69 689 ASN A N 1
ATOM 5399 C CA . ASN A 1 689 ? -22.609 7.621 3.799 1 96.69 689 ASN A CA 1
ATOM 5400 C C . ASN A 1 689 ? -22.719 7.52 5.32 1 96.69 689 ASN A C 1
ATOM 5402 O O . ASN A 1 689 ? -23.438 6.672 5.844 1 96.69 689 ASN A O 1
ATOM 5406 N N . ILE A 1 690 ? -22 8.336 6.055 1 97.62 690 ILE A N 1
ATOM 5407 C CA . ILE A 1 690 ? -22.094 8.352 7.512 1 97.62 690 ILE A CA 1
ATOM 5408 C C . ILE A 1 690 ? -23.484 8.797 7.938 1 97.62 690 ILE A C 1
ATOM 5410 O O . ILE A 1 690 ? -24.125 8.156 8.773 1 97.62 690 ILE A O 1
ATOM 5414 N N . ALA A 1 691 ? -23.938 9.914 7.355 1 96.81 691 ALA A N 1
ATOM 5415 C CA . ALA A 1 691 ? -25.266 10.445 7.695 1 96.81 691 ALA A CA 1
ATOM 5416 C C . ALA A 1 691 ? -26.344 9.414 7.426 1 96.81 691 ALA A C 1
ATOM 5418 O O . ALA A 1 691 ? -27.219 9.18 8.266 1 96.81 691 ALA A O 1
ATOM 5419 N N . LEU A 1 692 ? -26.281 8.781 6.25 1 96.62 692 LEU A N 1
ATOM 5420 C CA . LEU A 1 692 ? -27.297 7.797 5.879 1 96.62 692 LEU A CA 1
ATOM 5421 C C . LEU A 1 692 ? -27.203 6.566 6.773 1 96.62 692 LEU A C 1
ATOM 5423 O O . LEU A 1 692 ? -28.234 5.957 7.094 1 96.62 692 LEU A O 1
ATOM 5427 N N . TRP A 1 693 ? -25.969 6.207 7.137 1 97.56 693 TRP A N 1
ATOM 5428 C CA . TRP A 1 693 ? -25.766 5.07 8.023 1 97.56 693 TRP A CA 1
ATOM 5429 C C . TRP A 1 693 ? -26.5 5.277 9.352 1 97.56 693 TRP A C 1
ATOM 5431 O O . TRP A 1 693 ? -27.078 4.34 9.898 1 97.56 693 TRP A O 1
ATOM 5441 N N . PHE A 1 694 ? -26.5 6.473 9.883 1 97.81 694 PHE A N 1
ATOM 5442 C CA . PHE A 1 694 ? -27.141 6.801 11.156 1 97.81 694 PHE A CA 1
ATOM 5443 C C . PHE A 1 694 ? -28.625 7.02 10.977 1 97.81 694 PHE A C 1
ATOM 5445 O O . PHE A 1 694 ? -29.438 6.496 11.75 1 97.81 694 PHE A O 1
ATOM 5452 N N . VAL A 1 695 ? -29.047 7.695 9.914 1 96.81 695 VAL A N 1
ATOM 5453 C CA . VAL A 1 695 ? -30.453 8.023 9.68 1 96.81 695 VAL A CA 1
ATOM 5454 C C . VAL A 1 695 ? -31.25 6.746 9.469 1 96.81 695 VAL A C 1
ATOM 5456 O O . VAL A 1 695 ? -32.375 6.621 9.969 1 96.81 695 VAL A O 1
ATOM 5459 N N . ASN A 1 696 ? -30.656 5.801 8.773 1 95.75 696 ASN A N 1
ATOM 5460 C CA . ASN A 1 696 ? -31.344 4.551 8.461 1 95.75 696 ASN A CA 1
ATOM 5461 C C . ASN A 1 696 ? -31.5 3.678 9.695 1 95.75 696 ASN A C 1
ATOM 5463 O O . ASN A 1 696 ? -32.25 2.686 9.672 1 95.75 696 ASN A O 1
ATOM 5467 N N . ARG A 1 697 ? -30.969 4.07 10.789 1 95.5 697 ARG A N 1
ATOM 5468 C CA . ARG A 1 697 ? -31 3.24 11.992 1 95.5 697 ARG A CA 1
ATOM 5469 C C . ARG A 1 697 ? -31.594 4.012 13.172 1 95.5 697 ARG A C 1
ATOM 5471 O O . ARG A 1 697 ? -31.344 3.668 14.328 1 95.5 697 ARG A O 1
ATOM 5478 N N . LEU A 1 698 ? -32.344 5.02 12.891 1 92.25 698 LEU A N 1
ATOM 5479 C CA . LEU A 1 698 ? -33.062 5.789 13.906 1 92.25 698 LEU A CA 1
ATOM 5480 C C . LEU A 1 698 ? -34.219 4.988 14.484 1 92.25 698 LEU A C 1
ATOM 5482 O O . LEU A 1 698 ? -34.844 4.203 13.773 1 92.25 698 LEU A O 1
ATOM 5486 N N . SER B 1 1 ? 18.172 -13.125 -22.203 1 69.5 1 SER B N 1
ATOM 5487 C CA . SER B 1 1 ? 16.953 -12.688 -22.875 1 69.5 1 SER B CA 1
ATOM 5488 C C . SER B 1 1 ? 16.734 -13.438 -24.188 1 69.5 1 SER B C 1
ATOM 5490 O O . SER B 1 1 ? 15.641 -13.414 -24.75 1 69.5 1 SER B O 1
ATOM 5492 N N . ARG B 1 2 ? 17.688 -14.172 -24.5 1 73.81 2 ARG B N 1
ATOM 5493 C CA . ARG B 1 2 ? 17.594 -14.797 -25.812 1 73.81 2 ARG B CA 1
ATOM 5494 C C . ARG B 1 2 ? 16.938 -16.172 -25.719 1 73.81 2 ARG B C 1
ATOM 5496 O O . ARG B 1 2 ? 16.578 -16.766 -26.75 1 73.81 2 ARG B O 1
ATOM 5503 N N . PHE B 1 3 ? 16.719 -16.641 -24.594 1 78.56 3 PHE B N 1
ATOM 5504 C CA . PHE B 1 3 ? 16.109 -17.953 -24.438 1 78.56 3 PHE B CA 1
ATOM 5505 C C . PHE B 1 3 ? 14.625 -17.828 -24.109 1 78.56 3 PHE B C 1
ATOM 5507 O O . PHE B 1 3 ? 14.266 -17.422 -23 1 78.56 3 PHE B O 1
ATOM 5514 N N . PRO B 1 4 ? 13.805 -18.188 -25.016 1 83.94 4 PRO B N 1
ATOM 5515 C CA . PRO B 1 4 ? 12.367 -18.109 -24.766 1 83.94 4 PRO B CA 1
ATOM 5516 C C . PRO B 1 4 ? 11.883 -19.188 -23.797 1 83.94 4 PRO B C 1
ATOM 5518 O O . PRO B 1 4 ? 12.586 -20.172 -23.562 1 83.94 4 PRO B O 1
ATOM 5521 N N . PHE B 1 5 ? 10.797 -18.938 -23.234 1 85.25 5 PHE B N 1
ATOM 5522 C CA . PHE B 1 5 ? 10.125 -19.891 -22.344 1 85.25 5 PHE B CA 1
ATOM 5523 C C . PHE B 1 5 ? 8.93 -20.531 -23.047 1 85.25 5 PHE B C 1
ATOM 5525 O O . PHE B 1 5 ? 8.172 -19.859 -23.75 1 85.25 5 PHE B O 1
ATOM 5532 N N . LEU B 1 6 ? 8.898 -21.797 -23 1 85.06 6 LEU B N 1
ATOM 5533 C CA . LEU B 1 6 ? 7.781 -22.531 -23.578 1 85.06 6 LEU B CA 1
ATOM 5534 C C . LEU B 1 6 ? 6.539 -22.406 -22.703 1 85.06 6 LEU B C 1
ATOM 5536 O O . LEU B 1 6 ? 6.551 -22.812 -21.547 1 85.06 6 LEU B O 1
ATOM 5540 N N . ALA B 1 7 ? 5.477 -21.938 -23.266 1 82.12 7 ALA B N 1
ATOM 5541 C CA . ALA B 1 7 ? 4.246 -21.719 -22.5 1 82.12 7 ALA B CA 1
ATOM 5542 C C . ALA B 1 7 ? 3.279 -22.891 -22.688 1 82.12 7 ALA B C 1
ATOM 5544 O O . ALA B 1 7 ? 2.658 -23.344 -21.734 1 82.12 7 ALA B O 1
ATOM 5545 N N . LYS B 1 8 ? 3.184 -23.312 -23.922 1 88.56 8 LYS B N 1
ATOM 5546 C CA . LYS B 1 8 ? 2.172 -24.312 -24.234 1 88.56 8 LYS B CA 1
ATOM 5547 C C . LYS B 1 8 ? 2.551 -25.109 -25.484 1 88.56 8 LYS B C 1
ATOM 5549 O O . LYS B 1 8 ? 3.303 -24.609 -26.328 1 88.56 8 LYS B O 1
ATOM 5554 N N . ALA B 1 9 ? 2.102 -26.328 -25.531 1 91.25 9 ALA B N 1
ATOM 5555 C CA . ALA B 1 9 ? 2.172 -27.156 -26.75 1 91.25 9 ALA B CA 1
ATOM 5556 C C . ALA B 1 9 ? 0.907 -27.984 -26.922 1 91.25 9 ALA B C 1
ATOM 5558 O O . ALA B 1 9 ? 0.367 -28.516 -25.938 1 91.25 9 ALA B O 1
ATOM 5559 N N . CYS B 1 10 ? 0.429 -28.031 -28.172 1 91.94 10 CYS B N 1
ATOM 5560 C CA . CYS B 1 10 ? -0.788 -28.781 -28.469 1 91.94 10 CYS B CA 1
ATOM 5561 C C . CYS B 1 10 ? -0.626 -29.609 -29.734 1 91.94 10 CYS B C 1
ATOM 5563 O O . CYS B 1 10 ? -0.07 -29.141 -30.719 1 91.94 10 CYS B O 1
ATOM 5565 N N . ILE B 1 11 ? -1.099 -30.812 -29.656 1 92.75 11 ILE B N 1
ATOM 5566 C CA . ILE B 1 11 ? -1.073 -31.688 -30.812 1 92.75 11 ILE B CA 1
ATOM 5567 C C . ILE B 1 11 ? -2.373 -31.547 -31.609 1 92.75 11 ILE B C 1
ATOM 5569 O O . ILE B 1 11 ? -3.461 -31.734 -31.062 1 92.75 11 ILE B O 1
ATOM 5573 N N . GLY B 1 12 ? -2.209 -31.281 -32.875 1 89.62 12 GLY B N 1
ATOM 5574 C CA . GLY B 1 12 ? -3.371 -31.094 -33.75 1 89.62 12 GLY B CA 1
ATOM 5575 C C . GLY B 1 12 ? -3.973 -32.406 -34.219 1 89.62 12 GLY B C 1
ATOM 5576 O O . GLY B 1 12 ? -3.492 -33.5 -33.844 1 89.62 12 GLY B O 1
ATOM 5577 N N . PRO B 1 13 ? -5.031 -32.281 -35 1 88.44 13 PRO B N 1
ATOM 5578 C CA . PRO B 1 13 ? -5.699 -33.5 -35.5 1 88.44 13 PRO B CA 1
ATOM 5579 C C . PRO B 1 13 ? -4.844 -34.281 -36.5 1 88.44 13 PRO B C 1
ATOM 5581 O O . PRO B 1 13 ? -3.92 -33.719 -37.094 1 88.44 13 PRO B O 1
ATOM 5584 N N . GLU B 1 14 ? -5.184 -35.531 -36.594 1 91.12 14 GLU B N 1
ATOM 5585 C CA . GLU B 1 14 ? -4.52 -36.375 -37.562 1 91.12 14 GLU B CA 1
ATOM 5586 C C . GLU B 1 14 ? -4.992 -36.094 -38.969 1 91.12 14 GLU B C 1
ATOM 5588 O O . GLU B 1 14 ? -6.188 -35.906 -39.219 1 91.12 14 GLU B O 1
ATOM 5593 N N . VAL B 1 15 ? -4.035 -36 -39.844 1 88 15 VAL B N 1
ATOM 5594 C CA . VAL B 1 15 ? -4.316 -35.812 -41.281 1 88 15 VAL B CA 1
ATOM 5595 C C . VAL B 1 15 ? -3.715 -36.969 -42.062 1 88 15 VAL B C 1
ATOM 5597 O O . VAL B 1 15 ? -2.582 -37.375 -41.812 1 88 15 VAL B O 1
ATOM 5600 N N . ILE B 1 16 ? -4.48 -37.5 -42.938 1 90.31 16 ILE B N 1
ATOM 5601 C CA . ILE B 1 16 ? -3.99 -38.562 -43.812 1 90.31 16 ILE B CA 1
ATOM 5602 C C . ILE B 1 16 ? -3.65 -38 -45.188 1 90.31 16 ILE B C 1
ATOM 5604 O O . ILE B 1 16 ? -4.504 -37.406 -45.844 1 90.31 16 ILE B O 1
ATOM 5608 N N . SER B 1 17 ? -2.451 -38.25 -45.469 1 86.38 17 SER B N 1
ATOM 5609 C CA . SER B 1 17 ? -2.023 -37.75 -46.781 1 86.38 17 SER B CA 1
ATOM 5610 C C . SER B 1 17 ? -2.615 -38.594 -47.906 1 86.38 17 SER B C 1
ATOM 5612 O O . SER B 1 17 ? -3.119 -39.688 -47.688 1 86.38 17 SER B O 1
ATOM 5614 N N . GLN B 1 18 ? -2.383 -38.094 -49.125 1 86.75 18 GLN B N 1
ATOM 5615 C CA . GLN B 1 18 ? -2.873 -38.781 -50.312 1 86.75 18 GLN B CA 1
ATOM 5616 C C . GLN B 1 18 ? -2.16 -40.125 -50.5 1 86.75 18 GLN B C 1
ATOM 5618 O O . GLN B 1 18 ? -2.693 -41.031 -51.156 1 86.75 18 GLN B O 1
ATOM 5623 N N . TYR B 1 19 ? -1.078 -40.25 -49.906 1 86.62 19 TYR B N 1
ATOM 5624 C CA . TYR B 1 19 ? -0.28 -41.469 -50.062 1 86.62 19 TYR B CA 1
ATOM 5625 C C . TYR B 1 19 ? -0.444 -42.375 -48.875 1 86.62 19 TYR B C 1
ATOM 5627 O O . TYR B 1 19 ? 0.294 -43.375 -48.719 1 86.62 19 TYR B O 1
ATOM 5635 N N . GLY B 1 20 ? -1.317 -42 -48 1 82.06 20 GLY B N 1
ATOM 5636 C CA . GLY B 1 20 ? -1.653 -42.844 -46.875 1 82.06 20 GLY B CA 1
ATOM 5637 C C . GLY B 1 20 ? -0.858 -42.562 -45.625 1 82.06 20 GLY B C 1
ATOM 5638 O O . GLY B 1 20 ? -1.133 -43.094 -44.562 1 82.06 20 GLY B O 1
ATOM 5639 N N . GLY B 1 21 ? 0.066 -41.688 -45.719 1 87.31 21 GLY B N 1
ATOM 5640 C CA . GLY B 1 21 ? 0.85 -41.312 -44.531 1 87.31 21 GLY B CA 1
ATOM 5641 C C . GLY B 1 21 ? 0.09 -40.438 -43.562 1 87.31 21 GLY B C 1
ATOM 5642 O O . GLY B 1 21 ? -0.694 -39.594 -43.969 1 87.31 21 GLY B O 1
ATOM 5643 N N . LYS B 1 22 ? 0.277 -40.719 -42.25 1 91.88 22 LYS B N 1
ATOM 5644 C CA . LYS B 1 22 ? -0.389 -39.969 -41.188 1 91.88 22 LYS B CA 1
ATOM 5645 C C . LYS B 1 22 ? 0.509 -38.844 -40.656 1 91.88 22 LYS B C 1
ATOM 5647 O O . LYS B 1 22 ? 1.707 -39.062 -40.469 1 91.88 22 LYS B O 1
ATOM 5652 N N . TYR B 1 23 ? -0.036 -37.688 -40.594 1 91.75 23 TYR B N 1
ATOM 5653 C CA . TYR B 1 23 ? 0.743 -36.594 -39.969 1 91.75 23 TYR B CA 1
ATOM 5654 C C . TYR B 1 23 ? -0.146 -35.688 -39.156 1 91.75 23 TYR B C 1
ATOM 5656 O O . TYR B 1 23 ? -1.374 -35.75 -39.25 1 91.75 23 TYR B O 1
ATOM 5664 N N . CYS B 1 24 ? 0.402 -35 -38.219 1 91.88 24 CYS B N 1
ATOM 5665 C CA . CYS B 1 24 ? -0.282 -33.969 -37.438 1 91.88 24 CYS B CA 1
ATOM 5666 C C . CYS B 1 24 ? 0.644 -32.781 -37.156 1 91.88 24 CYS B C 1
ATOM 5668 O O . CYS B 1 24 ? 1.86 -32.906 -37.312 1 91.88 24 CYS B O 1
ATOM 5670 N N . ASN B 1 25 ? 0.055 -31.719 -36.875 1 90.38 25 ASN B N 1
ATOM 5671 C CA . ASN B 1 25 ? 0.8 -30.5 -36.531 1 90.38 25 ASN B CA 1
ATOM 5672 C C . ASN B 1 25 ? 0.901 -30.328 -35.031 1 90.38 25 ASN B C 1
ATOM 5674 O O . ASN B 1 25 ? -0.03 -30.656 -34.281 1 90.38 25 ASN B O 1
ATOM 5678 N N . ILE B 1 26 ? 2.006 -29.859 -34.594 1 92.5 26 ILE B N 1
ATOM 5679 C CA . ILE B 1 26 ? 2.195 -29.469 -33.188 1 92.5 26 ILE B CA 1
ATOM 5680 C C . ILE B 1 26 ? 2.316 -27.953 -33.094 1 92.5 26 ILE B C 1
ATOM 5682 O O . ILE B 1 26 ? 3.232 -27.359 -33.656 1 92.5 26 ILE B O 1
ATOM 5686 N N . HIS B 1 27 ? 1.352 -27.438 -32.406 1 91.19 27 HIS B N 1
ATOM 5687 C CA . HIS B 1 27 ? 1.354 -26 -32.156 1 91.19 27 HIS B CA 1
ATOM 5688 C C . HIS B 1 27 ? 2.025 -25.688 -30.812 1 91.19 27 HIS B C 1
ATOM 5690 O O . HIS B 1 27 ? 1.682 -26.266 -29.781 1 91.19 27 HIS B O 1
ATOM 5696 N N . THR B 1 28 ? 3.02 -24.797 -30.812 1 91.88 28 THR B N 1
ATOM 5697 C CA . THR B 1 28 ? 3.707 -24.406 -29.594 1 91.88 28 THR B CA 1
ATOM 5698 C C . THR B 1 28 ? 3.662 -22.891 -29.391 1 91.88 28 THR B C 1
ATOM 5700 O O . THR B 1 28 ? 3.682 -22.141 -30.375 1 91.88 28 THR B O 1
ATOM 5703 N N . GLU B 1 29 ? 3.529 -22.469 -28.188 1 91.19 29 GLU B N 1
ATOM 5704 C CA . GLU B 1 29 ? 3.549 -21.062 -27.828 1 91.19 29 GLU B CA 1
ATOM 5705 C C . GLU B 1 29 ? 4.715 -20.75 -26.891 1 91.19 29 GLU B C 1
ATOM 5707 O O . GLU B 1 29 ? 4.988 -21.5 -25.953 1 91.19 29 GLU B O 1
ATOM 5712 N N . TRP B 1 30 ? 5.355 -19.641 -27.203 1 89.19 30 TRP B N 1
ATOM 5713 C CA . TRP B 1 30 ? 6.566 -19.25 -26.484 1 89.19 30 TRP B CA 1
ATOM 5714 C C . TRP B 1 30 ? 6.469 -17.797 -26 1 89.19 30 TRP B C 1
ATOM 5716 O O . TRP B 1 30 ? 5.711 -17 -26.562 1 89.19 30 TRP B O 1
ATOM 5726 N N . THR B 1 31 ? 7.191 -17.531 -24.922 1 90.12 31 THR B N 1
ATOM 5727 C CA . THR B 1 31 ? 7.328 -16.172 -24.391 1 90.12 31 THR B CA 1
ATOM 5728 C C . THR B 1 31 ? 8.797 -15.797 -24.25 1 90.12 31 THR B C 1
ATOM 5730 O O . THR B 1 31 ? 9.617 -16.625 -23.844 1 90.12 31 THR B O 1
ATOM 5733 N N . GLN B 1 32 ? 9.109 -14.562 -24.641 1 88.69 32 GLN B N 1
ATOM 5734 C CA . GLN B 1 32 ? 10.484 -14.086 -24.578 1 88.69 32 GLN B CA 1
ATOM 5735 C C . GLN B 1 32 ? 10.547 -12.641 -24.109 1 88.69 32 GLN B C 1
ATOM 5737 O O . GLN B 1 32 ? 9.68 -11.828 -24.438 1 88.69 32 GLN B O 1
ATOM 5742 N N . ARG B 1 33 ? 11.578 -12.383 -23.312 1 88.88 33 ARG B N 1
ATOM 5743 C CA . ARG B 1 33 ? 11.805 -11.016 -22.859 1 88.88 33 ARG B CA 1
ATOM 5744 C C . ARG B 1 33 ? 12.422 -10.172 -23.969 1 88.88 33 ARG B C 1
ATOM 5746 O O . ARG B 1 33 ? 13.414 -10.57 -24.578 1 88.88 33 ARG B O 1
ATOM 5753 N N . ASP B 1 34 ? 11.867 -9.023 -24.25 1 88.56 34 ASP B N 1
ATOM 5754 C CA . ASP B 1 34 ? 12.438 -8.008 -25.141 1 88.56 34 ASP B CA 1
ATOM 5755 C C . ASP B 1 34 ? 12.906 -6.793 -24.344 1 88.56 34 ASP B C 1
ATOM 5757 O O . ASP B 1 34 ? 12.102 -5.941 -23.969 1 88.56 34 ASP B O 1
ATOM 5761 N N . LEU B 1 35 ? 14.148 -6.68 -24.172 1 83.62 35 LEU B N 1
ATOM 5762 C CA . LEU B 1 35 ? 14.703 -5.637 -23.328 1 83.62 35 LEU B CA 1
ATOM 5763 C C . LEU B 1 35 ? 14.609 -4.273 -24 1 83.62 35 LEU B C 1
ATOM 5765 O O . LEU B 1 35 ? 14.57 -3.242 -23.328 1 83.62 35 LEU B O 1
ATOM 5769 N N . GLU B 1 36 ? 14.641 -4.262 -25.312 1 78.31 36 GLU B N 1
ATOM 5770 C CA . GLU B 1 36 ? 14.539 -3.002 -26.047 1 78.31 36 GLU B CA 1
ATOM 5771 C C . GLU B 1 36 ? 13.125 -2.439 -25.969 1 78.31 36 GLU B C 1
ATOM 5773 O O . GLU B 1 36 ? 12.938 -1.248 -25.719 1 78.31 36 GLU B O 1
ATOM 5778 N N . ARG B 1 37 ? 12.156 -3.336 -26.141 1 80.38 37 ARG B N 1
ATOM 5779 C CA . ARG B 1 37 ? 10.758 -2.918 -26.078 1 80.38 37 ARG B CA 1
ATOM 5780 C C . ARG B 1 37 ? 10.273 -2.873 -24.625 1 80.38 37 ARG B C 1
ATOM 5782 O O . ARG B 1 37 ? 9.219 -2.312 -24.344 1 80.38 37 ARG B O 1
ATOM 5789 N N . VAL B 1 38 ? 11.039 -3.463 -23.766 1 86.5 38 VAL B N 1
ATOM 5790 C CA . VAL B 1 38 ? 10.719 -3.551 -22.344 1 86.5 38 VAL B CA 1
ATOM 5791 C C . VAL B 1 38 ? 9.375 -4.246 -22.156 1 86.5 38 VAL B C 1
ATOM 5793 O O . VAL B 1 38 ? 8.492 -3.729 -21.469 1 86.5 38 VAL B O 1
ATOM 5796 N N . GLU B 1 39 ? 9.133 -5.309 -22.953 1 88 39 GLU B N 1
ATOM 5797 C CA . GLU B 1 39 ? 7.906 -6.09 -22.828 1 88 39 GLU B CA 1
ATOM 5798 C C . GLU B 1 39 ? 8.164 -7.566 -23.125 1 88 39 GLU B C 1
ATOM 5800 O O . GLU B 1 39 ? 9.195 -7.918 -23.688 1 88 39 GLU B O 1
ATOM 5805 N N . ARG B 1 40 ? 7.277 -8.438 -22.703 1 90.31 40 ARG B N 1
ATOM 5806 C CA . ARG B 1 40 ? 7.312 -9.844 -23.062 1 90.31 40 ARG B CA 1
ATOM 5807 C C . ARG B 1 40 ? 6.625 -10.086 -24.406 1 90.31 40 ARG B C 1
ATOM 5809 O O . ARG B 1 40 ? 5.52 -9.594 -24.641 1 90.31 40 ARG B O 1
ATOM 5816 N N . VAL B 1 41 ? 7.297 -10.766 -25.219 1 88.62 41 VAL B N 1
ATOM 5817 C CA . VAL B 1 41 ? 6.758 -11.078 -26.531 1 88.62 41 VAL B CA 1
ATOM 5818 C C . VAL B 1 41 ? 6.316 -12.539 -26.578 1 88.62 41 VAL B C 1
ATOM 5820 O O . VAL B 1 41 ? 7.082 -13.438 -26.219 1 88.62 41 VAL B O 1
ATOM 5823 N N . ASN B 1 42 ? 5.094 -12.781 -26.969 1 91.12 42 ASN B N 1
ATOM 5824 C CA . ASN B 1 42 ? 4.57 -14.125 -27.188 1 91.12 42 ASN B CA 1
ATOM 5825 C C . ASN B 1 42 ? 4.535 -14.484 -28.672 1 91.12 42 ASN B C 1
ATOM 5827 O O . ASN B 1 42 ? 4.219 -13.633 -29.5 1 91.12 42 ASN B O 1
ATOM 5831 N N . PHE B 1 43 ? 4.945 -15.68 -28.984 1 89.88 43 PHE B N 1
ATOM 5832 C CA . PHE B 1 43 ? 4.926 -16.094 -30.391 1 89.88 43 PHE B CA 1
ATOM 5833 C C . PHE B 1 43 ? 4.664 -17.594 -30.5 1 89.88 43 PHE B C 1
ATOM 5835 O O . PHE B 1 43 ? 4.77 -18.328 -29.5 1 89.88 43 PHE B O 1
ATOM 5842 N N . CYS B 1 44 ? 4.234 -18.016 -31.625 1 91.25 44 CYS B N 1
ATOM 5843 C CA . CYS B 1 44 ? 3.916 -19.406 -31.859 1 91.25 44 CYS B CA 1
ATOM 5844 C C . CYS B 1 44 ? 4.867 -20.016 -32.875 1 91.25 44 CYS B C 1
ATOM 5846 O O . CYS B 1 44 ? 5.395 -19.312 -33.75 1 91.25 44 CYS B O 1
ATOM 5848 N N . ARG B 1 45 ? 5.176 -21.281 -32.594 1 88.5 45 ARG B N 1
ATOM 5849 C CA . ARG B 1 45 ? 5.914 -22.125 -33.531 1 88.5 45 ARG B CA 1
ATOM 5850 C C . ARG B 1 45 ? 5.141 -23.406 -33.844 1 88.5 45 ARG B C 1
ATOM 5852 O O . ARG B 1 45 ? 4.5 -23.984 -32.969 1 88.5 45 ARG B O 1
ATOM 5859 N N . GLN B 1 46 ? 5.258 -23.781 -35.125 1 90.44 46 GLN B N 1
ATOM 5860 C CA . GLN B 1 46 ? 4.547 -24.984 -35.562 1 90.44 46 GLN B CA 1
ATOM 5861 C C . GLN B 1 46 ? 5.512 -26.047 -36.094 1 90.44 46 GLN B C 1
ATOM 5863 O O . GLN B 1 46 ? 6.516 -25.703 -36.719 1 90.44 46 GLN B O 1
ATOM 5868 N N . TYR B 1 47 ? 5.172 -27.219 -35.781 1 92.75 47 TYR B N 1
ATOM 5869 C CA . TYR B 1 47 ? 5.918 -28.375 -36.281 1 92.75 47 TYR B CA 1
ATOM 5870 C C . TYR B 1 47 ? 4.992 -29.391 -36.938 1 92.75 47 TYR B C 1
ATOM 5872 O O . TYR B 1 47 ? 3.799 -29.438 -36.625 1 92.75 47 TYR B O 1
ATOM 5880 N N . ILE B 1 48 ? 5.582 -30.094 -37.906 1 92.81 48 ILE B N 1
ATOM 5881 C CA . ILE B 1 48 ? 4.855 -31.203 -38.531 1 92.81 48 ILE B CA 1
ATOM 5882 C C . ILE B 1 48 ? 5.535 -32.531 -38.188 1 92.81 48 ILE B C 1
ATOM 5884 O O . ILE B 1 48 ? 6.766 -32.594 -38.156 1 92.81 48 ILE B O 1
ATOM 5888 N N . ILE B 1 49 ? 4.707 -33.469 -37.844 1 94 49 ILE B N 1
ATOM 5889 C CA . ILE B 1 49 ? 5.246 -34.812 -37.531 1 94 49 ILE B CA 1
ATOM 5890 C C . ILE B 1 49 ? 4.559 -35.844 -38.406 1 94 49 ILE B C 1
ATOM 5892 O O . ILE B 1 49 ? 3.332 -35.875 -38.531 1 94 49 ILE B O 1
ATOM 5896 N N . PHE B 1 50 ? 5.391 -36.656 -39.062 1 93.56 50 PHE B N 1
ATOM 5897 C CA . PHE B 1 50 ? 4.918 -37.844 -39.75 1 93.56 50 PHE B CA 1
ATOM 5898 C C . PHE B 1 50 ? 5.18 -39.094 -38.906 1 93.56 50 PHE B C 1
ATOM 5900 O O . PHE B 1 50 ? 6.266 -39.25 -38.375 1 93.56 50 PHE B O 1
ATOM 5907 N N . TYR B 1 51 ? 4.16 -39.875 -38.75 1 92 51 TYR B N 1
ATOM 5908 C CA . TYR B 1 51 ? 4.344 -41 -37.875 1 92 51 TYR B CA 1
ATOM 5909 C C . TYR B 1 51 ? 3.592 -42.219 -38.406 1 92 51 TYR B C 1
ATOM 5911 O O . TYR B 1 51 ? 2.688 -42.094 -39.219 1 92 51 TYR B O 1
ATOM 5919 N N . ASP B 1 52 ? 4.082 -43.344 -38 1 87.88 52 ASP B N 1
ATOM 5920 C CA . ASP B 1 52 ? 3.402 -44.594 -38.188 1 87.88 52 ASP B CA 1
ATOM 5921 C C . ASP B 1 52 ? 2.891 -45.188 -36.875 1 87.88 52 ASP B C 1
ATOM 5923 O O . ASP B 1 52 ? 2.811 -44.469 -35.875 1 87.88 52 ASP B O 1
ATOM 5927 N N . GLU B 1 53 ? 2.539 -46.406 -36.906 1 77.56 53 GLU B N 1
ATOM 5928 C CA . GLU B 1 53 ? 1.889 -46.969 -35.719 1 77.56 53 GLU B CA 1
ATOM 5929 C C . GLU B 1 53 ? 2.826 -46.938 -34.5 1 77.56 53 GLU B C 1
ATOM 5931 O O . GLU B 1 53 ? 2.377 -46.844 -33.375 1 77.56 53 GLU B O 1
ATOM 5936 N N . ASN B 1 54 ? 4.09 -47 -34.812 1 79.94 54 ASN B N 1
ATOM 5937 C CA . ASN B 1 54 ? 4.926 -47.156 -33.625 1 79.94 54 ASN B CA 1
ATOM 5938 C C . ASN B 1 54 ? 6.117 -46.219 -33.625 1 79.94 54 ASN B C 1
ATOM 5940 O O . ASN B 1 54 ? 6.973 -46.281 -32.75 1 79.94 54 ASN B O 1
ATOM 5944 N N . SER B 1 55 ? 6.098 -45.344 -34.625 1 86.81 55 SER B N 1
ATOM 5945 C CA . SER B 1 55 ? 7.309 -44.531 -34.656 1 86.81 55 SER B CA 1
ATOM 5946 C C . SER B 1 55 ? 7.051 -43.188 -35.344 1 86.81 55 SER B C 1
ATOM 5948 O O . SER B 1 55 ? 6.172 -43.094 -36.219 1 86.81 55 SER B O 1
ATOM 5950 N N . ILE B 1 56 ? 7.875 -42.281 -34.938 1 91.19 56 ILE B N 1
ATOM 5951 C CA . ILE B 1 56 ? 7.922 -40.969 -35.625 1 91.19 56 ILE B CA 1
ATOM 5952 C C . ILE B 1 56 ? 8.875 -41.062 -36.812 1 91.19 56 ILE B C 1
ATOM 5954 O O . ILE B 1 56 ? 10.062 -41.344 -36.656 1 91.19 56 ILE B O 1
ATOM 5958 N N . VAL B 1 57 ? 8.398 -40.781 -37.906 1 89.94 57 VAL B N 1
ATOM 5959 C CA . VAL B 1 57 ? 9.156 -40.969 -39.156 1 89.94 57 VAL B CA 1
ATOM 5960 C C . VAL B 1 57 ? 9.891 -39.656 -39.5 1 89.94 57 VAL B C 1
ATOM 5962 O O . VAL B 1 57 ? 11.016 -39.688 -40 1 89.94 57 VAL B O 1
ATOM 5965 N N . TYR B 1 58 ? 9.211 -38.625 -39.281 1 89.94 58 TYR B N 1
ATOM 5966 C CA . TYR B 1 58 ? 9.781 -37.312 -39.625 1 89.94 58 TYR B CA 1
ATOM 5967 C C . TYR B 1 58 ? 9.188 -36.219 -38.75 1 89.94 58 TYR B C 1
ATOM 5969 O O . TYR B 1 58 ? 8.008 -36.25 -38.406 1 89.94 58 TYR B O 1
ATOM 5977 N N . THR B 1 59 ? 10.086 -35.344 -38.438 1 90.81 59 THR B N 1
ATOM 5978 C CA . THR B 1 59 ? 9.648 -34.094 -37.781 1 90.81 59 THR B CA 1
ATOM 5979 C C . THR B 1 59 ? 10.312 -32.875 -38.438 1 90.81 59 THR B C 1
ATOM 5981 O O . THR B 1 59 ? 11.453 -32.969 -38.906 1 90.81 59 THR B O 1
ATOM 5984 N N . GLY B 1 60 ? 9.641 -31.719 -38.531 1 87.69 60 GLY B N 1
ATOM 5985 C CA . GLY B 1 60 ? 10.203 -30.469 -39.031 1 87.69 60 GLY B CA 1
ATOM 5986 C C . GLY B 1 60 ? 9.328 -29.266 -38.75 1 87.69 60 GLY B C 1
ATOM 5987 O O . GLY B 1 60 ? 8.148 -29.406 -38.438 1 87.69 60 GLY B O 1
ATOM 5988 N N . PRO B 1 61 ? 10 -28.172 -38.781 1 86.25 61 PRO B N 1
ATOM 5989 C CA . PRO B 1 61 ? 9.219 -26.938 -38.625 1 86.25 61 PRO B CA 1
ATOM 5990 C C . PRO B 1 61 ? 8.219 -26.734 -39.781 1 86.25 61 PRO B C 1
ATOM 5992 O O . PRO B 1 61 ? 8.5 -27.078 -40.906 1 86.25 61 PRO B O 1
ATOM 5995 N N . SER B 1 62 ? 7.051 -26.344 -39.312 1 83.19 62 SER B N 1
ATOM 5996 C CA . SER B 1 62 ? 6.023 -26.016 -40.312 1 83.19 62 SER B CA 1
ATOM 5997 C C . SER B 1 62 ? 5.812 -24.5 -40.406 1 83.19 62 SER B C 1
ATOM 5999 O O . SER B 1 62 ? 4.867 -23.969 -39.812 1 83.19 62 SER B O 1
ATOM 6001 N N . GLY B 1 63 ? 6.805 -23.672 -40.938 1 75.56 63 GLY B N 1
ATOM 6002 C CA . GLY B 1 63 ? 6.727 -22.234 -41.094 1 75.56 63 GLY B CA 1
ATOM 6003 C C . GLY B 1 63 ? 7.613 -21.469 -40.125 1 75.56 63 GLY B C 1
ATOM 6004 O O . GLY B 1 63 ? 8.391 -22.078 -39.375 1 75.56 63 GLY B O 1
ATOM 6005 N N . ASN B 1 64 ? 7.426 -20.141 -40.125 1 73.38 64 ASN B N 1
ATOM 6006 C CA . ASN B 1 64 ? 8.227 -19.266 -39.281 1 73.38 64 ASN B CA 1
ATOM 6007 C C . ASN B 1 64 ? 7.492 -18.906 -38 1 73.38 64 ASN B C 1
ATOM 6009 O O . ASN B 1 64 ? 6.285 -19.125 -37.875 1 73.38 64 ASN B O 1
ATOM 6013 N N . CYS B 1 65 ? 8.266 -18.484 -37 1 80.44 65 CYS B N 1
ATOM 6014 C CA . CYS B 1 65 ? 7.664 -17.969 -35.781 1 80.44 65 CYS B CA 1
ATOM 6015 C C . CYS B 1 65 ? 6.766 -16.766 -36.062 1 80.44 65 CYS B C 1
ATOM 6017 O O . CYS B 1 65 ? 7.082 -15.945 -36.906 1 80.44 65 CYS B O 1
ATOM 6019 N N . THR B 1 66 ? 5.641 -16.766 -35.469 1 80.88 66 THR B N 1
ATOM 6020 C CA . THR B 1 66 ? 4.699 -15.672 -35.625 1 80.88 66 THR B CA 1
ATOM 6021 C C . THR B 1 66 ? 4.328 -15.07 -34.25 1 80.88 66 THR B C 1
ATOM 6023 O O . THR B 1 66 ? 3.971 -15.805 -33.344 1 80.88 66 THR B O 1
ATOM 6026 N N . GLU B 1 67 ? 4.469 -13.75 -34.094 1 82.5 67 GLU B N 1
ATOM 6027 C CA . GLU B 1 67 ? 4.113 -13.07 -32.844 1 82.5 67 GLU B CA 1
ATOM 6028 C C . GLU B 1 67 ? 2.604 -13.086 -32.625 1 82.5 67 GLU B C 1
ATOM 6030 O O . GLU B 1 67 ? 1.83 -12.891 -33.562 1 82.5 67 GLU B O 1
ATOM 6035 N N . LEU B 1 68 ? 2.17 -13.414 -31.453 1 87.94 68 LEU B N 1
ATOM 6036 C CA . LEU B 1 68 ? 0.773 -13.383 -31.031 1 87.94 68 LEU B CA 1
ATOM 6037 C C . LEU B 1 68 ? 0.44 -12.062 -30.344 1 87.94 68 LEU B C 1
ATOM 6039 O O . LEU B 1 68 ? 0.683 -11.898 -29.141 1 87.94 68 LEU B O 1
ATOM 6043 N N . GLN B 1 69 ? -0.153 -11.18 -31.047 1 81.25 69 GLN B N 1
ATOM 6044 C CA . GLN B 1 69 ? -0.391 -9.836 -30.531 1 81.25 69 GLN B CA 1
ATOM 6045 C C . GLN B 1 69 ? -1.696 -9.773 -29.75 1 81.25 69 GLN B C 1
ATOM 6047 O O . GLN B 1 69 ? -2.768 -10.055 -30.281 1 81.25 69 GLN B O 1
ATOM 6052 N N . SER B 1 70 ? -1.634 -9.383 -28.547 1 87.44 70 SER B N 1
ATOM 6053 C CA . SER B 1 70 ? -2.748 -9.062 -27.656 1 87.44 70 SER B CA 1
ATOM 6054 C C . SER B 1 70 ? -3.693 -10.25 -27.516 1 87.44 70 SER B C 1
ATOM 6056 O O . SER B 1 70 ? -4.902 -10.07 -27.344 1 87.44 70 SER B O 1
ATOM 6058 N N . GLU B 1 71 ? -3.184 -11.477 -27.812 1 91.56 71 GLU B N 1
ATOM 6059 C CA . GLU B 1 71 ? -3.973 -12.68 -27.578 1 91.56 71 GLU B CA 1
ATOM 6060 C C . GLU B 1 71 ? -3.93 -13.086 -26.109 1 91.56 71 GLU B C 1
ATOM 6062 O O . GLU B 1 71 ? -2.854 -13.336 -25.562 1 91.56 71 GLU B O 1
ATOM 6067 N N . LEU B 1 72 ? -5.102 -13.141 -25.594 1 93.19 72 LEU B N 1
ATOM 6068 C CA . LEU B 1 72 ? -5.18 -13.477 -24.188 1 93.19 72 LEU B CA 1
ATOM 6069 C C . LEU B 1 72 ? -5.359 -14.984 -24 1 93.19 72 LEU B C 1
ATOM 6071 O O . LEU B 1 72 ? -4.68 -15.594 -23.172 1 93.19 72 LEU B O 1
ATOM 6075 N N . LEU B 1 73 ? -6.32 -15.594 -24.656 1 94.56 73 LEU B N 1
ATOM 6076 C CA . LEU B 1 73 ? -6.605 -17.016 -24.672 1 94.56 73 LEU B CA 1
ATOM 6077 C C . LEU B 1 73 ? -6.867 -17.516 -26.094 1 94.56 73 LEU B C 1
ATOM 6079 O O . LEU B 1 73 ? -7.289 -16.734 -26.953 1 94.56 73 LEU B O 1
ATOM 6083 N N . SER B 1 74 ? -6.617 -18.75 -26.312 1 93.19 74 SER B N 1
ATOM 6084 C CA . SER B 1 74 ? -6.945 -19.375 -27.594 1 93.19 74 SER B CA 1
ATOM 6085 C C . SER B 1 74 ? -7.148 -20.875 -27.438 1 93.19 74 SER B C 1
ATOM 6087 O O . SER B 1 74 ? -6.551 -21.5 -26.562 1 93.19 74 SER B O 1
ATOM 6089 N N . ARG B 1 75 ? -8.062 -21.375 -28.281 1 93.12 75 ARG B N 1
ATOM 6090 C CA . ARG B 1 75 ? -8.344 -22.812 -28.25 1 93.12 75 ARG B CA 1
ATOM 6091 C C . ARG B 1 75 ? -8.852 -23.312 -29.594 1 93.12 75 ARG B C 1
ATOM 6093 O O . ARG B 1 75 ? -9.703 -22.672 -30.219 1 93.12 75 ARG B O 1
ATOM 6100 N N . GLU B 1 76 ? -8.273 -24.391 -29.984 1 91.38 76 GLU B N 1
ATOM 6101 C CA . GLU B 1 76 ? -8.781 -25.047 -31.188 1 91.38 76 GLU B CA 1
ATOM 6102 C C . GLU B 1 76 ? -9.992 -25.906 -30.859 1 91.38 76 GLU B C 1
ATOM 6104 O O . GLU B 1 76 ? -10.062 -26.531 -29.797 1 91.38 76 GLU B O 1
ATOM 6109 N N . SER B 1 77 ? -10.914 -25.984 -31.859 1 93 77 SER B N 1
ATOM 6110 C CA . SER B 1 77 ? -12.078 -26.844 -31.672 1 93 77 SER B CA 1
ATOM 6111 C C . SER B 1 77 ? -11.68 -28.328 -31.703 1 93 77 SER B C 1
ATOM 6113 O O . SER B 1 77 ? -10.625 -28.672 -32.25 1 93 77 SER B O 1
ATOM 6115 N N . PRO B 1 78 ? -12.523 -29.203 -31.109 1 87.06 78 PRO B N 1
ATOM 6116 C CA . PRO B 1 78 ? -12.203 -30.625 -31.094 1 87.06 78 PRO B CA 1
ATOM 6117 C C . PRO B 1 78 ? -11.977 -31.188 -32.5 1 87.06 78 PRO B C 1
ATOM 6119 O O . PRO B 1 78 ? -11.117 -32.062 -32.688 1 87.06 78 PRO B O 1
ATOM 6122 N N . SER B 1 79 ? -12.617 -30.703 -33.5 1 87.69 79 SER B N 1
ATOM 6123 C CA . SER B 1 79 ? -12.469 -31.172 -34.844 1 87.69 79 SER B CA 1
ATOM 6124 C C . SER B 1 79 ? -11.219 -30.594 -35.5 1 87.69 79 SER B C 1
ATOM 6126 O O . SER B 1 79 ? -10.758 -31.109 -36.531 1 87.69 79 SER B O 1
ATOM 6128 N N . GLY B 1 80 ? -10.758 -29.469 -34.969 1 87.5 80 GLY B N 1
ATOM 6129 C CA . GLY B 1 80 ? -9.633 -28.766 -35.562 1 87.5 80 GLY B CA 1
ATOM 6130 C C . GLY B 1 80 ? -10.031 -27.812 -36.656 1 87.5 80 GLY B C 1
ATOM 6131 O O . GLY B 1 80 ? -9.188 -27.094 -37.219 1 87.5 80 GLY B O 1
ATOM 6132 N N . SER B 1 81 ? -11.281 -27.641 -36.875 1 89.31 81 SER B N 1
ATOM 6133 C CA . SER B 1 81 ? -11.766 -26.828 -37.969 1 89.31 81 SER B CA 1
ATOM 6134 C C . SER B 1 81 ? -11.875 -25.359 -37.594 1 89.31 81 SER B C 1
ATOM 6136 O O . SER B 1 81 ? -11.844 -24.469 -38.438 1 89.31 81 SER B O 1
ATOM 6138 N N . LEU B 1 82 ? -12.055 -25.141 -36.344 1 92.88 82 LEU B N 1
ATOM 6139 C CA . LEU B 1 82 ? -12.227 -23.781 -35.844 1 92.88 82 LEU B CA 1
ATOM 6140 C C . LEU B 1 82 ? -11.242 -23.469 -34.75 1 92.88 82 LEU B C 1
ATOM 6142 O O . LEU B 1 82 ? -10.68 -24.391 -34.125 1 92.88 82 LEU B O 1
ATOM 6146 N N . ARG B 1 83 ? -11.016 -22.188 -34.562 1 93.44 83 ARG B N 1
ATOM 6147 C CA . ARG B 1 83 ? -10.188 -21.703 -33.469 1 93.44 83 ARG B CA 1
ATOM 6148 C C . ARG B 1 83 ? -10.812 -20.484 -32.812 1 93.44 83 ARG B C 1
ATOM 6150 O O . ARG B 1 83 ? -11.242 -19.562 -33.5 1 93.44 83 ARG B O 1
ATOM 6157 N N . ALA B 1 84 ? -10.969 -20.516 -31.562 1 96 84 ALA B N 1
ATOM 6158 C CA . ALA B 1 84 ? -11.438 -19.359 -30.797 1 96 84 ALA B CA 1
ATOM 6159 C C . ALA B 1 84 ? -10.273 -18.578 -30.203 1 96 84 ALA B C 1
ATOM 6161 O O . ALA B 1 84 ? -9.32 -19.172 -29.672 1 96 84 ALA B O 1
ATOM 6162 N N . VAL B 1 85 ? -10.289 -17.25 -30.328 1 95.12 85 VAL B N 1
ATOM 6163 C CA . VAL B 1 85 ? -9.219 -16.391 -29.812 1 95.12 85 VAL B CA 1
ATOM 6164 C C . VAL B 1 85 ? -9.82 -15.234 -29.031 1 95.12 85 VAL B C 1
ATOM 6166 O O . VAL B 1 85 ? -10.648 -14.477 -29.547 1 95.12 85 VAL B O 1
ATOM 6169 N N . LEU B 1 86 ? -9.508 -15.117 -27.75 1 96.5 86 LEU B N 1
ATOM 6170 C CA . LEU B 1 86 ? -9.82 -13.93 -26.969 1 96.5 86 LEU B CA 1
ATOM 6171 C C . LEU B 1 86 ? -8.727 -12.875 -27.109 1 96.5 86 LEU B C 1
ATOM 6173 O O . LEU B 1 86 ? -7.566 -13.125 -26.781 1 96.5 86 LEU B O 1
ATOM 6177 N N . ARG B 1 87 ? -9.094 -11.68 -27.547 1 94.75 87 ARG B N 1
ATOM 6178 C CA . ARG B 1 87 ? -8.117 -10.633 -27.844 1 94.75 87 ARG B CA 1
ATOM 6179 C C . ARG B 1 87 ? -8.492 -9.328 -27.141 1 94.75 87 ARG B C 1
ATOM 6181 O O . ARG B 1 87 ? -9.672 -8.977 -27.062 1 94.75 87 ARG B O 1
ATOM 6188 N N . GLU B 1 88 ? -7.461 -8.711 -26.625 1 94.06 88 GLU B N 1
ATOM 6189 C CA . GLU B 1 88 ? -7.652 -7.391 -26.047 1 94.06 88 GLU B CA 1
ATOM 6190 C C . GLU B 1 88 ? -7.266 -6.289 -27.031 1 94.06 88 GLU B C 1
ATOM 6192 O O . GLU B 1 88 ? -6.277 -6.414 -27.75 1 94.06 88 GLU B O 1
ATOM 6197 N N . HIS B 1 89 ? -8.125 -5.219 -27.062 1 88.81 89 HIS B N 1
ATOM 6198 C CA . HIS B 1 89 ? -7.879 -4.086 -27.953 1 88.81 89 HIS B CA 1
ATOM 6199 C C . HIS B 1 89 ? -8.117 -2.762 -27.234 1 88.81 89 HIS B C 1
ATOM 6201 O O . HIS B 1 89 ? -9.117 -2.6 -26.531 1 88.81 89 HIS B O 1
ATOM 6207 N N . THR B 1 90 ? -7.086 -1.963 -27.266 1 87.69 90 THR B N 1
ATOM 6208 C CA . THR B 1 90 ? -7.254 -0.606 -26.75 1 87.69 90 THR B CA 1
ATOM 6209 C C . THR B 1 90 ? -7.531 0.37 -27.891 1 87.69 90 THR B C 1
ATOM 6211 O O . THR B 1 90 ? -6.73 0.494 -28.828 1 87.69 90 THR B O 1
ATOM 6214 N N . ASN B 1 91 ? -8.594 1.03 -27.734 1 83 91 ASN B N 1
ATOM 6215 C CA . ASN B 1 91 ? -8.906 1.964 -28.812 1 83 91 ASN B CA 1
ATOM 6216 C C . ASN B 1 91 ? -8.133 3.271 -28.656 1 83 91 ASN B C 1
ATOM 6218 O O . ASN B 1 91 ? -7.332 3.42 -27.734 1 83 91 ASN B O 1
ATOM 6222 N N . LYS B 1 92 ? -8.359 4.312 -29.5 1 72.75 92 LYS B N 1
ATOM 6223 C CA . LYS B 1 92 ? -7.629 5.574 -29.562 1 72.75 92 LYS B CA 1
ATOM 6224 C C . LYS B 1 92 ? -7.91 6.43 -28.328 1 72.75 92 LYS B C 1
ATOM 6226 O O . LYS B 1 92 ? -7.102 7.281 -27.969 1 72.75 92 LYS B O 1
ATOM 6231 N N . LYS B 1 93 ? -9.008 6.219 -27.781 1 75.5 93 LYS B N 1
ATOM 6232 C CA . LYS B 1 93 ? -9.406 6.992 -26.609 1 75.5 93 LYS B CA 1
ATOM 6233 C C . LYS B 1 93 ? -8.875 6.367 -25.328 1 75.5 93 LYS B C 1
ATOM 6235 O O . LYS B 1 93 ? -9.117 6.879 -24.234 1 75.5 93 LYS B O 1
ATOM 6240 N N . GLY B 1 94 ? -8.195 5.188 -25.438 1 81.44 94 GLY B N 1
ATOM 6241 C CA . GLY B 1 94 ? -7.598 4.531 -24.281 1 81.44 94 GLY B CA 1
ATOM 6242 C C . GLY B 1 94 ? -8.523 3.527 -23.625 1 81.44 94 GLY B C 1
ATOM 6243 O O . GLY B 1 94 ? -8.219 3.002 -22.562 1 81.44 94 GLY B O 1
ATOM 6244 N N . GLU B 1 95 ? -9.648 3.312 -24.219 1 86.31 95 GLU B N 1
ATOM 6245 C CA . GLU B 1 95 ? -10.578 2.334 -23.656 1 86.31 95 GLU B CA 1
ATOM 6246 C C . GLU B 1 95 ? -10.18 0.913 -24.047 1 86.31 95 GLU B C 1
ATOM 6248 O O . GLU B 1 95 ? -9.906 0.637 -25.219 1 86.31 95 GLU B O 1
ATOM 6253 N N . GLU B 1 96 ? -10.125 0.041 -23.125 1 90.56 96 GLU B N 1
ATOM 6254 C CA . GLU B 1 96 ? -9.773 -1.358 -23.344 1 90.56 96 GLU B CA 1
ATOM 6255 C C . GLU B 1 96 ? -11.016 -2.213 -23.594 1 90.56 96 GLU B C 1
ATOM 6257 O O . GLU B 1 96 ? -11.984 -2.137 -22.828 1 90.56 96 GLU B O 1
ATOM 6262 N N . LYS B 1 97 ? -11.047 -2.971 -24.672 1 92.69 97 LYS B N 1
ATOM 6263 C CA . LYS B 1 97 ? -12.133 -3.885 -25.016 1 92.69 97 LYS B CA 1
ATOM 6264 C C . LYS B 1 97 ? -11.617 -5.305 -25.219 1 92.69 97 LYS B C 1
ATOM 6266 O O . LYS B 1 97 ? -10.445 -5.5 -25.562 1 92.69 97 LYS B O 1
ATOM 6271 N N . GLN B 1 98 ? -12.461 -6.25 -24.969 1 95.88 98 GLN B N 1
ATOM 6272 C CA . GLN B 1 98 ? -12.133 -7.648 -25.219 1 95.88 98 GLN B CA 1
ATOM 6273 C C . GLN B 1 98 ? -13.023 -8.234 -26.312 1 95.88 98 GLN B C 1
ATOM 6275 O O . GLN B 1 98 ? -14.25 -8.07 -26.281 1 95.88 98 GLN B O 1
ATOM 6280 N N . PHE B 1 99 ? -12.445 -8.883 -27.312 1 94.94 99 PHE B N 1
ATOM 6281 C CA . PHE B 1 99 ? -13.141 -9.508 -28.422 1 94.94 99 PHE B CA 1
ATOM 6282 C C . PHE B 1 99 ? -12.945 -11.023 -28.406 1 94.94 99 PHE B C 1
ATOM 6284 O O . PHE B 1 99 ? -11.859 -11.508 -28.078 1 94.94 99 PHE B O 1
ATOM 6291 N N . LEU B 1 100 ? -13.945 -11.75 -28.656 1 96.81 100 LEU B N 1
ATOM 6292 C CA . LEU B 1 100 ? -13.844 -13.172 -28.938 1 96.81 100 LEU B CA 1
ATOM 6293 C C . LEU B 1 100 ? -13.961 -13.438 -30.438 1 96.81 100 LEU B C 1
ATOM 6295 O O . LEU B 1 100 ? -15 -13.148 -31.047 1 96.81 100 LEU B O 1
ATOM 6299 N N . GLU B 1 101 ? -12.938 -13.984 -30.984 1 95.69 101 GLU B N 1
ATOM 6300 C CA . GLU B 1 101 ? -12.875 -14.234 -32.438 1 95.69 101 GLU B CA 1
ATOM 6301 C C . GLU B 1 101 ? -12.984 -15.727 -32.719 1 95.69 101 GLU B C 1
ATOM 6303 O O . GLU B 1 101 ? -12.445 -16.562 -31.984 1 95.69 101 GLU B O 1
ATOM 6308 N N . ILE B 1 102 ? -13.727 -16.047 -33.75 1 94.56 102 ILE B N 1
ATOM 6309 C CA . ILE B 1 102 ? -13.805 -17.406 -34.25 1 94.56 102 ILE B CA 1
ATOM 6310 C C . ILE B 1 102 ? -13.148 -17.469 -35.656 1 94.56 102 ILE B C 1
ATOM 6312 O O . ILE B 1 102 ? -13.547 -16.75 -36.562 1 94.56 102 ILE B O 1
ATOM 6316 N N . TRP B 1 103 ? -12.148 -18.297 -35.688 1 92.56 103 TRP B N 1
ATOM 6317 C CA . TRP B 1 103 ? -11.391 -18.438 -36.938 1 92.56 103 TRP B CA 1
ATOM 6318 C C . TRP B 1 103 ? -11.633 -19.812 -37.562 1 92.56 103 TRP B C 1
ATOM 6320 O O . TRP B 1 103 ? -11.695 -20.812 -36.844 1 92.56 103 TRP B O 1
ATOM 6330 N N . ASN B 1 104 ? -11.789 -19.812 -38.781 1 90.25 104 ASN B N 1
ATOM 6331 C CA . ASN B 1 104 ? -11.695 -21.062 -39.5 1 90.25 104 ASN B CA 1
ATOM 6332 C C . ASN B 1 104 ? -10.32 -21.25 -40.125 1 90.25 104 ASN B C 1
ATOM 6334 O O . ASN B 1 104 ? -9.375 -20.531 -39.812 1 90.25 104 ASN B O 1
ATOM 6338 N N . ARG B 1 105 ? -10.078 -22.234 -40.938 1 82.69 105 ARG B N 1
ATOM 6339 C CA . ARG B 1 105 ? -8.758 -22.562 -41.469 1 82.69 105 ARG B CA 1
ATOM 6340 C C . ARG B 1 105 ? -8.219 -21.422 -42.344 1 82.69 105 ARG B C 1
ATOM 6342 O O . ARG B 1 105 ? -7.008 -21.266 -42.469 1 82.69 105 ARG B O 1
ATOM 6349 N N . ASN B 1 106 ? -9.117 -20.625 -42.75 1 78.75 106 ASN B N 1
ATOM 6350 C CA . ASN B 1 106 ? -8.672 -19.703 -43.781 1 78.75 106 ASN B CA 1
ATOM 6351 C C . ASN B 1 106 ? -8.875 -18.25 -43.375 1 78.75 106 ASN B C 1
ATOM 6353 O O . ASN B 1 106 ? -8.227 -17.359 -43.906 1 78.75 106 ASN B O 1
ATOM 6357 N N . SER B 1 107 ? -9.844 -18.094 -42.5 1 85.19 107 SER B N 1
ATOM 6358 C CA . SER B 1 107 ? -10.164 -16.688 -42.25 1 85.19 107 SER B CA 1
ATOM 6359 C C . SER B 1 107 ? -10.906 -16.547 -40.906 1 85.19 107 SER B C 1
ATOM 6361 O O . SER B 1 107 ? -11.367 -17.531 -40.344 1 85.19 107 SER B O 1
ATOM 6363 N N . LYS B 1 108 ? -11.031 -15.234 -40.469 1 87.62 108 LYS B N 1
ATOM 6364 C CA . LYS B 1 108 ? -11.859 -14.883 -39.312 1 87.62 108 LYS B CA 1
ATOM 6365 C C . LYS B 1 108 ? -13.344 -14.898 -39.688 1 87.62 108 LYS B C 1
ATOM 6367 O O . LYS B 1 108 ? -13.797 -14.117 -40.531 1 87.62 108 LYS B O 1
ATOM 6372 N N . GLU B 1 109 ? -14 -15.758 -39.062 1 90.06 109 GLU B N 1
ATOM 6373 C CA . GLU B 1 109 ? -15.43 -15.914 -39.375 1 90.06 109 GLU B CA 1
ATOM 6374 C C . GLU B 1 109 ? -16.266 -14.93 -38.562 1 90.06 109 GLU B C 1
ATOM 6376 O O . GLU B 1 109 ? -17.266 -14.398 -39.062 1 90.06 109 GLU B O 1
ATOM 6381 N N . LYS B 1 110 ? -15.938 -14.789 -37.312 1 91.5 110 LYS B N 1
ATOM 6382 C CA . LYS B 1 110 ? -16.719 -13.938 -36.406 1 91.5 110 LYS B CA 1
ATOM 6383 C C . LYS B 1 110 ? -15.805 -13.164 -35.469 1 91.5 110 LYS B C 1
ATOM 6385 O O . LYS B 1 110 ? -14.719 -13.633 -35.125 1 91.5 110 LYS B O 1
ATOM 6390 N N . SER B 1 111 ? -16.156 -11.992 -35.156 1 93.25 111 SER B N 1
ATOM 6391 C CA . SER B 1 111 ? -15.555 -11.148 -34.125 1 93.25 111 SER B CA 1
ATOM 6392 C C . SER B 1 111 ? -16.625 -10.547 -33.219 1 93.25 111 SER B C 1
ATOM 6394 O O . SER B 1 111 ? -17.391 -9.68 -33.625 1 93.25 111 SER B O 1
ATOM 6396 N N . ILE B 1 112 ? -16.641 -10.977 -32 1 94.31 112 ILE B N 1
ATOM 6397 C CA . ILE B 1 112 ? -17.688 -10.586 -31.062 1 94.31 112 ILE B CA 1
ATOM 6398 C C . ILE B 1 112 ? -17.109 -9.672 -29.984 1 94.31 112 ILE B C 1
ATOM 6400 O O . ILE B 1 112 ? -16.188 -10.062 -29.25 1 94.31 112 ILE B O 1
ATOM 6404 N N . ASP B 1 113 ? -17.578 -8.438 -29.891 1 94.31 113 ASP B N 1
ATOM 6405 C CA . ASP B 1 113 ? -17.172 -7.484 -28.859 1 94.31 113 ASP B CA 1
ATOM 6406 C C . ASP B 1 113 ? -17.844 -7.812 -27.531 1 94.31 113 ASP B C 1
ATOM 6408 O O . ASP B 1 113 ? -18.938 -7.324 -27.234 1 94.31 113 ASP B O 1
ATOM 6412 N N . LEU B 1 114 ? -17.141 -8.562 -26.703 1 95.94 114 LEU B N 1
ATOM 6413 C CA . LEU B 1 114 ? -17.703 -9.023 -25.438 1 95.94 114 LEU B CA 1
ATOM 6414 C C . LEU B 1 114 ? -17.969 -7.852 -24.5 1 95.94 114 LEU B C 1
ATOM 6416 O O . LEU B 1 114 ? -18.938 -7.875 -23.734 1 95.94 114 LEU B O 1
ATOM 6420 N N . THR B 1 115 ? -17.156 -6.82 -24.531 1 92.88 115 THR B N 1
ATOM 6421 C CA . THR B 1 115 ? -17.297 -5.652 -23.672 1 92.88 115 THR B CA 1
ATOM 6422 C C . THR B 1 115 ? -18.578 -4.891 -24 1 92.88 115 THR B C 1
ATOM 6424 O O . THR B 1 115 ? -19.312 -4.477 -23.094 1 92.88 115 THR B O 1
ATOM 6427 N N . SER B 1 116 ? -18.859 -4.719 -25.234 1 90.31 116 SER B N 1
ATOM 6428 C CA . SER B 1 116 ? -20.016 -3.943 -25.656 1 90.31 116 SER B CA 1
ATOM 6429 C C . SER B 1 116 ? -21.312 -4.676 -25.359 1 90.31 116 SER B C 1
ATOM 6431 O O . SER B 1 116 ? -22.359 -4.047 -25.172 1 90.31 116 SER B O 1
ATOM 6433 N N . LEU B 1 117 ? -21.266 -6.051 -25.391 1 93.12 117 LEU B N 1
ATOM 6434 C CA . LEU B 1 117 ? -22.453 -6.824 -25.078 1 93.12 117 LEU B CA 1
ATOM 6435 C C . LEU B 1 117 ? -22.875 -6.598 -23.641 1 93.12 117 LEU B C 1
ATOM 6437 O O . LEU B 1 117 ? -24.047 -6.82 -23.281 1 93.12 117 LEU B O 1
ATOM 6441 N N . ASP B 1 118 ? -22.016 -6.199 -22.703 1 92.94 118 ASP B N 1
ATOM 6442 C CA . ASP B 1 118 ? -22.25 -5.695 -21.359 1 92.94 118 ASP B CA 1
ATOM 6443 C C . ASP B 1 118 ? -23 -6.715 -20.516 1 92.94 118 ASP B C 1
ATOM 6445 O O . ASP B 1 118 ? -23.969 -6.367 -19.812 1 92.94 118 ASP B O 1
ATOM 6449 N N . LYS B 1 119 ? -22.719 -8.016 -20.672 1 96.19 119 LYS B N 1
ATOM 6450 C CA . LYS B 1 119 ? -23.344 -9.07 -19.875 1 96.19 119 LYS B CA 1
ATOM 6451 C C . LYS B 1 119 ? -22.5 -9.414 -18.656 1 96.19 119 LYS B C 1
ATOM 6453 O O . LYS B 1 119 ? -23 -9.992 -17.688 1 96.19 119 LYS B O 1
ATOM 6458 N N . HIS B 1 120 ? -21.312 -9.156 -18.719 1 97.38 120 HIS B N 1
ATOM 6459 C CA . HIS B 1 120 ? -20.344 -9.43 -17.672 1 97.38 120 HIS B CA 1
ATOM 6460 C C . HIS B 1 120 ? -19.188 -8.438 -17.719 1 97.38 120 HIS B C 1
ATOM 6462 O O . HIS B 1 120 ? -19.109 -7.602 -18.625 1 97.38 120 HIS B O 1
ATOM 6468 N N . GLY B 1 121 ? -18.297 -8.445 -16.656 1 96.5 121 GLY B N 1
ATOM 6469 C CA . GLY B 1 121 ? -17.062 -7.668 -16.656 1 96.5 121 GLY B CA 1
ATOM 6470 C C . GLY B 1 121 ? -15.961 -8.305 -17.469 1 96.5 121 GLY B C 1
ATOM 6471 O O . GLY B 1 121 ? -16.234 -9.016 -18.438 1 96.5 121 GLY B O 1
ATOM 6472 N N . LYS B 1 122 ? -14.75 -8.086 -17.156 1 96.75 122 LYS B N 1
ATOM 6473 C CA . LYS B 1 122 ? -13.602 -8.562 -17.906 1 96.75 122 LYS B CA 1
ATOM 6474 C C . LYS B 1 122 ? -13.508 -10.086 -17.875 1 96.75 122 LYS B C 1
ATOM 6476 O O . LYS B 1 122 ? -13.734 -10.703 -16.828 1 96.75 122 LYS B O 1
ATOM 6481 N N . VAL B 1 123 ? -13.18 -10.688 -18.984 1 98.12 123 VAL B N 1
ATOM 6482 C CA . VAL B 1 123 ? -12.961 -12.125 -19.078 1 98.12 123 VAL B CA 1
ATOM 6483 C C . VAL B 1 123 ? -11.641 -12.484 -18.406 1 98.12 123 VAL B C 1
ATOM 6485 O O . VAL B 1 123 ? -10.641 -11.781 -18.562 1 98.12 123 VAL B O 1
ATOM 6488 N N . TYR B 1 124 ? -11.75 -13.562 -17.594 1 97.81 124 TYR B N 1
ATOM 6489 C CA . TYR B 1 124 ? -10.547 -14.008 -16.906 1 97.81 124 TYR B CA 1
ATOM 6490 C C . TYR B 1 124 ? -9.609 -14.75 -17.859 1 97.81 124 TYR B C 1
ATOM 6492 O O . TYR B 1 124 ? -10.047 -15.633 -18.594 1 97.81 124 TYR B O 1
ATOM 6500 N N . GLU B 1 125 ? -8.344 -14.375 -17.875 1 95.38 125 GLU B N 1
ATOM 6501 C CA . GLU B 1 125 ? -7.359 -15.008 -18.75 1 95.38 125 GLU B CA 1
ATOM 6502 C C . GLU B 1 125 ? -6.316 -15.781 -17.953 1 95.38 125 GLU B C 1
ATOM 6504 O O . GLU B 1 125 ? -5.375 -16.328 -18.516 1 95.38 125 GLU B O 1
ATOM 6509 N N . ASP B 1 126 ? -6.48 -15.836 -16.641 1 92.44 126 ASP B N 1
ATOM 6510 C CA . ASP B 1 126 ? -5.488 -16.453 -15.781 1 92.44 126 ASP B CA 1
ATOM 6511 C C . ASP B 1 126 ? -5.621 -17.984 -15.789 1 92.44 126 ASP B C 1
ATOM 6513 O O . ASP B 1 126 ? -6.609 -18.516 -16.297 1 92.44 126 ASP B O 1
ATOM 6517 N N . GLY B 1 127 ? -4.609 -18.656 -15.234 1 89.62 127 GLY B N 1
ATOM 6518 C CA . GLY B 1 127 ? -4.613 -20.109 -15.188 1 89.62 127 GLY B CA 1
ATOM 6519 C C . GLY B 1 127 ? -5.316 -20.656 -13.961 1 89.62 127 GLY B C 1
ATOM 6520 O O . GLY B 1 127 ? -5.496 -21.875 -13.836 1 89.62 127 GLY B O 1
ATOM 6521 N N . GLN B 1 128 ? -5.77 -19.734 -13.125 1 93.06 128 GLN B N 1
ATOM 6522 C CA . GLN B 1 128 ? -6.418 -20.156 -11.883 1 93.06 128 GLN B CA 1
ATOM 6523 C C . GLN B 1 128 ? -7.914 -20.375 -12.094 1 93.06 128 GLN B C 1
ATOM 6525 O O . GLN B 1 128 ? -8.438 -21.453 -11.773 1 93.06 128 GLN B O 1
ATOM 6530 N N . PHE B 1 129 ? -8.57 -19.391 -12.609 1 96.81 129 PHE B N 1
ATOM 6531 C CA . PHE B 1 129 ? -10.008 -19.453 -12.844 1 96.81 129 PHE B CA 1
ATOM 6532 C C . PHE B 1 129 ? -10.305 -19.641 -14.328 1 96.81 129 PHE B C 1
ATOM 6534 O O . PHE B 1 129 ? -11.164 -20.438 -14.695 1 96.81 129 PHE B O 1
ATOM 6541 N N . GLY B 1 130 ? -9.625 -18.938 -15.117 1 94.88 130 GLY B N 1
ATOM 6542 C CA . GLY B 1 130 ? -9.953 -18.75 -16.516 1 94.88 130 GLY B CA 1
ATOM 6543 C C . GLY B 1 130 ? -10.016 -20.047 -17.312 1 94.88 130 GLY B C 1
ATOM 6544 O O . GLY B 1 130 ? -9.352 -21.016 -16.953 1 94.88 130 GLY B O 1
ATOM 6545 N N . CYS B 1 131 ? -10.883 -19.984 -18.359 1 95.44 131 CYS B N 1
ATOM 6546 C CA . CYS B 1 131 ? -10.969 -21.094 -19.312 1 95.44 131 CYS B CA 1
ATOM 6547 C C . CYS B 1 131 ? -11.562 -20.625 -20.641 1 95.44 131 CYS B C 1
ATOM 6549 O O . CYS B 1 131 ? -12.18 -19.562 -20.703 1 95.44 131 CYS B O 1
ATOM 6551 N N . LEU B 1 132 ? -11.242 -21.25 -21.656 1 97.12 132 LEU B N 1
ATOM 6552 C CA . LEU B 1 132 ? -11.836 -21.141 -22.984 1 97.12 132 LEU B CA 1
ATOM 6553 C C . LEU B 1 132 ? -12.031 -22.516 -23.609 1 97.12 132 LEU B C 1
ATOM 6555 O O . LEU B 1 132 ? -11.07 -23.141 -24.062 1 97.12 132 LEU B O 1
ATOM 6559 N N . VAL B 1 133 ? -13.312 -22.922 -23.625 1 97.38 133 VAL B N 1
ATOM 6560 C CA . VAL B 1 133 ? -13.531 -24.328 -23.969 1 97.38 133 VAL B CA 1
ATOM 6561 C C . VAL B 1 133 ? -14.688 -24.438 -24.969 1 97.38 133 VAL B C 1
ATOM 6563 O O . VAL B 1 133 ? -15.742 -23.828 -24.781 1 97.38 133 VAL B O 1
ATOM 6566 N N . TRP B 1 134 ? -14.516 -25.266 -26 1 97.12 134 TRP B N 1
ATOM 6567 C CA . TRP B 1 134 ? -15.555 -25.562 -26.969 1 97.12 134 TRP B CA 1
ATOM 6568 C C . TRP B 1 134 ? -16.5 -26.625 -26.438 1 97.12 134 TRP B C 1
ATOM 6570 O O . TRP B 1 134 ? -16.078 -27.578 -25.781 1 97.12 134 TRP B O 1
ATOM 6580 N N . SER B 1 135 ? -17.781 -26.438 -26.766 1 97.44 135 SER B N 1
ATOM 6581 C CA . SER B 1 135 ? -18.672 -27.562 -26.578 1 97.44 135 SER B CA 1
ATOM 6582 C C . SER B 1 135 ? -18.297 -28.734 -27.484 1 97.44 135 SER B C 1
ATOM 6584 O O . SER B 1 135 ? -17.562 -28.562 -28.453 1 97.44 135 SER B O 1
ATOM 6586 N N . HIS B 1 136 ? -18.781 -29.906 -27.078 1 94.44 136 HIS B N 1
ATOM 6587 C CA . HIS B 1 136 ? -18.516 -31.062 -27.922 1 94.44 136 HIS B CA 1
ATOM 6588 C C . HIS B 1 136 ? -19.109 -30.891 -29.312 1 94.44 136 HIS B C 1
ATOM 6590 O O . HIS B 1 136 ? -18.531 -31.359 -30.297 1 94.44 136 HIS B O 1
ATOM 6596 N N . SER B 1 137 ? -20.203 -30.188 -29.438 1 95.19 137 SER B N 1
ATOM 6597 C CA . SER B 1 137 ? -20.875 -29.938 -30.703 1 95.19 137 SER B CA 1
ATOM 6598 C C . SER B 1 137 ? -20.203 -28.797 -31.469 1 95.19 137 SER B C 1
ATOM 6600 O O . SER B 1 137 ? -20.547 -28.547 -32.625 1 95.19 137 SER B O 1
ATOM 6602 N N . GLU B 1 138 ? -19.344 -28.047 -30.844 1 95.75 138 GLU B N 1
ATOM 6603 C CA . GLU B 1 138 ? -18.609 -26.906 -31.406 1 95.75 138 GLU B CA 1
ATOM 6604 C C . GLU B 1 138 ? -19.547 -25.766 -31.75 1 95.75 138 GLU B C 1
ATOM 6606 O O . GLU B 1 138 ? -19.266 -24.984 -32.688 1 95.75 138 GLU B O 1
ATOM 6611 N N . SER B 1 139 ? -20.656 -25.703 -31 1 96.19 139 SER B N 1
ATOM 6612 C CA . SER B 1 139 ? -21.641 -24.641 -31.234 1 96.19 139 SER B CA 1
ATOM 6613 C C . SER B 1 139 ? -21.547 -23.562 -30.172 1 96.19 139 SER B C 1
ATOM 6615 O O . SER B 1 139 ? -22.062 -22.453 -30.359 1 96.19 139 SER B O 1
ATOM 6617 N N . HIS B 1 140 ? -21 -23.922 -29.094 1 97.69 140 HIS B N 1
ATOM 6618 C CA . HIS B 1 140 ? -20.922 -22.984 -27.984 1 97.69 140 HIS B CA 1
ATOM 6619 C C . HIS B 1 140 ? -19.5 -22.875 -27.453 1 97.69 140 HIS B C 1
ATOM 6621 O O . HIS B 1 140 ? -18.688 -23.812 -27.609 1 97.69 140 HIS B O 1
ATOM 6627 N N . ILE B 1 141 ? -19.156 -21.75 -26.828 1 98.12 141 ILE B N 1
ATOM 6628 C CA . ILE B 1 141 ? -17.891 -21.516 -26.156 1 98.12 141 ILE B CA 1
ATOM 6629 C C . ILE B 1 141 ? -18.141 -21.203 -24.688 1 98.12 141 ILE B C 1
ATOM 6631 O O . ILE B 1 141 ? -19.016 -20.375 -24.359 1 98.12 141 ILE B O 1
ATOM 6635 N N . LEU B 1 142 ? -17.5 -21.891 -23.875 1 98.44 142 LEU B N 1
ATOM 6636 C CA . LEU B 1 142 ? -17.547 -21.672 -22.422 1 98.44 142 LEU B CA 1
ATOM 6637 C C . LEU B 1 142 ? -16.328 -20.875 -21.969 1 98.44 142 LEU B C 1
ATOM 6639 O O . LEU B 1 142 ? -15.203 -21.172 -22.344 1 98.44 142 LEU B O 1
ATOM 6643 N N . TYR B 1 143 ? -16.5 -19.797 -21.219 1 98.56 143 TYR B N 1
ATOM 6644 C CA . TYR B 1 143 ? -15.414 -19.031 -20.609 1 98.56 143 TYR B CA 1
ATOM 6645 C C . TYR B 1 143 ? -15.844 -18.438 -19.281 1 98.56 143 TYR B C 1
ATOM 6647 O O . TYR B 1 143 ? -17 -18.578 -18.875 1 98.56 143 TYR B O 1
ATOM 6655 N N . ILE B 1 144 ? -14.898 -17.875 -18.516 1 98.5 144 ILE B N 1
ATOM 6656 C CA . ILE B 1 144 ? -15.141 -17.297 -17.188 1 98.5 144 ILE B CA 1
ATOM 6657 C C . ILE B 1 144 ? -14.891 -15.781 -17.234 1 98.5 144 ILE B C 1
ATOM 6659 O O . ILE B 1 144 ? -13.922 -15.328 -17.844 1 98.5 144 ILE B O 1
ATOM 6663 N N . ALA B 1 145 ? -15.773 -15 -16.672 1 98.44 145 ALA B N 1
ATOM 6664 C CA . ALA B 1 145 ? -15.633 -13.547 -16.609 1 98.44 145 ALA B CA 1
ATOM 6665 C C . ALA B 1 145 ? -16.016 -13.016 -15.234 1 98.44 145 ALA B C 1
ATOM 6667 O O . ALA B 1 145 ? -16.531 -13.758 -14.398 1 98.44 145 ALA B O 1
ATOM 6668 N N . GLU B 1 146 ? -15.641 -11.781 -14.977 1 97.88 146 GLU B N 1
ATOM 6669 C CA . GLU B 1 146 ? -16.078 -11.117 -13.758 1 97.88 146 GLU B CA 1
ATOM 6670 C C . GLU B 1 146 ? -17.562 -10.805 -13.797 1 97.88 146 GLU B C 1
ATOM 6672 O O . GLU B 1 146 ? -18.094 -10.391 -14.836 1 97.88 146 GLU B O 1
ATOM 6677 N N . LYS B 1 147 ? -18.234 -11.023 -12.688 1 96.94 147 LYS B N 1
ATOM 6678 C CA . LYS B 1 147 ? -19.641 -10.672 -12.602 1 96.94 147 LYS B CA 1
ATOM 6679 C C . LYS B 1 147 ? -19.859 -9.188 -12.883 1 96.94 147 LYS B C 1
ATOM 6681 O O . LYS B 1 147 ? -19.062 -8.344 -12.438 1 96.94 147 LYS B O 1
ATOM 6686 N N . LYS B 1 148 ? -20.844 -8.914 -13.633 1 94.94 148 LYS B N 1
ATOM 6687 C CA . LYS B 1 148 ? -21.172 -7.516 -13.898 1 94.94 148 LYS B CA 1
ATOM 6688 C C . LYS B 1 148 ? -21.531 -6.781 -12.609 1 94.94 148 LYS B C 1
ATOM 6690 O O . LYS B 1 148 ? -22.375 -7.238 -11.836 1 94.94 148 LYS B O 1
ATOM 6695 N N . ARG B 1 149 ? -20.906 -5.695 -12.352 1 91.19 149 ARG B N 1
ATOM 6696 C CA . ARG B 1 149 ? -21.188 -4.883 -11.172 1 91.19 149 ARG B CA 1
ATOM 6697 C C . ARG B 1 149 ? -22.312 -3.887 -11.445 1 91.19 149 ARG B C 1
ATOM 6699 O O . ARG B 1 149 ? -22.469 -3.414 -12.57 1 91.19 149 ARG B O 1
ATOM 6706 N N . PRO B 1 150 ? -23.031 -3.602 -10.422 1 88.38 150 PRO B N 1
ATOM 6707 C CA . PRO B 1 150 ? -24.062 -2.58 -10.602 1 88.38 150 PRO B CA 1
ATOM 6708 C C . PRO B 1 150 ? -23.484 -1.205 -10.922 1 88.38 150 PRO B C 1
ATOM 6710 O O . PRO B 1 150 ? -22.391 -0.874 -10.469 1 88.38 150 PRO B O 1
ATOM 6713 N N . LYS B 1 151 ? -24.156 -0.527 -11.703 1 86.06 151 LYS B N 1
ATOM 6714 C CA . LYS B 1 151 ? -23.75 0.846 -11.984 1 86.06 151 LYS B CA 1
ATOM 6715 C C . LYS B 1 151 ? -23.953 1.742 -10.766 1 86.06 151 LYS B C 1
ATOM 6717 O O . LYS B 1 151 ? -25 1.701 -10.117 1 86.06 151 LYS B O 1
ATOM 6722 N N . THR B 1 152 ? -22.953 2.432 -10.383 1 88.75 152 THR B N 1
ATOM 6723 C CA . THR B 1 152 ? -22.984 3.299 -9.211 1 88.75 152 THR B CA 1
ATOM 6724 C C . THR B 1 152 ? -22.781 4.758 -9.609 1 88.75 152 THR B C 1
ATOM 6726 O O . THR B 1 152 ? -22.203 5.043 -10.656 1 88.75 152 THR B O 1
ATOM 6729 N N . GLU B 1 153 ? -23.391 5.656 -8.812 1 84.75 153 GLU B N 1
ATOM 6730 C CA . GLU B 1 153 ? -23.25 7.086 -9.078 1 84.75 153 GLU B CA 1
ATOM 6731 C C . GLU B 1 153 ? -23.047 7.867 -7.785 1 84.75 153 GLU B C 1
ATOM 6733 O O . GLU B 1 153 ? -23.375 7.387 -6.699 1 84.75 153 GLU B O 1
ATOM 6738 N N . SER B 1 154 ? -22.484 9.047 -7.957 1 85.19 154 SER B N 1
ATOM 6739 C CA . SER B 1 154 ? -22.297 9.953 -6.828 1 85.19 154 SER B CA 1
ATOM 6740 C C . SER B 1 154 ? -23.625 10.492 -6.316 1 85.19 154 SER B C 1
ATOM 6742 O O . SER B 1 154 ? -24.594 10.602 -7.074 1 85.19 154 SER B O 1
ATOM 6744 N N . PHE B 1 155 ? -23.625 10.805 -5.07 1 84.5 155 PHE B N 1
ATOM 6745 C CA . PHE B 1 155 ? -24.797 11.461 -4.5 1 84.5 155 PHE B CA 1
ATOM 6746 C C . PHE B 1 155 ? -25.047 12.805 -5.172 1 84.5 155 PHE B C 1
ATOM 6748 O O . PHE B 1 155 ? -26.156 13.336 -5.121 1 84.5 155 PHE B O 1
ATOM 6755 N N . PHE B 1 156 ? -24.031 13.344 -5.84 1 80.94 156 PHE B N 1
ATOM 6756 C CA . PHE B 1 156 ? -24.094 14.727 -6.297 1 80.94 156 PHE B CA 1
ATOM 6757 C C . PHE B 1 156 ? -24.094 14.789 -7.82 1 80.94 156 PHE B C 1
ATOM 6759 O O . PHE B 1 156 ? -23.891 15.852 -8.406 1 80.94 156 PHE B O 1
ATOM 6766 N N . GLN B 1 157 ? -24.188 13.703 -8.422 1 74.75 157 GLN B N 1
ATOM 6767 C CA . GLN B 1 157 ? -24.281 13.695 -9.883 1 74.75 157 GLN B CA 1
ATOM 6768 C C . GLN B 1 157 ? -25.641 14.195 -10.344 1 74.75 157 GLN B C 1
ATOM 6770 O O . GLN B 1 157 ? -26.672 13.82 -9.781 1 74.75 157 GLN B O 1
ATOM 6775 N N . SER B 1 158 ? -25.609 15.461 -11.133 1 63.97 158 SER B N 1
ATOM 6776 C CA . SER B 1 158 ? -26.781 16.125 -11.688 1 63.97 158 SER B CA 1
ATOM 6777 C C . SER B 1 158 ? -27.656 15.141 -12.461 1 63.97 158 SER B C 1
ATOM 6779 O O . SER B 1 158 ? -27.141 14.281 -13.18 1 63.97 158 SER B O 1
ATOM 6781 N N . LYS B 1 159 ? -28.734 14.969 -11.914 1 55.22 159 LYS B N 1
ATOM 6782 C CA . LYS B 1 159 ? -29.766 14.133 -12.523 1 55.22 159 LYS B CA 1
ATOM 6783 C C . LYS B 1 159 ? -29.922 14.453 -14.008 1 55.22 159 LYS B C 1
ATOM 6785 O O . LYS B 1 159 ? -30.703 15.344 -14.375 1 55.22 159 LYS B O 1
ATOM 6790 N N . SER B 1 160 ? -29.031 14.828 -14.781 1 43.53 160 SER B N 1
ATOM 6791 C CA . SER B 1 160 ? -29.672 14.945 -16.094 1 43.53 160 SER B CA 1
ATOM 6792 C C . SER B 1 160 ? -30.641 13.797 -16.328 1 43.53 160 SER B C 1
ATOM 6794 O O . SER B 1 160 ? -31.797 14.023 -16.688 1 43.53 160 SER B O 1
ATOM 6796 N N . GLU B 1 161 ? -30.109 12.703 -16.953 1 39.81 161 GLU B N 1
ATOM 6797 C CA . GLU B 1 161 ? -30.891 11.742 -17.734 1 39.81 161 GLU B CA 1
ATOM 6798 C C . GLU B 1 161 ? -31.625 10.758 -16.828 1 39.81 161 GLU B C 1
ATOM 6800 O O . GLU B 1 161 ? -31.328 9.57 -16.812 1 39.81 161 GLU B O 1
ATOM 6805 N N . LEU B 1 162 ? -31.891 11.117 -15.703 1 38.72 162 LEU B N 1
ATOM 6806 C CA . LEU B 1 162 ? -32.719 10.172 -14.977 1 38.72 162 LEU B CA 1
ATOM 6807 C C . LEU B 1 162 ? -34.031 9.945 -15.711 1 38.72 162 LEU B C 1
ATOM 6809 O O . LEU B 1 162 ? -34.969 9.328 -15.172 1 38.72 162 LEU B O 1
ATOM 6813 N N . LEU B 1 163 ? -34.344 10.836 -16.656 1 35.56 163 LEU B N 1
ATOM 6814 C CA . LEU B 1 163 ? -35.688 10.656 -17.172 1 35.56 163 LEU B CA 1
ATOM 6815 C C . LEU B 1 163 ? -35.875 9.242 -17.719 1 35.56 163 LEU B C 1
ATOM 6817 O O . LEU B 1 163 ? -36.969 8.914 -18.234 1 35.56 163 LEU B O 1
ATOM 6821 N N . GLU B 1 164 ? -34.812 8.672 -18.375 1 34.41 164 GLU B N 1
ATOM 6822 C CA . GLU B 1 164 ? -35.469 7.555 -19.047 1 34.41 164 GLU B CA 1
ATOM 6823 C C . GLU B 1 164 ? -35.906 6.492 -18.047 1 34.41 164 GLU B C 1
ATOM 6825 O O . GLU B 1 164 ? -35.094 6.023 -17.234 1 34.41 164 GLU B O 1
ATOM 6830 N N . PRO B 1 165 ? -37.188 6.43 -17.656 1 35.16 165 PRO B N 1
ATOM 6831 C CA . PRO B 1 165 ? -37.906 5.406 -16.906 1 35.16 165 PRO B CA 1
ATOM 6832 C C . PRO B 1 165 ? -37.312 4.012 -17.078 1 35.16 165 PRO B C 1
ATOM 6834 O O . PRO B 1 165 ? -37.562 3.125 -16.25 1 35.16 165 PRO B O 1
ATOM 6837 N N . LEU B 1 166 ? -37.062 3.604 -18.438 1 34.66 166 LEU B N 1
ATOM 6838 C CA . LEU B 1 166 ? -37.156 2.178 -18.734 1 34.66 166 LEU B CA 1
ATOM 6839 C C . LEU B 1 166 ? -36.156 1.383 -17.906 1 34.66 166 LEU B C 1
ATOM 6841 O O . LEU B 1 166 ? -36.5 0.332 -17.344 1 34.66 166 LEU B O 1
ATOM 6845 N N . THR B 1 167 ? -34.875 1.181 -18.531 1 35.12 167 THR B N 1
ATOM 6846 C CA . THR B 1 167 ? -34.062 0.078 -18.016 1 35.12 167 THR B CA 1
ATOM 6847 C C . THR B 1 167 ? -33.625 0.365 -16.578 1 35.12 167 THR B C 1
ATOM 6849 O O . THR B 1 167 ? -32.875 1.33 -16.344 1 35.12 167 THR B O 1
ATOM 6852 N N . CYS B 1 168 ? -34.406 0.354 -15.531 1 36.56 168 CYS B N 1
ATOM 6853 C CA . CYS B 1 168 ? -34.406 0.381 -14.07 1 36.56 168 CYS B CA 1
ATOM 6854 C C . CYS B 1 168 ? -33.062 -0.078 -13.523 1 36.56 168 CYS B C 1
ATOM 6856 O O . CYS B 1 168 ? -32.938 -1.22 -13.078 1 36.56 168 CYS B O 1
ATOM 6858 N N . PHE B 1 169 ? -32.062 -0.105 -14.25 1 42.34 169 PHE B N 1
ATOM 6859 C CA . PHE B 1 169 ? -30.859 -0.533 -13.523 1 42.34 169 PHE B CA 1
ATOM 6860 C C . PHE B 1 169 ? -30.625 0.349 -12.305 1 42.34 169 PHE B C 1
ATOM 6862 O O . PHE B 1 169 ? -30.719 1.574 -12.391 1 42.34 169 PHE B O 1
ATOM 6869 N N . PHE B 1 170 ? -31.109 -0.095 -11.086 1 52.12 170 PHE B N 1
ATOM 6870 C CA . PHE B 1 170 ? -30.922 0.375 -9.719 1 52.12 170 PHE B CA 1
ATOM 6871 C C . PHE B 1 170 ? -29.562 1.019 -9.547 1 52.12 170 PHE B C 1
ATOM 6873 O O . PHE B 1 170 ? -28.531 0.331 -9.586 1 52.12 170 PHE B O 1
ATOM 6880 N N . ILE B 1 171 ? -29.453 2.119 -10.18 1 57 171 ILE B N 1
ATOM 6881 C CA . ILE B 1 171 ? -28.266 2.891 -9.859 1 57 171 ILE B CA 1
ATOM 6882 C C . ILE B 1 171 ? -28.188 3.121 -8.352 1 57 171 ILE B C 1
ATOM 6884 O O . ILE B 1 171 ? -29.125 3.641 -7.75 1 57 171 ILE B O 1
ATOM 6888 N N . LEU B 1 172 ? -27.25 2.504 -7.805 1 74.81 172 LEU B N 1
ATOM 6889 C CA . LEU B 1 172 ? -27.031 2.631 -6.371 1 74.81 172 LEU B CA 1
ATOM 6890 C C . LEU B 1 172 ? -26.203 3.869 -6.055 1 74.81 172 LEU B C 1
ATOM 6892 O O . LEU B 1 172 ? -25.016 3.92 -6.379 1 74.81 172 LEU B O 1
ATOM 6896 N N . GLN B 1 173 ? -26.906 4.859 -5.613 1 78.75 173 GLN B N 1
ATOM 6897 C CA . GLN B 1 173 ? -26.172 6.059 -5.199 1 78.75 173 GLN B CA 1
ATOM 6898 C C . GLN B 1 173 ? -25.406 5.812 -3.91 1 78.75 173 GLN B C 1
ATOM 6900 O O . GLN B 1 173 ? -25.922 5.207 -2.971 1 78.75 173 GLN B O 1
ATOM 6905 N N . GLY B 1 174 ? -24.188 6.156 -3.949 1 82.88 174 GLY B N 1
ATOM 6906 C CA . GLY B 1 174 ? -23.391 6.094 -2.736 1 82.88 174 GLY B CA 1
ATOM 6907 C C . GLY B 1 174 ? -22.562 4.824 -2.625 1 82.88 174 GLY B C 1
ATOM 6908 O O . GLY B 1 174 ? -21.812 4.652 -1.671 1 82.88 174 GLY B O 1
ATOM 6909 N N . ASP B 1 175 ? -22.625 4.004 -3.615 1 88.31 175 ASP B N 1
ATOM 6910 C CA . ASP B 1 175 ? -21.906 2.734 -3.551 1 88.31 175 ASP B CA 1
ATOM 6911 C C . ASP B 1 175 ? -20.672 2.752 -4.445 1 88.31 175 ASP B C 1
ATOM 6913 O O . ASP B 1 175 ? -20.078 1.708 -4.699 1 88.31 175 ASP B O 1
ATOM 6917 N N . GLN B 1 176 ? -20.297 3.969 -4.902 1 90.06 176 GLN B N 1
ATOM 6918 C CA . GLN B 1 176 ? -19.156 4.113 -5.809 1 90.06 176 GLN B CA 1
ATOM 6919 C C . GLN B 1 176 ? -17.875 3.582 -5.172 1 90.06 176 GLN B C 1
ATOM 6921 O O . GLN B 1 176 ? -16.984 3.09 -5.867 1 90.06 176 GLN B O 1
ATOM 6926 N N . PHE B 1 177 ? -17.875 3.674 -3.869 1 94.19 177 PHE B N 1
ATOM 6927 C CA . PHE B 1 177 ? -16.609 3.375 -3.211 1 94.19 177 PHE B CA 1
ATOM 6928 C C . PHE B 1 177 ? -16.719 2.131 -2.34 1 94.19 177 PHE B C 1
ATOM 6930 O O . PHE B 1 177 ? -15.891 1.896 -1.464 1 94.19 177 PHE B O 1
ATOM 6937 N N . VAL B 1 178 ? -17.781 1.381 -2.613 1 94.81 178 VAL B N 1
ATOM 6938 C CA . VAL B 1 178 ? -17.938 0.134 -1.87 1 94.81 178 VAL B CA 1
ATOM 6939 C C . VAL B 1 178 ? -16.75 -0.785 -2.15 1 94.81 178 VAL B C 1
ATOM 6941 O O . VAL B 1 178 ? -16.281 -0.884 -3.291 1 94.81 178 VAL B O 1
ATOM 6944 N N . TYR B 1 179 ? -16.266 -1.449 -1.117 1 94.81 179 TYR B N 1
ATOM 6945 C CA . TYR B 1 179 ? -15.086 -2.309 -1.197 1 94.81 179 TYR B CA 1
ATOM 6946 C C . TYR B 1 179 ? -15.438 -3.666 -1.794 1 94.81 179 TYR B C 1
ATOM 6948 O O . TYR B 1 179 ? -16.406 -4.305 -1.367 1 94.81 179 TYR B O 1
ATOM 6956 N N . TRP B 1 180 ? -14.633 -4.051 -2.783 1 92.88 180 TRP B N 1
ATOM 6957 C CA . TRP B 1 180 ? -14.75 -5.379 -3.381 1 92.88 180 TRP B CA 1
ATOM 6958 C C . TRP B 1 180 ? -13.5 -6.207 -3.119 1 92.88 180 TRP B C 1
ATOM 6960 O O . TRP B 1 180 ? -12.43 -5.906 -3.65 1 92.88 180 TRP B O 1
ATOM 6970 N N . GLU B 1 181 ? -13.656 -7.211 -2.314 1 94.12 181 GLU B N 1
ATOM 6971 C CA . GLU B 1 181 ? -12.531 -8.086 -2.025 1 94.12 181 GLU B CA 1
ATOM 6972 C C . GLU B 1 181 ? -12.156 -8.93 -3.244 1 94.12 181 GLU B C 1
ATOM 6974 O O . GLU B 1 181 ? -13.031 -9.398 -3.971 1 94.12 181 GLU B O 1
ATOM 6979 N N . ASP B 1 182 ? -10.906 -9.016 -3.541 1 96.19 182 ASP B N 1
ATOM 6980 C CA . ASP B 1 182 ? -10.438 -9.875 -4.625 1 96.19 182 ASP B CA 1
ATOM 6981 C C . ASP B 1 182 ? -9.609 -11.039 -4.086 1 96.19 182 ASP B C 1
ATOM 6983 O O . ASP B 1 182 ? -9.531 -11.242 -2.873 1 96.19 182 ASP B O 1
ATOM 6987 N N . TRP B 1 183 ? -9.07 -11.867 -4.922 1 96.81 183 TRP B N 1
ATOM 6988 C CA . TRP B 1 183 ? -8.383 -13.094 -4.531 1 96.81 183 TRP B CA 1
ATOM 6989 C C . TRP B 1 183 ? -6.895 -12.852 -4.332 1 96.81 183 TRP B C 1
ATOM 6991 O O . TRP B 1 183 ? -6.102 -13.789 -4.293 1 96.81 183 TRP B O 1
ATOM 7001 N N . GLY B 1 184 ? -6.492 -11.594 -4.195 1 94.56 184 GLY B N 1
ATOM 7002 C CA . GLY B 1 184 ? -5.164 -11.203 -3.746 1 94.56 184 GLY B CA 1
ATOM 7003 C C . GLY B 1 184 ? -4.121 -11.25 -4.848 1 94.56 184 GLY B C 1
ATOM 7004 O O . GLY B 1 184 ? -4.445 -11.047 -6.023 1 94.56 184 GLY B O 1
ATOM 7005 N N . GLU B 1 185 ? -2.896 -11.57 -4.402 1 95.25 185 GLU B N 1
ATOM 7006 C CA . GLU B 1 185 ? -1.691 -11.492 -5.219 1 95.25 185 GLU B CA 1
ATOM 7007 C C . GLU B 1 185 ? -1.883 -12.203 -6.555 1 95.25 185 GLU B C 1
ATOM 7009 O O . GLU B 1 185 ? -2.279 -13.367 -6.594 1 95.25 185 GLU B O 1
ATOM 7014 N N . ALA B 1 186 ? -1.675 -11.602 -7.676 1 93.38 186 ALA B N 1
ATOM 7015 C CA . ALA B 1 186 ? -1.728 -12.094 -9.055 1 93.38 186 ALA B CA 1
ATOM 7016 C C . ALA B 1 186 ? -3.17 -12.203 -9.539 1 93.38 186 ALA B C 1
ATOM 7018 O O . ALA B 1 186 ? -3.416 -12.602 -10.68 1 93.38 186 ALA B O 1
ATOM 7019 N N . LEU B 1 187 ? -4.168 -12.023 -8.656 1 97.31 187 LEU B N 1
ATOM 7020 C CA . LEU B 1 187 ? -5.582 -12.047 -9.023 1 97.31 187 LEU B CA 1
ATOM 7021 C C . LEU B 1 187 ? -6.285 -10.773 -8.547 1 97.31 187 LEU B C 1
ATOM 7023 O O . LEU B 1 187 ? -7.422 -10.836 -8.078 1 97.31 187 LEU B O 1
ATOM 7027 N N . VAL B 1 188 ? -5.527 -9.711 -8.625 1 95.38 188 VAL B N 1
ATOM 7028 C CA . VAL B 1 188 ? -6.066 -8.406 -8.25 1 95.38 188 VAL B CA 1
ATOM 7029 C C . VAL B 1 188 ? -7.242 -8.055 -9.156 1 95.38 188 VAL B C 1
ATOM 7031 O O . VAL B 1 188 ? -7.191 -8.289 -10.367 1 95.38 188 VAL B O 1
ATOM 7034 N N . ASN B 1 189 ? -8.344 -7.527 -8.594 1 94.06 189 ASN B N 1
ATOM 7035 C CA . ASN B 1 189 ? -9.555 -7.082 -9.273 1 94.06 189 ASN B CA 1
ATOM 7036 C C . ASN B 1 189 ? -10.406 -8.258 -9.742 1 94.06 189 ASN B C 1
ATOM 7038 O O . ASN B 1 189 ? -11.367 -8.078 -10.484 1 94.06 189 ASN B O 1
ATOM 7042 N N . LYS B 1 190 ? -10.07 -9.469 -9.414 1 96.94 190 LYS B N 1
ATOM 7043 C CA . LYS B 1 190 ? -10.914 -10.648 -9.641 1 96.94 190 LYS B CA 1
ATOM 7044 C C . LYS B 1 190 ? -11.656 -11.039 -8.367 1 96.94 190 LYS B C 1
ATOM 7046 O O . LYS B 1 190 ? -11.07 -11.648 -7.465 1 96.94 190 LYS B O 1
ATOM 7051 N N . SER B 1 191 ? -12.906 -10.773 -8.375 1 95.5 191 SER B N 1
ATOM 7052 C CA . SER B 1 191 ? -13.695 -10.875 -7.152 1 95.5 191 SER B CA 1
ATOM 7053 C C . SER B 1 191 ? -14.75 -11.977 -7.266 1 95.5 191 SER B C 1
ATOM 7055 O O . SER B 1 191 ? -14.68 -12.992 -6.566 1 95.5 191 SER B O 1
ATOM 7057 N N . ILE B 1 192 ? -15.648 -11.844 -8.258 1 95.94 192 ILE B N 1
ATOM 7058 C CA . ILE B 1 192 ? -16.75 -12.789 -8.406 1 95.94 192 ILE B CA 1
ATOM 7059 C C . ILE B 1 192 ? -16.766 -13.352 -9.828 1 95.94 192 ILE B C 1
ATOM 7061 O O . ILE B 1 192 ? -17.516 -12.867 -10.68 1 95.94 192 ILE B O 1
ATOM 7065 N N . PRO B 1 193 ? -16.031 -14.414 -10.031 1 97.69 193 PRO B N 1
ATOM 7066 C CA . PRO B 1 193 ? -16.078 -15.047 -11.352 1 97.69 193 PRO B CA 1
ATOM 7067 C C . PRO B 1 193 ? -17.438 -15.695 -11.641 1 97.69 193 PRO B C 1
ATOM 7069 O O . PRO B 1 193 ? -18.062 -16.266 -10.734 1 97.69 193 PRO B O 1
ATOM 7072 N N . VAL B 1 194 ? -17.859 -15.648 -12.883 1 97.94 194 VAL B N 1
ATOM 7073 C CA . VAL B 1 194 ? -19.109 -16.281 -13.32 1 97.94 194 VAL B CA 1
ATOM 7074 C C . VAL B 1 194 ? -18.844 -17.125 -14.562 1 97.94 194 VAL B C 1
ATOM 7076 O O . VAL B 1 194 ? -17.906 -16.828 -15.328 1 97.94 194 VAL B O 1
ATOM 7079 N N . LEU B 1 195 ? -19.672 -18.141 -14.75 1 98.25 195 LEU B N 1
ATOM 7080 C CA . LEU B 1 195 ? -19.609 -18.984 -15.945 1 98.25 195 LEU B CA 1
ATOM 7081 C C . LEU B 1 195 ? -20.422 -18.375 -17.078 1 98.25 195 LEU B C 1
ATOM 7083 O O . LEU B 1 195 ? -21.609 -18.078 -16.906 1 98.25 195 LEU B O 1
ATOM 7087 N N . CYS B 1 196 ? -19.797 -18.234 -18.25 1 98.5 196 CYS B N 1
ATOM 7088 C CA . CYS B 1 196 ? -20.484 -17.672 -19.406 1 98.5 196 CYS B CA 1
ATOM 7089 C C . CYS B 1 196 ? -20.453 -18.641 -20.578 1 98.5 196 CYS B C 1
ATOM 7091 O O . CYS B 1 196 ? -19.422 -19.266 -20.859 1 98.5 196 CYS B O 1
ATOM 7093 N N . VAL B 1 197 ? -21.578 -18.781 -21.203 1 97.94 197 VAL B N 1
ATOM 7094 C CA . VAL B 1 197 ? -21.703 -19.609 -22.391 1 97.94 197 VAL B CA 1
ATOM 7095 C C . VAL B 1 197 ? -22.125 -18.734 -23.578 1 97.94 197 VAL B C 1
ATOM 7097 O O . VAL B 1 197 ? -23.172 -18.094 -23.547 1 97.94 197 VAL B O 1
ATOM 7100 N N . LEU B 1 198 ? -21.328 -18.734 -24.562 1 97.75 198 LEU B N 1
ATOM 7101 C CA . LEU B 1 198 ? -21.625 -17.984 -25.781 1 97.75 198 LEU B CA 1
ATOM 7102 C C . LEU B 1 198 ? -22.109 -18.922 -26.875 1 97.75 198 LEU B C 1
ATOM 7104 O O . LEU B 1 198 ? -21.469 -19.922 -27.188 1 97.75 198 LEU B O 1
ATOM 7108 N N . ASP B 1 199 ? -23.234 -18.594 -27.375 1 96.81 199 ASP B N 1
ATOM 7109 C CA . ASP B 1 199 ? -23.734 -19.25 -28.594 1 96.81 199 ASP B CA 1
ATOM 7110 C C . ASP B 1 199 ? -23.109 -18.625 -29.844 1 96.81 199 ASP B C 1
ATOM 7112 O O . ASP B 1 199 ? -23.375 -17.469 -30.156 1 96.81 199 ASP B O 1
ATOM 7116 N N . ILE B 1 200 ? -22.422 -19.391 -30.594 1 94.88 200 ILE B N 1
ATOM 7117 C CA . ILE B 1 200 ? -21.625 -18.859 -31.688 1 94.88 200 ILE B CA 1
ATOM 7118 C C . ILE B 1 200 ? -22.547 -18.344 -32.781 1 94.88 200 ILE B C 1
ATOM 7120 O O . ILE B 1 200 ? -22.281 -17.297 -33.375 1 94.88 200 ILE B O 1
ATOM 7124 N N . GLU B 1 201 ? -23.578 -19.016 -33.062 1 94 201 GLU B N 1
ATOM 7125 C CA . GLU B 1 201 ? -24.469 -18.625 -34.156 1 94 201 GLU B CA 1
ATOM 7126 C C . GLU B 1 201 ? -25.203 -17.328 -33.812 1 94 201 GLU B C 1
ATOM 7128 O O . GLU B 1 201 ? -25.219 -16.391 -34.625 1 94 201 GLU B O 1
ATOM 7133 N N . SER B 1 202 ? -25.766 -17.219 -32.656 1 95.25 202 SER B N 1
ATOM 7134 C CA . SER B 1 202 ? -26.625 -16.078 -32.312 1 95.25 202 SER B CA 1
ATOM 7135 C C . SER B 1 202 ? -25.797 -14.961 -31.672 1 95.25 202 SER B C 1
ATOM 7137 O O . SER B 1 202 ? -26.281 -13.828 -31.547 1 95.25 202 SER B O 1
ATOM 7139 N N . ASN B 1 203 ? -24.672 -15.258 -31.234 1 93.5 203 ASN B N 1
ATOM 7140 C CA . ASN B 1 203 ? -23.812 -14.328 -30.516 1 93.5 203 ASN B CA 1
ATOM 7141 C C . ASN B 1 203 ? -24.422 -13.953 -29.156 1 93.5 203 ASN B C 1
ATOM 7143 O O . ASN B 1 203 ? -24.078 -12.914 -28.594 1 93.5 203 ASN B O 1
ATOM 7147 N N . ASN B 1 204 ? -25.266 -14.758 -28.719 1 95.81 204 ASN B N 1
ATOM 7148 C CA . ASN B 1 204 ? -25.859 -14.516 -27.406 1 95.81 204 ASN B CA 1
ATOM 7149 C C . ASN B 1 204 ? -25.016 -15.133 -26.297 1 95.81 204 ASN B C 1
ATOM 7151 O O . ASN B 1 204 ? -24.5 -16.234 -26.438 1 95.81 204 ASN B O 1
ATOM 7155 N N . ILE B 1 205 ? -24.875 -14.391 -25.219 1 97.56 205 ILE B N 1
ATOM 7156 C CA . ILE B 1 205 ? -24.125 -14.859 -24.047 1 97.56 205 ILE B CA 1
ATOM 7157 C C . ILE B 1 205 ? -25.094 -15.188 -22.922 1 97.56 205 ILE B C 1
ATOM 7159 O O . ILE B 1 205 ? -25.938 -14.359 -22.547 1 97.56 205 ILE B O 1
ATOM 7163 N N . SER B 1 206 ? -25 -16.297 -22.344 1 96.62 206 SER B N 1
ATOM 7164 C CA . SER B 1 206 ? -25.75 -16.688 -21.156 1 96.62 206 SER B CA 1
ATOM 7165 C C . SER B 1 206 ? -24.828 -16.781 -19.938 1 96.62 206 SER B C 1
ATOM 7167 O O . SER B 1 206 ? -23.891 -17.594 -19.922 1 96.62 206 SER B O 1
ATOM 7169 N N . VAL B 1 207 ? -25.078 -15.945 -18.953 1 97.31 207 VAL B N 1
ATOM 7170 C CA . VAL B 1 207 ? -24.406 -16.078 -17.672 1 97.31 207 VAL B CA 1
ATOM 7171 C C . VAL B 1 207 ? -25.141 -17.094 -16.797 1 97.31 207 VAL B C 1
ATOM 7173 O O . VAL B 1 207 ? -26.312 -16.891 -16.469 1 97.31 207 VAL B O 1
ATOM 7176 N N . LEU B 1 208 ? -24.469 -18.094 -16.469 1 96.88 208 LEU B N 1
ATOM 7177 C CA . LEU B 1 208 ? -25.141 -19.219 -15.812 1 96.88 208 LEU B CA 1
ATOM 7178 C C . LEU B 1 208 ? -25.531 -18.844 -14.391 1 96.88 208 LEU B C 1
ATOM 7180 O O . LEU B 1 208 ? -24.781 -18.172 -13.688 1 96.88 208 LEU B O 1
ATOM 7184 N N . GLU B 1 209 ? -26.688 -19.266 -14.023 1 93.19 209 GLU B N 1
ATOM 7185 C CA . GLU B 1 209 ? -27.219 -19.047 -12.68 1 93.19 209 GLU B CA 1
ATOM 7186 C C . GLU B 1 209 ? -27.266 -20.359 -11.883 1 93.19 209 GLU B C 1
ATOM 7188 O O . GLU B 1 209 ? -26.891 -21.406 -12.391 1 93.19 209 GLU B O 1
ATOM 7193 N N . GLY B 1 210 ? -27.547 -20.219 -10.703 1 91.19 210 GLY B N 1
ATOM 7194 C CA . GLY B 1 210 ? -27.719 -21.391 -9.867 1 91.19 210 GLY B CA 1
ATOM 7195 C C . GLY B 1 210 ? -26.453 -21.781 -9.125 1 91.19 210 GLY B C 1
ATOM 7196 O O . GLY B 1 210 ? -26.469 -22.688 -8.281 1 91.19 210 GLY B O 1
ATOM 7197 N N . ILE B 1 211 ? -25.328 -21.219 -9.422 1 94.12 211 ILE B N 1
ATOM 7198 C CA . ILE B 1 211 ? -24.078 -21.469 -8.711 1 94.12 211 ILE B CA 1
ATOM 7199 C C . ILE B 1 211 ? -24.156 -20.844 -7.32 1 94.12 211 ILE B C 1
ATOM 7201 O O . ILE B 1 211 ? -24.547 -19.688 -7.164 1 94.12 211 ILE B O 1
ATOM 7205 N N . PRO B 1 212 ? -23.766 -21.609 -6.301 1 91.38 212 PRO B N 1
ATOM 7206 C CA . PRO B 1 212 ? -23.812 -21.062 -4.941 1 91.38 212 PRO B CA 1
ATOM 7207 C C . PRO B 1 212 ? -23.062 -19.734 -4.812 1 91.38 212 PRO B C 1
ATOM 7209 O O . PRO B 1 212 ? -21.984 -19.578 -5.375 1 91.38 212 PRO B O 1
ATOM 7212 N N . GLU B 1 213 ? -23.578 -18.797 -4.027 1 89.25 213 GLU B N 1
ATOM 7213 C CA . GLU B 1 213 ? -23.078 -17.422 -3.922 1 89.25 213 GLU B CA 1
ATOM 7214 C C . GLU B 1 213 ? -21.672 -17.406 -3.314 1 89.25 213 GLU B C 1
ATOM 7216 O O . GLU B 1 213 ? -20.875 -16.516 -3.613 1 89.25 213 GLU B O 1
ATOM 7221 N N . HIS B 1 214 ? -21.328 -18.281 -2.475 1 91.19 214 HIS B N 1
ATOM 7222 C CA . HIS B 1 214 ? -20.031 -18.25 -1.805 1 91.19 214 HIS B CA 1
ATOM 7223 C C . HIS B 1 214 ? -19.031 -19.156 -2.516 1 91.19 214 HIS B C 1
ATOM 7225 O O . HIS B 1 214 ? -18.078 -19.641 -1.893 1 91.19 214 HIS B O 1
ATOM 7231 N N . THR B 1 215 ? -19.281 -19.344 -3.824 1 94.19 215 THR B N 1
ATOM 7232 C CA . THR B 1 215 ? -18.406 -20.188 -4.625 1 94.19 215 THR B CA 1
ATOM 7233 C C . THR B 1 215 ? -17.891 -19.438 -5.848 1 94.19 215 THR B C 1
ATOM 7235 O O . THR B 1 215 ? -18.688 -18.844 -6.594 1 94.19 215 THR B O 1
ATOM 7238 N N . SER B 1 216 ? -16.609 -19.453 -6.008 1 97.06 216 SER B N 1
ATOM 7239 C CA . SER B 1 216 ? -15.992 -18.875 -7.199 1 97.06 216 SER B CA 1
ATOM 7240 C C . SER B 1 216 ? -15.625 -19.953 -8.211 1 97.06 216 SER B C 1
ATOM 7242 O O . SER B 1 216 ? -14.664 -20.703 -8.008 1 97.06 216 SER B O 1
ATOM 7244 N N . PRO B 1 217 ? -16.328 -20.031 -9.297 1 97.94 217 PRO B N 1
ATOM 7245 C CA . PRO B 1 217 ? -16.078 -21.094 -10.273 1 97.94 217 PRO B CA 1
ATOM 7246 C C . PRO B 1 217 ? -14.828 -20.844 -11.109 1 97.94 217 PRO B C 1
ATOM 7248 O O . PRO B 1 217 ? -14.523 -19.688 -11.453 1 97.94 217 PRO B O 1
ATOM 7251 N N . GLY B 1 218 ? -14.141 -21.859 -11.453 1 97.88 218 GLY B N 1
ATOM 7252 C CA . GLY B 1 218 ? -12.992 -21.875 -12.352 1 97.88 218 GLY B CA 1
ATOM 7253 C C . GLY B 1 218 ? -12.672 -23.25 -12.883 1 97.88 218 GLY B C 1
ATOM 7254 O O . GLY B 1 218 ? -13.312 -24.234 -12.5 1 97.88 218 GLY B O 1
ATOM 7255 N N . GLN B 1 219 ? -11.742 -23.281 -13.859 1 97.25 219 GLN B N 1
ATOM 7256 C CA . GLN B 1 219 ? -11.289 -24.531 -14.445 1 97.25 219 GLN B CA 1
ATOM 7257 C C . GLN B 1 219 ? -12.469 -25.375 -14.938 1 97.25 219 GLN B C 1
ATOM 7259 O O . GLN B 1 219 ? -12.602 -26.547 -14.57 1 97.25 219 GLN B O 1
ATOM 7264 N N . ALA B 1 220 ? -13.281 -24.812 -15.75 1 98.12 220 ALA B N 1
ATOM 7265 C CA . ALA B 1 220 ? -14.555 -25.391 -16.156 1 98.12 220 ALA B CA 1
ATOM 7266 C C . ALA B 1 220 ? -14.438 -26.078 -17.5 1 98.12 220 ALA B C 1
ATOM 7268 O O . ALA B 1 220 ? -13.602 -25.703 -18.328 1 98.12 220 ALA B O 1
ATOM 7269 N N . PHE B 1 221 ? -15.289 -27.094 -17.75 1 96.94 221 PHE B N 1
ATOM 7270 C CA . PHE B 1 221 ? -15.383 -27.766 -19.031 1 96.94 221 PHE B CA 1
ATOM 7271 C C . PHE B 1 221 ? -16.766 -28.391 -19.234 1 96.94 221 PHE B C 1
ATOM 7273 O O . PHE B 1 221 ? -17.547 -28.484 -18.281 1 96.94 221 PHE B O 1
ATOM 7280 N N . TRP B 1 222 ? -17.047 -28.812 -20.453 1 96.88 222 TRP B N 1
ATOM 7281 C CA . TRP B 1 222 ? -18.359 -29.359 -20.797 1 96.88 222 TRP B CA 1
ATOM 7282 C C . TRP B 1 222 ? -18.469 -30.812 -20.344 1 96.88 222 TRP B C 1
ATOM 7284 O O . TRP B 1 222 ? -17.547 -31.609 -20.531 1 96.88 222 TRP B O 1
ATOM 7294 N N . ALA B 1 223 ? -19.594 -31.109 -19.719 1 94.38 223 ALA B N 1
ATOM 7295 C CA . ALA B 1 223 ? -19.922 -32.5 -19.422 1 94.38 223 ALA B CA 1
ATOM 7296 C C . ALA B 1 223 ? -20.203 -33.281 -20.703 1 94.38 223 ALA B C 1
ATOM 7298 O O . ALA B 1 223 ? -20.438 -32.688 -21.766 1 94.38 223 ALA B O 1
ATOM 7299 N N . PRO B 1 224 ? -20.203 -34.594 -20.609 1 91.31 224 PRO B N 1
ATOM 7300 C CA . PRO B 1 224 ? -20.5 -35.406 -21.797 1 91.31 224 PRO B CA 1
ATOM 7301 C C . PRO B 1 224 ? -21.812 -35 -22.469 1 91.31 224 PRO B C 1
ATOM 7303 O O . PRO B 1 224 ? -22.797 -34.688 -21.781 1 91.31 224 PRO B O 1
ATOM 7306 N N . ASN B 1 225 ? -21.812 -34.906 -23.766 1 89.81 225 ASN B N 1
ATOM 7307 C CA . ASN B 1 225 ? -22.953 -34.594 -24.609 1 89.81 225 ASN B CA 1
ATOM 7308 C C . ASN B 1 225 ? -23.469 -33.188 -24.359 1 89.81 225 ASN B C 1
ATOM 7310 O O . ASN B 1 225 ? -24.656 -32.906 -24.562 1 89.81 225 ASN B O 1
ATOM 7314 N N . ASP B 1 226 ? -22.719 -32.344 -23.797 1 94.5 226 ASP B N 1
ATOM 7315 C CA . ASP B 1 226 ? -23 -30.938 -23.578 1 94.5 226 ASP B CA 1
ATOM 7316 C C . ASP B 1 226 ? -24.203 -30.734 -22.672 1 94.5 226 ASP B C 1
ATOM 7318 O O . ASP B 1 226 ? -24.984 -29.812 -22.859 1 94.5 226 ASP B O 1
ATOM 7322 N N . THR B 1 227 ? -24.422 -31.672 -21.734 1 91.12 227 THR B N 1
ATOM 7323 C CA . THR B 1 227 ? -25.578 -31.641 -20.859 1 91.12 227 THR B CA 1
ATOM 7324 C C . THR B 1 227 ? -25.422 -30.562 -19.797 1 91.12 227 THR B C 1
ATOM 7326 O O . THR B 1 227 ? -26.406 -30.078 -19.234 1 91.12 227 THR B O 1
ATOM 7329 N N . GLY B 1 228 ? -24.266 -30.312 -19.484 1 94.81 228 GLY B N 1
ATOM 7330 C CA . GLY B 1 228 ? -23.953 -29.344 -18.438 1 94.81 228 GLY B CA 1
ATOM 7331 C C . GLY B 1 228 ? -22.484 -28.984 -18.375 1 94.81 228 GLY B C 1
ATOM 7332 O O . GLY B 1 228 ? -21.734 -29.219 -19.328 1 94.81 228 GLY B O 1
ATOM 7333 N N . ILE B 1 229 ? -22.141 -28.281 -17.297 1 96.56 229 ILE B N 1
ATOM 7334 C CA . ILE B 1 229 ? -20.766 -27.797 -17.109 1 96.56 229 ILE B CA 1
ATOM 7335 C C . ILE B 1 229 ? -20.219 -28.312 -15.789 1 96.56 229 ILE B C 1
ATOM 7337 O O . ILE B 1 229 ? -20.891 -28.281 -14.766 1 96.56 229 ILE B O 1
ATOM 7341 N N . VAL B 1 230 ? -19.016 -28.891 -15.82 1 96.12 230 VAL B N 1
ATOM 7342 C CA . VAL B 1 230 ? -18.266 -29.25 -14.625 1 96.12 230 VAL B CA 1
ATOM 7343 C C . VAL B 1 230 ? -17.219 -28.188 -14.328 1 96.12 230 VAL B C 1
ATOM 7345 O O . VAL B 1 230 ? -16.562 -27.672 -15.234 1 96.12 230 VAL B O 1
ATOM 7348 N N . PHE B 1 231 ? -17.125 -27.797 -13.102 1 97.12 231 PHE B N 1
ATOM 7349 C CA . PHE B 1 231 ? -16.172 -26.75 -12.742 1 97.12 231 PHE B CA 1
ATOM 7350 C C . PHE B 1 231 ? -15.664 -26.953 -11.32 1 97.12 231 PHE B C 1
ATOM 7352 O O . PHE B 1 231 ? -16.25 -27.719 -10.547 1 97.12 231 PHE B O 1
ATOM 7359 N N . VAL B 1 232 ? -14.539 -26.375 -11.008 1 97.25 232 VAL B N 1
ATOM 7360 C CA . VAL B 1 232 ? -14.055 -26.281 -9.641 1 97.25 232 VAL B CA 1
ATOM 7361 C C . VAL B 1 232 ? -14.609 -25.031 -8.969 1 97.25 232 VAL B C 1
ATOM 7363 O O . VAL B 1 232 ? -14.625 -23.953 -9.578 1 97.25 232 VAL B O 1
ATOM 7366 N N . GLY B 1 233 ? -15.156 -25.156 -7.816 1 97.12 233 GLY B N 1
ATOM 7367 C CA . GLY B 1 233 ? -15.641 -24.016 -7.043 1 97.12 233 GLY B CA 1
ATOM 7368 C C . GLY B 1 233 ? -14.828 -23.75 -5.793 1 97.12 233 GLY B C 1
ATOM 7369 O O . GLY B 1 233 ? -14.781 -24.594 -4.887 1 97.12 233 GLY B O 1
ATOM 7370 N N . TRP B 1 234 ? -14.141 -22.578 -5.719 1 96.81 234 TRP B N 1
ATOM 7371 C CA . TRP B 1 234 ? -13.414 -22.188 -4.52 1 96.81 234 TRP B CA 1
ATOM 7372 C C . TRP B 1 234 ? -14.328 -21.453 -3.547 1 96.81 234 TRP B C 1
ATOM 7374 O O . TRP B 1 234 ? -14.992 -20.484 -3.924 1 96.81 234 TRP B O 1
ATOM 7384 N N . GLY B 1 235 ? -14.258 -21.891 -2.346 1 93.5 235 GLY B N 1
ATOM 7385 C CA . GLY B 1 235 ? -15.094 -21.266 -1.326 1 93.5 235 GLY B CA 1
ATOM 7386 C C . GLY B 1 235 ? -14.5 -19.984 -0.768 1 93.5 235 GLY B C 1
ATOM 7387 O O . GLY B 1 235 ? -13.281 -19.891 -0.588 1 93.5 235 GLY B O 1
ATOM 7388 N N . HIS B 1 236 ? -15.367 -18.891 -0.548 1 86.94 236 HIS B N 1
ATOM 7389 C CA . HIS B 1 236 ? -14.914 -17.625 0.018 1 86.94 236 HIS B CA 1
ATOM 7390 C C . HIS B 1 236 ? -15.961 -17.047 0.954 1 86.94 236 HIS B C 1
ATOM 7392 O O . HIS B 1 236 ? -16.25 -15.844 0.895 1 86.94 236 HIS B O 1
ATOM 7398 N N . GLU B 1 237 ? -16.547 -17.75 1.821 1 76.69 237 GLU B N 1
ATOM 7399 C CA . GLU B 1 237 ? -17.641 -17.297 2.674 1 76.69 237 GLU B CA 1
ATOM 7400 C C . GLU B 1 237 ? -17.25 -16.078 3.488 1 76.69 237 GLU B C 1
ATOM 7402 O O . GLU B 1 237 ? -18.031 -15.133 3.629 1 76.69 237 GLU B O 1
ATOM 7407 N N . THR B 1 238 ? -16.109 -16.031 3.98 1 82.94 238 THR B N 1
ATOM 7408 C CA . THR B 1 238 ? -15.812 -14.906 4.867 1 82.94 238 THR B CA 1
ATOM 7409 C C . THR B 1 238 ? -14.656 -14.07 4.32 1 82.94 238 THR B C 1
ATOM 7411 O O . THR B 1 238 ? -14.617 -12.859 4.52 1 82.94 238 THR B O 1
ATOM 7414 N N . GLN B 1 239 ? -13.773 -14.688 3.742 1 90.94 239 GLN B N 1
ATOM 7415 C CA . GLN B 1 239 ? -12.594 -13.969 3.26 1 90.94 239 GLN B CA 1
ATOM 7416 C C . GLN B 1 239 ? -11.992 -14.664 2.043 1 90.94 239 GLN B C 1
ATOM 7418 O O . GLN B 1 239 ? -11.938 -15.898 1.983 1 90.94 239 GLN B O 1
ATOM 7423 N N . ARG B 1 240 ? -11.656 -13.914 1.068 1 94.94 240 ARG B N 1
ATOM 7424 C CA . ARG B 1 240 ? -10.891 -14.422 -0.07 1 94.94 240 ARG B CA 1
ATOM 7425 C C . ARG B 1 240 ? -9.398 -14.375 0.209 1 94.94 240 ARG B C 1
ATOM 7427 O O . ARG B 1 240 ? -8.758 -13.336 0.036 1 94.94 240 ARG B O 1
ATOM 7434 N N . LEU B 1 241 ? -8.836 -15.508 0.601 1 95.62 241 LEU B N 1
ATOM 7435 C CA . LEU B 1 241 ? -7.402 -15.625 0.836 1 95.62 241 LEU B CA 1
ATOM 7436 C C . LEU B 1 241 ? -6.645 -15.734 -0.481 1 95.62 241 LEU B C 1
ATOM 7438 O O . LEU B 1 241 ? -7.164 -16.281 -1.46 1 95.62 241 LEU B O 1
ATOM 7442 N N . GLY B 1 242 ? -5.383 -15.195 -0.446 1 96.38 242 GLY B N 1
ATOM 7443 C CA . GLY B 1 242 ? -4.57 -15.367 -1.639 1 96.38 242 GLY B CA 1
ATOM 7444 C C . GLY B 1 242 ? -4.609 -16.781 -2.189 1 96.38 242 GLY B C 1
ATOM 7445 O O . GLY B 1 242 ? -4.535 -17.75 -1.431 1 96.38 242 GLY B O 1
ATOM 7446 N N . LEU B 1 243 ? -4.727 -16.844 -3.504 1 96.56 243 LEU B N 1
ATOM 7447 C CA . LEU B 1 243 ? -5.031 -18.141 -4.086 1 96.56 243 LEU B CA 1
ATOM 7448 C C . LEU B 1 243 ? -3.834 -18.688 -4.859 1 96.56 243 LEU B C 1
ATOM 7450 O O . LEU B 1 243 ? -3.469 -19.844 -4.707 1 96.56 243 LEU B O 1
ATOM 7454 N N . VAL B 1 244 ? -3.172 -17.859 -5.648 1 95.81 244 VAL B N 1
ATOM 7455 C CA . VAL B 1 244 ? -2.084 -18.312 -6.508 1 95.81 244 VAL B CA 1
ATOM 7456 C C . VAL B 1 244 ? -0.916 -18.797 -5.648 1 95.81 244 VAL B C 1
ATOM 7458 O O . VAL B 1 244 ? -0.513 -18.109 -4.703 1 95.81 244 VAL B O 1
ATOM 7461 N N . PHE B 1 245 ? -0.406 -20 -5.871 1 93.5 245 PHE B N 1
ATOM 7462 C CA . PHE B 1 245 ? 0.695 -20.672 -5.199 1 93.5 245 PHE B CA 1
ATOM 7463 C C . PHE B 1 245 ? 0.259 -21.203 -3.838 1 93.5 245 PHE B C 1
ATOM 7465 O O . PHE B 1 245 ? 1.089 -21.641 -3.041 1 93.5 245 PHE B O 1
ATOM 7472 N N . CYS B 1 246 ? -1.03 -21.094 -3.523 1 96.38 246 CYS B N 1
ATOM 7473 C CA . CYS B 1 246 ? -1.616 -21.688 -2.328 1 96.38 246 CYS B CA 1
ATOM 7474 C C . CYS B 1 246 ? -2.607 -22.781 -2.697 1 96.38 246 CYS B C 1
ATOM 7476 O O . CYS B 1 246 ? -3.799 -22.516 -2.865 1 96.38 246 CYS B O 1
ATOM 7478 N N . THR B 1 247 ? -2.16 -23.984 -2.699 1 95.25 247 THR B N 1
ATOM 7479 C CA . THR B 1 247 ? -2.969 -25.078 -3.203 1 95.25 247 THR B CA 1
ATOM 7480 C C . THR B 1 247 ? -3.812 -25.688 -2.086 1 95.25 247 THR B C 1
ATOM 7482 O O . THR B 1 247 ? -4.484 -26.703 -2.287 1 95.25 247 THR B O 1
ATOM 7485 N N . ASN B 1 248 ? -3.783 -25.109 -0.882 1 95.25 248 ASN B N 1
ATOM 7486 C CA . ASN B 1 248 ? -4.461 -25.641 0.296 1 95.25 248 ASN B CA 1
ATOM 7487 C C . ASN B 1 248 ? -5.816 -24.969 0.511 1 95.25 248 ASN B C 1
ATOM 7489 O O . ASN B 1 248 ? -6.379 -25.031 1.605 1 95.25 248 ASN B O 1
ATOM 7493 N N . ARG B 1 249 ? -6.34 -24.234 -0.496 1 96.06 249 ARG B N 1
ATOM 7494 C CA . ARG B 1 249 ? -7.613 -23.531 -0.33 1 96.06 249 ARG B CA 1
ATOM 7495 C C . ARG B 1 249 ? -8.789 -24.484 -0.528 1 96.06 249 ARG B C 1
ATOM 7497 O O . ARG B 1 249 ? -8.773 -25.328 -1.434 1 96.06 249 ARG B O 1
ATOM 7504 N N . LYS B 1 250 ? -9.812 -24.297 0.267 1 95.5 250 LYS B N 1
ATOM 7505 C CA . LYS B 1 250 ? -11.008 -25.125 0.166 1 95.5 250 LYS B CA 1
ATOM 7506 C C . LYS B 1 250 ? -11.688 -24.953 -1.191 1 95.5 250 LYS B C 1
ATOM 7508 O O . LYS B 1 250 ? -11.992 -23.828 -1.6 1 95.5 250 LYS B O 1
ATOM 7513 N N . SER B 1 251 ? -11.891 -26.078 -1.859 1 96.31 251 SER B N 1
ATOM 7514 C CA . SER B 1 251 ? -12.555 -26.109 -3.154 1 96.31 251 SER B CA 1
ATOM 7515 C C . SER B 1 251 ? -13.219 -27.469 -3.396 1 96.31 251 SER B C 1
ATOM 7517 O O . SER B 1 251 ? -13.016 -28.406 -2.629 1 96.31 251 SER B O 1
ATOM 7519 N N . GLY B 1 252 ? -14.078 -27.484 -4.363 1 95 252 GLY B N 1
ATOM 7520 C CA . GLY B 1 252 ? -14.781 -28.703 -4.734 1 95 252 GLY B CA 1
ATOM 7521 C C . GLY B 1 252 ? -15.18 -28.75 -6.195 1 95 252 GLY B C 1
ATOM 7522 O O . GLY B 1 252 ? -15.148 -27.719 -6.883 1 95 252 GLY B O 1
ATOM 7523 N N . LEU B 1 253 ? -15.484 -29.984 -6.609 1 95.06 253 LEU B N 1
ATOM 7524 C CA . LEU B 1 253 ? -16 -30.172 -7.957 1 95.06 253 LEU B CA 1
ATOM 7525 C C . LEU B 1 253 ? -17.516 -29.984 -7.988 1 95.06 253 LEU B C 1
ATOM 7527 O O . LEU B 1 253 ? -18.219 -30.469 -7.105 1 95.06 253 LEU B O 1
ATOM 7531 N N . TYR B 1 254 ? -17.984 -29.266 -9 1 95 254 TYR B N 1
ATOM 7532 C CA . TYR B 1 254 ? -19.422 -28.984 -9.156 1 95 254 TYR B CA 1
ATOM 7533 C C . TYR B 1 254 ? -19.891 -29.312 -10.562 1 95 254 TYR B C 1
ATOM 7535 O O . TYR B 1 254 ? -19.078 -29.406 -11.492 1 95 254 TYR B O 1
ATOM 7543 N N . TYR B 1 255 ? -21.156 -29.594 -10.68 1 94.75 255 TYR B N 1
ATOM 7544 C CA . TYR B 1 255 ? -21.844 -29.781 -11.953 1 94.75 255 TYR B CA 1
ATOM 7545 C C . TYR B 1 255 ? -23.094 -28.922 -12.031 1 94.75 255 TYR B C 1
ATOM 7547 O O . TYR B 1 255 ? -23.938 -28.953 -11.133 1 94.75 255 TYR B O 1
ATOM 7555 N N . VAL B 1 256 ? -23.172 -28.172 -13.047 1 95.19 256 VAL B N 1
ATOM 7556 C CA . VAL B 1 256 ? -24.391 -27.406 -13.297 1 95.19 256 VAL B CA 1
ATOM 7557 C C . VAL B 1 256 ? -25.094 -27.938 -14.539 1 95.19 256 VAL B C 1
ATOM 7559 O O . VAL B 1 256 ? -24.5 -28.016 -15.617 1 95.19 256 VAL B O 1
ATOM 7562 N N . ASP B 1 257 ? -26.344 -28.219 -14.344 1 93.5 257 ASP B N 1
ATOM 7563 C CA . ASP B 1 257 ? -27.172 -28.719 -15.438 1 93.5 257 ASP B CA 1
ATOM 7564 C C . ASP B 1 257 ? -27.719 -27.562 -16.281 1 93.5 257 ASP B C 1
ATOM 7566 O O . ASP B 1 257 ? -28.359 -26.656 -15.75 1 93.5 257 ASP B O 1
ATOM 7570 N N . LEU B 1 258 ? -27.516 -27.625 -17.531 1 92.88 258 LEU B N 1
ATOM 7571 C CA . LEU B 1 258 ? -27.906 -26.5 -18.391 1 92.88 258 LEU B CA 1
ATOM 7572 C C . LEU B 1 258 ? -29.406 -26.516 -18.656 1 92.88 258 LEU B C 1
ATOM 7574 O O . LEU B 1 258 ? -29.984 -25.484 -19.016 1 92.88 258 LEU B O 1
ATOM 7578 N N . THR B 1 259 ? -30.016 -27.609 -18.516 1 90.75 259 THR B N 1
ATOM 7579 C CA . THR B 1 259 ? -31.453 -27.703 -18.75 1 90.75 259 THR B CA 1
ATOM 7580 C C . THR B 1 259 ? -32.219 -27.234 -17.516 1 90.75 259 THR B C 1
ATOM 7582 O O . THR B 1 259 ? -33.094 -26.359 -17.609 1 90.75 259 THR B O 1
ATOM 7585 N N . SER B 1 260 ? -31.922 -27.719 -16.375 1 91.38 260 SER B N 1
ATOM 7586 C CA . SER B 1 260 ? -32.656 -27.391 -15.148 1 91.38 260 SER B CA 1
ATOM 7587 C C . SER B 1 260 ? -32.062 -26.156 -14.469 1 91.38 260 SER B C 1
ATOM 7589 O O . SER B 1 260 ? -32.75 -25.5 -13.688 1 91.38 260 SER B O 1
ATOM 7591 N N . GLY B 1 261 ? -30.812 -25.953 -14.727 1 90.75 261 GLY B N 1
ATOM 7592 C CA . GLY B 1 261 ? -30.156 -24.859 -14.031 1 90.75 261 GLY B CA 1
ATOM 7593 C C . GLY B 1 261 ? -29.656 -25.234 -12.648 1 90.75 261 GLY B C 1
ATOM 7594 O O . GLY B 1 261 ? -29.016 -24.438 -11.969 1 90.75 261 GLY B O 1
ATOM 7595 N N . ASN B 1 262 ? -29.859 -26.422 -12.273 1 93.12 262 ASN B N 1
ATOM 7596 C CA . ASN B 1 262 ? -29.469 -26.875 -10.945 1 93.12 262 ASN B CA 1
ATOM 7597 C C . ASN B 1 262 ? -27.969 -27.156 -10.859 1 93.12 262 ASN B C 1
ATOM 7599 O O . ASN B 1 262 ? -27.375 -27.703 -11.797 1 93.12 262 ASN B O 1
ATOM 7603 N N . CYS B 1 263 ? -27.375 -26.734 -9.781 1 94.5 263 CYS B N 1
ATOM 7604 C CA . CYS B 1 263 ? -25.969 -26.953 -9.523 1 94.5 263 CYS B CA 1
ATOM 7605 C C . CYS B 1 263 ? -25.766 -27.922 -8.359 1 94.5 263 CYS B C 1
ATOM 7607 O O . CYS B 1 263 ? -26.297 -27.719 -7.273 1 94.5 263 CYS B O 1
ATOM 7609 N N . VAL B 1 264 ? -25.031 -28.969 -8.547 1 92.5 264 VAL B N 1
ATOM 7610 C CA . VAL B 1 264 ? -24.812 -29.969 -7.504 1 92.5 264 VAL B CA 1
ATOM 7611 C C . VAL B 1 264 ? -23.312 -30.125 -7.246 1 92.5 264 VAL B C 1
ATOM 7613 O O . VAL B 1 264 ? -22.516 -30.047 -8.172 1 92.5 264 VAL B O 1
ATOM 7616 N N . GLY B 1 265 ? -22.953 -30.359 -5.992 1 92.44 265 GLY B N 1
ATOM 7617 C CA . GLY B 1 265 ? -21.594 -30.688 -5.625 1 92.44 265 GLY B CA 1
ATOM 7618 C C . GLY B 1 265 ? -21.234 -32.156 -5.887 1 92.44 265 GLY B C 1
ATOM 7619 O O . GLY B 1 265 ? -22.031 -33.031 -5.594 1 92.44 265 GLY B O 1
ATOM 7620 N N . LEU B 1 266 ? -20.031 -32.312 -6.512 1 90.75 266 LEU B N 1
ATOM 7621 C CA . LEU B 1 266 ? -19.625 -33.688 -6.867 1 90.75 266 LEU B CA 1
ATOM 7622 C C . LEU B 1 266 ? -18.641 -34.219 -5.84 1 90.75 266 LEU B C 1
ATOM 7624 O O . LEU B 1 266 ? -18.375 -35.438 -5.805 1 90.75 266 LEU B O 1
ATOM 7628 N N . THR B 1 267 ? -17.984 -33.406 -5.102 1 90.19 267 THR B N 1
ATOM 7629 C CA . THR B 1 267 ? -17.047 -33.812 -4.062 1 90.19 267 THR B CA 1
ATOM 7630 C C . THR B 1 267 ? -17.375 -33.125 -2.736 1 90.19 267 THR B C 1
ATOM 7632 O O . THR B 1 267 ? -18.234 -32.25 -2.68 1 90.19 267 THR B O 1
ATOM 7635 N N . SER B 1 268 ? -16.594 -33.625 -1.631 1 82.94 268 SER B N 1
ATOM 7636 C CA . SER B 1 268 ? -16.734 -32.938 -0.343 1 82.94 268 SER B CA 1
ATOM 7637 C C . SER B 1 268 ? -16.219 -31.516 -0.4 1 82.94 268 SER B C 1
ATOM 7639 O O . SER B 1 268 ? -15.344 -31.188 -1.201 1 82.94 268 SER B O 1
ATOM 7641 N N . GLN B 1 269 ? -16.812 -30.672 0.239 1 79.69 269 GLN B N 1
ATOM 7642 C CA . GLN B 1 269 ? -16.391 -29.281 0.259 1 79.69 269 GLN B CA 1
ATOM 7643 C C . GLN B 1 269 ? -15.422 -29.016 1.405 1 79.69 269 GLN B C 1
ATOM 7645 O O . GLN B 1 269 ? -15.234 -27.859 1.816 1 79.69 269 GLN B O 1
ATOM 7650 N N . ALA B 1 270 ? -14.75 -30 1.854 1 88.19 270 ALA B N 1
ATOM 7651 C CA . ALA B 1 270 ? -13.859 -29.844 3.002 1 88.19 270 ALA B CA 1
ATOM 7652 C C . ALA B 1 270 ? -12.391 -29.875 2.566 1 88.19 270 ALA B C 1
ATOM 7654 O O . ALA B 1 270 ? -11.508 -29.469 3.322 1 88.19 270 ALA B O 1
ATOM 7655 N N . ASN B 1 271 ? -12.148 -30.312 1.321 1 93.69 271 ASN B N 1
ATOM 7656 C CA . ASN B 1 271 ? -10.789 -30.469 0.823 1 93.69 271 ASN B CA 1
ATOM 7657 C C . ASN B 1 271 ? -10.445 -29.406 -0.216 1 93.69 271 ASN B C 1
ATOM 7659 O O . ASN B 1 271 ? -11.211 -28.469 -0.423 1 93.69 271 ASN B O 1
ATOM 7663 N N . ALA B 1 272 ? -9.273 -29.5 -0.693 1 95.5 272 ALA B N 1
ATOM 7664 C CA . ALA B 1 272 ? -8.836 -28.688 -1.824 1 95.5 272 ALA B CA 1
ATOM 7665 C C . ALA B 1 272 ? -8.773 -29.516 -3.105 1 95.5 272 ALA B C 1
ATOM 7667 O O . ALA B 1 272 ? -7.934 -30.422 -3.236 1 95.5 272 ALA B O 1
ATOM 7668 N N . VAL B 1 273 ? -9.664 -29.234 -3.992 1 95.06 273 VAL B N 1
ATOM 7669 C CA . VAL B 1 273 ? -9.781 -29.969 -5.246 1 95.06 273 VAL B CA 1
ATOM 7670 C C . VAL B 1 273 ? -9.422 -29.062 -6.418 1 95.06 273 VAL B C 1
ATOM 7672 O O . VAL B 1 273 ? -9.859 -27.922 -6.477 1 95.06 273 VAL B O 1
ATOM 7675 N N . VAL B 1 274 ? -8.562 -29.656 -7.316 1 95.12 274 VAL B N 1
ATOM 7676 C CA . VAL B 1 274 ? -8.18 -28.812 -8.453 1 95.12 274 VAL B CA 1
ATOM 7677 C C . VAL B 1 274 ? -7.93 -29.688 -9.68 1 95.12 274 VAL B C 1
ATOM 7679 O O . VAL B 1 274 ? -7.816 -30.906 -9.562 1 95.12 274 VAL B O 1
ATOM 7682 N N . SER B 1 275 ? -7.875 -29.109 -10.82 1 95.94 275 SER B N 1
ATOM 7683 C CA . SER B 1 275 ? -7.371 -29.625 -12.094 1 95.94 275 SER B CA 1
ATOM 7684 C C . SER B 1 275 ? -8.148 -30.859 -12.531 1 95.94 275 SER B C 1
ATOM 7686 O O . SER B 1 275 ? -7.551 -31.906 -12.812 1 95.94 275 SER B O 1
ATOM 7688 N N . PRO B 1 276 ? -9.445 -30.75 -12.617 1 95.5 276 PRO B N 1
ATOM 7689 C CA . PRO B 1 276 ? -10.211 -31.859 -13.18 1 95.5 276 PRO B CA 1
ATOM 7690 C C . PRO B 1 276 ? -9.961 -32.062 -14.672 1 95.5 276 PRO B C 1
ATOM 7692 O O . PRO B 1 276 ? -9.812 -31.062 -15.406 1 95.5 276 PRO B O 1
ATOM 7695 N N . ARG B 1 277 ? -9.898 -33.312 -15.094 1 95.06 277 ARG B N 1
ATOM 7696 C CA . ARG B 1 277 ? -9.727 -33.656 -16.5 1 95.06 277 ARG B CA 1
ATOM 7697 C C . ARG B 1 277 ? -10.68 -34.781 -16.906 1 95.06 277 ARG B C 1
ATOM 7699 O O . ARG B 1 277 ? -10.852 -35.75 -16.188 1 95.06 277 ARG B O 1
ATOM 7706 N N . LEU B 1 278 ? -11.281 -34.562 -18.016 1 93.5 278 LEU B N 1
ATOM 7707 C CA . LEU B 1 278 ? -12.188 -35.562 -18.562 1 93.5 278 LEU B CA 1
ATOM 7708 C C . LEU B 1 278 ? -11.438 -36.562 -19.438 1 93.5 278 LEU B C 1
ATOM 7710 O O . LEU B 1 278 ? -10.586 -36.156 -20.234 1 93.5 278 LEU B O 1
ATOM 7714 N N . SER B 1 279 ? -11.758 -37.844 -19.25 1 92.06 279 SER B N 1
ATOM 7715 C CA . SER B 1 279 ? -11.141 -38.875 -20.078 1 92.06 279 SER B CA 1
ATOM 7716 C C . SER B 1 279 ? -11.633 -38.812 -21.531 1 92.06 279 SER B C 1
ATOM 7718 O O . SER B 1 279 ? -12.734 -38.312 -21.781 1 92.06 279 SER B O 1
ATOM 7720 N N . PRO B 1 280 ? -10.82 -39.375 -22.453 1 92.31 280 PRO B N 1
ATOM 7721 C CA . PRO B 1 280 ? -11.211 -39.312 -23.875 1 92.31 280 PRO B CA 1
ATOM 7722 C C . PRO B 1 280 ? -12.547 -40 -24.141 1 92.31 280 PRO B C 1
ATOM 7724 O O . PRO B 1 280 ? -13.32 -39.562 -24.984 1 92.31 280 PRO B O 1
ATOM 7727 N N . ASP B 1 281 ? -12.883 -41.062 -23.453 1 91.12 281 ASP B N 1
ATOM 7728 C CA . ASP B 1 281 ? -14.141 -41.781 -23.656 1 91.12 281 ASP B CA 1
ATOM 7729 C C . ASP B 1 281 ? -15.289 -41.062 -22.938 1 91.12 281 ASP B C 1
ATOM 7731 O O . ASP B 1 281 ? -16.438 -41.531 -22.984 1 91.12 281 ASP B O 1
ATOM 7735 N N . LYS B 1 282 ? -14.992 -40 -22.156 1 91.56 282 LYS B N 1
ATOM 7736 C CA . LYS B 1 282 ? -15.938 -39.125 -21.469 1 91.56 282 LYS B CA 1
ATOM 7737 C C . LYS B 1 282 ? -16.641 -39.875 -20.312 1 91.56 282 LYS B C 1
ATOM 7739 O O . LYS B 1 282 ? -17.703 -39.438 -19.875 1 91.56 282 LYS B O 1
ATOM 7744 N N . CYS B 1 283 ? -15.977 -40.906 -19.766 1 88.06 283 CYS B N 1
ATOM 7745 C CA . CYS B 1 283 ? -16.625 -41.719 -18.75 1 88.06 283 CYS B CA 1
ATOM 7746 C C . CYS B 1 283 ? -16.031 -41.438 -17.375 1 88.06 283 CYS B C 1
ATOM 7748 O O . CYS B 1 283 ? -16.625 -41.812 -16.344 1 88.06 283 CYS B O 1
ATOM 7750 N N . ARG B 1 284 ? -14.93 -40.75 -17.422 1 88.06 284 ARG B N 1
ATOM 7751 C CA . ARG B 1 284 ? -14.242 -40.562 -16.156 1 88.06 284 ARG B CA 1
ATOM 7752 C C . ARG B 1 284 ? -13.734 -39.125 -16.031 1 88.06 284 ARG B C 1
ATOM 7754 O O . ARG B 1 284 ? -13.297 -38.531 -17.016 1 88.06 284 ARG B O 1
ATOM 7761 N N . ILE B 1 285 ? -13.773 -38.594 -14.82 1 91.38 285 ILE B N 1
ATOM 7762 C CA . ILE B 1 285 ? -13.133 -37.344 -14.469 1 91.38 285 ILE B CA 1
ATOM 7763 C C . ILE B 1 285 ? -12.062 -37.562 -13.406 1 91.38 285 ILE B C 1
ATOM 7765 O O . ILE B 1 285 ? -12.344 -38.094 -12.336 1 91.38 285 ILE B O 1
ATOM 7769 N N . VAL B 1 286 ? -10.852 -37.281 -13.719 1 90.25 286 VAL B N 1
ATOM 7770 C CA . VAL B 1 286 ? -9.781 -37.344 -12.734 1 90.25 286 VAL B CA 1
ATOM 7771 C C . VAL B 1 286 ? -9.477 -35.938 -12.203 1 90.25 286 VAL B C 1
ATOM 7773 O O . VAL B 1 286 ? -9.703 -34.969 -12.891 1 90.25 286 VAL B O 1
ATOM 7776 N N . TYR B 1 287 ? -9.086 -35.844 -10.969 1 92.19 287 TYR B N 1
ATOM 7777 C CA . TYR B 1 287 ? -8.734 -34.562 -10.367 1 92.19 287 TYR B CA 1
ATOM 7778 C C . TYR B 1 287 ? -7.762 -34.75 -9.211 1 92.19 287 TYR B C 1
ATOM 7780 O O . TYR B 1 287 ? -7.547 -35.875 -8.742 1 92.19 287 TYR B O 1
ATOM 7788 N N . LEU B 1 288 ? -7.086 -33.688 -8.836 1 91.5 288 LEU B N 1
ATOM 7789 C CA . LEU B 1 288 ? -6.168 -33.656 -7.703 1 91.5 288 LEU B CA 1
ATOM 7790 C C . LEU B 1 288 ? -6.871 -33.188 -6.438 1 91.5 288 LEU B C 1
ATOM 7792 O O . LEU B 1 288 ? -7.691 -32.281 -6.492 1 91.5 288 LEU B O 1
ATOM 7796 N N . GLU B 1 289 ? -6.613 -33.812 -5.305 1 91.94 289 GLU B N 1
ATOM 7797 C CA . GLU B 1 289 ? -7.23 -33.469 -4.031 1 91.94 289 GLU B CA 1
ATOM 7798 C C . GLU B 1 289 ? -6.199 -33.438 -2.908 1 91.94 289 GLU B C 1
ATOM 7800 O O . GLU B 1 289 ? -5.344 -34.312 -2.816 1 91.94 289 GLU B O 1
ATOM 7805 N N . ARG B 1 290 ? -6.203 -32.406 -2.201 1 91.62 290 ARG B N 1
ATOM 7806 C CA . ARG B 1 290 ? -5.355 -32.25 -1.021 1 91.62 290 ARG B CA 1
ATOM 7807 C C . ARG B 1 290 ? -6.164 -31.766 0.174 1 91.62 290 ARG B C 1
ATOM 7809 O O . ARG B 1 290 ? -7.305 -31.328 0.019 1 91.62 290 ARG B O 1
ATOM 7816 N N . GLU B 1 291 ? -5.582 -31.969 1.357 1 90.12 291 GLU B N 1
ATOM 7817 C CA . GLU B 1 291 ? -6.211 -31.406 2.547 1 90.12 291 GLU B CA 1
ATOM 7818 C C . GLU B 1 291 ? -6.234 -29.875 2.484 1 90.12 291 GLU B C 1
ATOM 7820 O O . GLU B 1 291 ? -5.262 -29.25 2.055 1 90.12 291 GLU B O 1
ATOM 7825 N N . ALA B 1 292 ? -7.395 -29.359 2.842 1 93.88 292 ALA B N 1
ATOM 7826 C CA . ALA B 1 292 ? -7.469 -27.906 2.938 1 93.88 292 ALA B CA 1
ATOM 7827 C C . ALA B 1 292 ? -6.82 -27.406 4.227 1 93.88 292 ALA B C 1
ATOM 7829 O O . ALA B 1 292 ? -6.922 -28.062 5.27 1 93.88 292 ALA B O 1
ATOM 7830 N N . GLY B 1 293 ? -6.176 -26.25 4.172 1 94.25 293 GLY B N 1
ATOM 7831 C CA . GLY B 1 293 ? -5.465 -25.703 5.316 1 94.25 293 GLY B CA 1
ATOM 7832 C C . GLY B 1 293 ? -4.055 -26.234 5.453 1 94.25 293 GLY B C 1
ATOM 7833 O O . GLY B 1 293 ? -3.582 -26.984 4.598 1 94.25 293 GLY B O 1
ATOM 7834 N N . GLY B 1 294 ? -3.363 -25.781 6.488 1 95.56 294 GLY B N 1
ATOM 7835 C CA . GLY B 1 294 ? -1.999 -26.234 6.711 1 95.56 294 GLY B CA 1
ATOM 7836 C C . GLY B 1 294 ? -0.997 -25.594 5.77 1 95.56 294 GLY B C 1
ATOM 7837 O O . GLY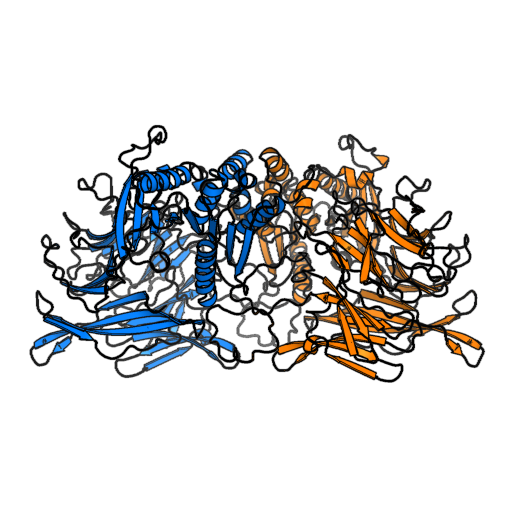 B 1 294 ? -1.092 -24.406 5.473 1 95.56 294 GLY B O 1
ATOM 7838 N N . PRO B 1 295 ? 0.001 -26.438 5.352 1 96.75 295 PRO B N 1
ATOM 7839 C CA . PRO B 1 295 ? 1.008 -25.875 4.445 1 96.75 295 PRO B CA 1
ATOM 7840 C C . PRO B 1 295 ? 0.418 -25.438 3.109 1 96.75 295 PRO B C 1
ATOM 7842 O O . PRO B 1 295 ? -0.501 -26.078 2.594 1 96.75 295 PRO B O 1
ATOM 7845 N N . HIS B 1 296 ? 0.94 -24.406 2.568 1 96.62 296 HIS B N 1
ATOM 7846 C CA . HIS B 1 296 ? 0.392 -23.812 1.351 1 96.62 296 HIS B CA 1
ATOM 7847 C C . HIS B 1 296 ? 0.558 -24.75 0.163 1 96.62 296 HIS B C 1
ATOM 7849 O O . HIS B 1 296 ? -0.091 -24.578 -0.871 1 96.62 296 HIS B O 1
ATOM 7855 N N . HIS B 1 297 ? 1.453 -25.703 0.232 1 95.81 297 HIS B N 1
ATOM 7856 C CA . HIS B 1 297 ? 1.638 -26.75 -0.764 1 95.81 297 HIS B CA 1
ATOM 7857 C C . HIS B 1 297 ? 2.076 -28.062 -0.112 1 95.81 297 HIS B C 1
ATOM 7859 O O . HIS B 1 297 ? 2.916 -28.062 0.792 1 95.81 297 HIS B O 1
ATOM 7865 N N . GLN B 1 298 ? 1.437 -29.125 -0.533 1 93.19 298 GLN B N 1
ATOM 7866 C CA . GLN B 1 298 ? 1.725 -30.422 0.049 1 93.19 298 GLN B CA 1
ATOM 7867 C C . GLN B 1 298 ? 1.34 -31.547 -0.907 1 93.19 298 GLN B C 1
ATOM 7869 O O . GLN B 1 298 ? 0.887 -31.297 -2.023 1 93.19 298 GLN B O 1
ATOM 7874 N N . CYS B 1 299 ? 1.585 -32.719 -0.513 1 89.75 299 CYS B N 1
ATOM 7875 C CA . CYS B 1 299 ? 1.265 -33.906 -1.323 1 89.75 299 CYS B CA 1
ATOM 7876 C C . CYS B 1 299 ? -0.233 -33.969 -1.593 1 89.75 299 CYS B C 1
ATOM 7878 O O . CYS B 1 299 ? -1.041 -33.562 -0.767 1 89.75 299 CYS B O 1
ATOM 7880 N N . CYS B 1 300 ? -0.535 -34.438 -2.775 1 89.31 300 CYS B N 1
ATOM 7881 C CA . CYS B 1 300 ? -1.953 -34.562 -3.1 1 89.31 300 CYS B CA 1
ATOM 7882 C C . CYS B 1 300 ? -2.301 -35.969 -3.531 1 89.31 300 CYS B C 1
ATOM 7884 O O . CYS B 1 300 ? -1.416 -36.812 -3.68 1 89.31 300 CYS B O 1
ATOM 7886 N N . ARG B 1 301 ? -3.551 -36.188 -3.564 1 85.88 301 ARG B N 1
ATOM 7887 C CA . ARG B 1 301 ? -4.113 -37.438 -4.055 1 85.88 301 ARG B CA 1
ATOM 7888 C C . ARG B 1 301 ? -4.719 -37.25 -5.441 1 85.88 301 ARG B C 1
ATOM 7890 O O . ARG B 1 301 ? -5.277 -36.219 -5.754 1 85.88 301 ARG B O 1
ATOM 7897 N N . LEU B 1 302 ? -4.492 -38.281 -6.234 1 86.88 302 LEU B N 1
ATOM 7898 C CA . LEU B 1 302 ? -5.203 -38.375 -7.508 1 86.88 302 LEU B CA 1
ATOM 7899 C C . LEU B 1 302 ? -6.527 -39.094 -7.348 1 86.88 302 LEU B C 1
ATOM 7901 O O . LEU B 1 302 ? -6.551 -40.25 -6.918 1 86.88 302 LEU B O 1
ATOM 7905 N N . ARG B 1 303 ? -7.613 -38.375 -7.637 1 85.88 303 ARG B N 1
ATOM 7906 C CA . ARG B 1 303 ? -8.953 -38.969 -7.488 1 85.88 303 ARG B CA 1
ATOM 7907 C C . ARG B 1 303 ? -9.656 -39.062 -8.836 1 85.88 303 ARG B C 1
ATOM 7909 O O . ARG B 1 303 ? -9.328 -38.312 -9.773 1 85.88 303 ARG B O 1
ATOM 7916 N N . MET B 1 304 ? -10.555 -40 -8.914 1 86.31 304 MET B N 1
ATOM 7917 C CA . MET B 1 304 ? -11.305 -40.219 -10.148 1 86.31 304 MET B CA 1
ATOM 7918 C C . MET B 1 304 ? -12.789 -40.406 -9.867 1 86.31 304 MET B C 1
ATOM 7920 O O . MET B 1 304 ? -13.172 -41.031 -8.891 1 86.31 304 MET B O 1
ATOM 7924 N N . LYS B 1 305 ? -13.57 -39.812 -10.703 1 84.12 305 LYS B N 1
ATOM 7925 C CA . LYS B 1 305 ? -15.023 -39.969 -10.664 1 84.12 305 LYS B CA 1
ATOM 7926 C C . LYS B 1 305 ? -15.57 -40.406 -12.023 1 84.12 305 LYS B C 1
ATOM 7928 O O . LYS B 1 305 ? -15.102 -39.969 -13.062 1 84.12 305 LYS B O 1
ATOM 7933 N N . MET B 1 306 ? -16.562 -41.312 -12.016 1 84.31 306 MET B N 1
ATOM 7934 C CA . MET B 1 306 ? -17.219 -41.719 -13.242 1 84.31 306 MET B CA 1
ATOM 7935 C C . MET B 1 306 ? -18.328 -40.75 -13.617 1 84.31 306 MET B C 1
ATOM 7937 O O . MET B 1 306 ? -19 -40.188 -12.742 1 84.31 306 MET B O 1
ATOM 7941 N N . THR B 1 307 ? -18.547 -40.438 -14.922 1 75.56 307 THR B N 1
ATOM 7942 C CA . THR B 1 307 ? -19.547 -39.5 -15.375 1 75.56 307 THR B CA 1
ATOM 7943 C C . THR B 1 307 ? -20.922 -40.156 -15.469 1 75.56 307 THR B C 1
ATOM 7945 O O . THR B 1 307 ? -21.938 -39.469 -15.422 1 75.56 307 THR B O 1
ATOM 7948 N N . HIS B 1 308 ? -21.328 -41.344 -16.188 1 61.06 308 HIS B N 1
ATOM 7949 C CA . HIS B 1 308 ? -22.641 -41.906 -16.516 1 61.06 308 HIS B CA 1
ATOM 7950 C C . HIS B 1 308 ? -23.531 -41.938 -15.273 1 61.06 308 HIS B C 1
ATOM 7952 O O . HIS B 1 308 ? -24.75 -41.812 -15.383 1 61.06 308 HIS B O 1
ATOM 7958 N N . SER B 1 309 ? -23.328 -42.875 -14.312 1 46.34 309 SER B N 1
ATOM 7959 C CA . SER B 1 309 ? -24.469 -43.375 -13.547 1 46.34 309 SER B CA 1
ATOM 7960 C C . SER B 1 309 ? -25.172 -42.219 -12.828 1 46.34 309 SER B C 1
ATOM 7962 O O . SER B 1 309 ? -24.562 -41.188 -12.539 1 46.34 309 SER B O 1
ATOM 7964 N N . ARG B 1 310 ? -26.594 -42.156 -12.875 1 43.97 310 ARG B N 1
ATOM 7965 C CA . ARG B 1 310 ? -27.422 -41.312 -12.008 1 43.97 310 ARG B CA 1
ATOM 7966 C C . ARG B 1 310 ? -26.641 -40.844 -10.797 1 43.97 310 ARG B C 1
ATOM 7968 O O . ARG B 1 310 ? -27.031 -39.875 -10.125 1 43.97 310 ARG B O 1
ATOM 7975 N N . LEU B 1 311 ? -26.25 -41.75 -10.055 1 35.09 311 LEU B N 1
ATOM 7976 C CA . LEU B 1 311 ? -25.672 -41.5 -8.734 1 35.09 311 LEU B CA 1
ATOM 7977 C C . LEU B 1 311 ? -24.234 -41 -8.852 1 35.09 311 LEU B C 1
ATOM 7979 O O . LEU B 1 311 ? -23.328 -41.75 -9.211 1 35.09 311 LEU B O 1
ATOM 7983 N N . TYR B 1 312 ? -23.969 -39.938 -9.641 1 39.59 312 TYR B N 1
ATOM 7984 C CA . TYR B 1 312 ? -22.672 -39.312 -9.367 1 39.59 312 TYR B CA 1
ATOM 7985 C C . TYR B 1 312 ? -22.078 -39.844 -8.07 1 39.59 312 TYR B C 1
ATOM 7987 O O . TYR B 1 312 ? -21.156 -39.25 -7.508 1 39.59 312 TYR B O 1
ATOM 7995 N N . LEU B 1 313 ? -22.875 -40.875 -7.438 1 32.97 313 LEU B N 1
ATOM 7996 C CA . LEU B 1 313 ? -22.641 -41.375 -6.09 1 32.97 313 LEU B CA 1
ATOM 7997 C C . LEU B 1 313 ? -21.203 -41.875 -5.938 1 32.97 313 LEU B C 1
ATOM 7999 O O . LEU B 1 313 ? -20.531 -41.562 -4.949 1 32.97 313 LEU B O 1
ATOM 8003 N N . ASP B 1 314 ? -20.969 -43.281 -6.406 1 35.12 314 ASP B N 1
ATOM 8004 C CA . ASP B 1 314 ? -19.969 -44.094 -5.719 1 35.12 314 ASP B CA 1
ATOM 8005 C C . ASP B 1 314 ? -18.547 -43.688 -6.102 1 35.12 314 ASP B C 1
ATOM 8007 O O . ASP B 1 314 ? -18.219 -43.625 -7.285 1 35.12 314 ASP B O 1
ATOM 8011 N N . HIS B 1 315 ? -18.016 -42.844 -5.441 1 39.56 315 HIS B N 1
ATOM 8012 C CA . HIS B 1 315 ? -16.641 -42.344 -5.297 1 39.56 315 HIS B CA 1
ATOM 8013 C C . HIS B 1 315 ? -15.641 -43.469 -5.523 1 39.56 315 HIS B C 1
ATOM 8015 O O . HIS B 1 315 ? -15.438 -44.312 -4.648 1 39.56 315 HIS B O 1
ATOM 8021 N N . LEU B 1 316 ? -15.781 -44.25 -6.5 1 34.53 316 LEU B N 1
ATOM 8022 C CA . LEU B 1 316 ? -14.539 -45.031 -6.48 1 34.53 316 LEU B CA 1
ATOM 8023 C C . LEU B 1 316 ? -13.328 -44.125 -6.5 1 34.53 316 LEU B C 1
ATOM 8025 O O . LEU B 1 316 ? -13.102 -43.406 -7.48 1 34.53 316 LEU B O 1
ATOM 8029 N N . ALA B 1 317 ? -13.078 -43.438 -5.496 1 41.22 317 ALA B N 1
ATOM 8030 C CA . ALA B 1 317 ? -11.812 -42.719 -5.262 1 41.22 317 ALA B CA 1
ATOM 8031 C C . ALA B 1 317 ? -10.625 -43.656 -5.477 1 41.22 317 ALA B C 1
ATOM 8033 O O . ALA B 1 317 ? -10.461 -44.656 -4.754 1 41.22 317 ALA B O 1
ATOM 8034 N N . LEU B 1 318 ? -10.484 -44.188 -6.605 1 37.91 318 LEU B N 1
ATOM 8035 C CA . LEU B 1 318 ? -9.141 -44.75 -6.617 1 37.91 318 LEU B CA 1
ATOM 8036 C C . LEU B 1 318 ? -8.109 -43.75 -6.133 1 37.91 318 LEU B C 1
ATOM 8038 O O . LEU B 1 318 ? -7.957 -42.656 -6.73 1 37.91 318 LEU B O 1
ATOM 8042 N N . SER B 1 319 ? -8.18 -43.469 -4.883 1 40.06 319 SER B N 1
ATOM 8043 C CA . SER B 1 319 ? -7.059 -42.75 -4.281 1 40.06 319 SER B CA 1
ATOM 8044 C C . SER B 1 319 ? -5.727 -43.344 -4.711 1 40.06 319 SER B C 1
ATOM 8046 O O . SER B 1 319 ? -5.445 -44.5 -4.438 1 40.06 319 SER B O 1
ATOM 8048 N N . PHE B 1 320 ? -5.441 -43.219 -5.871 1 42.84 320 PHE B N 1
ATOM 8049 C CA . PHE B 1 320 ? -4.008 -43.5 -5.945 1 42.84 320 PHE B CA 1
ATOM 8050 C C . PHE B 1 320 ? -3.264 -42.781 -4.82 1 42.84 320 PHE B C 1
ATOM 8052 O O . PHE B 1 320 ? -3.043 -41.562 -4.883 1 42.84 320 PHE B O 1
ATOM 8059 N N . LEU B 1 321 ? -3.875 -42.906 -3.689 1 41.81 321 LEU B N 1
ATOM 8060 C CA . LEU B 1 321 ? -3.154 -42.406 -2.531 1 41.81 321 LEU B CA 1
ATOM 8061 C C . LEU B 1 321 ? -1.652 -42.625 -2.684 1 41.81 321 LEU B C 1
ATOM 8063 O O . LEU B 1 321 ? -1.155 -43.719 -2.455 1 41.81 321 LEU B O 1
ATOM 8067 N N . VAL B 1 322 ? -1.125 -42.219 -3.684 1 41.44 322 VAL B N 1
ATOM 8068 C CA . VAL B 1 322 ? 0.33 -42.344 -3.686 1 41.44 322 VAL B CA 1
ATOM 8069 C C . VAL B 1 322 ? 0.892 -41.75 -2.391 1 41.44 322 VAL B C 1
ATOM 8071 O O . VAL B 1 322 ? 1.404 -40.625 -2.377 1 41.44 322 VAL B O 1
ATOM 8074 N N . CYS B 1 323 ? -0.018 -41.281 -1.582 1 37.38 323 CYS B N 1
ATOM 8075 C CA . CYS B 1 323 ? 0.741 -40.75 -0.462 1 37.38 323 CYS B CA 1
ATOM 8076 C C . CYS B 1 323 ? 1.809 -41.719 0.005 1 37.38 323 CYS B C 1
ATOM 8078 O O . CYS B 1 323 ? 2.943 -41.344 0.278 1 37.38 323 CYS B O 1
ATOM 8080 N N . ASP B 1 324 ? 1.278 -42.719 0.748 1 36.62 324 ASP B N 1
ATOM 8081 C CA . ASP B 1 324 ? 2.172 -43.562 1.537 1 36.62 324 ASP B CA 1
ATOM 8082 C C . ASP B 1 324 ? 2.979 -44.5 0.641 1 36.62 324 ASP B C 1
ATOM 8084 O O . ASP B 1 324 ? 2.41 -45.312 -0.088 1 36.62 324 ASP B O 1
ATOM 8088 N N . GLY B 1 325 ? 4.266 -44.25 0.598 1 38.91 325 GLY B N 1
ATOM 8089 C CA . GLY B 1 325 ? 5.555 -44.812 0.205 1 38.91 325 GLY B CA 1
ATOM 8090 C C . GLY B 1 325 ? 5.461 -45.781 -0.953 1 38.91 325 GLY B C 1
ATOM 8091 O O . GLY B 1 325 ? 4.938 -46.906 -0.798 1 38.91 325 GLY B O 1
ATOM 8092 N N . PHE B 1 326 ? 5.012 -45.312 -1.982 1 41.88 326 PHE B N 1
ATOM 8093 C CA . PHE B 1 326 ? 5.422 -46.281 -3.004 1 41.88 326 PHE B CA 1
ATOM 8094 C C . PHE B 1 326 ? 6.738 -46.938 -2.627 1 41.88 326 PHE B C 1
ATOM 8096 O O . PHE B 1 326 ? 7.594 -46.312 -1.985 1 41.88 326 PHE B O 1
ATOM 8103 N N . SER B 1 327 ? 6.633 -48.25 -2.422 1 44.59 327 SER B N 1
ATOM 8104 C CA . SER B 1 327 ? 7.781 -49.062 -2.02 1 44.59 327 SER B CA 1
ATOM 8105 C C . SER B 1 327 ? 9.078 -48.5 -2.615 1 44.59 327 SER B C 1
ATOM 8107 O O . SER B 1 327 ? 10.109 -48.5 -1.951 1 44.59 327 SER B O 1
ATOM 8109 N N . ASP B 1 328 ? 9.039 -48.281 -3.941 1 51.78 328 ASP B N 1
ATOM 8110 C CA . ASP B 1 328 ? 10.289 -48.219 -4.691 1 51.78 328 ASP B CA 1
ATOM 8111 C C . ASP B 1 328 ? 10.758 -46.781 -4.902 1 51.78 328 ASP B C 1
ATOM 8113 O O . ASP B 1 328 ? 11.227 -46.438 -5.984 1 51.78 328 ASP B O 1
ATOM 8117 N N . GLY B 1 329 ? 10.75 -45.812 -3.787 1 66.44 329 GLY B N 1
ATOM 8118 C CA . GLY B 1 329 ? 11.445 -44.531 -3.916 1 66.44 329 GLY B CA 1
ATOM 8119 C C . GLY B 1 329 ? 10.531 -43.406 -4.336 1 66.44 329 GLY B C 1
ATOM 8120 O O . GLY B 1 329 ? 10.969 -42.25 -4.43 1 66.44 329 GLY B O 1
ATOM 8121 N N . PHE B 1 330 ? 9.219 -43.625 -4.609 1 77.25 330 PHE B N 1
ATOM 8122 C CA . PHE B 1 330 ? 8.281 -42.594 -5.004 1 77.25 330 PHE B CA 1
ATOM 8123 C C . PHE B 1 330 ? 7.902 -41.719 -3.807 1 77.25 330 PHE B C 1
ATOM 8125 O O . PHE B 1 330 ? 7.477 -42.25 -2.77 1 77.25 330 PHE B O 1
ATOM 8132 N N . THR B 1 331 ? 8.062 -40.406 -3.91 1 82.69 331 THR B N 1
ATOM 8133 C CA . THR B 1 331 ? 7.945 -39.5 -2.762 1 82.69 331 THR B CA 1
ATOM 8134 C C . THR B 1 331 ? 6.562 -38.875 -2.719 1 82.69 331 THR B C 1
ATOM 8136 O O . THR B 1 331 ? 6.234 -38.156 -1.77 1 82.69 331 THR B O 1
ATOM 8139 N N . GLY B 1 332 ? 5.668 -39.094 -3.762 1 83.12 332 GLY B N 1
ATOM 8140 C CA . GLY B 1 332 ? 4.324 -38.531 -3.75 1 83.12 332 GLY B CA 1
ATOM 8141 C C . GLY B 1 332 ? 4.047 -37.625 -4.926 1 83.12 332 GLY B C 1
ATOM 8142 O O . GLY B 1 332 ? 4.934 -37.375 -5.746 1 83.12 332 GLY B O 1
ATOM 8143 N N . ILE B 1 333 ? 2.748 -37.125 -5.047 1 86.56 333 ILE B N 1
ATOM 8144 C CA . ILE B 1 333 ? 2.309 -36.219 -6.105 1 86.56 333 ILE B CA 1
ATOM 8145 C C . ILE B 1 333 ? 2.246 -34.781 -5.57 1 86.56 333 ILE B C 1
ATOM 8147 O O . ILE B 1 333 ? 1.53 -34.5 -4.605 1 86.56 333 ILE B O 1
ATOM 8151 N N . TYR B 1 334 ? 3.049 -34 -6.148 1 90.44 334 TYR B N 1
ATOM 8152 C CA . TYR B 1 334 ? 3.082 -32.625 -5.746 1 90.44 334 TYR B CA 1
ATOM 8153 C C . TYR B 1 334 ? 2.705 -31.703 -6.906 1 90.44 334 TYR B C 1
ATOM 8155 O O . TYR B 1 334 ? 3.023 -30.516 -6.898 1 90.44 334 TYR B O 1
ATOM 8163 N N . SER B 1 335 ? 2.004 -32.219 -7.852 1 87.56 335 SER B N 1
ATOM 8164 C CA . SER B 1 335 ? 1.629 -31.469 -9.047 1 87.56 335 SER B CA 1
ATOM 8165 C C . SER B 1 335 ? 0.603 -30.391 -8.719 1 87.56 335 SER B C 1
ATOM 8167 O O . SER B 1 335 ? -0.33 -30.625 -7.949 1 87.56 335 SER B O 1
ATOM 8169 N N . GLY B 1 336 ? 0.852 -29.172 -9.273 1 87.25 336 GLY B N 1
ATOM 8170 C CA . GLY B 1 336 ? -0.143 -28.125 -9.141 1 87.25 336 GLY B CA 1
ATOM 8171 C C . GLY B 1 336 ? -1.314 -28.281 -10.094 1 87.25 336 GLY B C 1
ATOM 8172 O O . GLY B 1 336 ? -2.436 -27.875 -9.781 1 87.25 336 GLY B O 1
ATOM 8173 N N . SER B 1 337 ? -1.032 -28.812 -11.242 1 91.56 337 SER B N 1
ATOM 8174 C CA . SER B 1 337 ? -2.047 -29.031 -12.266 1 91.56 337 SER B CA 1
ATOM 8175 C C . SER B 1 337 ? -1.673 -30.203 -13.18 1 91.56 337 SER B C 1
ATOM 8177 O O . SER B 1 337 ? -0.489 -30.469 -13.398 1 91.56 337 SER B O 1
ATOM 8179 N N . LEU B 1 338 ? -2.73 -30.828 -13.648 1 91.88 338 LEU B N 1
ATOM 8180 C CA . LEU B 1 338 ? -2.561 -31.844 -14.695 1 91.88 338 LEU B CA 1
ATOM 8181 C C . LEU B 1 338 ? -2.533 -31.203 -16.078 1 91.88 338 LEU B C 1
ATOM 8183 O O . LEU B 1 338 ? -3.084 -30.109 -16.266 1 91.88 338 LEU B O 1
ATOM 8187 N N . ALA B 1 339 ? -1.785 -31.891 -16.953 1 91.94 339 ALA B N 1
ATOM 8188 C CA . ALA B 1 339 ? -1.879 -31.438 -18.344 1 91.94 339 ALA B CA 1
ATOM 8189 C C . ALA B 1 339 ? -3.324 -31.469 -18.828 1 91.94 339 ALA B C 1
ATOM 8191 O O . ALA B 1 339 ? -4.129 -32.281 -18.359 1 91.94 339 ALA B O 1
ATOM 8192 N N . GLN B 1 340 ? -3.613 -30.594 -19.781 1 90.75 340 GLN B N 1
ATOM 8193 C CA . GLN B 1 340 ? -4.973 -30.562 -20.297 1 90.75 340 GLN B CA 1
ATOM 8194 C C . GLN B 1 340 ? -5.395 -31.938 -20.828 1 90.75 340 GLN B C 1
ATOM 8196 O O . GLN B 1 340 ? -6.52 -32.375 -20.578 1 90.75 340 GLN B O 1
ATOM 8201 N N . ASN B 1 341 ? -4.547 -32.562 -21.609 1 92.75 341 ASN B N 1
ATOM 8202 C CA . ASN B 1 341 ? -4.664 -33.969 -22 1 92.75 341 ASN B CA 1
ATOM 8203 C C . ASN B 1 341 ? -3.648 -34.844 -21.266 1 92.75 341 ASN B C 1
ATOM 8205 O O . ASN B 1 341 ? -2.439 -34.625 -21.406 1 92.75 341 ASN B O 1
ATOM 8209 N N . CYS B 1 342 ? -4.168 -35.781 -20.5 1 92.06 342 CYS B N 1
ATOM 8210 C CA . CYS B 1 342 ? -3.24 -36.562 -19.703 1 92.06 342 CYS B CA 1
ATOM 8211 C C . CYS B 1 342 ? -3.586 -38.031 -19.766 1 92.06 342 CYS B C 1
ATOM 8213 O O . CYS B 1 342 ? -3.018 -38.844 -19.031 1 92.06 342 CYS B O 1
ATOM 8215 N N . TRP B 1 343 ? -4.555 -38.375 -20.641 1 91.38 343 TRP B N 1
ATOM 8216 C CA . TRP B 1 343 ? -4.996 -39.75 -20.797 1 91.38 343 TRP B CA 1
ATOM 8217 C C . TRP B 1 343 ? -4.453 -40.344 -22.094 1 91.38 343 TRP B C 1
ATOM 8219 O O . TRP B 1 343 ? -4.281 -39.625 -23.078 1 91.38 343 TRP B O 1
ATOM 8229 N N . THR B 1 344 ? -4.301 -41.625 -21.984 1 90.38 344 THR B N 1
ATOM 8230 C CA . THR B 1 344 ? -4.105 -42.344 -23.25 1 90.38 344 THR B CA 1
ATOM 8231 C C . THR B 1 344 ? -5.398 -42.344 -24.062 1 90.38 344 THR B C 1
ATOM 8233 O O . THR B 1 344 ? -6.48 -42.125 -23.516 1 90.38 344 THR B O 1
ATOM 8236 N N . MET B 1 345 ? -5.223 -42.656 -25.297 1 90.81 345 MET B N 1
ATOM 8237 C CA . MET B 1 345 ? -6.352 -42.625 -26.219 1 90.81 345 MET B CA 1
ATOM 8238 C C . MET B 1 345 ? -7.457 -43.562 -25.766 1 90.81 345 MET B C 1
ATOM 8240 O O . MET B 1 345 ? -8.641 -43.25 -25.922 1 90.81 345 MET B O 1
ATOM 8244 N N . ASN B 1 346 ? -7.082 -44.688 -25.25 1 90.06 346 ASN B N 1
ATOM 8245 C CA . ASN B 1 346 ? -8.07 -45.688 -24.844 1 90.06 346 ASN B CA 1
ATOM 8246 C C . ASN B 1 346 ? -8.57 -45.438 -23.422 1 90.06 346 ASN B C 1
ATOM 8248 O O . ASN B 1 346 ? -9.328 -46.25 -22.875 1 90.06 346 ASN B O 1
ATOM 8252 N N . SER B 1 347 ? -8.07 -44.406 -22.688 1 89.5 347 SER B N 1
ATOM 8253 C CA . SER B 1 347 ? -8.5 -43.938 -21.375 1 89.5 347 SER B CA 1
ATOM 8254 C C . SER B 1 347 ? -8.094 -44.938 -20.281 1 89.5 347 SER B C 1
ATOM 8256 O O . SER B 1 347 ? -8.758 -45.062 -19.25 1 89.5 347 SER B O 1
ATOM 8258 N N . GLN B 1 348 ? -7.02 -45.688 -20.547 1 83 348 GLN B N 1
ATOM 8259 C CA . GLN B 1 348 ? -6.645 -46.719 -19.594 1 83 348 GLN B CA 1
ATOM 8260 C C . GLN B 1 348 ? -5.48 -46.281 -18.719 1 83 348 GLN B C 1
ATOM 8262 O O . GLN B 1 348 ? -5.281 -46.812 -17.625 1 83 348 GLN B O 1
ATOM 8267 N N . ARG B 1 349 ? -4.703 -45.406 -19.25 1 84.06 349 ARG B N 1
ATOM 8268 C CA . ARG B 1 349 ? -3.547 -44.906 -18.5 1 84.06 349 ARG B CA 1
ATOM 8269 C C . ARG B 1 349 ? -3.555 -43.406 -18.391 1 84.06 349 ARG B C 1
ATOM 8271 O O . ARG B 1 349 ? -4.074 -42.719 -19.281 1 84.06 349 ARG B O 1
ATOM 8278 N N . LEU B 1 350 ? -3.021 -43 -17.297 1 85 350 LEU B N 1
ATOM 8279 C CA . LEU B 1 350 ? -2.896 -41.562 -17.016 1 85 350 LEU B CA 1
ATOM 8280 C C . LEU B 1 350 ? -1.434 -41.188 -16.828 1 85 350 LEU B C 1
ATOM 8282 O O . LEU B 1 350 ? -0.671 -41.906 -16.188 1 85 350 LEU B O 1
ATOM 8286 N N . LEU B 1 351 ? -1.055 -40.062 -17.438 1 84.81 351 LEU B N 1
ATOM 8287 C CA . LEU B 1 351 ? 0.291 -39.531 -17.266 1 84.81 351 LEU B CA 1
ATOM 8288 C C . LEU B 1 351 ? 0.272 -38.312 -16.375 1 84.81 351 LEU B C 1
ATOM 8290 O O . LEU B 1 351 ? -0.56 -37.406 -16.562 1 84.81 351 LEU B O 1
ATOM 8294 N N . ILE B 1 352 ? 1.167 -38.281 -15.398 1 84.12 352 ILE B N 1
ATOM 8295 C CA . ILE B 1 352 ? 1.261 -37.156 -14.484 1 84.12 352 ILE B CA 1
ATOM 8296 C C . ILE B 1 352 ? 2.725 -36.75 -14.289 1 84.12 352 ILE B C 1
ATOM 8298 O O . ILE B 1 352 ? 3.611 -37.625 -14.328 1 84.12 352 ILE B O 1
ATOM 8302 N N . ASP B 1 353 ? 2.932 -35.438 -14.219 1 85.25 353 ASP B N 1
ATOM 8303 C CA . ASP B 1 353 ? 4.246 -34.938 -13.828 1 85.25 353 ASP B CA 1
ATOM 8304 C C . ASP B 1 353 ? 4.273 -34.562 -12.344 1 85.25 353 ASP B C 1
ATOM 8306 O O . ASP B 1 353 ? 3.305 -34 -11.828 1 85.25 353 ASP B O 1
ATOM 8310 N N . THR B 1 354 ? 5.324 -34.906 -11.648 1 86.62 354 THR B N 1
ATOM 8311 C CA . THR B 1 354 ? 5.414 -34.562 -10.234 1 86.62 354 THR B CA 1
ATOM 8312 C C . THR B 1 354 ? 6.871 -34.344 -9.82 1 86.62 354 THR B C 1
ATOM 8314 O O . THR B 1 354 ? 7.781 -34.875 -10.469 1 86.62 354 THR B O 1
ATOM 8317 N N . GLN B 1 355 ? 7.07 -33.656 -8.812 1 89 355 GLN B N 1
ATOM 8318 C CA . GLN B 1 355 ? 8.383 -33.438 -8.211 1 89 355 GLN B CA 1
ATOM 8319 C C . GLN B 1 355 ? 8.852 -34.719 -7.477 1 89 355 GLN B C 1
ATOM 8321 O O . GLN B 1 355 ? 8.078 -35.344 -6.762 1 89 355 GLN B O 1
ATOM 8326 N N . GLN B 1 356 ? 10.133 -35.094 -7.793 1 85 356 GLN B N 1
ATOM 8327 C CA . GLN B 1 356 ? 10.734 -36.281 -7.152 1 85 356 GLN B CA 1
ATOM 8328 C C . GLN B 1 356 ? 12.227 -36.062 -6.898 1 85 356 GLN B C 1
ATOM 8330 O O . GLN B 1 356 ? 13.031 -36.062 -7.832 1 85 356 GLN B O 1
ATOM 8335 N N . ASN B 1 357 ? 12.609 -35.875 -5.664 1 87.31 357 ASN B N 1
ATOM 8336 C CA . ASN B 1 357 ? 14.016 -35.844 -5.258 1 87.31 357 ASN B CA 1
ATOM 8337 C C . ASN B 1 357 ? 14.82 -34.875 -6.117 1 87.31 357 ASN B C 1
ATOM 8339 O O . ASN B 1 357 ? 15.82 -35.25 -6.723 1 87.31 357 ASN B O 1
ATOM 8343 N N . SER B 1 358 ? 14.391 -33.656 -6.195 1 90.88 358 SER B N 1
ATOM 8344 C CA . SER B 1 358 ? 15.055 -32.531 -6.84 1 90.88 358 SER B CA 1
ATOM 8345 C C . SER B 1 358 ? 14.984 -32.625 -8.359 1 90.88 358 SER B C 1
ATOM 8347 O O . SER B 1 358 ? 15.789 -32.031 -9.07 1 90.88 358 SER B O 1
ATOM 8349 N N . ARG B 1 359 ? 14.039 -33.469 -8.844 1 88.81 359 ARG B N 1
ATOM 8350 C CA . ARG B 1 359 ? 13.727 -33.562 -10.266 1 88.81 359 ARG B CA 1
ATOM 8351 C C . ARG B 1 359 ? 12.227 -33.531 -10.5 1 88.81 359 ARG B C 1
ATOM 8353 O O . ARG B 1 359 ? 11.438 -33.594 -9.555 1 88.81 359 ARG B O 1
ATOM 8360 N N . LYS B 1 360 ? 11.922 -33.344 -11.688 1 87.5 360 LYS B N 1
ATOM 8361 C CA . LYS B 1 360 ? 10.539 -33.5 -12.125 1 87.5 360 LYS B CA 1
ATOM 8362 C C . LYS B 1 360 ? 10.398 -34.719 -13.039 1 87.5 360 LYS B C 1
ATOM 8364 O O . LYS B 1 360 ? 11.102 -34.844 -14.039 1 87.5 360 LYS B O 1
ATOM 8369 N N . ALA B 1 361 ? 9.547 -35.594 -12.648 1 77.69 361 ALA B N 1
ATOM 8370 C CA . ALA B 1 361 ? 9.391 -36.844 -13.398 1 77.69 361 ALA B CA 1
ATOM 8371 C C . ALA B 1 361 ? 7.969 -37 -13.93 1 77.69 361 ALA B C 1
ATOM 8373 O O . ALA B 1 361 ? 7.02 -36.469 -13.336 1 77.69 361 ALA B O 1
ATOM 8374 N N . SER B 1 362 ? 7.902 -37.562 -15.109 1 75.25 362 SER B N 1
ATOM 8375 C CA . SER B 1 362 ? 6.602 -37.969 -15.633 1 75.25 362 SER B CA 1
ATOM 8376 C C . SER B 1 362 ? 6.277 -39.438 -15.266 1 75.25 362 SER B C 1
ATOM 8378 O O . SER B 1 362 ? 7.105 -40.312 -15.469 1 75.25 362 SER B O 1
ATOM 8380 N N . VAL B 1 363 ? 5.09 -39.656 -14.672 1 68.62 363 VAL B N 1
ATOM 8381 C CA . VAL B 1 363 ? 4.707 -40.969 -14.18 1 68.62 363 VAL B CA 1
ATOM 8382 C C . VAL B 1 363 ? 3.424 -41.406 -14.867 1 68.62 363 VAL B C 1
ATOM 8384 O O . VAL B 1 363 ? 2.523 -40.625 -15.117 1 68.62 363 VAL B O 1
ATOM 8387 N N . THR B 1 364 ? 3.463 -42.562 -15.367 1 69.19 364 THR B N 1
ATOM 8388 C CA . THR B 1 364 ? 2.242 -43.156 -15.891 1 69.19 364 THR B CA 1
ATOM 8389 C C . THR B 1 364 ? 1.536 -43.969 -14.82 1 69.19 364 THR B C 1
ATOM 8391 O O . THR B 1 364 ? 2.168 -44.781 -14.125 1 69.19 364 THR B O 1
ATOM 8394 N N . LEU B 1 365 ? 0.376 -43.438 -14.547 1 62.44 365 LEU B N 1
ATOM 8395 C CA . LEU B 1 365 ? -0.396 -44.125 -13.516 1 62.44 365 LEU B CA 1
ATOM 8396 C C . LEU B 1 365 ? -1.237 -45.25 -14.125 1 62.44 365 LEU B C 1
ATOM 8398 O O . LEU B 1 365 ? -2.021 -45 -15.047 1 62.44 365 LEU B O 1
ATOM 8402 N N . ASN B 1 366 ? -0.593 -46.281 -14.43 1 53.94 366 ASN B N 1
ATOM 8403 C CA . ASN B 1 366 ? -1.202 -47.594 -14.359 1 53.94 366 ASN B CA 1
ATOM 8404 C C . ASN B 1 366 ? -0.675 -48.406 -13.164 1 53.94 366 ASN B C 1
ATOM 8406 O O . ASN B 1 366 ? 0.1 -47.875 -12.359 1 53.94 366 ASN B O 1
ATOM 8410 N N . SER B 1 367 ? -0.225 -49.688 -13.305 1 38.34 367 SER B N 1
ATOM 8411 C CA . SER B 1 367 ? 0.418 -50.531 -12.305 1 38.34 367 SER B CA 1
ATOM 8412 C C . SER B 1 367 ? 1.703 -49.875 -11.789 1 38.34 367 SER B C 1
ATOM 8414 O O . SER B 1 367 ? 1.956 -49.875 -10.578 1 38.34 367 SER B O 1
ATOM 8416 N N . THR B 1 368 ? 3.016 -50.156 -12.422 1 35.97 368 THR B N 1
ATOM 8417 C CA . THR B 1 368 ? 4.34 -50.062 -11.82 1 35.97 368 THR B CA 1
ATOM 8418 C C . THR B 1 368 ? 4.961 -48.688 -12.094 1 35.97 368 THR B C 1
ATOM 8420 O O . THR B 1 368 ? 5.391 -48 -11.172 1 35.97 368 THR B O 1
ATOM 8423 N N . CYS B 1 369 ? 6.125 -48.625 -13.055 1 36.97 369 CYS B N 1
ATOM 8424 C CA . CYS B 1 369 ? 7.328 -47.781 -13.094 1 36.97 369 CYS B CA 1
ATOM 8425 C C . CYS B 1 369 ? 7.137 -46.594 -14.008 1 36.97 369 CYS B C 1
ATOM 8427 O O . CYS B 1 369 ? 6.555 -46.719 -15.086 1 36.97 369 CYS B O 1
ATOM 8429 N N . CYS B 1 370 ? 6.848 -45.438 -13.68 1 43.16 370 CYS B N 1
ATOM 8430 C CA . CYS B 1 370 ? 7.059 -44.312 -14.578 1 43.16 370 CYS B CA 1
ATOM 8431 C C . CYS B 1 370 ? 8.484 -44.281 -15.109 1 43.16 370 CYS B C 1
ATOM 8433 O O . CYS B 1 370 ? 9.406 -44.781 -14.445 1 43.16 370 CYS B O 1
ATOM 8435 N N . VAL B 1 371 ? 8.664 -44.062 -16.375 1 43.78 371 VAL B N 1
ATOM 8436 C CA . VAL B 1 371 ? 9.875 -44 -17.188 1 43.78 371 VAL B CA 1
ATOM 8437 C C . VAL B 1 371 ? 10.781 -42.875 -16.672 1 43.78 371 VAL B C 1
ATOM 8439 O O . VAL B 1 371 ? 10.367 -41.719 -16.609 1 43.78 371 VAL B O 1
ATOM 8442 N N . ALA B 1 372 ? 11.648 -43.062 -15.648 1 43.12 372 ALA B N 1
ATOM 8443 C CA . ALA B 1 372 ? 12.828 -42.281 -15.266 1 43.12 372 ALA B CA 1
ATOM 8444 C C . ALA B 1 372 ? 13.75 -42.062 -16.469 1 43.12 372 ALA B C 1
ATOM 8446 O O . ALA B 1 372 ? 14.883 -41.594 -16.312 1 43.12 372 ALA B O 1
ATOM 8447 N N . GLY B 1 373 ? 13.719 -42.781 -17.562 1 42 373 GLY B N 1
ATOM 8448 C CA . GLY B 1 373 ? 15.102 -42.969 -17.953 1 42 373 GLY B CA 1
ATOM 8449 C C . GLY B 1 373 ? 15.883 -41.688 -18.078 1 42 373 GLY B C 1
ATOM 8450 O O . GLY B 1 373 ? 17.031 -41.688 -18.547 1 42 373 GLY B O 1
ATOM 8451 N N . SER B 1 374 ? 15.336 -40.625 -18.656 1 45.81 374 SER B N 1
ATOM 8452 C CA . SER B 1 374 ? 16.5 -39.906 -19.172 1 45.81 374 SER B CA 1
ATOM 8453 C C . SER B 1 374 ? 17.344 -39.344 -18.047 1 45.81 374 SER B C 1
ATOM 8455 O O . SER B 1 374 ? 16.812 -38.875 -17.047 1 45.81 374 SER B O 1
ATOM 8457 N N . GLU B 1 375 ? 18.453 -40 -17.75 1 51.31 375 GLU B N 1
ATOM 8458 C CA . GLU B 1 375 ? 19.547 -39.562 -16.891 1 51.31 375 GLU B CA 1
ATOM 8459 C C . GLU B 1 375 ? 19.547 -38.062 -16.688 1 51.31 375 GLU B C 1
ATOM 8461 O O . GLU B 1 375 ? 20.031 -37.562 -15.664 1 51.31 375 GLU B O 1
ATOM 8466 N N . ILE B 1 376 ? 18.938 -37.25 -17.688 1 60.44 376 ILE B N 1
ATOM 8467 C CA . ILE B 1 376 ? 19.438 -35.875 -17.656 1 60.44 376 ILE B CA 1
ATOM 8468 C C . ILE B 1 376 ? 18.281 -34.938 -17.406 1 60.44 376 ILE B C 1
ATOM 8470 O O . ILE B 1 376 ? 17.312 -34.906 -18.172 1 60.44 376 ILE B O 1
ATOM 8474 N N . GLY B 1 377 ? 18.016 -34.344 -16.078 1 80.94 377 GLY B N 1
ATOM 8475 C CA . GLY B 1 377 ? 17.328 -33.094 -15.891 1 80.94 377 GLY B CA 1
ATOM 8476 C C . GLY B 1 377 ? 15.875 -33.25 -15.469 1 80.94 377 GLY B C 1
ATOM 8477 O O . GLY B 1 377 ? 15.57 -34.094 -14.602 1 80.94 377 GLY B O 1
ATOM 8478 N N . SER B 1 378 ? 14.984 -32.562 -15.836 1 87.06 378 SER B N 1
ATOM 8479 C CA . SER B 1 378 ? 13.57 -32.531 -15.492 1 87.06 378 SER B CA 1
ATOM 8480 C C . SER B 1 378 ? 12.695 -32.5 -16.75 1 87.06 378 SER B C 1
ATOM 8482 O O . SER B 1 378 ? 13.055 -31.891 -17.75 1 87.06 378 SER B O 1
ATOM 8484 N N . TRP B 1 379 ? 11.586 -33.281 -16.672 1 85 379 TRP B N 1
ATOM 8485 C CA . TRP B 1 379 ? 10.68 -33.469 -17.797 1 85 379 TRP B CA 1
ATOM 8486 C C . TRP B 1 379 ? 9.266 -33 -17.438 1 85 379 TRP B C 1
ATOM 8488 O O . TRP B 1 379 ? 8.836 -33.156 -16.297 1 85 379 TRP B O 1
ATOM 8498 N N . THR B 1 380 ? 8.594 -32.469 -18.391 1 87.44 380 THR B N 1
ATOM 8499 C CA . THR B 1 380 ? 7.207 -32.031 -18.219 1 87.44 380 THR B CA 1
ATOM 8500 C C . THR B 1 380 ? 6.367 -32.438 -19.422 1 87.44 380 THR B C 1
ATOM 8502 O O . THR B 1 380 ? 6.727 -32.156 -20.562 1 87.44 380 THR B O 1
ATOM 8505 N N . LEU B 1 381 ? 5.277 -33.156 -19.203 1 89.56 381 LEU B N 1
ATOM 8506 C CA . LEU B 1 381 ? 4.324 -33.469 -20.266 1 89.56 381 LEU B CA 1
ATOM 8507 C C . LEU B 1 381 ? 3.506 -32.219 -20.641 1 89.56 381 LEU B C 1
ATOM 8509 O O . LEU B 1 381 ? 2.859 -31.625 -19.781 1 89.56 381 LEU B O 1
ATOM 8513 N N . LEU B 1 382 ? 3.529 -31.891 -21.859 1 92.06 382 LEU B N 1
ATOM 8514 C CA . LEU B 1 382 ? 2.781 -30.734 -22.312 1 92.06 382 LEU B CA 1
ATOM 8515 C C . LEU B 1 382 ? 1.443 -31.141 -22.922 1 92.06 382 LEU B C 1
ATOM 8517 O O . LEU B 1 382 ? 0.442 -30.438 -22.75 1 92.06 382 LEU B O 1
ATOM 8521 N N . ASP B 1 383 ? 1.505 -32.281 -23.688 1 93.25 383 ASP B N 1
ATOM 8522 C CA . ASP B 1 383 ? 0.283 -32.75 -24.328 1 93.25 383 ASP B CA 1
ATOM 8523 C C . ASP B 1 383 ? 0.417 -34.219 -24.734 1 93.25 383 ASP B C 1
ATOM 8525 O O . ASP B 1 383 ? 1.528 -34.719 -24.922 1 93.25 383 ASP B O 1
ATOM 8529 N N . ILE B 1 384 ? -0.715 -34.906 -24.781 1 93.06 384 ILE B N 1
ATOM 8530 C CA . ILE B 1 384 ? -0.782 -36.25 -25.328 1 93.06 384 ILE B CA 1
ATOM 8531 C C . ILE B 1 384 ? -2.082 -36.438 -26.094 1 93.06 384 ILE B C 1
ATOM 8533 O O . ILE B 1 384 ? -3.16 -36.062 -25.609 1 93.06 384 ILE B O 1
ATOM 8537 N N . GLN B 1 385 ? -1.953 -36.844 -27.281 1 92.56 385 GLN B N 1
ATOM 8538 C CA . GLN B 1 385 ? -3.064 -37.188 -28.156 1 92.56 385 GLN B CA 1
ATOM 8539 C C . GLN B 1 385 ? -2.727 -38.406 -29.016 1 92.56 385 GLN B C 1
ATOM 8541 O O . GLN B 1 385 ? -1.66 -38.438 -29.641 1 92.56 385 GLN B O 1
ATOM 8546 N N . ARG B 1 386 ? -3.555 -39.375 -29.078 1 91.88 386 ARG B N 1
ATOM 8547 C CA . ARG B 1 386 ? -3.318 -40.594 -29.859 1 91.88 386 ARG B CA 1
ATOM 8548 C C . ARG B 1 386 ? -2.01 -41.25 -29.453 1 91.88 386 ARG B C 1
ATOM 8550 O O . ARG B 1 386 ? -1.229 -41.688 -30.297 1 91.88 386 ARG B O 1
ATOM 8557 N N . ASP B 1 387 ? -1.715 -41.062 -28.188 1 90.81 387 ASP B N 1
ATOM 8558 C CA . ASP B 1 387 ? -0.564 -41.656 -27.531 1 90.81 387 ASP B CA 1
ATOM 8559 C C . ASP B 1 387 ? 0.742 -41.062 -28.031 1 90.81 387 ASP B C 1
ATOM 8561 O O . ASP B 1 387 ? 1.824 -41.562 -27.75 1 90.81 387 ASP B O 1
ATOM 8565 N N . ILE B 1 388 ? 0.57 -40.031 -28.891 1 92.75 388 ILE B N 1
ATOM 8566 C CA . ILE B 1 388 ? 1.721 -39.188 -29.188 1 92.75 388 ILE B CA 1
ATOM 8567 C C . ILE B 1 388 ? 1.922 -38.156 -28.062 1 92.75 388 ILE B C 1
ATOM 8569 O O . ILE B 1 388 ? 0.999 -37.438 -27.703 1 92.75 388 ILE B O 1
ATOM 8573 N N . MET B 1 389 ? 3.086 -38.188 -27.531 1 92 389 MET B N 1
ATOM 8574 C CA . MET B 1 389 ? 3.393 -37.281 -26.422 1 92 389 MET B CA 1
ATOM 8575 C C . MET B 1 389 ? 4.312 -36.156 -26.875 1 92 389 MET B C 1
ATOM 8577 O O . MET B 1 389 ? 5.227 -36.375 -27.672 1 92 389 MET B O 1
ATOM 8581 N N . VAL B 1 390 ? 4.059 -34.969 -26.453 1 92.31 390 VAL B N 1
ATOM 8582 C CA . VAL B 1 390 ? 4.98 -33.844 -26.547 1 92.31 390 VAL B CA 1
ATOM 8583 C C . VAL B 1 390 ? 5.453 -33.469 -25.141 1 92.31 390 VAL B C 1
ATOM 8585 O O . VAL B 1 390 ? 4.641 -33.188 -24.266 1 92.31 390 VAL B O 1
ATOM 8588 N N . VAL B 1 391 ? 6.758 -33.438 -24.953 1 88.94 391 VAL B N 1
ATOM 8589 C CA . VAL B 1 391 ? 7.32 -33.188 -23.641 1 88.94 391 VAL B CA 1
ATOM 8590 C C . VAL B 1 391 ? 8.391 -32.094 -23.75 1 88.94 391 VAL B C 1
ATOM 8592 O O . VAL B 1 391 ? 8.953 -31.875 -24.812 1 88.94 391 VAL B O 1
ATOM 8595 N N . SER B 1 392 ? 8.484 -31.359 -22.672 1 89.88 392 SER B N 1
ATOM 8596 C CA . SER B 1 392 ? 9.609 -30.453 -22.5 1 89.88 392 SER B CA 1
ATOM 8597 C C . SER B 1 392 ? 10.656 -31.031 -21.547 1 89.88 392 SER B C 1
ATOM 8599 O O . SER B 1 392 ? 10.305 -31.594 -20.516 1 89.88 392 SER B O 1
ATOM 8601 N N . CYS B 1 393 ? 11.891 -31 -21.938 1 86.5 393 CYS B N 1
ATOM 8602 C CA . CYS B 1 393 ? 12.992 -31.516 -21.125 1 86.5 393 CYS B CA 1
ATOM 8603 C C . CYS B 1 393 ? 14.102 -30.469 -20.984 1 86.5 393 CYS B C 1
ATOM 8605 O O . CYS B 1 393 ? 14.43 -29.781 -21.953 1 86.5 393 CYS B O 1
ATOM 8607 N N . SER B 1 394 ? 14.57 -30.297 -19.797 1 89.12 394 SER B N 1
ATOM 8608 C CA . SER B 1 394 ? 15.68 -29.391 -19.562 1 89.12 394 SER B CA 1
ATOM 8609 C C . SER B 1 394 ? 16.578 -29.859 -18.422 1 89.12 394 SER B C 1
ATOM 8611 O O . SER B 1 394 ? 16.219 -30.797 -17.719 1 89.12 394 SER B O 1
ATOM 8613 N N . ALA B 1 395 ? 17.703 -29.312 -18.328 1 89.5 395 ALA B N 1
ATOM 8614 C CA . ALA B 1 395 ? 18.688 -29.5 -17.25 1 89.5 395 ALA B CA 1
ATOM 8615 C C . ALA B 1 395 ? 19.359 -28.172 -16.891 1 89.5 395 ALA B C 1
ATOM 8617 O O . ALA B 1 395 ? 19.25 -27.203 -17.625 1 89.5 395 ALA B O 1
ATOM 8618 N N . PRO B 1 396 ? 20.016 -28.156 -15.75 1 91.38 396 PRO B N 1
ATOM 8619 C CA . PRO B 1 396 ? 20.656 -26.891 -15.367 1 91.38 396 PRO B CA 1
ATOM 8620 C C . PRO B 1 396 ? 21.609 -26.359 -16.422 1 91.38 396 PRO B C 1
ATOM 8622 O O . PRO B 1 396 ? 21.812 -25.156 -16.531 1 91.38 396 PRO B O 1
ATOM 8625 N N . ASN B 1 397 ? 22.203 -27.219 -17.203 1 90.94 397 ASN B N 1
ATOM 8626 C CA . ASN B 1 397 ? 23.141 -26.75 -18.219 1 90.94 397 ASN B CA 1
ATOM 8627 C C . ASN B 1 397 ? 22.562 -26.906 -19.625 1 90.94 397 ASN B C 1
ATOM 8629 O O . ASN B 1 397 ? 23.297 -26.844 -20.609 1 90.94 397 ASN B O 1
ATOM 8633 N N . CYS B 1 398 ? 21.297 -27.219 -19.703 1 89.38 398 CYS B N 1
ATOM 8634 C CA . CYS B 1 398 ? 20.641 -27.391 -21 1 89.38 398 CYS B CA 1
ATOM 8635 C C . CYS B 1 398 ? 19.281 -26.703 -21.016 1 89.38 398 CYS B C 1
ATOM 8637 O O . CYS B 1 398 ? 18.391 -27.062 -20.234 1 89.38 398 CYS B O 1
ATOM 8639 N N . PRO B 1 399 ? 19.109 -25.672 -21.875 1 88.38 399 PRO B N 1
ATOM 8640 C CA . PRO B 1 399 ? 17.797 -25.016 -21.984 1 88.38 399 PRO B CA 1
ATOM 8641 C C . PRO B 1 399 ? 16.703 -25.984 -22.406 1 88.38 399 PRO B C 1
ATOM 8643 O O . PRO B 1 399 ? 16.984 -27.094 -22.875 1 88.38 399 PRO B O 1
ATOM 8646 N N . PRO B 1 400 ? 15.469 -25.641 -22.25 1 87.25 400 PRO B N 1
ATOM 8647 C CA . PRO B 1 400 ? 14.352 -26.531 -22.562 1 87.25 400 PRO B CA 1
ATOM 8648 C C . PRO B 1 400 ? 14.32 -26.938 -24.047 1 87.25 400 PRO B C 1
ATOM 8650 O O . PRO B 1 400 ? 14.562 -26.109 -24.922 1 87.25 400 PRO B O 1
ATOM 8653 N N . CYS B 1 401 ? 14.109 -28.219 -24.219 1 86.5 401 CYS B N 1
ATOM 8654 C CA . CYS B 1 401 ? 13.93 -28.781 -25.547 1 86.5 401 CYS B CA 1
ATOM 8655 C C . CYS B 1 401 ? 12.594 -29.5 -25.656 1 86.5 401 CYS B C 1
ATOM 8657 O O . CYS B 1 401 ? 12.148 -30.141 -24.703 1 86.5 401 CYS B O 1
ATOM 8659 N N . LEU B 1 402 ? 12.008 -29.359 -26.812 1 89.75 402 LEU B N 1
ATOM 8660 C CA . LEU B 1 402 ? 10.75 -30.062 -27.078 1 89.75 402 LEU B CA 1
ATOM 8661 C C . LEU B 1 402 ? 11.016 -31.406 -27.766 1 89.75 402 LEU B C 1
ATOM 8663 O O . LEU B 1 402 ? 11.781 -31.469 -28.734 1 89.75 402 LEU B O 1
ATOM 8667 N N . LYS B 1 403 ? 10.422 -32.406 -27.219 1 88.81 403 LYS B N 1
ATOM 8668 C CA . LYS B 1 403 ? 10.547 -33.75 -27.797 1 88.81 403 LYS B CA 1
ATOM 8669 C C . LYS B 1 403 ? 9.172 -34.375 -28 1 88.81 403 LYS B C 1
ATOM 8671 O O . LYS B 1 403 ? 8.211 -34.031 -27.312 1 88.81 403 LYS B O 1
ATOM 8676 N N . VAL B 1 404 ? 9.156 -35.219 -28.953 1 92.31 404 VAL B N 1
ATOM 8677 C CA . VAL B 1 404 ? 7.938 -35.969 -29.25 1 92.31 404 VAL B CA 1
ATOM 8678 C C . VAL B 1 404 ? 8.227 -37.469 -29.25 1 92.31 404 VAL B C 1
ATOM 8680 O O . VAL B 1 404 ? 9.328 -37.906 -29.609 1 92.31 404 VAL B O 1
ATOM 8683 N N . GLY B 1 405 ? 7.305 -38.219 -28.703 1 90.19 405 GLY B N 1
ATOM 8684 C CA . GLY B 1 405 ? 7.383 -39.656 -28.672 1 90.19 405 GLY B CA 1
ATOM 8685 C C . GLY B 1 405 ? 6.023 -40.312 -28.609 1 90.19 405 GLY B C 1
ATOM 8686 O O . GLY B 1 405 ? 5.027 -39.688 -28.25 1 90.19 405 GLY B O 1
ATOM 8687 N N . ILE B 1 406 ? 6.023 -41.594 -29.031 1 91.31 406 ILE B N 1
ATOM 8688 C CA . ILE B 1 406 ? 4.789 -42.375 -28.969 1 91.31 406 ILE B CA 1
ATOM 8689 C C . ILE B 1 406 ? 4.809 -43.281 -27.75 1 91.31 406 ILE B C 1
ATOM 8691 O O . ILE B 1 406 ? 5.766 -44.031 -27.547 1 91.31 406 ILE B O 1
ATOM 8695 N N . LEU B 1 407 ? 3.811 -43.156 -26.969 1 88.56 407 LEU B N 1
ATOM 8696 C CA . LEU B 1 407 ? 3.697 -44 -25.781 1 88.56 407 LEU B CA 1
ATOM 8697 C C . LEU B 1 407 ? 3.443 -45.438 -26.172 1 88.56 407 LEU B C 1
ATOM 8699 O O . LEU B 1 407 ? 2.438 -45.75 -26.812 1 88.56 407 LEU B O 1
ATOM 8703 N N . PRO B 1 408 ? 4.348 -46.281 -25.812 1 86.31 408 PRO B N 1
ATOM 8704 C CA . PRO B 1 408 ? 4.141 -47.688 -26.141 1 86.31 408 PRO B CA 1
ATOM 8705 C C . PRO B 1 408 ? 3.082 -48.344 -25.266 1 86.31 408 PRO B C 1
ATOM 8707 O O . PRO B 1 408 ? 2.477 -47.688 -24.422 1 86.31 408 PRO B O 1
ATOM 8710 N N . ALA B 1 409 ? 2.889 -49.656 -25.516 1 81.69 409 ALA B N 1
ATOM 8711 C CA . ALA B 1 409 ? 1.915 -50.406 -24.734 1 81.69 409 ALA B CA 1
ATOM 8712 C C . ALA B 1 409 ? 2.295 -50.438 -23.25 1 81.69 409 ALA B C 1
ATOM 8714 O O . ALA B 1 409 ? 3.461 -50.219 -22.906 1 81.69 409 ALA B O 1
ATOM 8715 N N . ALA B 1 410 ? 1.316 -50.656 -22.453 1 78.62 410 ALA B N 1
ATOM 8716 C CA . ALA B 1 410 ? 1.529 -50.688 -21.016 1 78.62 410 ALA B CA 1
ATOM 8717 C C . ALA B 1 410 ? 2.639 -51.688 -20.641 1 78.62 410 ALA B C 1
ATOM 8719 O O . ALA B 1 410 ? 2.666 -52.812 -21.141 1 78.62 410 ALA B O 1
ATOM 8720 N N . GLY B 1 411 ? 3.559 -51.156 -19.859 1 73.12 411 GLY B N 1
ATOM 8721 C CA . GLY B 1 411 ? 4.652 -52.031 -19.422 1 73.12 411 GLY B CA 1
ATOM 8722 C C . GLY B 1 411 ? 5.941 -51.781 -20.188 1 73.12 411 GLY B C 1
ATOM 8723 O O . GLY B 1 411 ? 7.016 -52.188 -19.75 1 73.12 411 GLY B O 1
ATOM 8724 N N . SER B 1 412 ? 5.836 -51.125 -21.359 1 78.69 412 SER B N 1
ATOM 8725 C CA . SER B 1 412 ? 7.016 -50.844 -22.188 1 78.69 412 SER B CA 1
ATOM 8726 C C . SER B 1 412 ? 7.336 -49.375 -22.25 1 78.69 412 SER B C 1
ATOM 8728 O O . SER B 1 412 ? 7.887 -48.875 -23.234 1 78.69 412 SER B O 1
ATOM 8730 N N . GLU B 1 413 ? 6.965 -48.625 -21.281 1 77.69 413 GLU B N 1
ATOM 8731 C CA . GLU B 1 413 ? 7.109 -47.188 -21.312 1 77.69 413 GLU B CA 1
ATOM 8732 C C . GLU B 1 413 ? 8.57 -46.781 -21.438 1 77.69 413 GLU B C 1
ATOM 8734 O O . GLU B 1 413 ? 8.883 -45.719 -21.969 1 77.69 413 GLU B O 1
ATOM 8739 N N . GLN B 1 414 ? 9.531 -47.594 -21.047 1 74.12 414 GLN B N 1
ATOM 8740 C CA . GLN B 1 414 ? 10.953 -47.281 -21.109 1 74.12 414 GLN B CA 1
ATOM 8741 C C . GLN B 1 414 ? 11.469 -47.344 -22.547 1 74.12 414 GLN B C 1
ATOM 8743 O O . GLN B 1 414 ? 12.547 -46.812 -22.844 1 74.12 414 GLN B O 1
ATOM 8748 N N . GLU B 1 415 ? 10.648 -47.812 -23.375 1 78.06 415 GLU B N 1
ATOM 8749 C CA . GLU B 1 415 ? 11.086 -48.031 -24.75 1 78.06 415 GLU B CA 1
ATOM 8750 C C . GLU B 1 415 ? 10.711 -46.844 -25.641 1 78.06 415 GLU B C 1
ATOM 8752 O O . GLU B 1 415 ? 10.891 -46.906 -26.859 1 78.06 415 GLU B O 1
ATOM 8757 N N . VAL B 1 416 ? 10.219 -45.812 -25.047 1 83.88 416 VAL B N 1
ATOM 8758 C CA . VAL B 1 416 ? 9.82 -44.656 -25.844 1 83.88 416 VAL B CA 1
ATOM 8759 C C . VAL B 1 416 ? 11.047 -44.062 -26.531 1 83.88 416 VAL B C 1
ATOM 8761 O O . VAL B 1 416 ? 12.086 -43.875 -25.906 1 83.88 416 VAL B O 1
ATOM 8764 N N . THR B 1 417 ? 10.953 -43.938 -27.797 1 84.06 417 THR B N 1
ATOM 8765 C CA . THR B 1 417 ? 11.961 -43.188 -28.547 1 84.06 417 THR B CA 1
ATOM 8766 C C . THR B 1 417 ? 11.57 -41.719 -28.703 1 84.06 417 THR B C 1
ATOM 8768 O O . THR B 1 417 ? 10.555 -41.406 -29.328 1 84.06 417 THR B O 1
ATOM 8771 N N . TRP B 1 418 ? 12.383 -40.906 -28.172 1 87.94 418 TRP B N 1
ATOM 8772 C CA . TRP B 1 418 ? 12.094 -39.469 -28.219 1 87.94 418 TRP B CA 1
ATOM 8773 C C . TRP B 1 418 ? 12.797 -38.812 -29.391 1 87.94 418 TRP B C 1
ATOM 8775 O O . TRP B 1 418 ? 13.977 -39.062 -29.641 1 87.94 418 TRP B O 1
ATOM 8785 N N . VAL B 1 419 ? 12.047 -38.031 -30.125 1 89.88 419 VAL B N 1
ATOM 8786 C CA . VAL B 1 419 ? 12.586 -37.25 -31.234 1 89.88 419 VAL B CA 1
ATOM 8787 C C . VAL B 1 419 ? 12.5 -35.75 -30.891 1 89.88 419 VAL B C 1
ATOM 8789 O O . VAL B 1 419 ? 11.438 -35.25 -30.5 1 89.88 419 VAL B O 1
ATOM 8792 N N . ALA B 1 420 ? 13.602 -35.094 -31.047 1 89.25 420 ALA B N 1
ATOM 8793 C CA . ALA B 1 420 ? 13.648 -33.656 -30.719 1 89.25 420 ALA B CA 1
ATOM 8794 C C . ALA B 1 420 ? 12.969 -32.844 -31.812 1 89.25 420 ALA B C 1
ATOM 8796 O O . ALA B 1 420 ? 13.203 -33.062 -33 1 89.25 420 ALA B O 1
ATOM 8797 N N . LEU B 1 421 ? 12.031 -32 -31.453 1 88.94 421 LEU B N 1
ATOM 8798 C CA . LEU B 1 421 ? 11.445 -31.047 -32.375 1 88.94 421 LEU B CA 1
ATOM 8799 C C . LEU B 1 421 ? 12.352 -29.828 -32.562 1 88.94 421 LEU B C 1
ATOM 8801 O O . LEU B 1 421 ? 12.312 -29.172 -33.625 1 88.94 421 LEU B O 1
ATOM 8805 N N . ASP B 1 422 ? 12.969 -29.469 -31.516 1 80.5 422 ASP B N 1
ATOM 8806 C CA . ASP B 1 422 ? 13.945 -28.375 -31.516 1 80.5 422 ASP B CA 1
ATOM 8807 C C . ASP B 1 422 ? 15.18 -28.75 -30.703 1 80.5 422 ASP B C 1
ATOM 8809 O O . ASP B 1 422 ? 15.078 -29.438 -29.672 1 80.5 422 ASP B O 1
ATOM 8813 N N . GLU B 1 423 ? 16.281 -28.453 -31.328 1 75.31 423 GLU B N 1
ATOM 8814 C CA . GLU B 1 423 ? 17.516 -28.797 -30.609 1 75.31 423 GLU B CA 1
ATOM 8815 C C . GLU B 1 423 ? 18 -27.625 -29.75 1 75.31 423 GLU B C 1
ATOM 8817 O O . GLU B 1 423 ? 17.953 -26.484 -30.188 1 75.31 423 GLU B O 1
ATOM 8822 N N . ALA B 1 424 ? 18.062 -27.938 -28.484 1 78.69 424 ALA B N 1
ATOM 8823 C CA . ALA B 1 424 ? 18.719 -26.984 -27.594 1 78.69 424 ALA B CA 1
ATOM 8824 C C . ALA B 1 424 ? 20.156 -27.391 -27.312 1 78.69 424 ALA B C 1
ATOM 8826 O O . ALA B 1 424 ? 20.453 -28.578 -27.125 1 78.69 424 ALA B O 1
ATOM 8827 N N . GLU B 1 425 ? 21.047 -26.391 -27.438 1 82.5 425 GLU B N 1
ATOM 8828 C CA . GLU B 1 425 ? 22.453 -26.688 -27.234 1 82.5 425 GLU B CA 1
ATOM 8829 C C . GLU B 1 425 ? 22.828 -26.625 -25.766 1 82.5 425 GLU B C 1
ATOM 8831 O O . GLU B 1 425 ? 22.531 -25.625 -25.094 1 82.5 425 GLU B O 1
ATOM 8836 N N . ARG B 1 426 ? 23.328 -27.719 -25.344 1 87.56 426 ARG B N 1
ATOM 8837 C CA . ARG B 1 426 ? 23.859 -27.75 -23.984 1 87.56 426 ARG B CA 1
ATOM 8838 C C . ARG B 1 426 ? 25.016 -26.766 -23.828 1 87.56 426 ARG B C 1
ATOM 8840 O O . ARG B 1 426 ? 25.797 -26.578 -24.75 1 87.56 426 ARG B O 1
ATOM 8847 N N . LEU B 1 427 ? 25.109 -26.172 -22.688 1 89 427 LEU B N 1
ATOM 8848 C CA . LEU B 1 427 ? 26.266 -25.328 -22.359 1 89 427 LEU B CA 1
ATOM 8849 C C . LEU B 1 427 ? 27.438 -26.188 -21.875 1 89 427 LEU B C 1
ATOM 8851 O O . LEU B 1 427 ? 27.453 -26.641 -20.734 1 89 427 LEU B O 1
ATOM 8855 N N . PRO B 1 428 ? 28.453 -26.359 -22.703 1 87.69 428 PRO B N 1
ATOM 8856 C CA . PRO B 1 428 ? 29.531 -27.297 -22.375 1 87.69 428 PRO B CA 1
ATOM 8857 C C . PRO B 1 428 ? 30.391 -26.812 -21.219 1 87.69 428 PRO B C 1
ATOM 8859 O O . PRO B 1 428 ? 31.047 -27.625 -20.547 1 87.69 428 PRO B O 1
ATOM 8862 N N . ASP B 1 429 ? 30.344 -25.562 -20.938 1 90.12 429 ASP B N 1
ATOM 8863 C CA . ASP B 1 429 ? 31.25 -25 -19.938 1 90.12 429 ASP B CA 1
ATOM 8864 C C . ASP B 1 429 ? 30.594 -25.016 -18.562 1 90.12 429 ASP B C 1
ATOM 8866 O O . ASP B 1 429 ? 31.188 -24.547 -17.578 1 90.12 429 ASP B O 1
ATOM 8870 N N . ILE B 1 430 ? 29.422 -25.516 -18.469 1 92.44 430 ILE B N 1
ATOM 8871 C CA . ILE B 1 430 ? 28.734 -25.547 -17.172 1 92.44 430 ILE B CA 1
ATOM 8872 C C . ILE B 1 430 ? 28.484 -27 -16.766 1 92.44 430 ILE B C 1
ATOM 8874 O O . ILE B 1 430 ? 27.922 -27.781 -17.547 1 92.44 430 ILE B O 1
ATOM 8878 N N . GLU B 1 431 ? 28.891 -27.297 -15.578 1 92 431 GLU B N 1
ATOM 8879 C CA . GLU B 1 431 ? 28.625 -28.594 -14.969 1 92 431 GLU B CA 1
ATOM 8880 C C . GLU B 1 431 ? 27.672 -28.469 -13.789 1 92 431 GLU B C 1
ATOM 8882 O O . GLU B 1 431 ? 27.484 -27.375 -13.258 1 92 431 GLU B O 1
ATOM 8887 N N . TRP B 1 432 ? 26.984 -29.578 -13.508 1 93.19 432 TRP B N 1
ATOM 8888 C CA . TRP B 1 432 ? 26.062 -29.547 -12.375 1 93.19 432 TRP B CA 1
ATOM 8889 C C . TRP B 1 432 ? 25.953 -30.922 -11.719 1 93.19 432 TRP B C 1
ATOM 8891 O O . TRP B 1 432 ? 26.328 -31.938 -12.32 1 93.19 432 TRP B O 1
ATOM 8901 N N . GLN B 1 433 ? 25.578 -30.969 -10.484 1 92.38 433 GLN B N 1
ATOM 8902 C CA . GLN B 1 433 ? 25.312 -32.219 -9.75 1 92.38 433 GLN B CA 1
ATOM 8903 C C . GLN B 1 433 ? 24.297 -31.984 -8.633 1 92.38 433 GLN B C 1
ATOM 8905 O O . GLN B 1 433 ? 24.078 -30.844 -8.203 1 92.38 433 GLN B O 1
ATOM 8910 N N . ILE B 1 434 ? 23.594 -33.031 -8.273 1 93.38 434 ILE B N 1
ATOM 8911 C CA . ILE B 1 434 ? 22.719 -33.031 -7.094 1 93.38 434 ILE B CA 1
ATOM 8912 C C . ILE B 1 434 ? 23.484 -33.594 -5.902 1 93.38 434 ILE B C 1
ATOM 8914 O O . ILE B 1 434 ? 24.016 -34.719 -5.98 1 93.38 434 ILE B O 1
ATOM 8918 N N . LEU B 1 435 ? 23.609 -32.75 -4.859 1 94.62 435 LEU B N 1
ATOM 8919 C CA . LEU B 1 435 ? 24.25 -33.188 -3.623 1 94.62 435 LEU B CA 1
ATOM 8920 C C . LEU B 1 435 ? 23.219 -33.531 -2.559 1 94.62 435 LEU B C 1
ATOM 8922 O O . LEU B 1 435 ? 22.203 -32.844 -2.438 1 94.62 435 LEU B O 1
ATOM 8926 N N . THR B 1 436 ? 23.375 -34.625 -1.926 1 93.12 436 THR B N 1
ATOM 8927 C CA . THR B 1 436 ? 22.484 -35.031 -0.838 1 93.12 436 THR B CA 1
ATOM 8928 C C . THR B 1 436 ? 23.25 -35.094 0.48 1 93.12 436 THR B C 1
ATOM 8930 O O . THR B 1 436 ? 24.312 -35.75 0.55 1 93.12 436 THR B O 1
ATOM 8933 N N . PHE B 1 437 ? 22.703 -34.406 1.477 1 91.94 437 PHE B N 1
ATOM 8934 C CA . PHE B 1 437 ? 23.328 -34.406 2.789 1 91.94 437 PHE B CA 1
ATOM 8935 C C . PHE B 1 437 ? 22.375 -34.938 3.855 1 91.94 437 PHE B C 1
ATOM 8937 O O . PHE B 1 437 ? 21.156 -34.844 3.703 1 91.94 437 PHE B O 1
ATOM 8944 N N . THR B 1 438 ? 22.938 -35.469 4.898 1 87.12 438 THR B N 1
ATOM 8945 C CA . THR B 1 438 ? 22.188 -35.844 6.094 1 87.12 438 THR B CA 1
ATOM 8946 C C . THR B 1 438 ? 22.406 -34.812 7.207 1 87.12 438 THR B C 1
ATOM 8948 O O . THR B 1 438 ? 23.547 -34.5 7.543 1 87.12 438 THR B O 1
ATOM 8951 N N . PRO B 1 439 ? 21.312 -34.375 7.656 1 86.19 439 PRO B N 1
ATOM 8952 C CA . PRO B 1 439 ? 21.469 -33.406 8.742 1 86.19 439 PRO B CA 1
ATOM 8953 C C . PRO B 1 439 ? 22.328 -33.938 9.883 1 86.19 439 PRO B C 1
ATOM 8955 O O . PRO B 1 439 ? 22.297 -35.156 10.172 1 86.19 439 PRO B O 1
ATOM 8958 N N . PRO B 1 440 ? 23.031 -33.062 10.539 1 86.25 440 PRO B N 1
ATOM 8959 C CA . PRO B 1 440 ? 23.953 -33.5 11.594 1 86.25 440 PRO B CA 1
ATOM 8960 C C . PRO B 1 440 ? 23.219 -34.062 12.812 1 86.25 440 PRO B C 1
ATOM 8962 O O . PRO B 1 440 ? 22.016 -33.844 12.961 1 86.25 440 PRO B O 1
ATOM 8965 N N . CYS B 1 441 ? 24.094 -34.594 13.664 1 83.38 441 CYS B N 1
ATOM 8966 C CA . CYS B 1 441 ? 23.562 -35.156 14.922 1 83.38 441 CYS B CA 1
ATOM 8967 C C . CYS B 1 441 ? 23.062 -34.031 15.82 1 83.38 441 CYS B C 1
ATOM 8969 O O . CYS B 1 441 ? 23.672 -32.969 15.898 1 83.38 441 CYS B O 1
ATOM 8971 N N . GLY B 1 442 ? 21.875 -34.125 16.406 1 83.19 442 GLY B N 1
ATOM 8972 C CA . GLY B 1 442 ? 21.297 -33.125 17.281 1 83.19 442 GLY B CA 1
ATOM 8973 C C . GLY B 1 442 ? 20.219 -32.312 16.609 1 83.19 442 GLY B C 1
ATOM 8974 O O . GLY B 1 442 ? 19.469 -31.594 17.281 1 83.19 442 GLY B O 1
ATOM 8975 N N . GLN B 1 443 ? 20.188 -32.438 15.312 1 86.38 443 GLN B N 1
ATOM 8976 C CA . GLN B 1 443 ? 19.172 -31.688 14.586 1 86.38 443 GLN B CA 1
ATOM 8977 C C . GLN B 1 443 ? 18.047 -32.625 14.102 1 86.38 443 GLN B C 1
ATOM 8979 O O . GLN B 1 443 ? 17.375 -32.312 13.109 1 86.38 443 GLN B O 1
ATOM 8984 N N . GLU B 1 444 ? 17.891 -33.688 14.797 1 85.94 444 GLU B N 1
ATOM 8985 C CA . GLU B 1 444 ? 16.828 -34.625 14.453 1 85.94 444 GLU B CA 1
ATOM 8986 C C . GLU B 1 444 ? 15.461 -34.094 14.836 1 85.94 444 GLU B C 1
ATOM 8988 O O . GLU B 1 444 ? 15.312 -33.406 15.859 1 85.94 444 GLU B O 1
ATOM 8993 N N . HIS B 1 445 ? 14.594 -34.438 13.953 1 89.12 445 HIS B N 1
ATOM 8994 C CA . HIS B 1 445 ? 13.219 -34.062 14.266 1 89.12 445 HIS B CA 1
ATOM 8995 C C . HIS B 1 445 ? 12.617 -35 15.305 1 89.12 445 HIS B C 1
ATOM 8997 O O . HIS B 1 445 ? 12.844 -36.219 15.25 1 89.12 445 HIS B O 1
ATOM 9003 N N . PRO B 1 446 ? 11.883 -34.5 16.203 1 87.56 446 PRO B N 1
ATOM 9004 C CA . PRO B 1 446 ? 11.359 -35.344 17.281 1 87.56 446 PRO B CA 1
ATOM 9005 C C . PRO B 1 446 ? 10.32 -36.344 16.781 1 87.56 446 PRO B C 1
ATOM 9007 O O . PRO B 1 446 ? 10.164 -37.438 17.359 1 87.56 446 PRO B O 1
ATOM 9010 N N . LYS B 1 447 ? 9.688 -36.062 15.758 1 88.19 447 LYS B N 1
ATOM 9011 C CA . LYS B 1 447 ? 8.547 -36.875 15.336 1 88.19 447 LYS B CA 1
ATOM 9012 C C . LYS B 1 447 ? 8.891 -37.688 14.094 1 88.19 447 LYS B C 1
ATOM 9014 O O . LYS B 1 447 ? 8.336 -38.781 13.891 1 88.19 447 LYS B O 1
ATOM 9019 N N . PHE B 1 448 ? 9.797 -37.188 13.227 1 88 448 PHE B N 1
ATOM 9020 C CA . PHE B 1 448 ? 10.008 -37.812 11.93 1 88 448 PHE B CA 1
ATOM 9021 C C . PHE B 1 448 ? 11.422 -38.375 11.828 1 88 448 PHE B C 1
ATOM 9023 O O . PHE B 1 448 ? 12.375 -37.75 12.289 1 88 448 PHE B O 1
ATOM 9030 N N . ARG B 1 449 ? 11.508 -39.438 11.188 1 82.12 449 ARG B N 1
ATOM 9031 C CA . ARG B 1 449 ? 12.789 -40.125 11.031 1 82.12 449 ARG B CA 1
ATOM 9032 C C . ARG B 1 449 ? 13.703 -39.344 10.086 1 82.12 449 ARG B C 1
ATOM 9034 O O . ARG B 1 449 ? 13.242 -38.781 9.078 1 82.12 449 ARG B O 1
ATOM 9041 N N . LYS B 1 450 ? 14.914 -39.5 10.414 1 78.69 450 LYS B N 1
ATOM 9042 C CA . LYS B 1 450 ? 15.961 -38.812 9.656 1 78.69 450 LYS B CA 1
ATOM 9043 C C . LYS B 1 450 ? 15.969 -39.281 8.195 1 78.69 450 LYS B C 1
ATOM 9045 O O . LYS B 1 450 ? 16.234 -38.469 7.293 1 78.69 450 LYS B O 1
ATOM 9050 N N . SER B 1 451 ? 15.719 -40.469 7.945 1 72.19 451 SER B N 1
ATOM 9051 C CA . SER B 1 451 ? 15.758 -41.031 6.602 1 72.19 451 SER B CA 1
ATOM 9052 C C . SER B 1 451 ? 14.648 -40.469 5.727 1 72.19 451 SER B C 1
ATOM 9054 O O . SER B 1 451 ? 14.719 -40.531 4.5 1 72.19 451 SER B O 1
ATOM 9056 N N . ARG B 1 452 ? 13.805 -39.781 6.277 1 71.12 452 ARG B N 1
ATOM 9057 C CA . ARG B 1 452 ? 12.664 -39.25 5.551 1 71.12 452 ARG B CA 1
ATOM 9058 C C . ARG B 1 452 ? 12.82 -37.75 5.34 1 71.12 452 ARG B C 1
ATOM 9060 O O . ARG B 1 452 ? 11.906 -37.094 4.855 1 71.12 452 ARG B O 1
ATOM 9067 N N . LEU B 1 453 ? 14 -37.312 5.727 1 80.31 453 LEU B N 1
ATOM 9068 C CA . LEU B 1 453 ? 14.211 -35.875 5.668 1 80.31 453 LEU B CA 1
ATOM 9069 C C . LEU B 1 453 ? 15.516 -35.531 4.941 1 80.31 453 LEU B C 1
ATOM 9071 O O . LEU B 1 453 ? 16.438 -35 5.539 1 80.31 453 LEU B O 1
ATOM 9075 N N . PRO B 1 454 ? 15.477 -35.719 3.646 1 79.19 454 PRO B N 1
ATOM 9076 C CA . PRO B 1 454 ? 16.719 -35.438 2.926 1 79.19 454 PRO B CA 1
ATOM 9077 C C . PRO B 1 454 ? 16.969 -33.938 2.725 1 79.19 454 PRO B C 1
ATOM 9079 O O . PRO B 1 454 ? 16.016 -33.188 2.596 1 79.19 454 PRO B O 1
ATOM 9082 N N . LEU B 1 455 ? 18.234 -33.656 2.848 1 82.75 455 LEU B N 1
ATOM 9083 C CA . LEU B 1 455 ? 18.734 -32.344 2.467 1 82.75 455 LEU B CA 1
ATOM 9084 C C . LEU B 1 455 ? 19.5 -32.406 1.149 1 82.75 455 LEU B C 1
ATOM 9086 O O . LEU B 1 455 ? 20.547 -33.062 1.068 1 82.75 455 LEU B O 1
ATOM 9090 N N . THR B 1 456 ? 18.891 -31.734 0.049 1 84 456 THR B N 1
ATOM 9091 C CA . THR B 1 456 ? 19.531 -31.812 -1.264 1 84 456 THR B CA 1
ATOM 9092 C C . THR B 1 456 ? 19.875 -30.422 -1.788 1 84 456 THR B C 1
ATOM 9094 O O . THR B 1 456 ? 19.266 -29.438 -1.375 1 84 456 THR B O 1
ATOM 9097 N N . CYS B 1 457 ? 20.938 -30.391 -2.564 1 87.81 457 CYS B N 1
ATOM 9098 C CA . CYS B 1 457 ? 21.375 -29.141 -3.193 1 87.81 457 CYS B CA 1
ATOM 9099 C C . CYS B 1 457 ? 21.719 -29.359 -4.66 1 87.81 457 CYS B C 1
ATOM 9101 O O . CYS B 1 457 ? 22.266 -30.406 -5.023 1 87.81 457 CYS B O 1
ATOM 9103 N N . ARG B 1 458 ? 21.312 -28.422 -5.379 1 85.94 458 ARG B N 1
ATOM 9104 C CA . ARG B 1 458 ? 21.828 -28.375 -6.746 1 85.94 458 ARG B CA 1
ATOM 9105 C C . ARG B 1 458 ? 23.047 -27.453 -6.848 1 85.94 458 ARG B C 1
ATOM 9107 O O . ARG B 1 458 ? 22.969 -26.281 -6.469 1 85.94 458 ARG B O 1
ATOM 9114 N N . PHE B 1 459 ? 24.078 -28 -7.297 1 88.94 459 PHE B N 1
ATOM 9115 C CA . PHE B 1 459 ? 25.344 -27.297 -7.402 1 88.94 459 PHE B CA 1
ATOM 9116 C C . PHE B 1 459 ? 25.781 -27.172 -8.859 1 88.94 459 PHE B C 1
ATOM 9118 O O . PHE B 1 459 ? 25.875 -28.172 -9.562 1 88.94 459 PHE B O 1
ATOM 9125 N N . ALA B 1 460 ? 25.922 -25.969 -9.336 1 86.31 460 ALA B N 1
ATOM 9126 C CA . ALA B 1 460 ? 26.359 -25.703 -10.703 1 86.31 460 ALA B CA 1
ATOM 9127 C C . ALA B 1 460 ? 27.547 -24.75 -10.719 1 86.31 460 ALA B C 1
ATOM 9129 O O . ALA B 1 460 ? 27.625 -23.828 -9.914 1 86.31 460 ALA B O 1
ATOM 9130 N N . PHE B 1 461 ? 28.5 -25.031 -11.617 1 87.69 461 PHE B N 1
ATOM 9131 C CA . PHE B 1 461 ? 29.719 -24.234 -11.656 1 87.69 461 PHE B CA 1
ATOM 9132 C C . PHE B 1 461 ? 30.359 -24.281 -13.039 1 87.69 461 PHE B C 1
ATOM 9134 O O . PHE B 1 461 ? 30.094 -25.203 -13.812 1 87.69 461 PHE B O 1
ATOM 9141 N N . GLY B 1 462 ? 31.172 -23.219 -13.266 1 86.88 462 GLY B N 1
ATOM 9142 C CA . GLY B 1 462 ? 31.984 -23.219 -14.469 1 86.88 462 GLY B CA 1
ATOM 9143 C C . GLY B 1 462 ? 33.219 -24.109 -14.359 1 86.88 462 GLY B C 1
ATOM 9144 O O . GLY B 1 462 ? 33.812 -24.234 -13.281 1 86.88 462 GLY B O 1
ATOM 9145 N N . LYS B 1 463 ? 33.719 -24.703 -15.414 1 78.56 463 LYS B N 1
ATOM 9146 C CA . LYS B 1 463 ? 34.812 -25.672 -15.469 1 78.56 463 LYS B CA 1
ATOM 9147 C C . LYS B 1 463 ? 36.156 -25 -15.188 1 78.56 463 LYS B C 1
ATOM 9149 O O . LYS B 1 463 ? 37.125 -25.672 -14.805 1 78.56 463 LYS B O 1
ATOM 9154 N N . GLU B 1 464 ? 36.125 -23.828 -14.961 1 69.19 464 GLU B N 1
ATOM 9155 C CA . GLU B 1 464 ? 37.438 -23.234 -14.805 1 69.19 464 GLU B CA 1
ATOM 9156 C C . GLU B 1 464 ? 38.094 -23.656 -13.484 1 69.19 464 GLU B C 1
ATOM 9158 O O . GLU B 1 464 ? 37.406 -24.016 -12.539 1 69.19 464 GLU B O 1
ATOM 9163 N N . GLY B 1 465 ? 39.438 -24.031 -13.367 1 66.25 465 GLY B N 1
ATOM 9164 C CA . GLY B 1 465 ? 40.281 -24.703 -12.391 1 66.25 465 GLY B CA 1
ATOM 9165 C C . GLY B 1 465 ? 40.312 -23.984 -11.047 1 66.25 465 GLY B C 1
ATOM 9166 O O . GLY B 1 465 ? 40.75 -24.562 -10.047 1 66.25 465 GLY B O 1
ATOM 9167 N N . SER B 1 466 ? 40.031 -22.766 -10.789 1 79.38 466 SER B N 1
ATOM 9168 C CA . SER B 1 466 ? 40.094 -22.156 -9.461 1 79.38 466 SER B CA 1
ATOM 9169 C C . SER B 1 466 ? 38.75 -22.297 -8.727 1 79.38 466 SER B C 1
ATOM 9171 O O . SER B 1 466 ? 37.719 -22.516 -9.352 1 79.38 466 SER B O 1
ATOM 9173 N N . LEU B 1 467 ? 38.906 -22.438 -7.355 1 91.44 467 LEU B N 1
ATOM 9174 C CA . LEU B 1 467 ? 37.719 -22.5 -6.543 1 91.44 467 LEU B CA 1
ATOM 9175 C C . LEU B 1 467 ? 36.844 -21.25 -6.766 1 91.44 467 LEU B C 1
ATOM 9177 O O . LEU B 1 467 ? 37.25 -20.141 -6.434 1 91.44 467 LEU B O 1
ATOM 9181 N N . PRO B 1 468 ? 35.781 -21.391 -7.312 1 95.62 468 PRO B N 1
ATOM 9182 C CA . PRO B 1 468 ? 34.906 -20.234 -7.621 1 95.62 468 PRO B CA 1
ATOM 9183 C C . PRO B 1 468 ? 34.25 -19.641 -6.383 1 95.62 468 PRO B C 1
ATOM 9185 O O . PRO B 1 468 ? 34.094 -20.344 -5.375 1 95.62 468 PRO B O 1
ATOM 9188 N N . PRO B 1 469 ? 33.969 -18.312 -6.418 1 96.88 469 PRO B N 1
ATOM 9189 C CA . PRO B 1 469 ? 33.062 -17.797 -5.398 1 96.88 469 PRO B CA 1
ATOM 9190 C C . PRO B 1 469 ? 31.703 -18.5 -5.406 1 96.88 469 PRO B C 1
ATOM 9192 O O . PRO B 1 469 ? 31.25 -18.953 -6.457 1 96.88 469 PRO B O 1
ATOM 9195 N N . LEU B 1 470 ? 31.078 -18.594 -4.25 1 98.12 470 LEU B N 1
ATOM 9196 C CA . LEU B 1 470 ? 29.859 -19.359 -4.098 1 98.12 470 LEU B CA 1
ATOM 9197 C C . LEU B 1 470 ? 28.656 -18.453 -3.861 1 98.12 470 LEU B C 1
ATOM 9199 O O . LEU B 1 470 ? 28.703 -17.578 -2.992 1 98.12 470 LEU B O 1
ATOM 9203 N N . VAL B 1 471 ? 27.641 -18.562 -4.648 1 98.56 471 VAL B N 1
ATOM 9204 C CA . VAL B 1 471 ? 26.359 -17.922 -4.375 1 98.56 471 VAL B CA 1
ATOM 9205 C C . VAL B 1 471 ? 25.359 -18.969 -3.875 1 98.56 471 VAL B C 1
ATOM 9207 O O . VAL B 1 471 ? 25.047 -19.922 -4.586 1 98.56 471 VAL B O 1
ATOM 9210 N N . VAL B 1 472 ? 24.938 -18.828 -2.688 1 98.75 472 VAL B N 1
ATOM 9211 C CA . VAL B 1 472 ? 23.953 -19.703 -2.064 1 98.75 472 VAL B CA 1
ATOM 9212 C C . VAL B 1 472 ? 22.547 -19.141 -2.275 1 98.75 472 VAL B C 1
ATOM 9214 O O . VAL B 1 472 ? 22.297 -17.953 -2.027 1 98.75 472 VAL B O 1
ATOM 9217 N N . SER B 1 473 ? 21.625 -20 -2.701 1 98.38 473 SER B N 1
ATOM 9218 C CA . SER B 1 473 ? 20.25 -19.547 -2.953 1 98.38 473 SER B CA 1
ATOM 9219 C C . SER B 1 473 ? 19.234 -20.562 -2.451 1 98.38 473 SER B C 1
ATOM 9221 O O . SER B 1 473 ? 18.938 -21.547 -3.137 1 98.38 473 SER B O 1
ATOM 9223 N N . PRO B 1 474 ? 18.688 -20.391 -1.265 1 98.25 474 PRO B N 1
ATOM 9224 C CA . PRO B 1 474 ? 17.516 -21.156 -0.869 1 98.25 474 PRO B CA 1
ATOM 9225 C C . PRO B 1 474 ? 16.234 -20.703 -1.575 1 98.25 474 PRO B C 1
ATOM 9227 O O . PRO B 1 474 ? 16.109 -19.547 -1.945 1 98.25 474 PRO B O 1
ATOM 9230 N N . HIS B 1 475 ? 15.336 -21.609 -1.836 1 97.81 475 HIS B N 1
ATOM 9231 C CA . HIS B 1 475 ? 14.117 -21.25 -2.539 1 97.81 475 HIS B CA 1
ATOM 9232 C C . HIS B 1 475 ? 13.094 -20.641 -1.587 1 97.81 475 HIS B C 1
ATOM 9234 O O . HIS B 1 475 ? 13.234 -20.75 -0.366 1 97.81 475 HIS B O 1
ATOM 9240 N N . GLY B 1 476 ? 12.047 -20 -2.213 1 97.19 476 GLY B N 1
ATOM 9241 C CA . GLY B 1 476 ? 10.922 -19.5 -1.441 1 97.19 476 GLY B CA 1
ATOM 9242 C C . GLY B 1 476 ? 9.875 -20.562 -1.154 1 97.19 476 GLY B C 1
ATOM 9243 O O . GLY B 1 476 ? 10.133 -21.75 -1.322 1 97.19 476 GLY B O 1
ATOM 9244 N N . GLY B 1 477 ? 8.75 -20.172 -0.726 1 94.5 477 GLY B N 1
ATOM 9245 C CA . GLY B 1 477 ? 7.699 -21.094 -0.34 1 94.5 477 GLY B CA 1
ATOM 9246 C C . GLY B 1 477 ? 7.258 -20.938 1.102 1 94.5 477 GLY B C 1
ATOM 9247 O O . GLY B 1 477 ? 6.656 -19.922 1.46 1 94.5 477 GLY B O 1
ATOM 9248 N N . PRO B 1 478 ? 7.488 -21.859 1.939 1 96.44 478 PRO B N 1
ATOM 9249 C CA . PRO B 1 478 ? 8.68 -22.719 1.987 1 96.44 478 PRO B CA 1
ATOM 9250 C C . PRO B 1 478 ? 8.469 -24.062 1.303 1 96.44 478 PRO B C 1
ATOM 9252 O O . PRO B 1 478 ? 9.43 -24.797 1.08 1 96.44 478 PRO B O 1
ATOM 9255 N N . HIS B 1 479 ? 7.285 -24.359 1.032 1 97.25 479 HIS B N 1
ATOM 9256 C CA . HIS B 1 479 ? 7.023 -25.688 0.477 1 97.25 479 HIS B CA 1
ATOM 9257 C C . HIS B 1 479 ? 7.078 -25.672 -1.047 1 97.25 479 HIS B C 1
ATOM 9259 O O . HIS B 1 479 ? 6.047 -25.797 -1.712 1 97.25 479 HIS B O 1
ATOM 9265 N N . SER B 1 480 ? 8.242 -25.484 -1.485 1 96.62 480 SER B N 1
ATOM 9266 C CA . SER B 1 480 ? 8.641 -25.5 -2.889 1 96.62 480 SER B CA 1
ATOM 9267 C C . SER B 1 480 ? 9.898 -26.344 -3.1 1 96.62 480 SER B C 1
ATOM 9269 O O . SER B 1 480 ? 10.297 -27.109 -2.217 1 96.62 480 SER B O 1
ATOM 9271 N N . VAL B 1 481 ? 10.469 -26.266 -4.348 1 96 481 VAL B N 1
ATOM 9272 C CA . VAL B 1 481 ? 11.633 -27.109 -4.617 1 96 481 VAL B CA 1
ATOM 9273 C C . VAL B 1 481 ? 12.406 -26.547 -5.809 1 96 481 VAL B C 1
ATOM 9275 O O . VAL B 1 481 ? 11.82 -25.922 -6.699 1 96 481 VAL B O 1
ATOM 9278 N N . PHE B 1 482 ? 13.672 -26.641 -5.754 1 96.38 482 PHE B N 1
ATOM 9279 C CA . PHE B 1 482 ? 14.508 -26.5 -6.941 1 96.38 482 PHE B CA 1
ATOM 9280 C C . PHE B 1 482 ? 14.727 -27.844 -7.621 1 96.38 482 PHE B C 1
ATOM 9282 O O . PHE B 1 482 ? 15.352 -28.75 -7.047 1 96.38 482 PHE B O 1
ATOM 9289 N N . THR B 1 483 ? 14.195 -27.969 -8.773 1 93.31 483 THR B N 1
ATOM 9290 C CA . THR B 1 483 ? 14.422 -29.172 -9.562 1 93.31 483 THR B CA 1
ATOM 9291 C C . THR B 1 483 ? 15.594 -28.984 -10.516 1 93.31 483 THR B C 1
ATOM 9293 O O . THR B 1 483 ? 16.031 -27.844 -10.766 1 93.31 483 THR B O 1
ATOM 9296 N N . ALA B 1 484 ? 16.125 -30.109 -10.984 1 92.31 484 ALA B N 1
ATOM 9297 C CA . ALA B 1 484 ? 17.25 -30.062 -11.93 1 92.31 484 ALA B CA 1
ATOM 9298 C C . ALA B 1 484 ? 16.781 -29.594 -13.305 1 92.31 484 ALA B C 1
ATOM 9300 O O . ALA B 1 484 ? 16.719 -30.375 -14.25 1 92.31 484 ALA B O 1
ATOM 9301 N N . GLU B 1 485 ? 16.453 -28.375 -13.414 1 92.38 485 GLU B N 1
ATOM 9302 C CA . GLU B 1 485 ? 15.969 -27.781 -14.656 1 92.38 485 GLU B CA 1
ATOM 9303 C C . GLU B 1 485 ? 16.703 -26.484 -14.977 1 92.38 485 GLU B C 1
ATOM 9305 O O . GLU B 1 485 ? 17.484 -25.984 -14.156 1 92.38 485 GLU B O 1
ATOM 9310 N N . TRP B 1 486 ? 16.531 -26.031 -16.188 1 91.5 486 TRP B N 1
ATOM 9311 C CA . TRP B 1 486 ? 17.141 -24.797 -16.641 1 91.5 486 TRP B CA 1
ATOM 9312 C C . TRP B 1 486 ? 16.547 -23.594 -15.906 1 91.5 486 TRP B C 1
ATOM 9314 O O . TRP B 1 486 ? 15.328 -23.469 -15.781 1 91.5 486 TRP B O 1
ATOM 9324 N N . MET B 1 487 ? 17.438 -22.828 -15.312 1 92.88 487 MET B N 1
ATOM 9325 C CA . MET B 1 487 ? 17.062 -21.562 -14.68 1 92.88 487 MET B CA 1
ATOM 9326 C C . MET B 1 487 ? 18 -20.453 -15.125 1 92.88 487 MET B C 1
ATOM 9328 O O . MET B 1 487 ? 19.219 -20.562 -14.992 1 92.88 487 MET B O 1
ATOM 9332 N N . LEU B 1 488 ? 17.453 -19.391 -15.539 1 90.19 488 LEU B N 1
ATOM 9333 C CA . LEU B 1 488 ? 18.203 -18.312 -16.172 1 90.19 488 LEU B CA 1
ATOM 9334 C C . LEU B 1 488 ? 19.172 -17.672 -15.18 1 90.19 488 LEU B C 1
ATOM 9336 O O . LEU B 1 488 ? 20.359 -17.516 -15.484 1 90.19 488 LEU B O 1
ATOM 9340 N N . TYR B 1 489 ? 18.734 -17.297 -13.938 1 92.12 489 TYR B N 1
ATOM 9341 C CA . TYR B 1 489 ? 19.562 -16.547 -13 1 92.12 489 TYR B CA 1
ATOM 9342 C C . TYR B 1 489 ? 20.766 -17.359 -12.539 1 92.12 489 TYR B C 1
ATOM 9344 O O . TYR B 1 489 ? 21.906 -16.891 -12.617 1 92.12 489 TYR B O 1
ATOM 9352 N N . PRO B 1 490 ? 20.594 -18.609 -12.133 1 94.69 490 PRO B N 1
ATOM 9353 C CA . PRO B 1 490 ? 21.734 -19.438 -11.734 1 94.69 490 PRO B CA 1
ATOM 9354 C C . PRO B 1 490 ? 22.75 -19.625 -12.859 1 94.69 490 PRO B C 1
ATOM 9356 O O . PRO B 1 490 ? 23.953 -19.547 -12.625 1 94.69 490 PRO B O 1
ATOM 9359 N N . ILE B 1 491 ? 22.281 -19.797 -14.062 1 92.5 491 ILE B N 1
ATOM 9360 C CA . ILE B 1 491 ? 23.172 -20.031 -15.195 1 92.5 491 ILE B CA 1
ATOM 9361 C C . ILE B 1 491 ? 23.953 -18.75 -15.508 1 92.5 491 ILE B C 1
ATOM 9363 O O . ILE B 1 491 ? 25.141 -18.812 -15.828 1 92.5 491 ILE B O 1
ATOM 9367 N N . ALA B 1 492 ? 23.234 -17.656 -15.438 1 93.38 492 ALA B N 1
ATOM 9368 C CA . ALA B 1 492 ? 23.891 -16.375 -15.68 1 93.38 492 ALA B CA 1
ATOM 9369 C C . ALA B 1 492 ? 24.984 -16.125 -14.648 1 93.38 492 ALA B C 1
ATOM 9371 O O . ALA B 1 492 ? 26.062 -15.609 -14.992 1 93.38 492 ALA B O 1
ATOM 9372 N N . LEU B 1 493 ? 24.766 -16.453 -13.422 1 95.81 493 LEU B N 1
ATOM 9373 C CA . LEU B 1 493 ? 25.781 -16.281 -12.383 1 95.81 493 LEU B CA 1
ATOM 9374 C C . LEU B 1 493 ? 26.969 -17.219 -12.625 1 95.81 493 LEU B C 1
ATOM 9376 O O . LEU B 1 493 ? 28.109 -16.828 -12.414 1 95.81 493 LEU B O 1
ATOM 9380 N N . CYS B 1 494 ? 26.719 -18.438 -13.078 1 94.88 494 CYS B N 1
ATOM 9381 C CA . CYS B 1 494 ? 27.797 -19.359 -13.422 1 94.88 494 CYS B CA 1
ATOM 9382 C C . CYS B 1 494 ? 28.656 -18.797 -14.547 1 94.88 494 CYS B C 1
ATOM 9384 O O . CYS B 1 494 ? 29.891 -18.922 -14.508 1 94.88 494 CYS B O 1
ATOM 9386 N N . LYS B 1 495 ? 27.969 -18.188 -15.508 1 92.19 495 LYS B N 1
ATOM 9387 C CA . LYS B 1 495 ? 28.688 -17.609 -16.641 1 92.19 495 LYS B CA 1
ATOM 9388 C C . LYS B 1 495 ? 29.547 -16.438 -16.172 1 92.19 495 LYS B C 1
ATOM 9390 O O . LYS B 1 495 ? 30.562 -16.109 -16.812 1 92.19 495 LYS B O 1
ATOM 9395 N N . LEU B 1 496 ? 29.188 -15.844 -15.078 1 93.56 496 LEU B N 1
ATOM 9396 C CA . LEU B 1 496 ? 29.969 -14.742 -14.516 1 93.56 496 LEU B CA 1
ATOM 9397 C C . LEU B 1 496 ? 31.094 -15.266 -13.633 1 93.56 496 LEU B C 1
ATOM 9399 O O . LEU B 1 496 ? 31.859 -14.477 -13.062 1 93.56 496 LEU B O 1
ATOM 9403 N N . GLY B 1 497 ? 31.172 -16.594 -13.438 1 93.69 497 GLY B N 1
ATOM 9404 C CA . GLY B 1 497 ? 32.312 -17.188 -12.727 1 93.69 497 GLY B CA 1
ATOM 9405 C C . GLY B 1 497 ? 31.938 -17.672 -11.336 1 93.69 497 GLY B C 1
ATOM 9406 O O . GLY B 1 497 ? 32.781 -18.141 -10.594 1 93.69 497 GLY B O 1
ATOM 9407 N N . PHE B 1 498 ? 30.672 -17.641 -11.008 1 96.56 498 PHE B N 1
ATOM 9408 C CA . PHE B 1 498 ? 30.25 -18.109 -9.695 1 96.56 498 PHE B CA 1
ATOM 9409 C C . PHE B 1 498 ? 29.859 -19.578 -9.75 1 96.56 498 PHE B C 1
ATOM 9411 O O . PHE B 1 498 ? 29.484 -20.094 -10.797 1 96.56 498 PHE B O 1
ATOM 9418 N N . ALA B 1 499 ? 30.062 -20.25 -8.672 1 97 499 ALA B N 1
ATOM 9419 C CA . ALA B 1 499 ? 29.281 -21.469 -8.406 1 97 499 ALA B CA 1
ATOM 9420 C C . ALA B 1 499 ? 27.969 -21.141 -7.715 1 97 499 ALA B C 1
ATOM 9422 O O . ALA B 1 499 ? 27.891 -20.188 -6.934 1 97 499 ALA B O 1
ATOM 9423 N N . VAL B 1 500 ? 26.969 -21.875 -8.039 1 97.81 500 VAL B N 1
ATOM 9424 C CA . VAL B 1 500 ? 25.656 -21.594 -7.477 1 97.81 500 VAL B CA 1
ATOM 9425 C C . VAL B 1 500 ? 25.125 -22.828 -6.742 1 97.81 500 VAL B C 1
ATOM 9427 O O . VAL B 1 500 ? 25.094 -23.922 -7.305 1 97.81 500 VAL B O 1
ATOM 9430 N N . LEU B 1 501 ? 24.75 -22.656 -5.516 1 98.25 501 LEU B N 1
ATOM 9431 C CA . LEU B 1 501 ? 24.172 -23.688 -4.688 1 98.25 501 LEU B CA 1
ATOM 9432 C C . LEU B 1 501 ? 22.688 -23.406 -4.422 1 98.25 501 LEU B C 1
ATOM 9434 O O . LEU B 1 501 ? 22.359 -22.516 -3.652 1 98.25 501 LEU B O 1
ATOM 9438 N N . LEU B 1 502 ? 21.812 -24.172 -5.09 1 98.25 502 LEU B N 1
ATOM 9439 C CA . LEU B 1 502 ? 20.375 -24.109 -4.836 1 98.25 502 LEU B CA 1
ATOM 9440 C C . LEU B 1 502 ? 19.969 -25.141 -3.799 1 98.25 502 LEU B C 1
ATOM 9442 O O . LEU B 1 502 ? 20.062 -26.344 -4.043 1 98.25 502 LEU B O 1
ATOM 9446 N N . VAL B 1 503 ? 19.391 -24.688 -2.68 1 98.06 503 VAL B N 1
ATOM 9447 C CA . VAL B 1 503 ? 19.234 -25.578 -1.529 1 98.06 503 VAL B CA 1
ATOM 9448 C C . VAL B 1 503 ? 17.781 -25.984 -1.377 1 98.06 503 VAL B C 1
ATOM 9450 O O . VAL B 1 503 ? 16.891 -25.125 -1.328 1 98.06 503 VAL B O 1
ATOM 9453 N N . ASN B 1 504 ? 17.516 -27.25 -1.345 1 97.44 504 ASN B N 1
ATOM 9454 C CA . ASN B 1 504 ? 16.234 -27.828 -0.919 1 97.44 504 ASN B CA 1
ATOM 9455 C C . ASN B 1 504 ? 16.297 -28.266 0.54 1 97.44 504 ASN B C 1
ATOM 9457 O O . ASN B 1 504 ? 16.594 -29.438 0.83 1 97.44 504 ASN B O 1
ATOM 9461 N N . TYR B 1 505 ? 15.977 -27.344 1.405 1 97.5 505 TYR B N 1
ATOM 9462 C CA . TYR B 1 505 ? 15.992 -27.609 2.84 1 97.5 505 TYR B CA 1
ATOM 9463 C C . TYR B 1 505 ? 14.82 -28.5 3.244 1 97.5 505 TYR B C 1
ATOM 9465 O O . TYR B 1 505 ? 13.914 -28.734 2.447 1 97.5 505 TYR B O 1
ATOM 9473 N N . ARG B 1 506 ? 14.898 -29.188 4.555 1 95.31 506 ARG B N 1
ATOM 9474 C CA . ARG B 1 506 ? 13.773 -29.969 5.062 1 95.31 506 ARG B CA 1
ATOM 9475 C C . ARG B 1 506 ? 12.516 -29.125 5.164 1 95.31 506 ARG B C 1
ATOM 9477 O O . ARG B 1 506 ? 12.531 -28.062 5.785 1 95.31 506 ARG B O 1
ATOM 9484 N N . GLY B 1 507 ? 11.5 -29.484 4.523 1 96.69 507 GLY B N 1
ATOM 9485 C CA . GLY B 1 507 ? 10.281 -28.719 4.316 1 96.69 507 GLY B CA 1
ATOM 9486 C C . GLY B 1 507 ? 9.945 -28.5 2.852 1 96.69 507 GLY B C 1
ATOM 9487 O O . GLY B 1 507 ? 8.828 -28.109 2.514 1 96.69 507 GLY B O 1
ATOM 9488 N N . SER B 1 508 ? 10.914 -28.828 1.936 1 97.06 508 SER B N 1
ATOM 9489 C CA . SER B 1 508 ? 10.734 -28.688 0.495 1 97.06 508 SER B CA 1
ATOM 9490 C C . SER B 1 508 ? 9.805 -29.766 -0.056 1 97.06 508 SER B C 1
ATOM 9492 O O . SER B 1 508 ? 9.641 -30.828 0.552 1 97.06 508 SER B O 1
ATOM 9494 N N . SER B 1 509 ? 9.188 -29.516 -1.096 1 94.75 509 SER B N 1
ATOM 9495 C CA . SER B 1 509 ? 8.289 -30.484 -1.719 1 94.75 509 SER B CA 1
ATOM 9496 C C . SER B 1 509 ? 9.062 -31.484 -2.568 1 94.75 509 SER B C 1
ATOM 9498 O O . SER B 1 509 ? 10.203 -31.234 -2.967 1 94.75 509 SER B O 1
ATOM 9500 N N . GLY B 1 510 ? 8.492 -32.625 -2.787 1 89.94 510 GLY B N 1
ATOM 9501 C CA . GLY B 1 510 ? 9.117 -33.625 -3.623 1 89.94 510 GLY B CA 1
ATOM 9502 C C . GLY B 1 510 ? 9.945 -34.625 -2.834 1 89.94 510 GLY B C 1
ATOM 9503 O O . GLY B 1 510 ? 10.68 -35.438 -3.414 1 89.94 510 GLY B O 1
ATOM 9504 N N . PHE B 1 511 ? 9.852 -34.562 -1.48 1 90.94 511 PHE B N 1
ATOM 9505 C CA . PHE B 1 511 ? 10.664 -35.438 -0.637 1 90.94 511 PHE B CA 1
ATOM 9506 C C . PHE B 1 511 ? 9.797 -36.156 0.387 1 90.94 511 PHE B C 1
ATOM 9508 O O . PHE B 1 511 ? 10.289 -36.625 1.423 1 90.94 511 PHE B O 1
ATOM 9515 N N . GLY B 1 512 ? 8.492 -36.219 0.141 1 87.62 512 GLY B N 1
ATOM 9516 C CA . GLY B 1 512 ? 7.57 -36.875 1.042 1 87.62 512 GLY B CA 1
ATOM 9517 C C . GLY B 1 512 ? 6.781 -35.938 1.914 1 87.62 512 GLY B C 1
ATOM 9518 O O . GLY B 1 512 ? 7.23 -34.812 2.191 1 87.62 512 GLY B O 1
ATOM 9519 N N . GLN B 1 513 ? 5.605 -36.406 2.43 1 90.44 513 GLN B N 1
ATOM 9520 C CA . GLN B 1 513 ? 4.703 -35.562 3.211 1 90.44 513 GLN B CA 1
ATOM 9521 C C . GLN B 1 513 ? 5.289 -35.25 4.586 1 90.44 513 GLN B C 1
ATOM 9523 O O . GLN B 1 513 ? 5.07 -34.188 5.137 1 90.44 513 GLN B O 1
ATOM 9528 N N . ASP B 1 514 ? 6.016 -36.219 5.168 1 91.62 514 ASP B N 1
ATOM 9529 C CA . ASP B 1 514 ? 6.672 -35.969 6.449 1 91.62 514 ASP B CA 1
ATOM 9530 C C . ASP B 1 514 ? 7.656 -34.812 6.367 1 91.62 514 ASP B C 1
ATOM 9532 O O . ASP B 1 514 ? 7.797 -34.062 7.32 1 91.62 514 ASP B O 1
ATOM 9536 N N . ASN B 1 515 ? 8.344 -34.781 5.266 1 92.88 515 ASN B N 1
ATOM 9537 C CA . ASN B 1 515 ? 9.289 -33.688 5.066 1 92.88 515 ASN B CA 1
ATOM 9538 C C . ASN B 1 515 ? 8.602 -32.312 5.129 1 92.88 515 ASN B C 1
ATOM 9540 O O . ASN B 1 515 ? 9.117 -31.391 5.742 1 92.88 515 ASN B O 1
ATOM 9544 N N . ILE B 1 516 ? 7.449 -32.25 4.527 1 94.75 516 ILE B N 1
ATOM 9545 C CA . ILE B 1 516 ? 6.68 -31 4.527 1 94.75 516 ILE B CA 1
ATOM 9546 C C . ILE B 1 516 ? 6.305 -30.625 5.961 1 94.75 516 ILE B C 1
ATOM 9548 O O . ILE B 1 516 ? 6.551 -29.5 6.398 1 94.75 516 ILE B O 1
ATOM 9552 N N . TYR B 1 517 ? 5.777 -31.547 6.754 1 94.88 517 TYR B N 1
ATOM 9553 C CA . TYR B 1 517 ? 5.254 -31.281 8.094 1 94.88 517 TYR B CA 1
ATOM 9554 C C . TYR B 1 517 ? 6.383 -31.062 9.086 1 94.88 517 TYR B C 1
ATOM 9556 O O . TYR B 1 517 ? 6.172 -30.484 10.164 1 94.88 517 TYR B O 1
ATOM 9564 N N . SER B 1 518 ? 7.559 -31.5 8.727 1 95.75 518 SER B N 1
ATOM 9565 C CA . SER B 1 518 ? 8.695 -31.359 9.633 1 95.75 518 SER B CA 1
ATOM 9566 C C . SER B 1 518 ? 9.031 -29.891 9.867 1 95.75 518 SER B C 1
ATOM 9568 O O . SER B 1 518 ? 9.625 -29.547 10.883 1 95.75 518 SER B O 1
ATOM 9570 N N . LEU B 1 519 ? 8.648 -29.031 8.953 1 97.62 519 LEU B N 1
ATOM 9571 C CA . LEU B 1 519 ? 9.078 -27.625 9.016 1 97.62 519 LEU B CA 1
ATOM 9572 C C . LEU B 1 519 ? 8.07 -26.781 9.789 1 97.62 519 LEU B C 1
ATOM 9574 O O . LEU B 1 519 ? 8.422 -25.734 10.328 1 97.62 519 LEU B O 1
ATOM 9578 N N . LEU B 1 520 ? 6.777 -27.203 9.883 1 97.44 520 LEU B N 1
ATOM 9579 C CA . LEU B 1 520 ? 5.75 -26.406 10.547 1 97.44 520 LEU B CA 1
ATOM 9580 C C . LEU B 1 520 ? 6.125 -26.141 12 1 97.44 520 LEU B C 1
ATOM 9582 O O . LEU B 1 520 ? 6.383 -27.078 12.758 1 97.44 520 LEU B O 1
ATOM 9586 N N . GLY B 1 521 ? 6.199 -24.844 12.305 1 97.62 521 GLY B N 1
ATOM 9587 C CA . GLY B 1 521 ? 6.562 -24.453 13.656 1 97.62 521 GLY B CA 1
ATOM 9588 C C . GLY B 1 521 ? 8.062 -24.359 13.867 1 97.62 521 GLY B C 1
ATOM 9589 O O . GLY B 1 521 ? 8.523 -24.016 14.961 1 97.62 521 GLY B O 1
ATOM 9590 N N . ARG B 1 522 ? 8.812 -24.609 12.758 1 97.75 522 ARG B N 1
ATOM 9591 C CA . ARG B 1 522 ? 10.258 -24.672 12.953 1 97.75 522 ARG B CA 1
ATOM 9592 C C . ARG B 1 522 ? 10.984 -23.797 11.938 1 97.75 522 ARG B C 1
ATOM 9594 O O . ARG B 1 522 ? 12.203 -23.906 11.773 1 97.75 522 ARG B O 1
ATOM 9601 N N . ILE B 1 523 ? 10.258 -22.984 11.219 1 98.5 523 ILE B N 1
ATOM 9602 C CA . ILE B 1 523 ? 10.914 -22.062 10.305 1 98.5 523 ILE B CA 1
ATOM 9603 C C . ILE B 1 523 ? 11.836 -21.141 11.094 1 98.5 523 ILE B C 1
ATOM 9605 O O . ILE B 1 523 ? 11.594 -20.859 12.266 1 98.5 523 ILE B O 1
ATOM 9609 N N . GLY B 1 524 ? 12.875 -20.609 10.445 1 98.44 524 GLY B N 1
ATOM 9610 C CA . GLY B 1 524 ? 13.828 -19.734 11.094 1 98.44 524 GLY B CA 1
ATOM 9611 C C . GLY B 1 524 ? 14.875 -20.484 11.898 1 98.44 524 GLY B C 1
ATOM 9612 O O . GLY B 1 524 ? 15.828 -19.875 12.398 1 98.44 524 GLY B O 1
ATOM 9613 N N . SER B 1 525 ? 14.688 -21.781 12.055 1 97.88 525 SER B N 1
ATOM 9614 C CA . SER B 1 525 ? 15.641 -22.609 12.766 1 97.88 525 SER B CA 1
ATOM 9615 C C . SER B 1 525 ? 16.047 -23.828 11.938 1 97.88 525 SER B C 1
ATOM 9617 O O . SER B 1 525 ? 17.141 -23.859 11.375 1 97.88 525 SER B O 1
ATOM 9619 N N . GLN B 1 526 ? 15.102 -24.766 11.672 1 96.81 526 GLN B N 1
ATOM 9620 C CA . GLN B 1 526 ? 15.391 -25.984 10.906 1 96.81 526 GLN B CA 1
ATOM 9621 C C . GLN B 1 526 ? 15.891 -25.641 9.508 1 96.81 526 GLN B C 1
ATOM 9623 O O . GLN B 1 526 ? 16.938 -26.141 9.07 1 96.81 526 GLN B O 1
ATOM 9628 N N . ASP B 1 527 ? 15.141 -24.859 8.852 1 98.06 527 ASP B N 1
ATOM 9629 C CA . ASP B 1 527 ? 15.469 -24.5 7.477 1 98.06 527 ASP B CA 1
ATOM 9630 C C . ASP B 1 527 ? 16.75 -23.672 7.414 1 98.06 527 ASP B C 1
ATOM 9632 O O . ASP B 1 527 ? 17.578 -23.875 6.527 1 98.06 527 ASP B O 1
ATOM 9636 N N . VAL B 1 528 ? 16.984 -22.75 8.352 1 98.5 528 VAL B N 1
ATOM 9637 C CA . VAL B 1 528 ? 18.203 -21.953 8.391 1 98.5 528 VAL B CA 1
ATOM 9638 C C . VAL B 1 528 ? 19.406 -22.844 8.617 1 98.5 528 VAL B C 1
ATOM 9640 O O . VAL B 1 528 ? 20.422 -22.734 7.91 1 98.5 528 VAL B O 1
ATOM 9643 N N . LYS B 1 529 ? 19.359 -23.75 9.594 1 97.75 529 LYS B N 1
ATOM 9644 C CA . LYS B 1 529 ? 20.438 -24.672 9.898 1 97.75 529 LYS B CA 1
ATOM 9645 C C . LYS B 1 529 ? 20.734 -25.594 8.711 1 97.75 529 LYS B C 1
ATOM 9647 O O . LYS B 1 529 ? 21.891 -25.938 8.445 1 97.75 529 LYS B O 1
ATOM 9652 N N . ASP B 1 530 ? 19.656 -25.984 8.039 1 97.5 530 ASP B N 1
ATOM 9653 C CA . ASP B 1 530 ? 19.828 -26.844 6.863 1 97.5 530 ASP B CA 1
ATOM 9654 C C . ASP B 1 530 ? 20.641 -26.125 5.781 1 97.5 530 ASP B C 1
ATOM 9656 O O . ASP B 1 530 ? 21.547 -26.734 5.188 1 97.5 530 ASP B O 1
ATOM 9660 N N . VAL B 1 531 ? 20.312 -24.844 5.465 1 98.31 531 VAL B N 1
ATOM 9661 C CA . VAL B 1 531 ? 21.031 -24.109 4.43 1 98.31 531 VAL B CA 1
ATOM 9662 C C . VAL B 1 531 ? 22.484 -23.891 4.848 1 98.31 531 VAL B C 1
ATOM 9664 O O . VAL B 1 531 ? 23.406 -24.125 4.059 1 98.31 531 VAL B O 1
ATOM 9667 N N . GLN B 1 532 ? 22.688 -23.469 6.105 1 98.12 532 GLN B N 1
ATOM 9668 C CA . GLN B 1 532 ? 24.031 -23.234 6.594 1 98.12 532 GLN B CA 1
ATOM 9669 C C . GLN B 1 532 ? 24.875 -24.5 6.539 1 98.12 532 GLN B C 1
ATOM 9671 O O . GLN B 1 532 ? 26.031 -24.469 6.121 1 98.12 532 GLN B O 1
ATOM 9676 N N . TYR B 1 533 ? 24.281 -25.594 6.977 1 97 533 TYR B N 1
ATOM 9677 C CA . TYR B 1 533 ? 24.984 -26.875 6.957 1 97 533 TYR B CA 1
ATOM 9678 C C . TYR B 1 533 ? 25.359 -27.266 5.531 1 97 533 TYR B C 1
ATOM 9680 O O . TYR B 1 533 ? 26.484 -27.734 5.293 1 97 533 TYR B O 1
ATOM 9688 N N . SER B 1 534 ? 24.469 -27.094 4.598 1 97.12 534 SER B N 1
ATOM 9689 C CA . SER B 1 534 ? 24.734 -27.422 3.199 1 97.12 534 SER B CA 1
ATOM 9690 C C . SER B 1 534 ? 25.922 -26.625 2.668 1 97.12 534 SER B C 1
ATOM 9692 O O . SER B 1 534 ? 26.766 -27.156 1.958 1 97.12 534 SER B O 1
ATOM 9694 N N . VAL B 1 535 ? 25.953 -25.359 2.979 1 98 535 VAL B N 1
ATOM 9695 C CA . VAL B 1 535 ? 27.031 -24.484 2.545 1 98 535 VAL B CA 1
ATOM 9696 C C . VAL B 1 535 ? 28.359 -24.984 3.141 1 98 535 VAL B C 1
ATOM 9698 O O . VAL B 1 535 ? 29.359 -25.094 2.434 1 98 535 VAL B O 1
ATOM 9701 N N . GLU B 1 536 ? 28.359 -25.281 4.402 1 97.38 536 GLU B N 1
ATOM 9702 C CA . GLU B 1 536 ? 29.562 -25.75 5.082 1 97.38 536 GLU B CA 1
ATOM 9703 C C . GLU B 1 536 ? 30.062 -27.062 4.477 1 97.38 536 GLU B C 1
ATOM 9705 O O . GLU B 1 536 ? 31.266 -27.25 4.332 1 97.38 536 GLU B O 1
ATOM 9710 N N . GLN B 1 537 ? 29.156 -27.938 4.145 1 96.44 537 GLN B N 1
ATOM 9711 C CA . GLN B 1 537 ? 29.531 -29.203 3.537 1 96.44 537 GLN B CA 1
ATOM 9712 C C . GLN B 1 537 ? 30.188 -28.984 2.172 1 96.44 537 GLN B C 1
ATOM 9714 O O . GLN B 1 537 ? 31.188 -29.625 1.846 1 96.44 537 GLN B O 1
ATOM 9719 N N . VAL B 1 538 ? 29.609 -28.125 1.366 1 96.56 538 VAL B N 1
ATOM 9720 C CA . VAL B 1 538 ? 30.141 -27.828 0.039 1 96.56 538 VAL B CA 1
ATOM 9721 C C . VAL B 1 538 ? 31.531 -27.234 0.159 1 96.56 538 VAL B C 1
ATOM 9723 O O . VAL B 1 538 ? 32.406 -27.547 -0.642 1 96.56 538 VAL B O 1
ATOM 9726 N N . LEU B 1 539 ? 31.719 -26.391 1.135 1 96.81 539 LEU B N 1
ATOM 9727 C CA . LEU B 1 539 ? 33.031 -25.781 1.36 1 96.81 539 LEU B CA 1
ATOM 9728 C C . LEU B 1 539 ? 34.031 -26.828 1.858 1 96.81 539 LEU B C 1
ATOM 9730 O O . LEU B 1 539 ? 35.188 -26.812 1.467 1 96.81 539 LEU B O 1
ATOM 9734 N N . LYS B 1 540 ? 33.594 -27.719 2.709 1 96.31 540 LYS B N 1
ATOM 9735 C CA . LYS B 1 540 ? 34.438 -28.797 3.201 1 96.31 540 LYS B CA 1
ATOM 9736 C C . LYS B 1 540 ? 34.875 -29.719 2.061 1 96.31 540 LYS B C 1
ATOM 9738 O O . LYS B 1 540 ? 36 -30.234 2.082 1 96.31 540 LYS B O 1
ATOM 9743 N N . MET B 1 541 ? 34.062 -29.844 1.056 1 94.69 541 MET B N 1
ATOM 9744 C CA . MET B 1 541 ? 34.375 -30.656 -0.114 1 94.69 541 MET B CA 1
ATOM 9745 C C . MET B 1 541 ? 35.281 -29.906 -1.087 1 94.69 541 MET B C 1
ATOM 9747 O O . MET B 1 541 ? 35.656 -30.438 -2.137 1 94.69 541 MET B O 1
ATOM 9751 N N . LYS B 1 542 ? 35.656 -28.656 -0.811 1 94.44 542 LYS B N 1
ATOM 9752 C CA . LYS B 1 542 ? 36.531 -27.812 -1.604 1 94.44 542 LYS B CA 1
ATOM 9753 C C . LYS B 1 542 ? 35.938 -27.578 -3.004 1 94.44 542 LYS B C 1
ATOM 9755 O O . LYS B 1 542 ? 36.688 -27.672 -3.996 1 94.44 542 LYS B O 1
ATOM 9760 N N . LEU B 1 543 ? 34.688 -27.312 -2.953 1 94.06 543 LEU B N 1
ATOM 9761 C CA . LEU B 1 543 ? 34 -27.078 -4.23 1 94.06 543 LEU B CA 1
ATOM 9762 C C . LEU B 1 543 ? 33.938 -25.578 -4.523 1 94.06 543 LEU B C 1
ATOM 9764 O O . LEU B 1 543 ? 33.688 -25.188 -5.664 1 94.06 543 LEU B O 1
ATOM 9768 N N . ALA B 1 544 ? 34.125 -24.781 -3.545 1 95.81 544 ALA B N 1
ATOM 9769 C CA . ALA B 1 544 ? 34.031 -23.344 -3.695 1 95.81 544 ALA B CA 1
ATOM 9770 C C . ALA B 1 544 ? 35 -22.625 -2.727 1 95.81 544 ALA B C 1
ATOM 9772 O O . ALA B 1 544 ? 35.531 -23.266 -1.815 1 95.81 544 ALA B O 1
ATOM 9773 N N . ASP B 1 545 ? 35.219 -21.344 -2.957 1 95.56 545 ASP B N 1
ATOM 9774 C CA . ASP B 1 545 ? 36.125 -20.531 -2.135 1 95.56 545 ASP B CA 1
ATOM 9775 C C . ASP B 1 545 ? 35.438 -20.125 -0.831 1 95.56 545 ASP B C 1
ATOM 9777 O O . ASP B 1 545 ? 34.469 -19.359 -0.845 1 95.56 545 ASP B O 1
ATOM 9781 N N . PRO B 1 546 ? 35.906 -20.547 0.283 1 96.19 546 PRO B N 1
ATOM 9782 C CA . PRO B 1 546 ? 35.281 -20.25 1.561 1 96.19 546 PRO B CA 1
ATOM 9783 C C . PRO B 1 546 ? 35.344 -18.766 1.918 1 96.19 546 PRO B C 1
ATOM 9785 O O . PRO B 1 546 ? 34.562 -18.297 2.773 1 96.19 546 PRO B O 1
ATOM 9788 N N . SER B 1 547 ? 36.156 -17.969 1.309 1 96.12 547 SER B N 1
ATOM 9789 C CA . SER B 1 547 ? 36.312 -16.562 1.617 1 96.12 547 SER B CA 1
ATOM 9790 C C . SER B 1 547 ? 35.375 -15.711 0.76 1 96.12 547 SER B C 1
ATOM 9792 O O . SER B 1 547 ? 35.25 -14.5 0.98 1 96.12 547 SER B O 1
ATOM 9794 N N . LYS B 1 548 ? 34.719 -16.312 -0.172 1 97.38 548 LYS B N 1
ATOM 9795 C CA . LYS B 1 548 ? 33.844 -15.602 -1.089 1 97.38 548 LYS B CA 1
ATOM 9796 C C . LYS B 1 548 ? 32.469 -16.281 -1.183 1 97.38 548 LYS B C 1
ATOM 9798 O O . LYS B 1 548 ? 32.094 -16.781 -2.244 1 97.38 548 LYS B O 1
ATOM 9803 N N . VAL B 1 549 ? 31.734 -16.203 -0.128 1 98.56 549 VAL B N 1
ATOM 9804 C CA . VAL B 1 549 ? 30.406 -16.797 -0.076 1 98.56 549 VAL B CA 1
ATOM 9805 C C . VAL B 1 549 ? 29.344 -15.711 -0.035 1 98.56 549 VAL B C 1
ATOM 9807 O O . VAL B 1 549 ? 29.406 -14.812 0.806 1 98.56 549 VAL B O 1
ATOM 9810 N N . PHE B 1 550 ? 28.438 -15.742 -0.945 1 98.75 550 PHE B N 1
ATOM 9811 C CA . PHE B 1 550 ? 27.328 -14.797 -1.065 1 98.75 550 PHE B CA 1
ATOM 9812 C C . PHE B 1 550 ? 26 -15.516 -0.91 1 98.75 550 PHE B C 1
ATOM 9814 O O . PHE B 1 550 ? 25.922 -16.734 -1.085 1 98.75 550 PHE B O 1
ATOM 9821 N N . VAL B 1 551 ? 24.984 -14.828 -0.503 1 98.81 551 VAL B N 1
ATOM 9822 C CA . VAL B 1 551 ? 23.672 -15.453 -0.344 1 98.81 551 VAL B CA 1
ATOM 9823 C C . VAL B 1 551 ? 22.594 -14.562 -0.957 1 98.81 551 VAL B C 1
ATOM 9825 O O . VAL B 1 551 ? 22.672 -13.336 -0.873 1 98.81 551 VAL B O 1
ATOM 9828 N N . THR B 1 552 ? 21.688 -15.125 -1.646 1 98.69 552 THR B N 1
ATOM 9829 C CA . THR B 1 552 ? 20.531 -14.438 -2.225 1 98.69 552 THR B CA 1
ATOM 9830 C C . THR B 1 552 ? 19.281 -15.297 -2.115 1 98.69 552 THR B C 1
ATOM 9832 O O . THR B 1 552 ? 19.375 -16.516 -1.948 1 98.69 552 THR B O 1
ATOM 9835 N N . GLY B 1 553 ? 18.141 -14.688 -2.105 1 98.06 553 GLY B N 1
ATOM 9836 C CA . GLY B 1 553 ? 16.859 -15.383 -2.041 1 98.06 553 GLY B CA 1
ATOM 9837 C C . GLY B 1 553 ? 15.672 -14.438 -2.029 1 98.06 553 GLY B C 1
ATOM 9838 O O . GLY B 1 553 ? 15.805 -13.266 -1.684 1 98.06 553 GLY B O 1
ATOM 9839 N N . GLY B 1 554 ? 14.547 -14.914 -2.426 1 98.06 554 GLY B N 1
ATOM 9840 C CA . GLY B 1 554 ? 13.32 -14.141 -2.441 1 98.06 554 GLY B CA 1
ATOM 9841 C C . GLY B 1 554 ? 12.211 -14.75 -1.599 1 98.06 554 GLY B C 1
ATOM 9842 O O . GLY B 1 554 ? 12.188 -15.969 -1.383 1 98.06 554 GLY B O 1
ATOM 9843 N N . SER B 1 555 ? 11.227 -13.906 -1.153 1 98.25 555 SER B N 1
ATOM 9844 C CA . SER B 1 555 ? 10.094 -14.383 -0.366 1 98.25 555 SER B CA 1
ATOM 9845 C C . SER B 1 555 ? 10.562 -15.156 0.865 1 98.25 555 SER B C 1
ATOM 9847 O O . SER B 1 555 ? 11.344 -14.641 1.666 1 98.25 555 SER B O 1
ATOM 9849 N N . HIS B 1 556 ? 10.289 -16.453 0.987 1 98.69 556 HIS B N 1
ATOM 9850 C CA . HIS B 1 556 ? 10.82 -17.266 2.074 1 98.69 556 HIS B CA 1
ATOM 9851 C C . HIS B 1 556 ? 12.328 -17.469 1.918 1 98.69 556 HIS B C 1
ATOM 9853 O O . HIS B 1 556 ? 13.039 -17.609 2.912 1 98.69 556 HIS B O 1
ATOM 9859 N N . GLY B 1 557 ? 12.836 -17.578 0.643 1 98.69 557 GLY B N 1
ATOM 9860 C CA . GLY B 1 557 ? 14.273 -17.578 0.441 1 98.69 557 GLY B CA 1
ATOM 9861 C C . GLY B 1 557 ? 14.961 -16.344 0.989 1 98.69 557 GLY B C 1
ATOM 9862 O O . GLY B 1 557 ? 16.078 -16.406 1.486 1 98.69 557 GLY B O 1
ATOM 9863 N N . GLY B 1 558 ? 14.258 -15.172 0.81 1 98.75 558 GLY B N 1
ATOM 9864 C CA . GLY B 1 558 ? 14.75 -13.953 1.435 1 98.75 558 GLY B CA 1
ATOM 9865 C C . GLY B 1 558 ? 14.68 -13.992 2.949 1 98.75 558 GLY B C 1
ATOM 9866 O O . GLY B 1 558 ? 15.547 -13.43 3.629 1 98.75 558 GLY B O 1
ATOM 9867 N N . PHE B 1 559 ? 13.648 -14.656 3.486 1 98.81 559 PHE B N 1
ATOM 9868 C CA . PHE B 1 559 ? 13.531 -14.945 4.914 1 98.81 559 PHE B CA 1
ATOM 9869 C C . PHE B 1 559 ? 14.758 -15.711 5.41 1 98.81 559 PHE B C 1
ATOM 9871 O O . PHE B 1 559 ? 15.383 -15.32 6.398 1 98.81 559 PHE B O 1
ATOM 9878 N N . LEU B 1 560 ? 15.156 -16.688 4.672 1 98.94 560 LEU B N 1
ATOM 9879 C CA . LEU B 1 560 ? 16.312 -17.516 5.039 1 98.94 560 LEU B CA 1
ATOM 9880 C C . LEU B 1 560 ? 17.609 -16.734 4.887 1 98.94 560 LEU B C 1
ATOM 9882 O O . LEU B 1 560 ? 18.484 -16.797 5.754 1 98.94 560 LEU B O 1
ATOM 9886 N N . ALA B 1 561 ? 17.734 -16.016 3.771 1 98.88 561 ALA B N 1
ATOM 9887 C CA . ALA B 1 561 ? 18.938 -15.211 3.566 1 98.88 561 ALA B CA 1
ATOM 9888 C C . ALA B 1 561 ? 19.109 -14.203 4.699 1 98.88 561 ALA B C 1
ATOM 9890 O O . ALA B 1 561 ? 20.234 -14.008 5.191 1 98.88 561 ALA B O 1
ATOM 9891 N N . SER B 1 562 ? 18.016 -13.602 5.113 1 98.88 562 SER B N 1
ATOM 9892 C CA . SER B 1 562 ? 18.062 -12.625 6.195 1 98.88 562 SER B CA 1
ATOM 9893 C C . SER B 1 562 ? 18.406 -13.281 7.523 1 98.88 562 SER B C 1
ATOM 9895 O O . SER B 1 562 ? 19.156 -12.719 8.328 1 98.88 562 SER B O 1
ATOM 9897 N N . HIS B 1 563 ? 17.875 -14.438 7.777 1 98.88 563 HIS B N 1
ATOM 9898 C CA . HIS B 1 563 ? 18.266 -15.203 8.961 1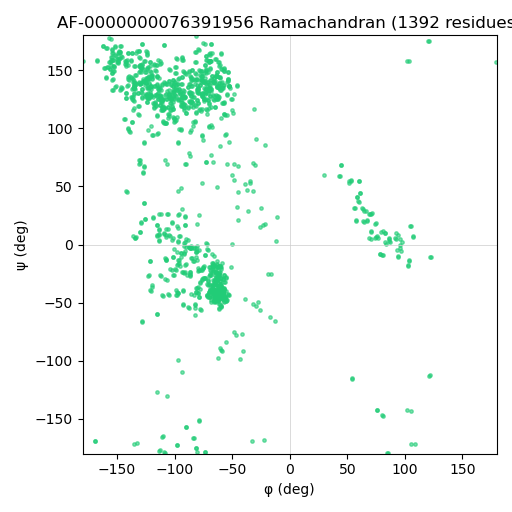 98.88 563 HIS B CA 1
ATOM 9899 C C . HIS B 1 563 ? 19.75 -15.555 8.93 1 98.88 563 HIS B C 1
ATOM 9901 O O . HIS B 1 563 ? 20.438 -15.461 9.953 1 98.88 563 HIS B O 1
ATOM 9907 N N . LEU B 1 564 ? 20.234 -15.992 7.781 1 98.88 564 LEU B N 1
ATOM 9908 C CA . LEU B 1 564 ? 21.609 -16.453 7.664 1 98.88 564 LEU B CA 1
ATOM 9909 C C . LEU B 1 564 ? 22.594 -15.336 8.016 1 98.88 564 LEU B C 1
ATOM 9911 O O . LEU B 1 564 ? 23.516 -15.547 8.797 1 98.88 564 LEU B O 1
ATOM 9915 N N . VAL B 1 565 ? 22.375 -14.148 7.512 1 98.75 565 VAL B N 1
ATOM 9916 C CA . VAL B 1 565 ? 23.312 -13.07 7.781 1 98.75 565 VAL B CA 1
ATOM 9917 C C . VAL B 1 565 ? 23.109 -12.539 9.195 1 98.75 565 VAL B C 1
ATOM 9919 O O . VAL B 1 565 ? 24 -11.93 9.781 1 98.75 565 VAL B O 1
ATOM 9922 N N . GLY B 1 566 ? 21.938 -12.75 9.773 1 98.62 566 GLY B N 1
ATOM 9923 C CA . GLY B 1 566 ? 21.688 -12.375 11.148 1 98.62 566 GLY B CA 1
ATOM 9924 C C . GLY B 1 566 ? 22.234 -13.367 12.156 1 98.62 566 GLY B C 1
ATOM 9925 O O . GLY B 1 566 ? 22.844 -12.969 13.156 1 98.62 566 GLY B O 1
ATOM 9926 N N . GLN B 1 567 ? 22.078 -14.617 11.875 1 98.62 567 GLN B N 1
ATOM 9927 C CA . GLN B 1 567 ? 22.469 -15.672 12.797 1 98.62 567 GLN B CA 1
ATOM 9928 C C . GLN B 1 567 ? 23.938 -16.047 12.609 1 98.62 567 GLN B C 1
ATOM 9930 O O . GLN B 1 567 ? 24.578 -16.562 13.531 1 98.62 567 GLN B O 1
ATOM 9935 N N . TYR B 1 568 ? 24.5 -15.797 11.453 1 98.56 568 TYR B N 1
ATOM 9936 C CA . TYR B 1 568 ? 25.906 -16.031 11.141 1 98.56 568 TYR B CA 1
ATOM 9937 C C . TYR B 1 568 ? 26.562 -14.766 10.594 1 98.56 568 TYR B C 1
ATOM 9939 O O . TYR B 1 568 ? 27 -14.734 9.445 1 98.56 568 TYR B O 1
ATOM 9947 N N . PRO B 1 569 ? 26.703 -13.734 11.383 1 97.25 569 PRO B N 1
ATOM 9948 C CA . PRO B 1 569 ? 27.031 -12.367 10.945 1 97.25 569 PRO B CA 1
ATOM 9949 C C . PRO B 1 569 ? 28.406 -12.281 10.273 1 97.25 569 PRO B C 1
ATOM 9951 O O . PRO B 1 569 ? 28.656 -11.336 9.516 1 97.25 569 PRO B O 1
ATOM 9954 N N . ASN B 1 570 ? 29.359 -13.25 10.391 1 97 570 ASN B N 1
ATOM 9955 C CA . ASN B 1 570 ? 30.703 -13.133 9.828 1 97 570 ASN B CA 1
ATOM 9956 C C . ASN B 1 570 ? 30.938 -14.141 8.711 1 97 570 ASN B C 1
ATOM 9958 O O . ASN B 1 570 ? 32.062 -14.266 8.203 1 97 570 ASN B O 1
ATOM 9962 N N . PHE B 1 571 ? 29.938 -14.742 8.273 1 98.38 571 PHE B N 1
ATOM 9963 C CA . PHE B 1 571 ? 30.125 -15.867 7.367 1 98.38 571 PHE B CA 1
ATOM 9964 C C . PHE B 1 571 ? 29.969 -15.422 5.914 1 98.38 571 PHE B C 1
ATOM 9966 O O . PHE B 1 571 ? 30.734 -15.844 5.047 1 98.38 571 PHE B O 1
ATOM 9973 N N . TYR B 1 572 ? 29.016 -14.578 5.574 1 98.75 572 TYR B N 1
ATOM 9974 C CA . TYR B 1 572 ? 28.688 -14.211 4.203 1 98.75 572 TYR B CA 1
ATOM 9975 C C . TYR B 1 572 ? 29.266 -12.844 3.857 1 98.75 572 TYR B C 1
ATOM 9977 O O . TYR B 1 572 ? 29.203 -11.906 4.66 1 98.75 572 TYR B O 1
ATOM 9985 N N . LYS B 1 573 ? 29.734 -12.688 2.715 1 98.19 573 LYS B N 1
ATOM 9986 C CA . LYS B 1 573 ? 30.391 -11.461 2.268 1 98.19 573 LYS B CA 1
ATOM 9987 C C . LYS B 1 573 ? 29.359 -10.406 1.869 1 98.19 573 LYS B C 1
ATOM 9989 O O . LYS B 1 573 ? 29.625 -9.203 2.002 1 98.19 573 LYS B O 1
ATOM 9994 N N . ALA B 1 574 ? 28.297 -10.852 1.261 1 98.62 574 ALA B N 1
ATOM 9995 C CA . ALA B 1 574 ? 27.203 -9.969 0.862 1 98.62 574 ALA B CA 1
ATOM 9996 C C . ALA B 1 574 ? 25.891 -10.742 0.716 1 98.62 574 ALA B C 1
ATOM 9998 O O . ALA B 1 574 ? 25.906 -11.961 0.528 1 98.62 574 ALA B O 1
ATOM 9999 N N . CYS B 1 575 ? 24.828 -10.055 0.83 1 98.88 575 CYS B N 1
ATOM 10000 C CA . CYS B 1 575 ? 23.5 -10.641 0.762 1 98.88 575 CYS B CA 1
ATOM 10001 C C . CYS B 1 575 ? 22.578 -9.797 -0.107 1 98.88 575 CYS B C 1
ATOM 10003 O O . CYS B 1 575 ? 22.625 -8.57 -0.067 1 98.88 575 CYS B O 1
ATOM 10005 N N . ALA B 1 576 ? 21.828 -10.383 -0.962 1 98.81 576 ALA B N 1
ATOM 10006 C CA . ALA B 1 576 ? 20.781 -9.742 -1.745 1 98.81 576 ALA B CA 1
ATOM 10007 C C . ALA B 1 576 ? 19.438 -10.445 -1.543 1 98.81 576 ALA B C 1
ATOM 10009 O O . ALA B 1 576 ? 19.328 -11.648 -1.77 1 98.81 576 ALA B O 1
ATOM 10010 N N . THR B 1 577 ? 18.438 -9.742 -1.117 1 98.56 577 THR B N 1
ATOM 10011 C CA . THR B 1 577 ? 17.141 -10.352 -0.841 1 98.56 577 THR B CA 1
ATOM 10012 C C . THR B 1 577 ? 16.047 -9.688 -1.663 1 98.56 577 THR B C 1
ATOM 10014 O O . THR B 1 577 ? 16.078 -8.477 -1.874 1 98.56 577 THR B O 1
ATOM 10017 N N . LEU B 1 578 ? 15.156 -10.461 -2.189 1 98.5 578 LEU B N 1
ATOM 10018 C CA . LEU B 1 578 ? 14 -9.992 -2.951 1 98.5 578 LEU B CA 1
ATOM 10019 C C . LEU B 1 578 ? 12.711 -10.211 -2.17 1 98.5 578 LEU B C 1
ATOM 10021 O O . LEU B 1 578 ? 12.344 -11.352 -1.877 1 98.5 578 LEU B O 1
ATOM 10025 N N . ASN B 1 579 ? 11.984 -9.125 -1.825 1 98.56 579 ASN B N 1
ATOM 10026 C CA . ASN B 1 579 ? 10.727 -9.18 -1.09 1 98.56 579 ASN B CA 1
ATOM 10027 C C . ASN B 1 579 ? 10.789 -10.18 0.063 1 98.56 579 ASN B C 1
ATOM 10029 O O . ASN B 1 579 ? 9.953 -11.07 0.165 1 98.56 579 ASN B O 1
ATOM 10033 N N . PRO B 1 580 ? 11.695 -9.977 0.968 1 98.75 580 PRO B N 1
ATOM 10034 C CA . PRO B 1 580 ? 11.906 -10.938 2.051 1 98.75 580 PRO B CA 1
ATOM 10035 C C . PRO B 1 580 ? 10.844 -10.844 3.141 1 98.75 580 PRO B C 1
ATOM 10037 O O . PRO B 1 580 ? 10.367 -9.742 3.451 1 98.75 580 PRO B O 1
ATOM 10040 N N . VAL B 1 581 ? 10.414 -11.961 3.689 1 98.75 581 VAL B N 1
ATOM 10041 C CA . VAL B 1 581 ? 9.703 -11.953 4.961 1 98.75 581 VAL B CA 1
ATOM 10042 C C . VAL B 1 581 ? 10.664 -11.609 6.094 1 98.75 581 VAL B C 1
ATOM 10044 O O . VAL B 1 581 ? 11.695 -12.266 6.262 1 98.75 581 VAL B O 1
ATOM 10047 N N . ILE B 1 582 ? 10.375 -10.594 6.879 1 98.56 582 ILE B N 1
ATOM 10048 C CA . ILE B 1 582 ? 11.328 -10.094 7.867 1 98.56 582 ILE B CA 1
ATOM 10049 C C . ILE B 1 582 ? 10.711 -10.188 9.266 1 98.56 582 ILE B C 1
ATOM 10051 O O . ILE B 1 582 ? 11.422 -10.43 10.242 1 98.56 582 ILE B O 1
ATOM 10055 N N . ASN B 1 583 ? 9.461 -9.883 9.359 1 98.25 583 ASN B N 1
ATOM 10056 C CA . ASN B 1 583 ? 8.719 -9.812 10.617 1 98.25 583 ASN B CA 1
ATOM 10057 C C . ASN B 1 583 ? 7.309 -10.383 10.469 1 98.25 583 ASN B C 1
ATOM 10059 O O . ASN B 1 583 ? 6.387 -9.672 10.07 1 98.25 583 ASN B O 1
ATOM 10063 N N . ILE B 1 584 ? 7.156 -11.656 10.93 1 98.38 584 ILE B N 1
ATOM 10064 C CA . ILE B 1 584 ? 5.902 -12.375 10.75 1 98.38 584 ILE B CA 1
ATOM 10065 C C . ILE B 1 584 ? 4.785 -11.664 11.516 1 98.38 584 ILE B C 1
ATOM 10067 O O . ILE B 1 584 ? 3.641 -11.633 11.055 1 98.38 584 ILE B O 1
ATOM 10071 N N . VAL B 1 585 ? 5.109 -11.016 12.641 1 97.44 585 VAL B N 1
ATOM 10072 C CA . VAL B 1 585 ? 4.133 -10.32 13.469 1 97.44 585 VAL B CA 1
ATOM 10073 C C . VAL B 1 585 ? 3.469 -9.203 12.656 1 97.44 585 VAL B C 1
ATOM 10075 O O . VAL B 1 585 ? 2.24 -9.117 12.609 1 97.44 585 VAL B O 1
ATOM 10078 N N . SER B 1 586 ? 4.254 -8.383 12.047 1 94.38 586 SER B N 1
ATOM 10079 C CA . SER B 1 586 ? 3.711 -7.25 11.312 1 94.38 586 SER B CA 1
ATOM 10080 C C . SER B 1 586 ? 3.094 -7.695 9.984 1 94.38 586 SER B C 1
ATOM 10082 O O . SER B 1 586 ? 2.277 -6.977 9.406 1 94.38 586 SER B O 1
ATOM 10084 N N . MET B 1 587 ? 3.447 -8.867 9.438 1 97.44 587 MET B N 1
ATOM 10085 C CA . MET B 1 587 ? 2.939 -9.391 8.172 1 97.44 587 MET B CA 1
ATOM 10086 C C . MET B 1 587 ? 1.523 -9.93 8.336 1 97.44 587 MET B C 1
ATOM 10088 O O . MET B 1 587 ? 0.715 -9.859 7.41 1 97.44 587 MET B O 1
ATOM 10092 N N . LEU B 1 588 ? 1.214 -10.406 9.469 1 96.44 588 LEU B N 1
ATOM 10093 C CA . LEU B 1 588 ? -0.009 -11.148 9.75 1 96.44 588 LEU B CA 1
ATOM 10094 C C . LEU B 1 588 ? -1.237 -10.367 9.289 1 96.44 588 LEU B C 1
ATOM 10096 O O . LEU B 1 588 ? -2.121 -10.922 8.633 1 96.44 588 LEU B O 1
ATOM 10100 N N . ALA B 1 589 ? -1.255 -9.047 9.578 1 94.69 589 ALA B N 1
ATOM 10101 C CA . ALA B 1 589 ? -2.461 -8.266 9.312 1 94.69 589 ALA B CA 1
ATOM 10102 C C . ALA B 1 589 ? -2.365 -7.543 7.977 1 94.69 589 ALA B C 1
ATOM 10104 O O . ALA B 1 589 ? -3.289 -6.828 7.582 1 94.69 589 ALA B O 1
ATOM 10105 N N . THR B 1 590 ? -1.292 -7.738 7.223 1 95.94 590 THR B N 1
ATOM 10106 C CA . THR B 1 590 ? -1.082 -6.91 6.043 1 95.94 590 THR B CA 1
ATOM 10107 C C . THR B 1 590 ? -0.995 -7.773 4.785 1 95.94 590 THR B C 1
ATOM 10109 O O . THR B 1 590 ? -1.125 -7.266 3.67 1 95.94 590 THR B O 1
ATOM 10112 N N . THR B 1 591 ? -0.833 -9.055 4.934 1 97.56 591 THR B N 1
ATOM 10113 C CA . THR B 1 591 ? -0.638 -9.961 3.809 1 97.56 591 THR B CA 1
ATOM 10114 C C . THR B 1 591 ? -1.97 -10.547 3.352 1 97.56 591 THR B C 1
ATOM 10116 O O . THR B 1 591 ? -2.957 -10.516 4.09 1 97.56 591 THR B O 1
ATOM 10119 N N . ASP B 1 592 ? -2.023 -11.008 2.141 1 96.94 592 ASP B N 1
ATOM 10120 C CA . ASP B 1 592 ? -3.199 -11.711 1.64 1 96.94 592 ASP B CA 1
ATOM 10121 C C . ASP B 1 592 ? -3.172 -13.188 2.045 1 96.94 592 ASP B C 1
ATOM 10123 O O . ASP B 1 592 ? -4.105 -13.938 1.744 1 96.94 592 ASP B O 1
ATOM 10127 N N . ILE B 1 593 ? -2.068 -13.633 2.734 1 97.44 593 ILE B N 1
ATOM 10128 C CA . ILE B 1 593 ? -1.969 -15.023 3.16 1 97.44 593 ILE B CA 1
ATOM 10129 C C . ILE B 1 593 ? -1.655 -15.086 4.652 1 97.44 593 ILE B C 1
ATOM 10131 O O . ILE B 1 593 ? -0.651 -15.672 5.059 1 97.44 593 ILE B O 1
ATOM 10135 N N . PRO B 1 594 ? -2.516 -14.586 5.441 1 96.81 594 PRO B N 1
ATOM 10136 C CA . PRO B 1 594 ? -2.258 -14.609 6.883 1 96.81 594 PRO B CA 1
ATOM 10137 C C . PRO B 1 594 ? -2.133 -16.031 7.434 1 96.81 594 PRO B C 1
ATOM 10139 O O . PRO B 1 594 ? -1.498 -16.234 8.469 1 96.81 594 PRO B O 1
ATOM 10142 N N . ASP B 1 595 ? -2.74 -16.984 6.77 1 97 595 ASP B N 1
ATOM 10143 C CA . ASP B 1 595 ? -2.65 -18.375 7.203 1 97 595 ASP B CA 1
ATOM 10144 C C . ASP B 1 595 ? -1.208 -18.875 7.164 1 97 595 ASP B C 1
ATOM 10146 O O . ASP B 1 595 ? -0.799 -19.672 8.008 1 97 595 ASP B O 1
ATOM 10150 N N . TRP B 1 596 ? -0.42 -18.422 6.195 1 97.81 596 TRP B N 1
ATOM 10151 C CA . TRP B 1 596 ? 0.998 -18.766 6.176 1 97.81 596 TRP B CA 1
ATOM 10152 C C . TRP B 1 596 ? 1.679 -18.344 7.477 1 97.81 596 TRP B C 1
ATOM 10154 O O . TRP B 1 596 ? 2.436 -19.125 8.062 1 97.81 596 TRP B O 1
ATOM 10164 N N . CYS B 1 597 ? 1.448 -17.141 7.965 1 97.94 597 CYS B N 1
ATOM 10165 C CA . CYS B 1 597 ? 2.061 -16.594 9.172 1 97.94 597 CYS B CA 1
ATOM 10166 C C . CYS B 1 597 ? 1.77 -17.484 10.375 1 97.94 597 CYS B C 1
ATOM 10168 O O . CYS B 1 597 ? 2.67 -17.781 11.164 1 97.94 597 CYS B O 1
ATOM 10170 N N . THR B 1 598 ? 0.559 -17.922 10.469 1 97.69 598 THR B N 1
ATOM 10171 C CA . THR B 1 598 ? 0.116 -18.688 11.625 1 97.69 598 THR B CA 1
ATOM 10172 C C . THR B 1 598 ? 0.582 -20.141 11.523 1 97.69 598 THR B C 1
ATOM 10174 O O . THR B 1 598 ? 1.148 -20.688 12.477 1 97.69 598 THR B O 1
ATOM 10177 N N . VAL B 1 599 ? 0.435 -20.766 10.375 1 97.88 599 VAL B N 1
ATOM 10178 C CA . VAL B 1 599 ? 0.718 -22.188 10.188 1 97.88 599 VAL B CA 1
ATOM 10179 C C . VAL B 1 599 ? 2.225 -22.422 10.266 1 97.88 599 VAL B C 1
ATOM 10181 O O . VAL B 1 599 ? 2.674 -23.359 10.922 1 97.88 599 VAL B O 1
ATOM 10184 N N . GLU B 1 600 ? 3.002 -21.609 9.617 1 98.19 600 GLU B N 1
ATOM 10185 C CA . GLU B 1 600 ? 4.453 -21.781 9.625 1 98.19 600 GLU B CA 1
ATOM 10186 C C . GLU B 1 600 ? 5.031 -21.484 11.008 1 98.19 600 GLU B C 1
ATOM 10188 O O . GLU B 1 600 ? 6.141 -21.922 11.328 1 98.19 600 GLU B O 1
ATOM 10193 N N . ALA B 1 601 ? 4.27 -20.703 11.773 1 97.75 601 ALA B N 1
ATOM 10194 C CA . ALA B 1 601 ? 4.688 -20.453 13.148 1 97.75 601 ALA B CA 1
ATOM 10195 C C . ALA B 1 601 ? 4.301 -21.609 14.07 1 97.75 601 ALA B C 1
ATOM 10197 O O . ALA B 1 601 ? 4.68 -21.625 15.242 1 97.75 601 ALA B O 1
ATOM 10198 N N . GLY B 1 602 ? 3.555 -22.609 13.594 1 96.94 602 GLY B N 1
ATOM 10199 C CA . GLY B 1 602 ? 3.275 -23.812 14.352 1 96.94 602 GLY B CA 1
ATOM 10200 C C . GLY B 1 602 ? 1.867 -23.859 14.914 1 96.94 602 GLY B C 1
ATOM 10201 O O . GLY B 1 602 ? 1.58 -24.641 15.828 1 96.94 602 GLY B O 1
ATOM 10202 N N . PHE B 1 603 ? 0.96 -23 14.391 1 97.31 603 PHE B N 1
ATOM 10203 C CA . PHE B 1 603 ? -0.398 -22.922 14.922 1 97.31 603 PHE B CA 1
ATOM 10204 C C . PHE B 1 603 ? -1.419 -23.156 13.812 1 97.31 603 PHE B C 1
ATOM 10206 O O . PHE B 1 603 ? -1.075 -23.141 12.625 1 97.31 603 PHE B O 1
ATOM 10213 N N . ASN B 1 604 ? -2.656 -23.438 14.195 1 95.44 604 ASN B N 1
ATOM 10214 C CA . ASN B 1 604 ? -3.758 -23.531 13.25 1 95.44 604 ASN B CA 1
ATOM 10215 C C . ASN B 1 604 ? -4.383 -22.172 12.961 1 95.44 604 ASN B C 1
ATOM 10217 O O . ASN B 1 604 ? -4.512 -21.344 13.859 1 95.44 604 ASN B O 1
ATOM 10221 N N . TYR B 1 605 ? -4.742 -21.984 11.758 1 95 605 TYR B N 1
ATOM 10222 C CA . TYR B 1 605 ? -5.293 -20.703 11.336 1 95 605 TYR B CA 1
ATOM 10223 C C . TYR B 1 605 ? -6.809 -20.781 11.18 1 95 605 TYR B C 1
ATOM 10225 O O . TYR B 1 605 ? -7.332 -21.781 10.68 1 95 605 TYR B O 1
ATOM 10233 N N . THR B 1 606 ? -7.461 -19.766 11.641 1 91.69 606 THR B N 1
ATOM 10234 C CA . THR B 1 606 ? -8.883 -19.547 11.398 1 91.69 606 THR B CA 1
ATOM 10235 C C . THR B 1 606 ? -9.141 -18.125 10.914 1 91.69 606 THR B C 1
ATOM 10237 O O . THR B 1 606 ? -8.547 -17.172 11.422 1 91.69 606 THR B O 1
ATOM 10240 N N . VAL B 1 607 ? -10.031 -18.062 9.938 1 88.5 607 VAL B N 1
ATOM 10241 C CA . VAL B 1 607 ? -10.359 -16.75 9.383 1 88.5 607 VAL B CA 1
ATOM 10242 C C . VAL B 1 607 ? -10.93 -15.859 10.477 1 88.5 607 VAL B C 1
ATOM 10244 O O . VAL B 1 607 ? -11.789 -16.281 11.25 1 88.5 607 VAL B O 1
ATOM 10247 N N . GLY B 1 608 ? -10.438 -14.641 10.555 1 87.38 608 GLY B N 1
ATOM 10248 C CA . GLY B 1 608 ? -10.922 -13.664 11.523 1 87.38 608 GLY B CA 1
ATOM 10249 C C . GLY B 1 608 ? -10.328 -13.859 12.906 1 87.38 608 GLY B C 1
ATOM 10250 O O . GLY B 1 608 ? -10.789 -13.242 13.875 1 87.38 608 GLY B O 1
ATOM 10251 N N . GLN B 1 609 ? -9.328 -14.688 12.961 1 90.31 609 GLN B N 1
ATOM 10252 C CA . GLN B 1 609 ? -8.719 -14.93 14.266 1 90.31 609 GLN B CA 1
ATOM 10253 C C . GLN B 1 609 ? -8.047 -13.672 14.805 1 90.31 609 GLN B C 1
ATOM 10255 O O . GLN B 1 609 ? -7.48 -12.891 14.031 1 90.31 609 GLN B O 1
ATOM 10260 N N . ILE B 1 610 ? -8.195 -13.453 16.109 1 93.25 610 ILE B N 1
ATOM 10261 C CA . ILE B 1 610 ? -7.543 -12.359 16.828 1 93.25 610 ILE B CA 1
ATOM 10262 C C . ILE B 1 610 ? -6.242 -12.852 17.453 1 93.25 610 ILE B C 1
ATOM 10264 O O . ILE B 1 610 ? -6.242 -13.836 18.203 1 93.25 610 ILE B O 1
ATOM 10268 N N . PRO B 1 611 ? -5.188 -12.219 17.156 1 92.06 611 PRO B N 1
ATOM 10269 C CA . PRO B 1 611 ? -3.904 -12.695 17.688 1 92.06 611 PRO B CA 1
ATOM 10270 C C . PRO B 1 611 ? -3.834 -12.641 19.203 1 92.06 611 PRO B C 1
ATOM 10272 O O . PRO B 1 611 ? -4.422 -11.75 19.828 1 92.06 611 PRO B O 1
ATOM 10275 N N . THR B 1 612 ? -3.105 -13.562 19.797 1 94.81 612 THR B N 1
ATOM 10276 C CA . THR B 1 612 ? -2.842 -13.617 21.234 1 94.81 612 THR B CA 1
ATOM 10277 C C . THR B 1 612 ? -1.361 -13.383 21.516 1 94.81 612 THR B C 1
ATOM 10279 O O . THR B 1 612 ? -0.518 -13.539 20.641 1 94.81 612 THR B O 1
ATOM 10282 N N . PRO B 1 613 ? -1.035 -12.969 22.75 1 95.5 613 PRO B N 1
ATOM 10283 C CA . PRO B 1 613 ? 0.365 -12.68 23.062 1 95.5 613 PRO B CA 1
ATOM 10284 C C . PRO B 1 613 ? 1.284 -13.875 22.828 1 95.5 613 PRO B C 1
ATOM 10286 O O . PRO B 1 613 ? 2.359 -13.727 22.234 1 95.5 613 PRO B O 1
ATOM 10289 N N . PRO B 1 614 ? 0.88 -15.141 23.109 1 95.19 614 PRO B N 1
ATOM 10290 C CA . PRO B 1 614 ? 1.769 -16.281 22.828 1 95.19 614 PRO B CA 1
ATOM 10291 C C . PRO B 1 614 ? 2.031 -16.484 21.344 1 95.19 614 PRO B C 1
ATOM 10293 O O . PRO B 1 614 ? 3.154 -16.812 20.953 1 95.19 614 PRO B O 1
ATOM 10296 N N . ILE B 1 615 ? 1.041 -16.328 20.594 1 95.75 615 ILE B N 1
ATOM 10297 C CA . ILE B 1 615 ? 1.192 -16.5 19.156 1 95.75 615 ILE B CA 1
ATOM 10298 C C . ILE B 1 615 ? 2.129 -15.422 18.609 1 95.75 615 ILE B C 1
ATOM 10300 O O . ILE B 1 615 ? 3.006 -15.711 17.797 1 95.75 615 ILE B O 1
ATOM 10304 N N . LEU B 1 616 ? 1.955 -14.18 19.094 1 97.12 616 LEU B N 1
ATOM 10305 C CA . LEU B 1 616 ? 2.805 -13.086 18.641 1 97.12 616 LEU B CA 1
ATOM 10306 C C . LEU B 1 616 ? 4.258 -13.328 19.047 1 97.12 616 LEU B C 1
ATOM 10308 O O . LEU B 1 616 ? 5.176 -13.031 18.266 1 97.12 616 LEU B O 1
ATOM 10312 N N . GLU B 1 617 ? 4.438 -13.812 20.219 1 97.38 617 GLU B N 1
ATOM 10313 C CA . GLU B 1 617 ? 5.789 -14.102 20.672 1 97.38 617 GLU B CA 1
ATOM 10314 C C . GLU B 1 617 ? 6.441 -15.18 19.812 1 97.38 617 GLU B C 1
ATOM 10316 O O . GLU B 1 617 ? 7.613 -15.062 19.438 1 97.38 617 GLU B O 1
ATOM 10321 N N . ALA B 1 618 ? 5.668 -16.25 19.531 1 97.56 618 ALA B N 1
ATOM 10322 C CA . ALA B 1 618 ? 6.184 -17.328 18.688 1 97.56 618 ALA B CA 1
ATOM 10323 C C . ALA B 1 618 ? 6.57 -16.797 17.312 1 97.56 618 ALA B C 1
ATOM 10325 O O . ALA B 1 618 ? 7.621 -17.156 16.766 1 97.56 618 ALA B O 1
ATOM 10326 N N . MET B 1 619 ? 5.773 -15.984 16.766 1 98.12 619 MET B N 1
ATOM 10327 C CA . MET B 1 619 ? 6.023 -15.406 15.453 1 98.12 619 MET B CA 1
ATOM 10328 C C . MET B 1 619 ? 7.277 -14.531 15.469 1 98.12 619 MET B C 1
ATOM 10330 O O . MET B 1 619 ? 8.086 -14.594 14.547 1 98.12 619 MET B O 1
ATOM 10334 N N . LEU B 1 620 ? 7.43 -13.727 16.5 1 98.06 620 LEU B N 1
ATOM 10335 C CA . LEU B 1 620 ? 8.586 -12.844 16.594 1 98.06 620 LEU B CA 1
ATOM 10336 C C . LEU B 1 620 ? 9.875 -13.648 16.703 1 98.06 620 LEU B C 1
ATOM 10338 O O . LEU B 1 620 ? 10.859 -13.336 16.031 1 98.06 620 LEU B O 1
ATOM 10342 N N . LYS B 1 621 ? 9.859 -14.672 17.5 1 97.62 621 LYS B N 1
ATOM 10343 C CA . LYS B 1 621 ? 11.047 -15.492 17.734 1 97.62 621 LYS B CA 1
ATOM 10344 C C . LYS B 1 621 ? 11.5 -16.188 16.453 1 97.62 621 LYS B C 1
ATOM 10346 O O . LYS B 1 621 ? 12.688 -16.469 16.281 1 97.62 621 LYS B O 1
ATOM 10351 N N . LYS B 1 622 ? 10.625 -16.422 15.594 1 98.5 622 LYS B N 1
ATOM 10352 C CA . LYS B 1 622 ? 10.93 -17.125 14.352 1 98.5 622 LYS B CA 1
ATOM 10353 C C . LYS B 1 622 ? 11.281 -16.141 13.242 1 98.5 622 LYS B C 1
ATOM 10355 O O . LYS B 1 622 ? 11.688 -16.547 12.148 1 98.5 622 LYS B O 1
ATOM 10360 N N . SER B 1 623 ? 11.258 -14.828 13.484 1 98.56 623 SER B N 1
ATOM 10361 C CA . SER B 1 623 ? 11.422 -13.797 12.469 1 98.56 623 SER B CA 1
ATOM 10362 C C . SER B 1 623 ? 12.875 -13.352 12.359 1 98.56 623 SER B C 1
ATOM 10364 O O . SER B 1 623 ? 13.57 -13.234 13.367 1 98.56 623 SER B O 1
ATOM 10366 N N . PRO B 1 624 ? 13.375 -13.023 11.102 1 98.5 624 PRO B N 1
ATOM 10367 C CA . PRO B 1 624 ? 14.727 -12.508 10.914 1 98.5 624 PRO B CA 1
ATOM 10368 C C . PRO B 1 624 ? 14.992 -11.227 11.703 1 98.5 624 PRO B C 1
ATOM 10370 O O . PRO B 1 624 ? 16.125 -10.984 12.133 1 98.5 624 PRO B O 1
ATOM 10373 N N . ILE B 1 625 ? 13.969 -10.414 11.945 1 98 625 ILE B N 1
ATOM 10374 C CA . ILE B 1 625 ? 14.125 -9.109 12.57 1 98 625 ILE B CA 1
ATOM 10375 C C . ILE B 1 625 ? 14.719 -9.273 13.969 1 98 625 ILE B C 1
ATOM 10377 O O . ILE B 1 625 ? 15.375 -8.367 14.484 1 98 625 ILE B O 1
ATOM 10381 N N . SER B 1 626 ? 14.484 -10.422 14.578 1 97.38 626 SER B N 1
ATOM 10382 C CA . SER B 1 626 ? 14.984 -10.703 15.914 1 97.38 626 SER B CA 1
ATOM 10383 C C . SER B 1 626 ? 16.516 -10.789 15.93 1 97.38 626 SER B C 1
ATOM 10385 O O . SER B 1 626 ? 17.125 -10.68 16.984 1 97.38 626 SER B O 1
ATOM 10387 N N . HIS B 1 627 ? 17.156 -10.984 14.797 1 97.81 627 HIS B N 1
ATOM 10388 C CA . HIS B 1 627 ? 18.609 -11.109 14.688 1 97.81 627 HIS B CA 1
ATOM 10389 C C . HIS B 1 627 ? 19.203 -9.93 13.922 1 97.81 627 HIS B C 1
ATOM 10391 O O . HIS B 1 627 ? 20.406 -9.938 13.602 1 97.81 627 HIS B O 1
ATOM 10397 N N . ALA B 1 628 ? 18.406 -8.938 13.648 1 96.81 628 ALA B N 1
ATOM 10398 C CA . ALA B 1 628 ? 18.812 -7.848 12.758 1 96.81 628 ALA B CA 1
ATOM 10399 C C . ALA B 1 628 ? 19.969 -7.051 13.359 1 96.81 628 ALA B C 1
ATOM 10401 O O . ALA B 1 628 ? 20.797 -6.508 12.633 1 96.81 628 ALA B O 1
ATOM 10402 N N . SER B 1 629 ? 20.047 -6.965 14.664 1 95.94 629 SER B N 1
ATOM 10403 C CA . SER B 1 629 ? 21.094 -6.184 15.328 1 95.94 629 SER B CA 1
ATOM 10404 C C . SER B 1 629 ? 22.469 -6.785 15.094 1 95.94 629 SER B C 1
ATOM 10406 O O . SER B 1 629 ? 23.484 -6.105 15.25 1 95.94 629 SER B O 1
ATOM 10408 N N . GLN B 1 630 ? 22.516 -8.016 14.68 1 97.06 630 GLN B N 1
ATOM 10409 C CA . GLN B 1 630 ? 23.781 -8.727 14.523 1 97.06 630 GLN B CA 1
ATOM 10410 C C . GLN B 1 630 ? 24.297 -8.641 13.086 1 97.06 630 GLN B C 1
ATOM 10412 O O . GLN B 1 630 ? 25.422 -9.031 12.797 1 97.06 630 GLN B O 1
ATOM 10417 N N . ILE B 1 631 ? 23.531 -8.117 12.203 1 98.19 631 ILE B N 1
ATOM 10418 C CA . ILE B 1 631 ? 23.859 -8.148 10.781 1 98.19 631 ILE B CA 1
ATOM 10419 C C . ILE B 1 631 ? 25.047 -7.23 10.508 1 98.19 631 ILE B C 1
ATOM 10421 O O . ILE B 1 631 ? 25 -6.039 10.805 1 98.19 631 ILE B O 1
ATOM 10425 N N . LYS B 1 632 ? 26.062 -7.766 9.984 1 98 632 LYS B N 1
ATOM 10426 C CA . LYS B 1 632 ? 27.25 -7.027 9.547 1 98 632 LYS B CA 1
ATOM 10427 C C . LYS B 1 632 ? 27.391 -7.07 8.031 1 98 632 LYS B C 1
ATOM 10429 O O . LYS B 1 632 ? 27.984 -6.172 7.434 1 98 632 LYS B O 1
ATOM 10434 N N . THR B 1 633 ? 26.844 -8.117 7.469 1 98.38 633 THR B N 1
ATOM 10435 C CA . THR B 1 633 ? 26.938 -8.367 6.035 1 98.38 633 THR B CA 1
ATOM 10436 C C . THR B 1 633 ? 26.234 -7.27 5.242 1 98.38 633 THR B C 1
ATOM 10438 O O . THR B 1 633 ? 25.094 -6.918 5.539 1 98.38 633 THR B O 1
ATOM 10441 N N . PRO B 1 634 ? 26.969 -6.648 4.207 1 98.56 634 PRO B N 1
ATOM 10442 C CA . PRO B 1 634 ? 26.266 -5.707 3.332 1 98.56 634 PRO B CA 1
ATOM 10443 C C . PRO B 1 634 ? 25 -6.305 2.723 1 98.56 634 PRO B C 1
ATOM 10445 O O . PRO B 1 634 ? 25.016 -7.438 2.236 1 98.56 634 PRO B O 1
ATOM 10448 N N . LEU B 1 635 ? 23.969 -5.508 2.734 1 98.62 635 LEU B N 1
ATOM 10449 C CA . LEU B 1 635 ? 22.656 -6.023 2.363 1 98.62 635 LEU B CA 1
ATOM 10450 C C . LEU B 1 635 ? 22.078 -5.227 1.203 1 98.62 635 LEU B C 1
ATOM 10452 O O . LEU B 1 635 ? 22.031 -3.996 1.248 1 98.62 635 LEU B O 1
ATOM 10456 N N . LEU B 1 636 ? 21.672 -5.898 0.128 1 98.81 636 LEU B N 1
ATOM 10457 C CA . LEU B 1 636 ? 20.844 -5.348 -0.94 1 98.81 636 LEU B CA 1
ATOM 10458 C C . LEU B 1 636 ? 19.406 -5.828 -0.815 1 98.81 636 LEU B C 1
ATOM 10460 O O . LEU B 1 636 ? 19.156 -7.035 -0.771 1 98.81 636 LEU B O 1
ATOM 10464 N N . ILE B 1 637 ? 18.484 -4.922 -0.697 1 98.81 637 ILE B N 1
ATOM 10465 C CA . ILE B 1 637 ? 17.078 -5.258 -0.57 1 98.81 637 ILE B CA 1
ATOM 10466 C C . ILE B 1 637 ? 16.312 -4.766 -1.8 1 98.81 637 ILE B C 1
ATOM 10468 O O . ILE B 1 637 ? 16.422 -3.594 -2.17 1 98.81 637 ILE B O 1
ATOM 10472 N N . LEU B 1 638 ? 15.609 -5.625 -2.469 1 98.81 638 LEU B N 1
ATOM 10473 C CA . LEU B 1 638 ? 14.828 -5.309 -3.66 1 98.81 638 LEU B CA 1
ATOM 10474 C C . LEU B 1 638 ? 13.336 -5.547 -3.416 1 98.81 638 LEU B C 1
ATOM 10476 O O . LEU B 1 638 ? 12.93 -6.664 -3.09 1 98.81 638 LEU B O 1
ATOM 10480 N N . LEU B 1 639 ? 12.477 -4.5 -3.596 1 98.75 639 LEU B N 1
ATOM 10481 C CA . LEU B 1 639 ? 11.078 -4.598 -3.176 1 98.75 639 LEU B CA 1
ATOM 10482 C C . LEU B 1 639 ? 10.141 -4.199 -4.309 1 98.75 639 LEU B C 1
ATOM 10484 O O . LEU B 1 639 ? 10.359 -3.188 -4.98 1 98.75 639 LEU B O 1
ATOM 10488 N N . GLY B 1 640 ? 9.148 -5.043 -4.551 1 98.56 640 GLY B N 1
ATOM 10489 C CA . GLY B 1 640 ? 8.023 -4.645 -5.391 1 98.56 640 GLY B CA 1
ATOM 10490 C C . GLY B 1 640 ? 6.992 -3.814 -4.652 1 98.56 640 GLY B C 1
ATOM 10491 O O . GLY B 1 640 ? 6.496 -4.227 -3.6 1 98.56 640 GLY B O 1
ATOM 10492 N N . GLU B 1 641 ? 6.559 -2.762 -5.203 1 97.12 641 GLU B N 1
ATOM 10493 C CA . GLU B 1 641 ? 5.688 -1.788 -4.551 1 97.12 641 GLU B CA 1
ATOM 10494 C C . GLU B 1 641 ? 4.305 -2.375 -4.285 1 97.12 641 GLU B C 1
ATOM 10496 O O . GLU B 1 641 ? 3.699 -2.104 -3.244 1 97.12 641 GLU B O 1
ATOM 10501 N N . LYS B 1 642 ? 3.799 -3.164 -5.184 1 97.12 642 LYS B N 1
ATOM 10502 C CA . LYS B 1 642 ? 2.412 -3.617 -5.113 1 97.12 642 LYS B CA 1
ATOM 10503 C C . LYS B 1 642 ? 2.326 -5.051 -4.594 1 97.12 642 LYS B C 1
ATOM 10505 O O . LYS B 1 642 ? 1.314 -5.727 -4.789 1 97.12 642 LYS B O 1
ATOM 10510 N N . ASP B 1 643 ? 3.359 -5.516 -3.953 1 98 643 ASP B N 1
ATOM 10511 C CA . ASP B 1 643 ? 3.396 -6.871 -3.412 1 98 643 ASP B CA 1
ATOM 10512 C C . ASP B 1 643 ? 2.359 -7.055 -2.307 1 98 643 ASP B C 1
ATOM 10514 O O . ASP B 1 643 ? 2.451 -6.422 -1.253 1 98 643 ASP B O 1
ATOM 10518 N N . LYS B 1 644 ? 1.395 -7.961 -2.488 1 97.56 644 LYS B N 1
ATOM 10519 C CA . LYS B 1 644 ? 0.375 -8.258 -1.487 1 97.56 644 LYS B CA 1
ATOM 10520 C C . LYS B 1 644 ? 0.746 -9.5 -0.683 1 97.56 644 LYS B C 1
ATOM 10522 O O . LYS B 1 644 ? 0.176 -9.75 0.382 1 97.56 644 LYS B O 1
ATOM 10527 N N . ARG B 1 645 ? 1.7 -10.266 -1.275 1 98 645 ARG B N 1
ATOM 10528 C CA . ARG B 1 645 ? 2.102 -11.531 -0.674 1 98 645 ARG B CA 1
ATOM 10529 C C . ARG B 1 645 ? 3.033 -11.305 0.513 1 98 645 ARG B C 1
ATOM 10531 O O . ARG B 1 645 ? 2.775 -11.797 1.613 1 98 645 ARG B O 1
ATOM 10538 N N . VAL B 1 646 ? 4.07 -10.648 0.306 1 98.5 646 VAL B N 1
ATOM 10539 C CA . VAL B 1 646 ? 4.977 -10.102 1.315 1 98.5 646 VAL B CA 1
ATOM 10540 C C . VAL B 1 646 ? 5.035 -8.586 1.195 1 98.5 646 VAL B C 1
ATOM 10542 O O . VAL B 1 646 ? 5.879 -8.039 0.481 1 98.5 646 VAL B O 1
ATOM 10545 N N . PRO B 1 647 ? 4.223 -7.934 1.974 1 97.81 647 PRO B N 1
ATOM 10546 C CA . PRO B 1 647 ? 4.156 -6.48 1.835 1 97.81 647 PRO B CA 1
ATOM 10547 C C . PRO B 1 647 ? 5.523 -5.812 1.933 1 97.81 647 PRO B C 1
ATOM 10549 O O . PRO B 1 647 ? 6.355 -6.219 2.748 1 97.81 647 PRO B O 1
ATOM 10552 N N . PRO B 1 648 ? 5.77 -4.762 1.104 1 97.88 648 PRO B N 1
ATOM 10553 C CA . PRO B 1 648 ? 7.094 -4.129 1.071 1 97.88 648 PRO B CA 1
ATOM 10554 C C . PRO B 1 648 ? 7.504 -3.547 2.422 1 97.88 648 PRO B C 1
ATOM 10556 O O . PRO B 1 648 ? 8.688 -3.303 2.658 1 97.88 648 PRO B O 1
ATOM 10559 N N . SER B 1 649 ? 6.535 -3.324 3.318 1 97.38 649 SER B N 1
ATOM 10560 C CA . SER B 1 649 ? 6.863 -2.848 4.656 1 97.38 649 SER B CA 1
ATOM 10561 C C . SER B 1 649 ? 7.836 -3.793 5.355 1 97.38 649 SER B C 1
ATOM 10563 O O . SER B 1 649 ? 8.609 -3.371 6.219 1 97.38 649 SER B O 1
ATOM 10565 N N . GLN B 1 650 ? 7.844 -5.102 4.98 1 98.12 650 GLN B N 1
ATOM 10566 C CA . GLN B 1 650 ? 8.766 -6.082 5.547 1 98.12 650 GLN B CA 1
ATOM 10567 C C . GLN B 1 650 ? 10.219 -5.703 5.254 1 98.12 650 GLN B C 1
ATOM 10569 O O . GLN B 1 650 ? 11.008 -5.508 6.18 1 98.12 650 GLN B O 1
ATOM 10574 N N . GLY B 1 651 ? 10.5 -5.512 3.934 1 98.19 651 GLY B N 1
ATOM 10575 C CA . GLY B 1 651 ? 11.852 -5.125 3.553 1 98.19 651 GLY B CA 1
ATOM 10576 C C . GLY B 1 651 ? 12.242 -3.754 4.066 1 98.19 651 GLY B C 1
ATOM 10577 O O . GLY B 1 651 ? 13.406 -3.523 4.41 1 98.19 651 GLY B O 1
ATOM 10578 N N . LEU B 1 652 ? 11.297 -2.805 4.156 1 96.94 652 LEU B N 1
ATOM 10579 C CA . LEU B 1 652 ? 11.555 -1.461 4.66 1 96.94 652 LEU B CA 1
ATOM 10580 C C . LEU B 1 652 ? 11.945 -1.499 6.133 1 96.94 652 LEU B C 1
ATOM 10582 O O . LEU B 1 652 ? 12.805 -0.73 6.574 1 96.94 652 LEU B O 1
ATOM 10586 N N . GLU B 1 653 ? 11.234 -2.332 6.871 1 96.44 653 GLU B N 1
ATOM 10587 C CA . GLU B 1 653 ? 11.562 -2.488 8.281 1 96.44 653 GLU B CA 1
ATOM 10588 C C . GLU B 1 653 ? 13.008 -2.932 8.469 1 96.44 653 GLU B C 1
ATOM 10590 O O . GLU B 1 653 ? 13.727 -2.398 9.32 1 96.44 653 GLU B O 1
ATOM 10595 N N . LEU B 1 654 ? 13.469 -3.916 7.734 1 97.75 654 LEU B N 1
ATOM 10596 C CA . LEU B 1 654 ? 14.852 -4.387 7.805 1 97.75 654 LEU B CA 1
ATOM 10597 C C . LEU B 1 654 ? 15.82 -3.283 7.391 1 97.75 654 LEU B C 1
ATOM 10599 O O . LEU B 1 654 ? 16.844 -3.082 8.039 1 97.75 654 LEU B O 1
ATOM 10603 N N . TYR B 1 655 ? 15.5 -2.551 6.316 1 97.19 655 TYR B N 1
ATOM 10604 C CA . TYR B 1 655 ? 16.312 -1.448 5.816 1 97.19 655 TYR B CA 1
ATOM 10605 C C . TYR B 1 655 ? 16.562 -0.417 6.91 1 97.19 655 TYR B C 1
ATOM 10607 O O . TYR B 1 655 ? 17.719 -0.036 7.164 1 97.19 655 TYR B O 1
ATOM 10615 N N . ARG B 1 656 ? 15.531 -0.039 7.562 1 95.12 656 ARG B N 1
ATOM 10616 C CA . ARG B 1 656 ? 15.617 0.988 8.594 1 95.12 656 ARG B CA 1
ATOM 10617 C C . ARG B 1 656 ? 16.422 0.492 9.797 1 95.12 656 ARG B C 1
ATOM 10619 O O . ARG B 1 656 ? 17.219 1.238 10.367 1 95.12 656 ARG B O 1
ATOM 10626 N N . THR B 1 657 ? 16.203 -0.743 10.172 1 96.25 657 THR B N 1
ATOM 10627 C CA . THR B 1 657 ? 16.859 -1.318 11.328 1 96.25 657 THR B CA 1
ATOM 10628 C C . THR B 1 657 ? 18.375 -1.413 11.102 1 96.25 657 THR B C 1
ATOM 10630 O O . THR B 1 657 ? 19.156 -1.05 11.969 1 96.25 657 THR B O 1
ATOM 10633 N N . VAL B 1 658 ? 18.75 -1.895 9.914 1 97 658 VAL B N 1
ATOM 10634 C CA . VAL B 1 658 ? 20.156 -2.055 9.586 1 97 658 VAL B CA 1
ATOM 10635 C C . VAL B 1 658 ? 20.812 -0.683 9.422 1 97 658 VAL B C 1
ATOM 10637 O O . VAL B 1 658 ? 21.906 -0.446 9.922 1 97 658 VAL B O 1
ATOM 10640 N N . LYS B 1 659 ? 20.141 0.241 8.797 1 95.38 659 LYS B N 1
ATOM 10641 C CA . LYS B 1 659 ? 20.641 1.593 8.57 1 95.38 659 LYS B CA 1
ATOM 10642 C C . LYS B 1 659 ? 20.859 2.322 9.898 1 95.38 659 LYS B C 1
ATOM 10644 O O . LYS B 1 659 ? 21.875 3 10.078 1 95.38 659 LYS B O 1
ATOM 10649 N N . ALA B 1 660 ? 19.938 2.197 10.773 1 94.06 660 ALA B N 1
ATOM 10650 C CA . ALA B 1 660 ? 20 2.869 12.07 1 94.06 660 ALA B CA 1
ATOM 10651 C C . ALA B 1 660 ? 21.203 2.389 12.883 1 94.06 660 ALA B C 1
ATOM 10653 O O . ALA B 1 660 ? 21.672 3.092 13.781 1 94.06 660 ALA B O 1
ATOM 10654 N N . ARG B 1 661 ? 21.734 1.27 12.539 1 94.62 661 ARG B N 1
ATOM 10655 C CA . ARG B 1 661 ? 22.844 0.689 13.273 1 94.62 661 ARG B CA 1
ATOM 10656 C C . ARG B 1 661 ? 24.156 0.864 12.516 1 94.62 661 ARG B C 1
ATOM 10658 O O . ARG B 1 661 ? 25.172 0.27 12.875 1 94.62 661 ARG B O 1
ATOM 10665 N N . GLY B 1 662 ? 24.109 1.599 11.469 1 94.12 662 GLY B N 1
ATOM 10666 C CA . GLY B 1 662 ? 25.297 1.933 10.711 1 94.12 662 GLY B CA 1
ATOM 10667 C C . GLY B 1 662 ? 25.703 0.853 9.727 1 94.12 662 GLY B C 1
ATOM 10668 O O . GLY B 1 662 ? 26.812 0.891 9.172 1 94.12 662 GLY B O 1
ATOM 10669 N N . GLY B 1 663 ? 24.859 -0.148 9.516 1 95.69 663 GLY B N 1
ATOM 10670 C CA . GLY B 1 663 ? 25.156 -1.199 8.555 1 95.69 663 GLY B CA 1
ATOM 10671 C C . GLY B 1 663 ? 25.109 -0.724 7.117 1 95.69 663 GLY B C 1
ATOM 10672 O O . GLY B 1 663 ? 24.5 0.302 6.816 1 95.69 663 GLY B O 1
ATOM 10673 N N . VAL B 1 664 ? 25.797 -1.453 6.27 1 97.31 664 VAL B N 1
ATOM 10674 C CA . VAL B 1 664 ? 25.766 -1.173 4.84 1 97.31 664 VAL B CA 1
ATOM 10675 C C . VAL B 1 664 ? 24.516 -1.782 4.219 1 97.31 664 VAL B C 1
ATOM 10677 O O . VAL B 1 664 ? 24.344 -3.004 4.215 1 97.31 664 VAL B O 1
ATOM 10680 N N . VAL B 1 665 ? 23.656 -0.943 3.752 1 97.5 665 VAL B N 1
ATOM 10681 C CA . VAL B 1 665 ? 22.406 -1.447 3.197 1 97.5 665 VAL B CA 1
ATOM 10682 C C . VAL B 1 665 ? 21.953 -0.561 2.035 1 97.5 665 VAL B C 1
ATOM 10684 O O . VAL B 1 665 ? 22.125 0.66 2.076 1 97.5 665 VAL B O 1
ATOM 10687 N N . ARG B 1 666 ? 21.531 -1.146 0.948 1 97.56 666 ARG B N 1
ATOM 10688 C CA . ARG B 1 666 ? 20.984 -0.507 -0.244 1 97.56 666 ARG B CA 1
ATOM 10689 C C . ARG B 1 666 ? 19.594 -1.048 -0.567 1 97.56 666 ARG B C 1
ATOM 10691 O O . ARG B 1 666 ? 19.344 -2.248 -0.438 1 97.56 666 ARG B O 1
ATOM 10698 N N . LEU B 1 667 ? 18.641 -0.15 -0.874 1 98.19 667 LEU B N 1
ATOM 10699 C CA . LEU B 1 667 ? 17.281 -0.573 -1.165 1 98.19 667 LEU B CA 1
ATOM 10700 C C . LEU B 1 667 ? 16.844 -0.084 -2.541 1 98.19 667 LEU B C 1
ATOM 10702 O O . LEU B 1 667 ? 17.016 1.091 -2.873 1 98.19 667 LEU B O 1
ATOM 10706 N N . LEU B 1 668 ? 16.391 -0.977 -3.379 1 98.31 668 LEU B N 1
ATOM 10707 C CA . LEU B 1 668 ? 15.766 -0.659 -4.66 1 98.31 668 LEU B CA 1
ATOM 10708 C C . LEU B 1 668 ? 14.258 -0.856 -4.598 1 98.31 668 LEU B C 1
ATOM 10710 O O . LEU B 1 668 ? 13.781 -1.865 -4.074 1 98.31 668 LEU B O 1
ATOM 10714 N N . TRP B 1 669 ? 13.516 0.126 -5.023 1 97.88 669 TRP B N 1
ATOM 10715 C CA . TRP B 1 669 ? 12.062 0.173 -5.016 1 97.88 669 TRP B CA 1
ATOM 10716 C C . TRP B 1 669 ? 11.5 0.09 -6.43 1 97.88 669 TRP B C 1
ATOM 10718 O O . TRP B 1 669 ? 11.766 0.966 -7.262 1 97.88 669 TRP B O 1
ATOM 10728 N N . TYR B 1 670 ? 10.711 -0.936 -6.742 1 98.19 670 TYR B N 1
ATOM 10729 C CA . TYR B 1 670 ? 10.203 -1.145 -8.094 1 98.19 670 TYR B CA 1
ATOM 10730 C C . TYR B 1 670 ? 8.719 -0.826 -8.172 1 98.19 670 TYR B C 1
ATOM 10732 O O . TYR B 1 670 ? 7.875 -1.675 -7.859 1 98.19 670 TYR B O 1
ATOM 10740 N N . PRO B 1 671 ? 8.359 0.298 -8.734 1 96.44 671 PRO B N 1
ATOM 10741 C CA . PRO B 1 671 ? 6.961 0.714 -8.82 1 96.44 671 PRO B CA 1
ATOM 10742 C C . PRO B 1 671 ? 6.133 -0.194 -9.727 1 96.44 671 PRO B C 1
ATOM 10744 O O . PRO B 1 671 ? 6.625 -0.66 -10.758 1 96.44 671 PRO B O 1
ATOM 10747 N N . GLU B 1 672 ? 4.918 -0.494 -9.336 1 95 672 GLU B N 1
ATOM 10748 C CA . GLU B 1 672 ? 3.91 -1.207 -10.117 1 95 672 GLU B CA 1
ATOM 10749 C C . GLU B 1 672 ? 4.277 -2.68 -10.273 1 95 672 GLU B C 1
ATOM 10751 O O . GLU B 1 672 ? 3.734 -3.367 -11.141 1 95 672 GLU B O 1
ATOM 10756 N N . ASN B 1 673 ? 5.27 -3.104 -9.516 1 97.19 673 ASN B N 1
ATOM 10757 C CA . ASN B 1 673 ? 5.602 -4.523 -9.516 1 97.19 673 ASN B CA 1
ATOM 10758 C C . ASN B 1 673 ? 5.02 -5.234 -8.297 1 97.19 673 ASN B C 1
ATOM 10760 O O . ASN B 1 673 ? 4.961 -4.664 -7.207 1 97.19 673 ASN B O 1
ATOM 10764 N N . ASN B 1 674 ? 4.551 -6.359 -8.531 1 95.94 674 ASN B N 1
ATOM 10765 C CA . ASN B 1 674 ? 4.02 -7.195 -7.465 1 95.94 674 ASN B CA 1
ATOM 10766 C C . ASN B 1 674 ? 5.098 -8.094 -6.863 1 95.94 674 ASN B C 1
ATOM 10768 O O . ASN B 1 674 ? 6.285 -7.77 -6.926 1 95.94 674 ASN B O 1
ATOM 10772 N N . HIS B 1 675 ? 4.762 -9.211 -6.234 1 95.88 675 HIS B N 1
ATOM 10773 C CA . HIS B 1 675 ? 5.656 -10.086 -5.492 1 95.88 675 HIS B CA 1
ATOM 10774 C C . HIS B 1 675 ? 6.75 -10.648 -6.395 1 95.88 675 HIS B C 1
ATOM 10776 O O . HIS B 1 675 ? 7.898 -10.797 -5.969 1 95.88 675 HIS B O 1
ATOM 10782 N N . HIS B 1 676 ? 6.555 -10.945 -7.668 1 92.94 676 HIS B N 1
ATOM 10783 C CA . HIS B 1 676 ? 7.5 -11.57 -8.586 1 92.94 676 HIS B CA 1
ATOM 10784 C C . HIS B 1 676 ? 8.414 -10.531 -9.234 1 92.94 676 HIS B C 1
ATOM 10786 O O . HIS B 1 676 ? 9.43 -10.875 -9.836 1 92.94 676 HIS B O 1
ATOM 10792 N N . ILE B 1 677 ? 8.117 -9.211 -9.102 1 94.88 677 ILE B N 1
ATOM 10793 C CA . ILE B 1 677 ? 8.828 -8.156 -9.82 1 94.88 677 ILE B CA 1
ATOM 10794 C C . ILE B 1 677 ? 9.008 -8.562 -11.281 1 94.88 677 ILE B C 1
ATOM 10796 O O . ILE B 1 677 ? 10.141 -8.719 -11.75 1 94.88 677 ILE B O 1
ATOM 10800 N N . SER B 1 678 ? 7.926 -8.609 -12.008 1 90.88 678 SER B N 1
ATOM 10801 C CA . SER B 1 678 ? 7.914 -9.344 -13.273 1 90.88 678 SER B CA 1
ATOM 10802 C C . SER B 1 678 ? 8.039 -8.398 -14.461 1 90.88 678 SER B C 1
ATOM 10804 O O . SER B 1 678 ? 8.242 -8.836 -15.594 1 90.88 678 SER B O 1
ATOM 10806 N N . LYS B 1 679 ? 7.922 -7.086 -14.219 1 93.12 679 LYS B N 1
ATOM 10807 C CA . LYS B 1 679 ? 8.148 -6.211 -15.367 1 93.12 679 LYS B CA 1
ATOM 10808 C C . LYS B 1 679 ? 9.547 -6.41 -15.945 1 93.12 679 LYS B C 1
ATOM 10810 O O . LYS B 1 679 ? 10.516 -6.57 -15.195 1 93.12 679 LYS B O 1
ATOM 10815 N N . VAL B 1 680 ? 9.664 -6.41 -17.266 1 91.75 680 VAL B N 1
ATOM 10816 C CA . VAL B 1 680 ? 10.891 -6.797 -17.953 1 91.75 680 VAL B CA 1
ATOM 10817 C C . VAL B 1 680 ? 12.031 -5.879 -17.531 1 91.75 680 VAL B C 1
ATOM 10819 O O . VAL B 1 680 ? 13.141 -6.348 -17.25 1 91.75 680 VAL B O 1
ATOM 10822 N N . ASP B 1 681 ? 11.773 -4.641 -17.469 1 91.56 681 ASP B N 1
ATOM 10823 C CA . ASP B 1 681 ? 12.82 -3.695 -17.078 1 91.56 681 ASP B CA 1
ATOM 10824 C C . ASP B 1 681 ? 13.242 -3.914 -15.633 1 91.56 681 ASP B C 1
ATOM 10826 O O . ASP B 1 681 ? 14.43 -3.896 -15.312 1 91.56 681 ASP B O 1
ATOM 10830 N N . ALA B 1 682 ? 12.273 -4.125 -14.773 1 94.88 682 ALA B N 1
ATOM 10831 C CA . ALA B 1 682 ? 12.562 -4.32 -13.359 1 94.88 682 ALA B CA 1
ATOM 10832 C C . ALA B 1 682 ? 13.305 -5.633 -13.125 1 94.88 682 ALA B C 1
ATOM 10834 O O . ALA B 1 682 ? 14.266 -5.68 -12.344 1 94.88 682 ALA B O 1
ATOM 10835 N N . GLU B 1 683 ? 12.852 -6.688 -13.773 1 94.38 683 GLU B N 1
ATOM 10836 C CA . GLU B 1 683 ? 13.5 -7.988 -13.617 1 94.38 683 GLU B CA 1
ATOM 10837 C C . GLU B 1 683 ? 14.961 -7.934 -14.055 1 94.38 683 GLU B C 1
ATOM 10839 O O . GLU B 1 683 ? 15.836 -8.484 -13.383 1 94.38 683 GLU B O 1
ATOM 10844 N N . ALA B 1 684 ? 15.164 -7.32 -15.18 1 92.69 684 ALA B N 1
ATOM 10845 C CA . ALA B 1 684 ? 16.531 -7.18 -15.688 1 92.69 684 ALA B CA 1
ATOM 10846 C C . ALA B 1 684 ? 17.375 -6.348 -14.742 1 92.69 684 ALA B C 1
ATOM 10848 O O . ALA B 1 684 ? 18.547 -6.672 -14.492 1 92.69 684 ALA B O 1
ATOM 10849 N N . ASP B 1 685 ? 16.797 -5.254 -14.289 1 94.88 685 ASP B N 1
ATOM 10850 C CA . ASP B 1 685 ? 17.5 -4.398 -13.336 1 94.88 685 ASP B CA 1
ATOM 10851 C C . ASP B 1 685 ? 17.859 -5.164 -12.062 1 94.88 685 ASP B C 1
ATOM 10853 O O . ASP B 1 685 ? 18.953 -5.012 -11.523 1 94.88 685 ASP B O 1
ATOM 10857 N N . VAL B 1 686 ? 16.953 -5.977 -11.57 1 96.44 686 VAL B N 1
ATOM 10858 C CA . VAL B 1 686 ? 17.156 -6.789 -10.375 1 96.44 686 VAL B CA 1
ATOM 10859 C C . VAL B 1 686 ? 18.375 -7.684 -10.555 1 96.44 686 VAL B C 1
ATOM 10861 O O . VAL B 1 686 ? 19.266 -7.707 -9.703 1 96.44 686 VAL B O 1
ATOM 10864 N N . PHE B 1 687 ? 18.438 -8.359 -11.656 1 95.38 687 PHE B N 1
ATOM 10865 C CA . PHE B 1 687 ? 19.547 -9.281 -11.883 1 95.38 687 PHE B CA 1
ATOM 10866 C C . PHE B 1 687 ? 20.875 -8.531 -11.938 1 95.38 687 PHE B C 1
ATOM 10868 O O . PHE B 1 687 ? 21.859 -8.938 -11.312 1 95.38 687 PHE B O 1
ATOM 10875 N N . MET B 1 688 ? 20.891 -7.449 -12.68 1 95.56 688 MET B N 1
ATOM 10876 C CA . MET B 1 688 ? 22.125 -6.688 -12.844 1 95.56 688 MET B CA 1
ATOM 10877 C C . MET B 1 688 ? 22.609 -6.145 -11.508 1 95.56 688 MET B C 1
ATOM 10879 O O . MET B 1 688 ? 23.812 -6.199 -11.203 1 95.56 688 MET B O 1
ATOM 10883 N N . ASN B 1 689 ? 21.719 -5.645 -10.719 1 96.75 689 ASN B N 1
ATOM 10884 C CA . ASN B 1 689 ? 22.094 -5.082 -9.43 1 96.75 689 ASN B CA 1
ATOM 10885 C C . ASN B 1 689 ? 22.594 -6.164 -8.469 1 96.75 689 ASN B C 1
ATOM 10887 O O . ASN B 1 689 ? 23.516 -5.934 -7.699 1 96.75 689 ASN B O 1
ATOM 10891 N N . ILE B 1 690 ? 22 -7.328 -8.477 1 97.69 690 ILE B N 1
ATOM 10892 C CA . ILE B 1 690 ? 22.453 -8.43 -7.641 1 97.69 690 ILE B CA 1
ATOM 10893 C C . ILE B 1 690 ? 23.844 -8.875 -8.086 1 97.69 690 ILE B C 1
ATOM 10895 O O . ILE B 1 690 ? 24.75 -9.016 -7.262 1 97.69 690 ILE B O 1
ATOM 10899 N N . ALA B 1 691 ? 24 -9.086 -9.391 1 96.94 691 ALA B N 1
ATOM 10900 C CA . ALA B 1 691 ? 25.281 -9.516 -9.93 1 96.94 691 ALA B CA 1
ATOM 10901 C C . ALA B 1 691 ? 26.391 -8.523 -9.586 1 96.94 691 ALA B C 1
ATOM 10903 O O . ALA B 1 691 ? 27.469 -8.914 -9.133 1 96.94 691 ALA B O 1
ATOM 10904 N N . LEU B 1 692 ? 26.109 -7.234 -9.797 1 96.75 692 LEU B N 1
ATOM 10905 C CA . LEU B 1 692 ? 27.094 -6.203 -9.531 1 96.75 692 LEU B CA 1
ATOM 10906 C C . LEU B 1 692 ? 27.391 -6.109 -8.039 1 96.75 692 LEU B C 1
ATOM 10908 O O . LEU B 1 692 ? 28.531 -5.84 -7.641 1 96.75 692 LEU B O 1
ATOM 10912 N N . TRP B 1 693 ? 26.344 -6.312 -7.227 1 97.62 693 TRP B N 1
ATOM 10913 C CA . TRP B 1 693 ? 26.516 -6.289 -5.777 1 97.62 693 TRP B CA 1
ATOM 10914 C C . TRP B 1 693 ? 27.531 -7.344 -5.332 1 97.62 693 TRP B C 1
ATOM 10916 O O . TRP B 1 693 ? 28.344 -7.094 -4.445 1 97.62 693 TRP B O 1
ATOM 10926 N N . PHE B 1 694 ? 27.516 -8.508 -5.926 1 97.88 694 PHE B N 1
ATOM 10927 C CA . PHE B 1 694 ? 28.422 -9.609 -5.582 1 97.88 694 PHE B CA 1
ATOM 10928 C C . PHE B 1 694 ? 29.781 -9.438 -6.238 1 97.88 694 PHE B C 1
ATOM 10930 O O . PHE B 1 694 ? 30.812 -9.586 -5.59 1 97.88 694 PHE B O 1
ATOM 10937 N N . VAL B 1 695 ? 29.828 -9 -7.492 1 96.88 695 VAL B N 1
ATOM 10938 C CA . VAL B 1 695 ? 31.062 -8.867 -8.25 1 96.88 695 VAL B CA 1
ATOM 10939 C C . VAL B 1 695 ? 31.938 -7.797 -7.605 1 96.88 695 VAL B C 1
ATOM 10941 O O . VAL B 1 695 ? 33.156 -7.961 -7.504 1 96.88 695 VAL B O 1
ATOM 10944 N N . ASN B 1 696 ? 31.297 -6.73 -7.145 1 95.75 696 ASN B N 1
ATOM 10945 C CA . ASN B 1 696 ? 32.031 -5.613 -6.562 1 95.75 696 ASN B CA 1
ATOM 10946 C C . ASN B 1 696 ? 32.625 -5.98 -5.203 1 95.75 696 ASN B C 1
ATOM 10948 O O . ASN B 1 696 ? 33.438 -5.238 -4.656 1 95.75 696 ASN B O 1
ATOM 10952 N N . ARG B 1 697 ? 32.344 -7.117 -4.711 1 95.5 697 ARG B N 1
ATOM 10953 C CA . ARG B 1 697 ? 32.781 -7.496 -3.375 1 95.5 697 ARG B CA 1
ATOM 10954 C C . ARG B 1 697 ? 33.562 -8.812 -3.406 1 95.5 697 ARG B C 1
ATOM 10956 O O . ARG B 1 697 ? 33.656 -9.5 -2.389 1 95.5 697 ARG B O 1
ATOM 10963 N N . LEU B 1 698 ? 34.094 -9.148 -4.531 1 92.31 698 LEU B N 1
ATOM 10964 C CA . LEU B 1 698 ? 34.938 -10.328 -4.695 1 92.31 698 LEU B CA 1
ATOM 10965 C C . LEU B 1 698 ? 36.281 -10.117 -4.039 1 92.31 698 LEU B C 1
ATOM 10967 O O . LEU B 1 698 ? 36.812 -8.992 -4.012 1 92.31 698 LEU B O 1
#

Radius of gyration: 35.89 Å; Cα contacts (8 Å, |Δi|>4): 3495; chains: 2; bounding box: 79×116×92 Å

Foldseek 3Di:
DPFKDWDFKDWADWDADPVGWIKTKIKTKIWDQDVVVLDIWIWIWMKMWIDDPADTDDIATDDDIGTDPQWLDKDAAPNRFKMWTWGWDQDPVRDIWIWIWIAGPPGTDDIATPVVVQQAAAFDSDPAAWDWAADNVNQKIKTKGHGRDQAEDEPPPPPPPVPPPPPPSVHHYPCPPPDAAFLDDPTPPRGAMWMWMAGPVVRDIDTADAPDPQWHWGPKYAAPPNQWIKTKTFGQVDHNFRDPLQQQGFIFIWIAGPVVSHIDTLDDRQWRKDAWAAFLVRFKIKTWIGGHAFASFFAIFIWMFTRPDPCSPDTPSPRCVCPDPPPPQFAGARDPYAANAFAANVRQKGWGWGFAQQEIFIAIPDPHDGQPPDPAFYKDWNHADNQKTWMWGFFQQWAIWIWIWGQDDPPVRNVIDIDTNDDIDGRPQKDKDKDKDFDDPPLDQPPDDSVLFIKIKIKMAGPDDDFFFEEEFEAARLAAHRHRGYDDLQVVLRVVGYMYIYINFQLYPNRHRCSVLSQWQPALHRRLSSSVVVVVVCVVVVNHDQVRYEYEYEAVRLQSQLSNCLVVVPRHQAYEYELYQAALLVLLVQASHNSCSQGSNRHGDDPPDDDDPVSNVSSRVSGSNVRLLSHQHAYEYEYECAERHRHCVRVVVSQCSCVVNVHHYHYHYDYPAYRVLPRSNRVVVSSVVVSCRSVVRD/DPFKDWDFKDWADWDADPVGWIKTKIKTKIWDQDVVVLDIWIKIWMKMWIDDPAGTDDIATDDDIGTDPQWLDKDAAPNRFKMWTWGWDQDPVRDIWIWIWIDGPPGTDDIATPVVVQQAAAFDSDPAAWDWAADNVNFKIKTKGHGRDQAEDEPPPPPDPPPPPPPPSPHHYPCPPPDAAFLDDPTPPRGAMWMWMAGPVVRDIDTADAPDPQWHWGPKYAAPPNQWMKTKTFGQVDHNFRDPLQQQGFIFIWIAGPVVSHIDTLDDRQWRKDAWAAFLVRFKIKTWIGGHAFASFFAIWIFMFTRPDPPSPDRPGPRPVCAPDPPPQFFGARDPYAANAFAANVRQWGWGWGFAQQEIFIAIPDPDDGQPPDPAFYKDWRHADNQKTWMWGFFQQWAIWIWIWGQDDPPCRNVIDIDTNDDIDGRPQKDKDKDKDFDDPPLDQPPDDSVLFIKIKIKMAGPDPDFFFEEEFEAARLAAHRHRGYDDLQVVLRVVGYMYIYINFQLYPNRHRCSVLSQWQPALHRRLSSSVVVVVVCVVVVNHDQVRYEYEYEAVRLQSQLSNCLVVVPRHQAYEYELYQAALLVLLVQASHNSCSQGSNRHGDDPPDDDDPVSNVSRRVSGSNVRLLSHQHAYEYEYECAERHRHCVRVVVSQCSCVVNVHHYHYHYDYPAYRVLPRSNRVVVSSVVVSCRSVVRD

Solvent-accessible surface area (backbone atoms only — not comparable to full-atom values): 72304 Å² total; per-residue (Å²): 104,82,71,62,41,81,73,48,44,43,72,50,60,83,41,71,44,97,85,66,50,37,32,33,39,37,45,31,33,34,37,29,57,34,75,87,78,47,39,75,46,39,30,33,42,35,30,37,36,33,40,59,97,82,43,77,74,42,74,43,74,54,72,71,77,42,76,51,78,54,58,60,46,73,38,68,34,96,83,54,58,36,33,41,35,34,32,57,46,68,50,97,87,67,52,76,39,40,30,45,30,37,27,44,91,85,46,77,74,46,77,41,56,51,53,80,68,61,77,39,45,63,67,43,68,49,89,73,39,21,40,69,38,59,33,87,84,65,53,35,41,38,34,26,23,29,53,57,73,75,56,53,37,61,83,71,60,77,70,68,76,67,67,68,74,72,85,70,69,72,60,38,66,67,49,69,32,53,60,77,72,30,29,30,49,97,32,71,88,44,59,48,42,37,50,34,40,32,32,63,87,79,68,46,73,46,72,65,64,61,67,60,88,49,40,38,51,17,54,52,45,65,34,69,89,59,51,27,38,36,28,29,30,36,59,38,81,63,57,55,54,35,42,76,89,29,64,18,50,40,11,17,40,32,37,35,33,68,81,81,37,51,53,45,74,73,49,65,73,69,26,9,41,45,53,66,35,72,34,71,79,50,47,36,36,35,30,39,36,27,66,39,51,73,59,45,44,64,59,33,26,44,33,42,42,60,60,77,56,86,57,70,52,78,69,52,47,52,48,52,46,52,51,83,64,48,78,88,77,57,36,43,36,51,52,89,61,64,43,83,40,34,41,32,62,85,50,73,38,34,52,45,47,25,36,42,75,49,20,30,40,44,32,49,53,61,88,83,74,41,54,68,69,72,88,70,41,19,40,41,66,43,26,37,54,83,33,35,34,36,32,39,36,18,16,60,43,22,53,69,25,38,30,35,30,50,63,51,61,90,92,40,54,78,68,49,61,74,42,71,74,43,88,53,72,62,43,85,60,44,49,72,50,79,44,80,46,74,76,60,91,89,68,66,56,90,87,50,61,69,89,47,40,62,30,37,31,40,39,35,31,41,72,62,90,63,62,26,38,30,39,38,32,42,57,35,69,60,43,30,68,66,48,35,34,52,46,70,68,61,47,52,43,21,75,73,51,25,24,32,39,39,40,30,34,53,18,19,52,24,49,26,62,66,14,39,60,65,25,51,45,29,48,70,46,58,38,41,51,41,49,52,50,51,52,52,51,44,39,73,68,64,66,30,31,75,87,36,27,32,34,32,19,34,37,41,5,9,23,40,40,46,32,45,34,19,76,39,33,86,63,44,64,35,37,37,28,34,33,21,49,28,43,41,51,38,40,40,57,56,26,35,46,38,49,56,46,36,24,44,46,54,45,87,66,57,86,48,65,70,88,48,62,69,58,45,39,48,25,40,74,42,20,28,54,75,31,44,89,48,41,59,36,37,34,38,39,39,31,21,62,58,12,34,62,44,36,40,44,31,46,49,46,53,50,41,34,34,43,51,70,70,37,52,69,48,52,35,46,38,79,88,14,33,73,79,35,70,50,50,57,55,40,53,49,51,50,52,51,49,53,49,59,52,62,77,64,110,104,85,69,60,42,81,74,47,44,43,75,51,58,83,41,71,43,99,84,66,48,39,31,32,41,35,44,33,32,33,37,28,56,34,76,87,77,47,39,76,45,39,30,34,43,35,31,37,36,33,40,60,97,83,43,78,75,42,74,44,71,55,72,70,76,43,76,51,78,54,59,60,46,72,37,67,35,94,82,58,57,36,33,41,36,34,31,57,46,67,50,95,87,67,51,76,39,40,31,44,30,36,26,44,90,84,46,76,75,45,78,42,56,52,52,80,68,61,77,39,45,63,68,42,68,49,90,72,39,20,38,69,38,57,34,87,84,66,52,34,39,38,35,28,22,28,53,60,72,77,57,54,37,61,83,72,60,77,71,69,80,64,68,70,73,71,87,68,68,70,58,39,65,66,50,69,34,52,60,76,72,28,28,29,48,97,32,71,88,46,58,48,42,37,50,33,39,32,33,64,87,79,67,46,72,46,71,65,64,59,66,61,88,50,41,38,51,18,53,52,46,64,35,68,92,58,51,26,38,34,28,30,30,37,60,38,81,63,58,56,52,37,42,74,89,29,64,17,51,40,12,19,39,31,38,34,31,68,82,81,36,50,53,46,75,67,48,66,73,69,27,9,40,46,54,67,34,71,34,73,80,49,46,35,35,35,29,39,37,27,66,38,49,73,59,45,44,63,57,31,26,44,34,36,38,61,57,74,61,90,57,71,59,78,65,55,53,54,52,52,52,40,55,77,55,44,86,87,77,49,32,36,36,52,54,87,60,63,43,82,41,34,41,31,62,85,50,74,37,35,52,44,48,24,35,42,75,48,20,30,40,45,32,46,51,60,92,82,76,40,51,64,68,71,88,72,41,20,40,40,67,44,25,36,56,82,34,35,33,35,32,39,37,19,17,61,44,22,53,69,24,40,30,36,30,49,63,52,62,92,93,40,55,76,68,49,62,74,43,70,74,43,88,52,71,61,44,85,59,42,48,72,50,81,46,77,47,75,76,58,91,88,69,67,55,93,85,52,60,68,91,47,40,62,30,37,30,40,40,35,30,43,73,63,90,65,60,24,38,30,38,38,33,42,57,34,70,62,44,30,70,65,49,35,34,54,48,68,67,61,46,53,43,20,73,73,52,23,24,34,38,38,38,31,34,52,18,18,50,25,48,26,61,66,15,37,59,65,26,52,44,29,48,69,45,58,38,39,51,40,50,53,50,51,53,53,51,44,39,73,68,63,64,30,30,76,87,38,29,31,34,33,19,35,37,41,5,9,23,40,40,45,32,46,35,19,77,38,34,86,62,41,64,35,37,37,28,34,34,22,50,28,43,42,51,39,40,40,56,57,28,36,49,37,50,56,48,35,23,42,47,54,44,85,65,56,87,46,66,70,89,49,61,69,58,45,38,48,24,39,73,40,20,27,53,74,30,43,89,48,42,59,36,37,36,39,40,38,32,22,62,58,13,35,62,43,38,40,44,29,47,49,46,52,50,40,33,34,44,51,68,71,36,52,68,47,52,35,46,38,79,89,14,34,74,78,34,70,51,51,58,55,38,53,48,51,52,52,52,49,52,50,60,50,61,76,65,109

Organism: Callorhinchus milii (NCBI:txid7868)

Secondary structure (DSSP, 8-state):
--S-EEEEEEEEEEEE-TTS-EEEEEEEEEEEEETTTTEEEEEEEEEEEEE-SS-EEEEEE-S--EE-TTEEEEEE-TTSS-EEEEEEEE-TTS-EEEEEEEE-SSSEEEEEEHHHHTSSSPBP-SSSS--EEE-TTSSEEEEEEEPPPPPEE-TTS--SGGG--SS----EET-TTB------TT-TT---EEEEEEETTTTEEEE-----TTEEEEEEEEPGGGSEEEEEEEE-SS-----TT-TTS-EEEEEEETTT--EEE-S-TTEEEEEEEE-TTSSEEEEEEEESSSSSS--BEEEEEESSSSS--------B---S--TTS---B--S---S--B-TTS--EEEEEEETTEEEEEEESSS------SSSEEEEEEEETTEEEEEEEETTEEEEEEEEE--STT-GGGPPPEESSPPPP-TTEEEEEEEEPPPTT---SSS-GGG--EEEEEEEE--SS---EEEEE-SSSS----SS--HHHHHHHHTT-EEEEEE-TT-TTS-HHHHHTSTT-TTTHHHHHHHHHHHHHHHTT-S-TT-EEEEEETHHHHHHHHHHHHSTTT-SEEEEES----HHHHTTTSS-HHHHHHHTTS---TTPPP-HHHHHHHHHTSGGGGGGG--S-EEEEEETT-SSS-THHHHHHHHHHHHTT--EEEEEETT--TT--SHHHHHHHHHHHHHHHHTT-/--S-EEEEEEE---EE-TTS-EEEEEEEEEEEEETTTTEEEEEEEEEEEEE-SS-EEEEEE-S--EE-TTEEEEEE-TTSS-EEEEEEEE-TTS-EEEEEEEE-SSSEEEEEEHHHHTSSSPBP-SSSS--EEE-TTSSEEEEEEEPPPPPEE-TT---SS----SS----EET-TTB------TT-TT---EEEEEEETTTTEEEE-----TTEEEEEEEEPGGGSEEEEEEEE-SS-----TT-TTS-EEEEEEETTT--EEE-S-TTEEEEEEEE-TTSSEEEEEEEESSSSSS--BEEEEEESSSS-TT------B---S--TTS---B--S---S--B-TTS--EEEEEEETTEEEEEEESSS------SSSEEEEEEEETTEEEEEEEETTEEEEEEEEE--STT-GGGPPPEESSPPPP-TTEEEEEEEEPPPTT---SSS-GGG--EEEEEEEE--SS---EEEEE-SSSS----SS--HHHHHHHHTT-EEEEEE-TT-TTS-HHHHHTSTT-TTTHHHHHHHHHHHHHHHTT-S-TT-EEEEEETHHHHHHHHHHHHSTTT-SEEEEES----HHHHTTTSS-HHHHHHHTTS---TTPPP-HHHHHHHHHTSGGGGGGG--S-EEEEEETT-SSS-THHHHHHHHHHHHTT--EEEEEETT--TT--SHHHHHHHHHHHHHHHHTT-

InterPro domains:
  IPR001375 Peptidase S9, prolyl oligopeptidase, catalytic domain [PF00326] (493-696)
  IPR011042 Six-bladed beta-propeller, TolB-like [G3DSA:2.120.10.30] (173-308)
  IPR029058 Alpha/Beta hydrolase fold [G3DSA:3.40.50.1820] (450-698)
  IPR029058 Alpha/Beta hydrolase fold [SSF53474] (464-697)
  IPR045550 Acylamino-acid-releasing enzyme, N-terminal domain [PF19283] (27-419)

Nearest PDB structures (foldseek):
  7qun-assembly1_D  TM=9.695E-01  e=4.510E-100  Sus scrofa domesticus
  7qun-assembly1_A  TM=9.708E-01  e=2.344E-98  Sus scrofa domesticus
  7px8-assembly1_A  TM=9.709E-01  e=1.357E-97  Sus scrofa domesticus
  7px8-assembly1_C  TM=9.702E-01  e=6.333E-95  Sus scrofa domesticus
  5l8s-assembly2_D  TM=7.207E-01  e=5.199E-30  Sporosarcina psychrophila

Sequence (1396 aa):
SRFPFLAKACIGPEVISQYGGKYCNIHTEWTQRDLERVERVNFCRQYIIFYDENSIVYTGPSGNCTELQSELLSRESPSGSLRAVLREHTNKKGEEKQFLEIWNRNSKEKSIDLTSLDKHGKVYEDGQFGCLVWSHSESHILYIAEKKRPKTESFFQSKSELLEPLTCFFILQGDQFVYWEDWGEALVNKSIPVLCVLDIESNNISVLEGIPEHTSPGQAFWAPNDTGIVFVGWGHETQRLGLVFCTNRKSGLYYVDLTSGNCVGLTSQANAVVSPRLSPDKCRIVYLEREAGGPHHQCCRLRMKMTHSRLYLDHLALSFLVCDGFSDGFTGIYSGSLAQNCWTMNSQRLLIDTQQNSRKASVTLNSTCCVAGSEIGSWTLLDIQRDIMVVSCSAPNCPPCLKVGILPAAGSEQEVTWVALDEAERLPDIEWQILTFTPPCGQEHPKFRKSRLPLTCRFAFGKEGSLPPLVVSPHGGPHSVFTAEWMLYPIALCKLGFAVLLVNYRGSSGFGQDNIYSLLGRIGSQDVKDVQYSVEQVLKMKLADPSKVFVTGGSHGGFLASHLVGQYPNFYKACATLNPVINIVSMLATTDIPDWCTVEAGFNYTVGQIPTPPILEAMLKKSPISHASQIKTPLLILLGEKDKRVPPSQGLELYRTVKARGGVVRLLWYPENNHHISKVDAEADVFMNIALWFVNRLSRFPFLAKACIGPEVISQYGGKYCNIHTEWTQRDLERVERVNFCRQYIIFYDENSIVYTGPSGNCTELQSELLSRESPSGSLRAVLREHTNKKGEEKQFLEIWNRNSKEKSIDLTSLDKHGKVYEDGQFGCLVWSHSESHILYIAEKKRPKTESFFQSKSELLEPLTCFFILQGDQFVYWEDWGEALVNKSIPVLCVLDIESNNISVLEGIPEHTSPGQAFWAPNDTGIVFVGWGHETQRLGLVFCTNRKSGLYYVDLTSGNCVGLTSQANAVVSPRLSPDKCRIVYLEREAGGPHHQCCRLRMKMTHSRLYLDHLALSFLVCDGFSDGFTGIYSGSLAQNCWTMNSQRLLIDTQQNSRKASVTLNSTCCVAGSEIGSWTLLDIQRDIMVVSCSAPNCPPCLKVGILPAAGSEQEVTWVALDEAERLPDIEWQILTFTPPCGQEHPKFRKSRLPLTCRFAFGKEGSLPPLVVSPHGGPHSVFTAEWMLYPIALCKLGFAVLLVNYRGSSGFGQDNIYSLLGRIGSQDVKDVQYSVEQVLKMKLADPSKVFVTGGSHGGFLASHLVGQYPNFYKACATLNPVINIVSMLATTDIPDWCTVEAGFNYTVGQIPTPPILEAMLKKSPISHASQIKTPLLILLGEKDKRVPPSQGLELYRTVKARGGVVRLLWYPENNHHISKVDAEADVFMNIALWFVNRL

pLDDT: mean 88.72, std 13.91, range [31.88, 98.94]